Protein 7XGV (pdb70)

Secondary structure (DSSP, 8-state):
-HHHHHHHHHHTS---HHHHHHHHHH--GGGGGTTSSSHHHHHHHHHHTT-HHHHHHHHHHSSSTT--------HHHHHHH-TT-HHHHHHHHHHHHHHHHHBSSSPPHHHHHHHHHHHHHHHHHH--THHHHHHHHHHHTTPPPPTTHHHHHHHHHHHHHHTTTSPPPGGGSEETTEE--TT--EEEESS-EEEE---S-TT-SS-HHHHHHHHHHHHHTTTS-EEEEE-GGGS-HHHHHHHHHHHHHTT-EEEEGGG----THHHHHHHHHHHHHHHHHTTSS--HHHHHHHHTT-HHHH-SS-EEEE-TT--B--STTS---SEEEESSSEEEEEEEEEE--TTSPPEEEEEEEEEEEEE-SS-HHHHHHHHHHHHHHHHHHHTHHHHHHH---HHHHHHTT-HHHHHHHHHHHHTT-PPPHHHHHHHHHHHTTSHHHHHHHH-HHHHHHHTT-GGGHHHHHHHHHHT-HHHHHHHHHHHHTTSHHHHTT--HHHHHHHHHHHHHHHHHHHHTHHHHTTTSHHHHHHHHGGGS--SS--B--S-BSSGGGSHHHHHHHHSBSTTS-SB---SSPPTTEETTGGGGGG---TTSHHHHTTS--/-HHHHHHHHHHTS---HHHHHHHHHHHH----HHHHTTSSHHHHHHHHHHTT-HHHHHHHHHH-S-GGG-------HHHHHHS-TTSHHHHHHHHHHHHHHHHHBSSSPPHHHHHHHHHHHHHHHHHH--SHHHHHHHHHHHTTPPPPTT-TTTHHHHHHHHHHTTTSPP-STT-EETTEE--TT--EEEESS-EEEE---S-TT-SS-HHHHHHHHHHHHHTTTS-EEEEE-GGGS-HHHHHHHHHHHHHTT-EEEEGGG----HHHHHHHHHHHHHHHHHHTTSS--HHHHHHHHTT-HHHH-SS-EEEE-TT--B--SSSS---SEEEESSSEEEEEEEEEE--TTSPPEEEEEEEEEEEEE-SS-HHHHHHHHHHHHHHHHHHHTHHHHHHT---HHHHHHHT-HHHHHHHHHHHHHT----HHHHHHHHHHHTTSHHHHHHHH-HHHHHHHHT-GGGHHHHHHHHHHT-HHHHHHHHHHHHSS-HHHHTT--HHHHHHHHHHHHHHHHHHHHTHHHHTTTSHHHHHHHHGGGS-SSS--B--S-BS-GGGSHHHHHHHHSB-TTT-SB---SSPPTTEETTGGGG---TTSHHHHHH--

InterPro domains:
  IPR031757 Lgt1, glycosyltransferase domain [PF16849] (201-629)

Organism: Legionella pneumophila subsp. pneumophila (strain Philadelphia 1 / ATCC 33152 / DSM 7513) (NCBI:txid272624)

Foldseek 3Di:
DVVVQLVCCVQQQLDDNVLSVVVVVLPVVVCQLLFLACQVSNVNNVQPVVPSVSSSVCCVPPPHPVPGDDPCCRQLSLLVPQCQQQVNVVLLVLLQVLDVQFFDDRDDLQSSVASSSQLRVVLCVLDDDVRSNVVSVSSVVSPHDDPCVVVVSPVVSVVSSCLRHDFDDQVLQQFLNRGQDPVQPFKAFQQAAEEEFEFLAQQARDDPVLLVQLLVSQVQSPPYAYEYEYANVNHDPVNVVVVVVSCVVRRHHYDHCVPDDDDDLLVLLSVVLVVLSVCSNVVLQRFNVLSRLSNVLRDVSCDFAKYKYAYSNFHFLDDPPFDPDGMDGFRAQKAWAKAWEWRNRHSHFTFIGMDTFRNIIIGGGDDDRSVSSSVSLSVLLSVCQVPVVVCLCVDPQPLSVLLVQWVLSVVVCCVCVVVVHDDGLSNVLNSLVVQLPDLLSVCNGNALCVLCVVLVHNVCSVVVVVCSVVVVCVCSLQSNVCSVVVHSVVVVVDDPPVSVVVSSVVSLVSSQSNSVCSRCCNSGGVSVVVSGVVSADPPDTHGDDPGGPCLSSHNVSSSLGGRHCVPPYRTDDPPDDHYHHYPVVVVVVVPADCTTVPNSVPSHD/DLVVLLVCCCQQQLDDSVLSVVVVVLVVVLVCSLLLQLASQLSNVNNVLPVVPSVSSSVVSVPDHDSNPRGDPCLRQLSLLVPQCQQQVNVVLLVLLLVLCVVFFDDHDDLQSSVASSSQLRVVVCVVDDDVVSVVVSVSSVVSPHDDVVPVVVSPCSSVVSSCLRHPFDDQVLQQFLNFGQAPVQPFKAFQQAAEAEFEFLAQQARDDPLLLVQLLVSQVQSPPYAYEYEYAPVNHDPVNVVVVVVSCVVRRHHYDHCVPDDDDDLLVLLVVVLVVLSVCSNVVQQHFNVLSRLRNLLRDVRCDFAKYKYAYSNFHFQDDPVFDDDGMDGFRAQKAWAKAWEWRRRHSHFTFTGMDTFRNMITGGGDDDRSVSSSVSLSVLLSVCQVPVPVCLVPPPPVLSVLLVPWVLNVVVVVVCVVVVHDCGLSNVLSSLVVQLPDLLSVCNGRALCVLCVVLVHNVCSVVVVVCSVVVVCVVSLLSNVCSVQVHSVVVVPDDPPPSVVVSNVVSLVSSQSNSVCSRCCNSGDVSVVVSGCVSPDPPDGHGDDPGGVDLSSGNVSSSLGGRHCVVPYRTDDPPDDHYHHYPVVVVPDDDCRRPVNSVPSD

B-factor: mean 62.07, std 17.72, range [28.55, 117.73]

Sequence (1209 aa):
SEQYWRFKLMTEGGCNQNEATRLITVLEESINKLFENDNFCNRLSSYMAYGFGAAEEWIKKQQILSNIQPLTPNIFGAAITFGKSPVVKLLKQNAREICESILMDEPNLKQVEYIFRLLALQVQETYSGEQAEKLYECIRDKKPIPSKFEEILLPIVNRIKENHTEILNESKRNHLGVTIQLNDPYSFSTKNSFCIWFSNNPNSAMPKKIKDILEERAKQNAPGVTKLVYSRACLTKKENTNFVQWAKENGITLLDFDELKCQGEDLELWNLAQAELKAMREGKGGNPAAASDLVRWISGVIGDVPIAYVDADMPMLTGNKSIKSEEVYAGHPVLLNMGSALVKDGVNLPMENVAFNTDIINFTGECKDRSIAIKRIAQSLIGNYLHVTERISKSGNPELKRLGLMPGYHQLLKDCEENNNKLSLPMLRKALTQAHSNLSSYVRFIGVQRFAEMVGAPEDAPLFQEALQQGNTIVLTNALVAYLVHGMDNVSRLNSSEKENLIKKYLGTQLSLLYKPLVMEFSGPCAVTREILPLLPTGEPTRYIENLKQPDAQILRVLQTHACVAGKTNFTSDNIPNWITSSEEVERTQSGLSWMPSEQARLSKSEQYWRFKLMTEGGCNQNEATRLITVLKRKESINKLFENDNFCNRLSSYMAYGFGAAEEWIKKQQILSNIQPLTPNIFGAAITFGKSPVVKLLKQNAREICESILMDEPNLKQVEYIFRLLALQVQETYSGEQAEKLYECIRDKKPIPSKFEEILLPIVNRIKENHTEILNESKRNHLGVTIQLNDPYSFSTKNSFCIWFSNNPNSAMPKKIKDILEERAKQNAPGVTKLVYSRACLTKKENTNFVQWAKENGITLLDFDELKCQGEDLELWNLAQAELKAMREGKGGNPAAASDLVRWISGVIGDVPIAYVDADMPMLTGNKSIKSEEVYAGHPVLLNMGSALVKDGVNLPMENVAFNTDIINFTGECKDRSIAIKRIAQSLIGNYLHVTERISKSGNPELKRLGLMPGYHQLLKDCEENNNKLSLPMLRKALTQAHSNLSSYVRFIGVQRFAEMVGAPEDAPLFQEALQQGNTIVLTNALVAYLVHGMDNVSRLNSSEKENLIKKYLGTQLSLLYKPLVMEFSGPCAVTREILPLLPTGEPTRYIENLKQPDAQILRVLQTHACVAGKTNFTSDNIPNWITSSEEVERTGLSWMPSEQARLS

Radius of gyration: 45.16 Å; Cα contacts (8 Å, |Δi|>4): 1882; chains: 2; bounding box: 124×76×120 Å

Nearest PDB structures (foldseek):
  7xgv-assembly1_A  TM=9.949E-01  e=7.918E-95  Legionella pneumophila subsp. pneumophila str. Philadelphia 1
  7xgx-assembly1_A  TM=9.983E-01  e=3.355E-92  unclassified
  7xgx-assembly2_B  TM=9.958E-01  e=2.904E-89  unclassified
  2wzf-assembly1_A  TM=7.151E-01  e=1.123E-25  Legionella pneumophila
  3jsz-assembly1_A  TM=7.034E-01  e=3.523E-25  Legionella pneumophila str. Lens

Structure (mmCIF, N/CA/C/O backbone):
data_7XGV
#
_entry.id   7XGV
#
_cell.length_a   75.181
_cell.length_b   76.014
_cell.length_c   126.579
_cell.angle_alpha   90.000
_cell.angle_beta   90.300
_cell.angle_gamma   90.000
#
_symmetry.space_group_name_H-M   'P 1 21 1'
#
loop_
_entity.id
_entity.type
_entity.pdbx_description
1 polymer Lgt2
2 water water
#
loop_
_atom_site.group_PDB
_atom_site.id
_atom_site.type_symbol
_atom_site.label_atom_id
_atom_site.label_alt_id
_atom_site.label_comp_id
_atom_site.label_asym_id
_atom_site.label_entity_id
_atom_site.label_seq_id
_atom_site.pdbx_PDB_ins_code
_atom_site.Cartn_x
_atom_site.Cartn_y
_atom_site.Cartn_z
_atom_site.occupancy
_atom_site.B_iso_or_equiv
_atom_site.auth_seq_id
_atom_site.auth_comp_id
_atom_site.auth_asym_id
_atom_site.auth_atom_id
_atom_site.pdbx_PDB_model_num
ATOM 1 N N . SER A 1 21 ? -43.626 -12.123 -52.710 1.00 104.98 2 SER A N 1
ATOM 2 C CA . SER A 1 21 ? -43.700 -13.185 -51.731 1.00 106.36 2 SER A CA 1
ATOM 3 C C . SER A 1 21 ? -44.229 -12.636 -50.430 1.00 103.69 2 SER A C 1
ATOM 4 O O . SER A 1 21 ? -45.350 -12.911 -50.015 1.00 100.70 2 SER A O 1
ATOM 7 N N . GLU A 1 22 ? -43.417 -11.798 -49.813 1.00 100.19 3 GLU A N 1
ATOM 8 C CA . GLU A 1 22 ? -43.737 -11.192 -48.541 1.00 98.92 3 GLU A CA 1
ATOM 9 C C . GLU A 1 22 ? -45.044 -10.421 -48.473 1.00 96.74 3 GLU A C 1
ATOM 10 O O . GLU A 1 22 ? -45.672 -10.396 -47.453 1.00 94.55 3 GLU A O 1
ATOM 16 N N . GLN A 1 23 ? -45.470 -9.793 -49.549 1.00 101.22 4 GLN A N 1
ATOM 17 C CA . GLN A 1 23 ? -46.695 -9.009 -49.514 1.00 99.41 4 GLN A CA 1
ATOM 18 C C . GLN A 1 23 ? -47.894 -9.815 -49.121 1.00 95.02 4 GLN A C 1
ATOM 19 O O . GLN A 1 23 ? -48.708 -9.367 -48.355 1.00 89.78 4 GLN A O 1
ATOM 25 N N . TYR A 1 24 ? -47.997 -11.004 -49.666 1.00 91.96 5 TYR A N 1
ATOM 26 C CA . TYR A 1 24 ? -49.133 -11.821 -49.392 1.00 85.96 5 TYR A CA 1
ATOM 27 C C . TYR A 1 24 ? -49.135 -12.334 -47.978 1.00 87.04 5 TYR A C 1
ATOM 28 O O . TYR A 1 24 ? -50.152 -12.331 -47.340 1.00 88.36 5 TYR A O 1
ATOM 37 N N . TRP A 1 25 ? -47.989 -12.774 -47.499 1.00 83.85 6 TRP A N 1
ATOM 38 C CA . TRP A 1 25 ? -47.840 -13.307 -46.164 1.00 85.62 6 TRP A CA 1
ATOM 39 C C . TRP A 1 25 ? -48.371 -12.334 -45.165 1.00 82.85 6 TRP A C 1
ATOM 40 O O . TRP A 1 25 ? -49.263 -12.632 -44.422 1.00 80.92 6 TRP A O 1
ATOM 51 N N . ARG A 1 26 ? -47.918 -11.102 -45.247 1.00 80.52 7 ARG A N 1
ATOM 52 C CA . ARG A 1 26 ? -48.389 -10.082 -44.378 1.00 79.14 7 ARG A CA 1
ATOM 53 C C . ARG A 1 26 ? -49.900 -9.856 -44.490 1.00 78.38 7 ARG A C 1
ATOM 54 O O . ARG A 1 26 ? -50.520 -9.563 -43.510 1.00 77.52 7 ARG A O 1
ATOM 62 N N . PHE A 1 27 ? -50.495 -9.987 -45.669 1.00 76.94 8 PHE A N 1
ATOM 63 C CA . PHE A 1 27 ? -51.917 -9.840 -45.845 1.00 74.41 8 PHE A CA 1
ATOM 64 C C . PHE A 1 27 ? -52.651 -10.916 -45.096 1.00 71.81 8 PHE A C 1
ATOM 65 O O . PHE A 1 27 ? -53.666 -10.675 -44.514 1.00 69.71 8 PHE A O 1
ATOM 73 N N . LYS A 1 28 ? -52.120 -12.109 -45.112 1.00 71.34 9 LYS A N 1
ATOM 74 C CA . LYS A 1 28 ? -52.744 -13.203 -44.440 1.00 72.79 9 LYS A CA 1
ATOM 75 C C . LYS A 1 28 ? -52.697 -12.996 -42.937 1.00 69.13 9 LYS A C 1
ATOM 76 O O . LYS A 1 28 ? -53.665 -13.166 -42.240 1.00 61.56 9 LYS A O 1
ATOM 82 N N . LEU A 1 29 ? -51.554 -12.584 -42.455 1.00 68.69 10 LEU A N 1
ATOM 83 C CA . LEU A 1 29 ? -51.394 -12.377 -41.050 1.00 70.79 10 LEU A CA 1
ATOM 84 C C . LEU A 1 29 ? -52.289 -11.262 -40.535 1.00 74.20 10 LEU A C 1
ATOM 85 O O . LEU A 1 29 ? -52.699 -11.293 -39.408 1.00 69.82 10 LEU A O 1
ATOM 90 N N . MET A 1 30 ? -52.585 -10.266 -41.351 1.00 71.96 11 MET A N 1
ATOM 91 C CA . MET A 1 30 ? -53.433 -9.194 -40.936 1.00 68.78 11 MET A CA 1
ATOM 92 C C . MET A 1 30 ? -54.885 -9.509 -41.134 1.00 69.60 11 MET A C 1
ATOM 93 O O . MET A 1 30 ? -55.716 -8.939 -40.473 1.00 74.90 11 MET A O 1
ATOM 98 N N . THR A 1 31 ? -55.202 -10.411 -42.038 1.00 63.66 12 THR A N 1
ATOM 99 C CA . THR A 1 31 ? -56.589 -10.749 -42.263 1.00 67.93 12 THR A CA 1
ATOM 100 C C . THR A 1 31 ? -56.973 -11.955 -41.478 1.00 64.65 12 THR A C 1
ATOM 101 O O . THR A 1 31 ? -58.058 -12.023 -40.989 1.00 67.66 12 THR A O 1
ATOM 105 N N . GLU A 1 32 ? -56.071 -12.907 -41.345 1.00 61.97 13 GLU A N 1
ATOM 106 C CA . GLU A 1 32 ? -56.404 -14.124 -40.644 1.00 63.82 13 GLU A CA 1
ATOM 107 C C . GLU A 1 32 ? -55.533 -14.501 -39.477 1.00 67.97 13 GLU A C 1
ATOM 108 O O . GLU A 1 32 ? -55.817 -15.451 -38.807 1.00 67.38 13 GLU A O 1
ATOM 114 N N . GLY A 1 33 ? -54.476 -13.765 -39.237 1.00 63.31 14 GLY A N 1
ATOM 115 C CA . GLY A 1 33 ? -53.581 -14.112 -38.165 1.00 70.99 14 GLY A CA 1
ATOM 116 C C . GLY A 1 33 ? -53.694 -13.211 -36.982 1.00 69.99 14 GLY A C 1
ATOM 117 O O . GLY A 1 33 ? -52.920 -13.257 -36.097 1.00 68.17 14 GLY A O 1
ATOM 118 N N . GLY A 1 34 ? -54.672 -12.359 -36.982 1.00 73.93 15 GLY A N 1
ATOM 119 C CA . GLY A 1 34 ? -54.840 -11.507 -35.822 1.00 72.41 15 GLY A CA 1
ATOM 120 C C . GLY A 1 34 ? -53.742 -10.492 -35.607 1.00 79.84 15 GLY A C 1
ATOM 121 O O . GLY A 1 34 ? -53.683 -9.884 -34.531 1.00 78.91 15 GLY A O 1
ATOM 122 N N . CYS A 1 35 ? -52.837 -10.324 -36.568 1.00 75.91 16 CYS A N 1
ATOM 123 C CA . CYS A 1 35 ? -51.750 -9.363 -36.445 1.00 78.52 16 CYS A CA 1
ATOM 124 C C . CYS A 1 35 ? -52.161 -7.999 -36.991 1.00 80.05 16 CYS A C 1
ATOM 125 O O . CYS A 1 35 ? -53.022 -7.897 -37.868 1.00 75.60 16 CYS A O 1
ATOM 128 N N . ASN A 1 36 ? -51.534 -6.944 -36.460 1.00 79.83 17 ASN A N 1
ATOM 129 C CA . ASN A 1 36 ? -51.570 -5.619 -37.077 1.00 85.27 17 ASN A CA 1
ATOM 130 C C . ASN A 1 36 ? -50.407 -5.493 -38.062 1.00 83.77 17 ASN A C 1
ATOM 131 O O . ASN A 1 36 ? -49.595 -6.411 -38.183 1.00 83.67 17 ASN A O 1
ATOM 136 N N . GLN A 1 37 ? -50.334 -4.383 -38.814 1.00 82.81 18 GLN A N 1
ATOM 137 C CA . GLN A 1 37 ? -49.137 -4.144 -39.626 1.00 86.75 18 GLN A CA 1
ATOM 138 C C . GLN A 1 37 ? -47.853 -4.385 -38.866 1.00 86.43 18 GLN A C 1
ATOM 139 O O . GLN A 1 37 ? -47.016 -5.199 -39.272 1.00 86.02 18 GLN A O 1
ATOM 145 N N . ASN A 1 38 ? -47.679 -3.667 -37.769 1.00 88.57 19 ASN A N 1
ATOM 146 C CA . ASN A 1 38 ? -46.383 -3.677 -37.118 1.00 90.54 19 ASN A CA 1
ATOM 147 C C . ASN A 1 38 ? -46.032 -5.079 -36.654 1.00 90.48 19 ASN A C 1
ATOM 148 O O . ASN A 1 38 ? -44.984 -5.621 -37.034 1.00 87.69 19 ASN A O 1
ATOM 153 N N . GLU A 1 39 ? -46.928 -5.719 -35.908 1.00 88.26 20 GLU A N 1
ATOM 154 C CA . GLU A 1 39 ? -46.583 -7.023 -35.370 1.00 87.80 20 GLU A CA 1
ATOM 155 C C . GLU A 1 39 ? -46.604 -8.125 -36.432 1.00 83.54 20 GLU A C 1
ATOM 156 O O . GLU A 1 39 ? -45.937 -9.150 -36.249 1.00 82.98 20 GLU A O 1
ATOM 162 N N . ALA A 1 40 ? -47.312 -7.943 -37.551 1.00 85.31 21 ALA A N 1
ATOM 163 C CA . ALA A 1 40 ? -47.168 -8.894 -38.654 1.00 86.45 21 ALA A CA 1
ATOM 164 C C . ALA A 1 40 ? -45.761 -8.837 -39.236 1.00 89.69 21 ALA A C 1
ATOM 165 O O . ALA A 1 40 ? -45.192 -9.867 -39.618 1.00 84.60 21 ALA A O 1
ATOM 167 N N . THR A 1 41 ? -45.204 -7.628 -39.346 1.00 91.07 22 THR A N 1
ATOM 168 C CA . THR A 1 41 ? -43.833 -7.469 -39.818 1.00 89.75 22 THR A CA 1
ATOM 169 C C . THR A 1 41 ? -42.845 -8.057 -38.817 1.00 91.65 22 THR A C 1
ATOM 170 O O . THR A 1 41 ? -41.908 -8.767 -39.202 1.00 93.00 22 THR A O 1
ATOM 174 N N . ARG A 1 42 ? -43.029 -7.760 -37.522 1.00 91.29 23 ARG A N 1
ATOM 175 C CA . ARG A 1 42 ? -42.179 -8.377 -36.509 1.00 92.00 23 ARG A CA 1
ATOM 176 C C . ARG A 1 42 ? -42.268 -9.892 -36.567 1.00 90.50 23 ARG A C 1
ATOM 177 O O . ARG A 1 42 ? -41.299 -10.584 -36.244 1.00 93.73 23 ARG A O 1
ATOM 185 N N . LEU A 1 43 ? -43.417 -10.423 -36.976 1.00 87.75 24 LEU A N 1
ATOM 186 C CA . LEU A 1 43 ? -43.567 -11.868 -37.040 1.00 88.95 24 LEU A CA 1
ATOM 187 C C . LEU A 1 43 ? -42.717 -12.486 -38.146 1.00 92.42 24 LEU A C 1
ATOM 188 O O . LEU A 1 43 ? -42.215 -13.605 -37.987 1.00 91.01 24 LEU A O 1
ATOM 193 N N . ILE A 1 44 ? -42.528 -11.784 -39.264 1.00 94.05 25 ILE A N 1
ATOM 194 C CA . ILE A 1 44 ? -41.777 -12.402 -40.351 1.00 93.25 25 ILE A CA 1
ATOM 195 C C . ILE A 1 44 ? -40.280 -12.359 -40.072 1.00 93.16 25 ILE A C 1
ATOM 196 O O . ILE A 1 44 ? -39.549 -13.271 -40.472 1.00 94.31 25 ILE A O 1
ATOM 201 N N . THR A 1 45 ? -39.797 -11.360 -39.332 1.00 93.49 26 THR A N 1
ATOM 202 C CA . THR A 1 45 ? -38.390 -11.405 -38.950 1.00 96.82 26 THR A CA 1
ATOM 203 C C . THR A 1 45 ? -38.131 -12.513 -37.931 1.00 96.20 26 THR A C 1
ATOM 204 O O . THR A 1 45 ? -37.037 -13.089 -37.921 1.00 96.48 26 THR A O 1
ATOM 208 N N . VAL A 1 46 ? -39.109 -12.832 -37.068 1.00 95.85 27 VAL A N 1
ATOM 209 C CA . VAL A 1 46 ? -38.938 -13.951 -36.134 1.00 96.51 27 VAL A CA 1
ATOM 210 C C . VAL A 1 46 ? -39.335 -15.280 -36.771 1.00 96.15 27 VAL A C 1
ATOM 211 O O . VAL A 1 46 ? -38.910 -16.341 -36.287 1.00 97.12 27 VAL A O 1
ATOM 215 N N . LEU A 1 47 ? -40.045 -15.261 -37.897 1.00 94.25 28 LEU A N 1
ATOM 216 C CA . LEU A 1 47 ? -40.362 -16.503 -38.605 1.00 92.18 28 LEU A CA 1
ATOM 217 C C . LEU A 1 47 ? -39.172 -16.997 -39.422 1.00 94.62 28 LEU A C 1
ATOM 218 O O . LEU A 1 47 ? -38.030 -16.609 -39.175 1.00 93.15 28 LEU A O 1
ATOM 223 N N . GLU A 1 56 ? -35.035 -19.161 -44.451 1.00 110.40 37 GLU A N 1
ATOM 224 C CA . GLU A 1 56 ? -35.510 -19.451 -45.798 1.00 111.90 37 GLU A CA 1
ATOM 225 C C . GLU A 1 56 ? -36.968 -19.017 -45.927 1.00 109.87 37 GLU A C 1
ATOM 226 O O . GLU A 1 56 ? -37.735 -19.113 -44.968 1.00 106.65 37 GLU A O 1
ATOM 232 N N . GLU A 1 57 ? -37.376 -18.591 -47.127 1.00 112.49 38 GLU A N 1
ATOM 233 C CA . GLU A 1 57 ? -38.769 -18.228 -47.367 1.00 109.81 38 GLU A CA 1
ATOM 234 C C . GLU A 1 57 ? -39.619 -19.487 -47.480 1.00 107.18 38 GLU A C 1
ATOM 235 O O . GLU A 1 57 ? -40.637 -19.509 -48.179 1.00 105.82 38 GLU A O 1
ATOM 241 N N . SER A 1 58 ? -39.203 -20.526 -46.759 1.00 106.81 39 SER A N 1
ATOM 242 C CA . SER A 1 58 ? -39.918 -21.777 -46.579 1.00 106.72 39 SER A CA 1
ATOM 243 C C . SER A 1 58 ? -41.091 -21.650 -45.619 1.00 105.75 39 SER A C 1
ATOM 244 O O . SER A 1 58 ? -41.844 -22.615 -45.449 1.00 103.89 39 SER A O 1
ATOM 247 N N . ILE A 1 59 ? -41.253 -20.489 -44.983 1.00 101.47 40 ILE A N 1
ATOM 248 C CA . ILE A 1 59 ? -42.470 -20.162 -44.249 1.00 96.25 40 ILE A CA 1
ATOM 249 C C . ILE A 1 59 ? -43.729 -20.497 -45.049 1.00 94.85 40 ILE A C 1
ATOM 250 O O . ILE A 1 59 ? -44.781 -20.777 -44.470 1.00 94.56 40 ILE A O 1
ATOM 255 N N . ASN A 1 60 ? -43.655 -20.461 -46.379 1.00 95.35 41 ASN A N 1
ATOM 256 C CA . ASN A 1 60 ? -44.847 -20.376 -47.214 1.00 93.55 41 ASN A CA 1
ATOM 257 C C . ASN A 1 60 ? -45.661 -21.672 -47.268 1.00 90.81 41 ASN A C 1
ATOM 258 O O . ASN A 1 60 ? -46.782 -21.657 -47.794 1.00 87.86 41 ASN A O 1
ATOM 263 N N . LYS A 1 61 ? -45.184 -22.686 -46.589 1.00 92.07 42 LYS A N 1
ATOM 264 C CA . LYS A 1 61 ? -45.929 -23.906 -46.527 1.00 93.52 42 LYS A CA 1
ATOM 265 C C . LYS A 1 61 ? -46.972 -23.744 -45.429 1.00 88.88 42 LYS A C 1
ATOM 266 O O . LYS A 1 61 ? -48.021 -24.337 -45.459 1.00 86.27 42 LYS A O 1
ATOM 272 N N . LEU A 1 62 ? -46.681 -22.904 -44.463 1.00 86.27 43 LEU A N 1
ATOM 273 C CA . LEU A 1 62 ? -47.618 -22.694 -43.371 1.00 85.56 43 LEU A CA 1
ATOM 274 C C . LEU A 1 62 ? -48.912 -22.044 -43.847 1.00 87.17 43 LEU A C 1
ATOM 275 O O . LEU A 1 62 ? -49.926 -22.133 -43.144 1.00 82.79 43 LEU A O 1
ATOM 280 N N . PHE A 1 63 ? -48.906 -21.405 -45.023 1.00 87.29 44 PHE A N 1
ATOM 281 C CA . PHE A 1 63 ? -50.086 -20.702 -45.508 1.00 82.51 44 PHE A CA 1
ATOM 282 C C . PHE A 1 63 ? -50.908 -21.453 -46.550 1.00 79.58 44 PHE A C 1
ATOM 283 O O . PHE A 1 63 ? -51.979 -20.959 -46.929 1.00 76.13 44 PHE A O 1
ATOM 291 N N . GLU A 1 64 ? -50.463 -22.613 -47.033 1.00 78.75 45 GLU A N 1
ATOM 292 C CA . GLU A 1 64 ? -51.403 -23.341 -47.874 1.00 80.02 45 GLU A CA 1
ATOM 293 C C . GLU A 1 64 ? -52.565 -23.905 -47.068 1.00 80.09 45 GLU A C 1
ATOM 294 O O . GLU A 1 64 ? -53.529 -24.390 -47.665 1.00 77.82 45 GLU A O 1
ATOM 300 N N . ASN A 1 65 ? -52.469 -23.913 -45.740 1.00 81.12 46 ASN A N 1
ATOM 301 C CA . ASN A 1 65 ? -53.613 -24.224 -44.895 1.00 82.35 46 ASN A CA 1
ATOM 302 C C . ASN A 1 65 ? -53.789 -23.121 -43.852 1.00 83.13 46 ASN A C 1
ATOM 303 O O . ASN A 1 65 ? -52.899 -22.293 -43.622 1.00 80.65 46 ASN A O 1
ATOM 308 N N . ASP A 1 66 ? -54.954 -23.132 -43.203 1.00 83.54 47 ASP A N 1
ATOM 309 C CA . ASP A 1 66 ? -55.267 -22.166 -42.158 1.00 80.75 47 ASP A CA 1
ATOM 310 C C . ASP A 1 66 ? -54.597 -22.487 -40.834 1.00 77.14 47 ASP A C 1
ATOM 311 O O . ASP A 1 66 ? -54.547 -21.612 -39.963 1.00 77.46 47 ASP A O 1
ATOM 316 N N . ASN A 1 67 ? -54.066 -23.704 -40.681 1.00 79.38 48 ASN A N 1
ATOM 317 C CA . ASN A 1 67 ? -53.715 -24.221 -39.361 1.00 76.78 48 ASN A CA 1
ATOM 318 C C . ASN A 1 67 ? -52.767 -23.285 -38.623 1.00 75.00 48 ASN A C 1
ATOM 319 O O . ASN A 1 67 ? -52.988 -22.966 -37.448 1.00 73.94 48 ASN A O 1
ATOM 324 N N . PHE A 1 68 ? -51.699 -22.837 -39.286 1.00 73.67 49 PHE A N 1
ATOM 325 C CA . PHE A 1 68 ? -50.770 -21.941 -38.606 1.00 73.22 49 PHE A CA 1
ATOM 326 C C . PHE A 1 68 ? -51.460 -20.635 -38.251 1.00 72.62 49 PHE A C 1
ATOM 327 O O . PHE A 1 68 ? -51.328 -20.132 -37.130 1.00 68.56 49 PHE A O 1
ATOM 335 N N . CYS A 1 69 ? -52.195 -20.061 -39.202 1.00 70.67 50 CYS A N 1
ATOM 336 C CA . CYS A 1 69 ? -52.821 -18.771 -38.950 1.00 71.88 50 CYS A CA 1
ATOM 337 C C . CYS A 1 69 ? -53.939 -18.868 -37.921 1.00 69.17 50 CYS A C 1
ATOM 338 O O . CYS A 1 69 ? -54.140 -17.928 -37.144 1.00 69.13 50 CYS A O 1
ATOM 341 N N . ASN A 1 70 ? -54.674 -19.981 -37.894 1.00 66.15 51 ASN A N 1
ATOM 342 C CA . ASN A 1 70 ? -55.714 -20.143 -36.885 1.00 67.00 51 ASN A CA 1
ATOM 343 C C . ASN A 1 70 ? -55.114 -20.151 -35.482 1.00 67.70 51 ASN A C 1
ATOM 344 O O . ASN A 1 70 ? -55.515 -19.361 -34.620 1.00 64.97 51 ASN A O 1
ATOM 349 N N . ARG A 1 71 ? -54.122 -21.017 -35.249 1.00 68.67 52 ARG A N 1
ATOM 350 C CA . ARG A 1 71 ? -53.493 -21.108 -33.936 1.00 63.75 52 ARG A CA 1
ATOM 351 C C . ARG A 1 71 ? -52.776 -19.815 -33.567 1.00 66.96 52 ARG A C 1
ATOM 352 O O . ARG A 1 71 ? -52.881 -19.344 -32.428 1.00 66.09 52 ARG A O 1
ATOM 360 N N . LEU A 1 72 ? -52.055 -19.216 -34.518 1.00 66.75 53 LEU A N 1
ATOM 361 C CA . LEU A 1 72 ? -51.381 -17.951 -34.241 1.00 67.90 53 LEU A CA 1
ATOM 362 C C . LEU A 1 72 ? -52.376 -16.858 -33.884 1.00 65.16 53 LEU A C 1
ATOM 363 O O . LEU A 1 72 ? -52.059 -15.965 -33.090 1.00 68.77 53 LEU A O 1
ATOM 368 N N . SER A 1 73 ? -53.571 -16.897 -34.474 1.00 63.54 54 SER A N 1
ATOM 369 C CA . SER A 1 73 ? -54.602 -15.933 -34.108 1.00 68.62 54 SER A CA 1
ATOM 370 C C . SER A 1 73 ? -55.074 -16.159 -32.671 1.00 67.70 54 SER A C 1
ATOM 371 O O . SER A 1 73 ? -55.329 -15.196 -31.933 1.00 64.36 54 SER A O 1
ATOM 374 N N . SER A 1 74 ? -55.163 -17.425 -32.246 1.00 65.52 55 SER A N 1
ATOM 375 C CA . SER A 1 74 ? -55.538 -17.716 -30.866 1.00 64.22 55 SER A CA 1
ATOM 376 C C . SER A 1 74 ? -54.501 -17.167 -29.893 1.00 62.49 55 SER A C 1
ATOM 377 O O . SER A 1 74 ? -54.857 -16.554 -28.881 1.00 70.36 55 SER A O 1
ATOM 380 N N . TYR A 1 75 ? -53.208 -17.351 -30.197 1.00 61.78 56 TYR A N 1
ATOM 381 C CA . TYR A 1 75 ? -52.158 -16.823 -29.326 1.00 67.92 56 TYR A CA 1
ATOM 382 C C . TYR A 1 75 ? -52.068 -15.305 -29.412 1.00 68.92 56 TYR A C 1
ATOM 383 O O . TYR A 1 75 ? -51.648 -14.652 -28.447 1.00 63.18 56 TYR A O 1
ATOM 392 N N . MET A 1 76 ? -52.454 -14.734 -30.557 1.00 64.97 57 MET A N 1
ATOM 393 C CA . MET A 1 76 ? -52.380 -13.291 -30.754 1.00 66.17 57 MET A CA 1
ATOM 394 C C . MET A 1 76 ? -53.315 -12.548 -29.815 1.00 64.63 57 MET A C 1
ATOM 395 O O . MET A 1 76 ? -52.999 -11.436 -29.375 1.00 59.31 57 MET A O 1
ATOM 400 N N . ALA A 1 77 ? -54.470 -13.145 -29.511 1.00 64.56 58 ALA A N 1
ATOM 401 C CA . ALA A 1 77 ? -55.429 -12.541 -28.594 1.00 70.28 58 ALA A CA 1
ATOM 402 C C . ALA A 1 77 ? -54.827 -12.222 -27.231 1.00 67.08 58 ALA A C 1
ATOM 403 O O . ALA A 1 77 ? -55.367 -11.371 -26.518 1.00 69.01 58 ALA A O 1
ATOM 405 N N . TYR A 1 78 ? -53.734 -12.886 -26.849 1.00 65.10 59 TYR A N 1
ATOM 406 C CA . TYR A 1 78 ? -53.085 -12.668 -25.562 1.00 68.16 59 TYR A CA 1
ATOM 407 C C . TYR A 1 78 ? -51.732 -11.965 -25.690 1.00 69.59 59 TYR A C 1
ATOM 408 O O . TYR A 1 78 ? -50.830 -12.185 -24.875 1.00 65.78 59 TYR A O 1
ATOM 417 N N . GLY A 1 79 ? -51.592 -11.088 -26.682 1.00 64.99 60 GLY A N 1
ATOM 418 C CA . GLY A 1 79 ? -50.390 -10.295 -26.845 1.00 69.36 60 GLY A CA 1
ATOM 419 C C . GLY A 1 79 ? -49.368 -10.929 -27.780 1.00 74.82 60 GLY A C 1
ATOM 420 O O . GLY A 1 79 ? -49.334 -12.142 -27.997 1.00 72.58 60 GLY A O 1
ATOM 421 N N . PHE A 1 80 ? -48.499 -10.070 -28.328 1.00 76.93 61 PHE A N 1
ATOM 422 C CA . PHE A 1 80 ? -47.501 -10.528 -29.291 1.00 74.22 61 PHE A CA 1
ATOM 423 C C . PHE A 1 80 ? -46.477 -11.451 -28.645 1.00 75.09 61 PHE A C 1
ATOM 424 O O . PHE A 1 80 ? -46.005 -12.400 -29.282 1.00 74.27 61 PHE A O 1
ATOM 432 N N . GLY A 1 81 ? -46.114 -11.185 -27.389 1.00 73.83 62 GLY A N 1
ATOM 433 C CA . GLY A 1 81 ? -45.198 -12.075 -26.695 1.00 74.72 62 GLY A CA 1
ATOM 434 C C . GLY A 1 81 ? -45.728 -13.494 -26.607 1.00 72.11 62 GLY A C 1
ATOM 435 O O . GLY A 1 81 ? -44.967 -14.460 -26.712 1.00 72.29 62 GLY A O 1
ATOM 436 N N . ALA A 1 82 ? -47.044 -13.635 -26.424 1.00 65.06 63 ALA A N 1
ATOM 437 C CA . ALA A 1 82 ? -47.652 -14.959 -26.369 1.00 63.41 63 ALA A CA 1
ATOM 438 C C . ALA A 1 82 ? -47.422 -15.724 -27.663 1.00 72.37 63 ALA A C 1
ATOM 439 O O . ALA A 1 82 ? -47.078 -16.912 -27.638 1.00 72.56 63 ALA A O 1
ATOM 441 N N . ALA A 1 83 ? -47.608 -15.058 -28.805 1.00 72.15 64 ALA A N 1
ATOM 442 C CA . ALA A 1 83 ? -47.369 -15.707 -30.087 1.00 73.02 64 ALA A CA 1
ATOM 443 C C . ALA A 1 83 ? -45.882 -15.943 -30.309 1.00 71.61 64 ALA A C 1
ATOM 444 O O . ALA A 1 83 ? -45.482 -17.034 -30.733 1.00 68.43 64 ALA A O 1
ATOM 446 N N . GLU A 1 84 ? -45.050 -14.936 -30.023 1.00 68.69 65 GLU A N 1
ATOM 447 C CA . GLU A 1 84 ? -43.616 -15.071 -30.262 1.00 76.61 65 GLU A CA 1
ATOM 448 C C . GLU A 1 84 ? -43.073 -16.289 -29.559 1.00 78.39 65 GLU A C 1
ATOM 449 O O . GLU A 1 84 ? -42.341 -17.107 -30.145 1.00 79.95 65 GLU A O 1
ATOM 455 N N . GLU A 1 85 ? -43.443 -16.423 -28.306 1.00 80.14 66 GLU A N 1
ATOM 456 C CA . GLU A 1 85 ? -42.964 -17.477 -27.462 1.00 79.19 66 GLU A CA 1
ATOM 457 C C . GLU A 1 85 ? -43.425 -18.833 -27.896 1.00 77.18 66 GLU A C 1
ATOM 458 O O . GLU A 1 85 ? -42.687 -19.775 -27.826 1.00 78.99 66 GLU A O 1
ATOM 464 N N . TRP A 1 86 ? -44.663 -18.933 -28.305 1.00 73.35 67 TRP A N 1
ATOM 465 C CA . TRP A 1 86 ? -45.182 -20.188 -28.819 1.00 72.03 67 TRP A CA 1
ATOM 466 C C . TRP A 1 86 ? -44.357 -20.663 -30.010 1.00 77.80 67 TRP A C 1
ATOM 467 O O . TRP A 1 86 ? -44.121 -21.868 -30.176 1.00 80.78 67 TRP A O 1
ATOM 478 N N . ILE A 1 87 ? -43.840 -19.723 -30.808 1.00 76.15 68 ILE A N 1
ATOM 479 C CA . ILE A 1 87 ? -43.113 -20.107 -32.015 1.00 78.36 68 ILE A CA 1
ATOM 480 C C . ILE A 1 87 ? -41.729 -20.660 -31.681 1.00 83.05 68 ILE A C 1
ATOM 481 O O . ILE A 1 87 ? -41.259 -21.612 -32.321 1.00 87.04 68 ILE A O 1
ATOM 486 N N . LYS A 1 88 ? -41.057 -20.095 -30.674 1.00 81.36 69 LYS A N 1
ATOM 487 C CA . LYS A 1 88 ? -39.689 -20.525 -30.404 1.00 81.03 69 LYS A CA 1
ATOM 488 C C . LYS A 1 88 ? -39.633 -21.887 -29.717 1.00 83.86 69 LYS A C 1
ATOM 489 O O . LYS A 1 88 ? -38.674 -22.635 -29.937 1.00 86.42 69 LYS A O 1
ATOM 495 N N . LYS A 1 89 ? -40.668 -22.226 -28.980 1.00 83.38 70 LYS A N 1
ATOM 496 C CA . LYS A 1 89 ? -40.676 -23.493 -28.297 1.00 87.37 70 LYS A CA 1
ATOM 497 C C . LYS A 1 89 ? -41.361 -24.586 -29.082 1.00 86.77 70 LYS A C 1
ATOM 498 O O . LYS A 1 89 ? -41.260 -25.736 -28.760 1.00 91.02 70 LYS A O 1
ATOM 504 N N . GLN A 1 90 ? -42.049 -24.235 -30.138 1.00 90.51 71 GLN A N 1
ATOM 505 C CA . GLN A 1 90 ? -42.711 -25.248 -30.939 1.00 94.58 71 GLN A CA 1
ATOM 506 C C . GLN A 1 90 ? -41.632 -26.058 -31.640 1.00 99.43 71 GLN A C 1
ATOM 507 O O . GLN A 1 90 ? -40.812 -25.487 -32.367 1.00 97.22 71 GLN A O 1
ATOM 513 N N . GLN A 1 91 ? -41.661 -27.368 -31.451 1.00 104.43 72 GLN A N 1
ATOM 514 C CA . GLN A 1 91 ? -40.695 -28.239 -32.064 1.00 107.08 72 GLN A CA 1
ATOM 515 C C . GLN A 1 91 ? -40.370 -27.871 -33.487 1.00 106.87 72 GLN A C 1
ATOM 516 O O . GLN A 1 91 ? -39.288 -27.369 -33.748 1.00 103.16 72 GLN A O 1
ATOM 522 N N . ILE A 1 92 ? -41.299 -28.104 -34.408 1.00 106.77 73 ILE A N 1
ATOM 523 C CA . ILE A 1 92 ? -41.165 -27.503 -35.737 1.00 107.71 73 ILE A CA 1
ATOM 524 C C . ILE A 1 92 ? -42.589 -27.216 -36.233 1.00 106.45 73 ILE A C 1
ATOM 525 O O . ILE A 1 92 ? -43.515 -28.003 -35.997 1.00 107.16 73 ILE A O 1
ATOM 530 N N . LEU A 1 93 ? -42.782 -26.009 -36.780 1.00 101.21 74 LEU A N 1
ATOM 531 C CA . LEU A 1 93 ? -44.045 -25.558 -37.360 1.00 99.00 74 LEU A CA 1
ATOM 532 C C . LEU A 1 93 ? -44.347 -26.367 -38.616 1.00 102.39 74 LEU A C 1
ATOM 533 O O . LEU A 1 93 ? -43.554 -27.214 -39.050 1.00 105.74 74 LEU A O 1
ATOM 538 N N . SER A 1 94 ? -45.510 -26.096 -39.205 1.00 99.40 75 SER A N 1
ATOM 539 C CA . SER A 1 94 ? -46.146 -26.894 -40.249 1.00 101.77 75 SER A CA 1
ATOM 540 C C . SER A 1 94 ? -46.724 -28.162 -39.618 1.00 101.95 75 SER A C 1
ATOM 541 O O . SER A 1 94 ? -47.398 -28.926 -40.322 1.00 100.06 75 SER A O 1
ATOM 544 N N . ASN A 1 95 ? -46.402 -28.444 -38.329 1.00 105.00 76 ASN A N 1
ATOM 545 C CA . ASN A 1 95 ? -46.912 -29.557 -37.532 1.00 104.49 76 ASN A CA 1
ATOM 546 C C . ASN A 1 95 ? -48.138 -29.126 -36.780 1.00 104.12 76 ASN A C 1
ATOM 547 O O . ASN A 1 95 ? -48.428 -29.690 -35.718 1.00 105.55 76 ASN A O 1
ATOM 552 N N . ILE A 1 96 ? -48.814 -28.089 -37.234 1.00 102.03 77 ILE A N 1
ATOM 553 C CA . ILE A 1 96 ? -49.868 -27.516 -36.416 1.00 95.05 77 ILE A CA 1
ATOM 554 C C . ILE A 1 96 ? -51.193 -28.072 -36.892 1.00 93.79 77 ILE A C 1
ATOM 555 O O . ILE A 1 96 ? -51.478 -28.033 -38.092 1.00 96.85 77 ILE A O 1
ATOM 560 N N . GLN A 1 97 ? -51.948 -28.679 -35.988 1.00 92.81 78 GLN A N 1
ATOM 561 C CA . GLN A 1 97 ? -53.278 -29.185 -36.282 1.00 93.56 78 GLN A CA 1
ATOM 562 C C . GLN A 1 97 ? -54.173 -28.742 -35.136 1.00 95.46 78 GLN A C 1
ATOM 563 O O . GLN A 1 97 ? -53.681 -28.446 -34.041 1.00 88.85 78 GLN A O 1
ATOM 569 N N . PRO A 1 98 ? -55.505 -28.655 -35.363 1.00 94.69 79 PRO A N 1
ATOM 570 C CA . PRO A 1 98 ? -56.403 -28.081 -34.344 1.00 92.60 79 PRO A CA 1
ATOM 571 C C . PRO A 1 98 ? -56.300 -28.706 -32.958 1.00 91.47 79 PRO A C 1
ATOM 572 O O . PRO A 1 98 ? -55.793 -29.820 -32.787 1.00 89.96 79 PRO A O 1
ATOM 576 N N . LEU A 1 99 ? -56.788 -27.966 -31.961 1.00 90.72 80 LEU A N 1
ATOM 577 C CA . LEU A 1 99 ? -56.592 -28.266 -30.550 1.00 83.06 80 LEU A CA 1
ATOM 578 C C . LEU A 1 99 ? -57.705 -29.199 -30.060 1.00 88.17 80 LEU A C 1
ATOM 579 O O . LEU A 1 99 ? -58.429 -29.799 -30.860 1.00 83.76 80 LEU A O 1
ATOM 584 N N . THR A 1 100 ? -57.858 -29.315 -28.737 1.00 90.47 81 THR A N 1
ATOM 585 C CA . THR A 1 100 ? -58.703 -30.325 -28.088 1.00 88.58 81 THR A CA 1
ATOM 586 C C . THR A 1 100 ? -58.314 -31.727 -28.547 1.00 91.59 81 THR A C 1
ATOM 587 O O . THR A 1 100 ? -57.316 -32.284 -28.077 1.00 90.32 81 THR A O 1
ATOM 591 N N . PRO A 1 119 ? -60.606 -2.358 -38.394 1.00 64.72 100 PRO A N 1
ATOM 592 C CA . PRO A 1 119 ? -61.922 -3.006 -38.518 1.00 62.07 100 PRO A CA 1
ATOM 593 C C . PRO A 1 119 ? -61.921 -4.030 -39.662 1.00 69.35 100 PRO A C 1
ATOM 594 O O . PRO A 1 119 ? -61.971 -3.675 -40.846 1.00 65.46 100 PRO A O 1
ATOM 598 N N . ASN A 1 120 ? -61.880 -5.309 -39.283 1.00 68.51 101 ASN A N 1
ATOM 599 C CA . ASN A 1 120 ? -61.548 -6.405 -40.196 1.00 65.50 101 ASN A CA 1
ATOM 600 C C . ASN A 1 120 ? -62.819 -6.964 -40.836 1.00 67.25 101 ASN A C 1
ATOM 601 O O . ASN A 1 120 ? -63.301 -8.049 -40.498 1.00 64.47 101 ASN A O 1
ATOM 606 N N . ILE A 1 121 ? -63.347 -6.211 -41.810 1.00 68.88 102 ILE A N 1
ATOM 607 C CA . ILE A 1 121 ? -64.511 -6.668 -42.570 1.00 66.22 102 ILE A CA 1
ATOM 608 C C . ILE A 1 121 ? -64.193 -7.961 -43.314 1.00 66.15 102 ILE A C 1
ATOM 609 O O . ILE A 1 121 ? -65.018 -8.883 -43.367 1.00 64.15 102 ILE A O 1
ATOM 614 N N . PHE A 1 122 ? -63.004 -8.040 -43.918 1.00 64.49 103 PHE A N 1
ATOM 615 C CA . PHE A 1 122 ? -62.660 -9.202 -44.735 1.00 70.73 103 PHE A CA 1
ATOM 616 C C . PHE A 1 122 ? -62.610 -10.473 -43.893 1.00 68.74 103 PHE A C 1
ATOM 617 O O . PHE A 1 122 ? -63.203 -11.496 -44.254 1.00 68.66 103 PHE A O 1
ATOM 625 N N . GLY A 1 123 ? -61.896 -1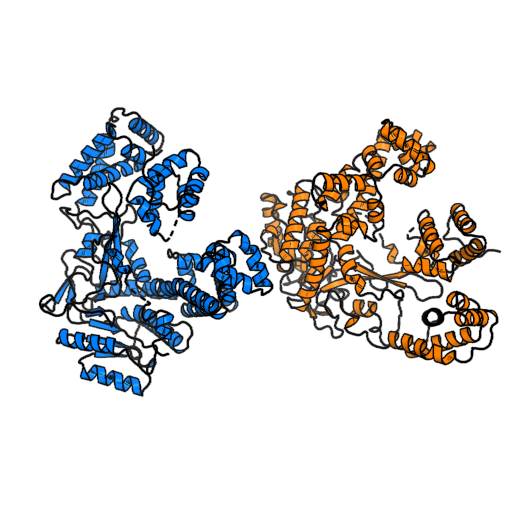0.431 -42.769 1.00 66.53 104 GLY A N 1
ATOM 626 C CA . GLY A 1 123 ? -61.857 -11.584 -41.888 1.00 68.28 104 GLY A CA 1
ATOM 627 C C . GLY A 1 123 ? -63.227 -11.966 -41.363 1.00 72.58 104 GLY A C 1
ATOM 628 O O . GLY A 1 123 ? -63.502 -13.147 -41.129 1.00 72.55 104 GLY A O 1
ATOM 629 N N . ALA A 1 124 ? -64.106 -10.980 -41.178 1.00 70.58 105 ALA A N 1
ATOM 630 C CA . ALA A 1 124 ? -65.464 -11.283 -40.745 1.00 72.71 105 ALA A CA 1
ATOM 631 C C . ALA A 1 124 ? -66.275 -11.922 -41.868 1.00 71.07 105 ALA A C 1
ATOM 632 O O . ALA A 1 124 ? -67.089 -12.817 -41.616 1.00 73.21 105 ALA A O 1
ATOM 634 N N . ALA A 1 125 ? -66.045 -11.501 -43.114 1.00 70.46 106 ALA A N 1
ATOM 635 C CA . ALA A 1 125 ? -66.781 -12.075 -44.238 1.00 68.81 106 ALA A CA 1
ATOM 636 C C . ALA A 1 125 ? -66.454 -13.553 -44.415 1.00 68.52 106 ALA A C 1
ATOM 637 O O . ALA A 1 125 ? -67.319 -14.350 -44.795 1.00 71.92 106 ALA A O 1
ATOM 639 N N . ILE A 1 126 ? -65.208 -13.934 -44.160 1.00 68.45 107 ILE A N 1
ATOM 640 C CA . ILE A 1 126 ? -64.786 -15.318 -44.334 1.00 71.56 107 ILE A CA 1
ATOM 641 C C . ILE A 1 126 ? -65.039 -16.170 -43.083 1.00 78.04 107 ILE A C 1
ATOM 642 O O . ILE A 1 126 ? -65.164 -17.396 -43.184 1.00 79.11 107 ILE A O 1
ATOM 647 N N . THR A 1 127 ? -65.091 -15.558 -41.897 1.00 72.28 108 THR A N 1
ATOM 648 C CA . THR A 1 127 ? -65.471 -16.300 -40.698 1.00 77.05 108 THR A CA 1
ATOM 649 C C . THR A 1 127 ? -66.976 -16.582 -40.633 1.00 78.59 108 THR A C 1
ATOM 650 O O . THR A 1 127 ? -67.391 -17.728 -40.427 1.00 76.91 108 THR A O 1
ATOM 654 N N . PHE A 1 128 ? -67.810 -15.559 -40.804 1.00 78.08 109 PHE A N 1
ATOM 655 C CA . PHE A 1 128 ? -69.252 -15.673 -40.545 1.00 78.02 109 PHE A CA 1
ATOM 656 C C . PHE A 1 128 ? -70.010 -16.112 -41.799 1.00 78.87 109 PHE A C 1
ATOM 657 O O . PHE A 1 128 ? -70.393 -15.293 -42.633 1.00 82.96 109 PHE A O 1
ATOM 665 N N . GLY A 1 129 ? -70.238 -17.432 -41.929 1.00 82.33 110 GLY A N 1
ATOM 666 C CA . GLY A 1 129 ? -70.775 -18.048 -43.145 1.00 80.13 110 GLY A CA 1
ATOM 667 C C . GLY A 1 129 ? -72.281 -17.981 -43.384 1.00 81.69 110 GLY A C 1
ATOM 668 O O . GLY A 1 129 ? -72.745 -18.398 -44.452 1.00 82.95 110 GLY A O 1
ATOM 669 N N . LYS A 1 130 ? -73.024 -17.441 -42.450 1.00 89.07 111 LYS A N 1
ATOM 670 C CA . LYS A 1 130 ? -74.466 -17.398 -42.567 1.00 89.69 111 LYS A CA 1
ATOM 671 C C . LYS A 1 130 ? -74.968 -15.986 -42.594 1.00 89.45 111 LYS A C 1
ATOM 672 O O . LYS A 1 130 ? -76.137 -15.740 -42.583 1.00 90.99 111 LYS A O 1
ATOM 678 N N . SER A 1 131 ? -74.068 -15.054 -42.709 1.00 89.44 112 SER A N 1
ATOM 679 C CA . SER A 1 131 ? -74.449 -13.671 -42.629 1.00 85.70 112 SER A CA 1
ATOM 680 C C . SER A 1 131 ? -75.181 -13.297 -43.905 1.00 83.45 112 SER A C 1
ATOM 681 O O . SER A 1 131 ? -74.715 -13.610 -45.007 1.00 85.49 112 SER A O 1
ATOM 684 N N . PRO A 1 132 ? -76.356 -12.691 -43.793 1.00 86.04 113 PRO A N 1
ATOM 685 C CA . PRO A 1 132 ? -77.135 -12.351 -44.991 1.00 81.66 113 PRO A CA 1
ATOM 686 C C . PRO A 1 132 ? -76.304 -11.604 -46.011 1.00 85.88 113 PRO A C 1
ATOM 687 O O . PRO A 1 132 ? -76.561 -11.712 -47.218 1.00 83.21 113 PRO A O 1
ATOM 691 N N . VAL A 1 133 ? -75.304 -10.844 -45.551 1.00 85.09 114 VAL A N 1
ATOM 692 C CA . VAL A 1 133 ? -74.410 -10.154 -46.473 1.00 86.76 114 VAL A CA 1
ATOM 693 C C . VAL A 1 133 ? -73.407 -11.122 -47.098 1.00 79.59 114 VAL A C 1
ATOM 694 O O . VAL A 1 133 ? -73.156 -11.067 -48.306 1.00 80.76 114 VAL A O 1
ATOM 698 N N . VAL A 1 134 ? -72.840 -12.034 -46.299 1.00 78.65 115 VAL A N 1
ATOM 699 C CA . VAL A 1 134 ? -71.811 -12.940 -46.807 1.00 78.02 115 VAL A CA 1
ATOM 700 C C . VAL A 1 134 ? -72.375 -13.858 -47.886 1.00 78.21 115 VAL A C 1
ATOM 701 O O . VAL A 1 134 ? -71.679 -14.201 -48.851 1.00 75.16 115 VAL A O 1
ATOM 705 N N . LYS A 1 135 ? -73.654 -14.214 -47.786 1.00 80.40 116 LYS A N 1
ATOM 706 C CA . LYS A 1 135 ? -74.279 -15.077 -48.777 1.00 76.42 116 LYS A CA 1
ATOM 707 C C . LYS A 1 135 ? -74.795 -14.309 -49.980 1.00 76.33 116 LYS A C 1
ATOM 708 O O . LYS A 1 135 ? -75.090 -14.927 -51.009 1.00 78.44 116 LYS A O 1
ATOM 714 N N . LEU A 1 136 ? -74.918 -12.984 -49.877 1.00 75.22 117 LEU A N 1
ATOM 715 C CA . LEU A 1 136 ? -75.131 -12.186 -51.079 1.00 77.73 117 LEU A CA 1
ATOM 716 C C . LEU A 1 136 ? -73.818 -11.988 -51.828 1.00 76.09 117 LEU A C 1
ATOM 717 O O . LEU A 1 136 ? -73.818 -11.812 -53.055 1.00 75.79 117 LEU A O 1
ATOM 722 N N . LEU A 1 137 ? -72.698 -12.012 -51.103 1.00 74.01 118 LEU A N 1
ATOM 723 C CA . LEU A 1 137 ? -71.392 -12.020 -51.747 1.00 73.85 118 LEU A CA 1
ATOM 724 C C . LEU A 1 137 ? -71.168 -13.322 -52.506 1.00 73.52 118 LEU A C 1
ATOM 725 O O . LEU A 1 137 ? -70.815 -13.306 -53.692 1.00 71.82 118 LEU A O 1
ATOM 730 N N . LYS A 1 138 ? -71.384 -14.464 -51.838 1.00 71.45 119 LYS A N 1
ATOM 731 C CA . LYS A 1 138 ? -71.264 -15.758 -52.506 1.00 70.68 119 LYS A CA 1
ATOM 732 C C . LYS A 1 138 ? -72.217 -15.865 -53.690 1.00 73.27 119 LYS A C 1
ATOM 733 O O . LYS A 1 138 ? -71.850 -16.400 -54.741 1.00 73.19 119 LYS A O 1
ATOM 739 N N . GLN A 1 139 ? -73.445 -15.366 -53.540 1.00 74.23 120 GLN A N 1
ATOM 740 C CA . GLN A 1 139 ? -74.363 -15.310 -54.670 1.00 73.07 120 GLN A CA 1
ATOM 741 C C . GLN A 1 139 ? -73.721 -14.574 -55.833 1.00 74.64 120 GLN A C 1
ATOM 742 O O . GLN A 1 139 ? -73.645 -15.091 -56.952 1.00 76.51 120 GLN A O 1
ATOM 748 N N . ASN A 1 140 ? -73.260 -13.349 -55.580 1.00 74.49 121 ASN A N 1
ATOM 749 C CA . ASN A 1 140 ? -72.656 -12.565 -56.649 1.00 75.71 121 ASN A CA 1
ATOM 750 C C . ASN A 1 140 ? -71.418 -13.258 -57.209 1.00 73.36 121 ASN A C 1
ATOM 751 O O . ASN A 1 140 ? -71.221 -13.294 -58.429 1.00 69.55 121 ASN A O 1
ATOM 756 N N . ALA A 1 141 ? -70.594 -13.842 -56.332 1.00 69.18 122 ALA A N 1
ATOM 757 C CA . ALA A 1 141 ? -69.396 -14.551 -56.772 1.00 68.65 122 ALA A CA 1
ATOM 758 C C . ALA A 1 141 ? -69.730 -15.637 -57.790 1.00 73.55 122 ALA A C 1
ATOM 759 O O . ALA A 1 141 ? -69.080 -15.743 -58.838 1.00 69.50 122 ALA A O 1
ATOM 761 N N . ARG A 1 142 ? -70.766 -16.434 -57.516 1.00 73.47 123 ARG A N 1
ATOM 762 C CA . ARG A 1 142 ? -71.128 -17.506 -58.437 1.00 74.23 123 ARG A CA 1
ATOM 763 C C . ARG A 1 142 ? -71.707 -16.965 -59.737 1.00 73.81 123 ARG A C 1
ATOM 764 O O . ARG A 1 142 ? -71.512 -17.571 -60.794 1.00 75.59 123 ARG A O 1
ATOM 772 N N . GLU A 1 143 ? -72.415 -15.835 -59.687 1.00 74.40 124 GLU A N 1
ATOM 773 C CA . GLU A 1 143 ? -72.959 -15.253 -60.910 1.00 76.52 124 GLU A CA 1
ATOM 774 C C . GLU A 1 143 ? -71.852 -14.703 -61.797 1.00 73.14 124 GLU A C 1
ATOM 775 O O . GLU A 1 143 ? -71.887 -14.870 -63.022 1.00 73.11 124 GLU A O 1
ATOM 781 N N . ILE A 1 144 ? -70.881 -14.009 -61.199 1.00 75.00 125 ILE A N 1
ATOM 782 C CA . ILE A 1 144 ? -69.754 -13.483 -61.967 1.00 75.05 125 ILE A CA 1
ATOM 783 C C . ILE A 1 144 ? -69.035 -14.605 -62.704 1.00 72.58 125 ILE A C 1
ATOM 784 O O . ILE A 1 144 ? -68.565 -14.428 -63.834 1.00 70.33 125 ILE A O 1
ATOM 789 N N . CYS A 1 145 ? -68.936 -15.774 -62.073 1.00 72.05 126 CYS A N 1
ATOM 790 C CA . CYS A 1 145 ? -68.167 -16.872 -62.642 1.00 70.82 126 CYS A CA 1
ATOM 791 C C . CYS A 1 145 ? -68.869 -17.490 -63.846 1.00 72.50 126 CYS A C 1
ATOM 792 O O . CYS A 1 145 ? -68.227 -17.764 -64.864 1.00 73.15 126 CYS A O 1
ATOM 795 N N . GLU A 1 146 ? -70.185 -17.711 -63.759 1.00 74.35 127 GLU A N 1
ATOM 796 C CA . GLU A 1 146 ? -70.918 -18.246 -64.904 1.00 77.07 127 GLU A CA 1
ATOM 797 C C . GLU A 1 146 ? -70.850 -17.322 -66.113 1.00 73.15 127 GLU A C 1
ATOM 798 O O . GLU A 1 146 ? -71.036 -17.783 -67.245 1.00 81.76 127 GLU A O 1
ATOM 804 N N . SER A 1 147 ? -70.578 -16.035 -65.901 1.00 71.32 128 SER A N 1
ATOM 805 C CA . SER A 1 147 ? -70.363 -15.116 -67.013 1.00 71.77 128 SER A CA 1
ATOM 806 C C . SER A 1 147 ? -68.947 -15.245 -67.573 1.00 72.09 128 SER A C 1
ATOM 807 O O . SER A 1 147 ? -68.765 -15.438 -68.778 1.00 78.65 128 SER A O 1
ATOM 810 N N . ILE A 1 148 ? -67.932 -15.130 -66.713 1.00 70.16 129 ILE A N 1
ATOM 811 C CA . ILE A 1 148 ? -66.542 -15.085 -67.168 1.00 71.09 129 ILE A CA 1
ATOM 812 C C . ILE A 1 148 ? -65.932 -16.462 -67.445 1.00 71.55 129 ILE A C 1
ATOM 813 O O . ILE A 1 148 ? -64.886 -16.539 -68.107 1.00 67.95 129 ILE A O 1
ATOM 818 N N . LEU A 1 149 ? -66.514 -17.545 -66.926 1.00 70.99 130 LEU A N 1
ATOM 819 C CA . LEU A 1 149 ? -65.931 -18.873 -67.050 1.00 71.01 130 LEU A CA 1
ATOM 820 C C . LEU A 1 149 ? -66.589 -19.683 -68.175 1.00 80.14 130 LEU A C 1
ATOM 821 O O . LEU A 1 149 ? -67.558 -19.260 -68.816 1.00 76.72 130 LEU A O 1
ATOM 826 N N . MET A 1 150 ? -66.021 -20.867 -68.421 1.00 81.84 131 MET A N 1
ATOM 827 C CA . MET A 1 150 ? -66.430 -21.805 -69.461 1.00 78.22 131 MET A CA 1
ATOM 828 C C . MET A 1 150 ? -67.270 -22.960 -68.933 1.00 80.08 131 MET A C 1
ATOM 829 O O . MET A 1 150 ? -68.192 -23.413 -69.616 1.00 84.65 131 MET A O 1
ATOM 834 N N . ASP A 1 151 ? -66.965 -23.457 -67.740 1.00 83.90 132 ASP A N 1
ATOM 835 C CA . ASP A 1 151 ? -67.651 -24.604 -67.160 1.00 87.01 132 ASP A CA 1
ATOM 836 C C . ASP A 1 151 ? -68.351 -24.193 -65.867 1.00 86.27 132 ASP A C 1
ATOM 837 O O . ASP A 1 151 ? -68.517 -23.005 -65.568 1.00 84.51 132 ASP A O 1
ATOM 842 N N . GLU A 1 152 ? -68.760 -25.200 -65.101 1.00 88.43 133 GLU A N 1
ATOM 843 C CA . GLU A 1 152 ? -69.440 -24.966 -63.837 1.00 86.43 133 GLU A CA 1
ATOM 844 C C . GLU A 1 152 ? -68.387 -24.644 -62.787 1.00 85.51 133 GLU A C 1
ATOM 845 O O . GLU A 1 152 ? -67.504 -25.472 -62.539 1.00 87.13 133 GLU A O 1
ATOM 851 N N . PRO A 1 153 ? -68.440 -23.471 -62.162 1.00 84.42 134 PRO A N 1
ATOM 852 C CA . PRO A 1 153 ? -67.354 -23.030 -61.277 1.00 82.00 134 PRO A CA 1
ATOM 853 C C . PRO A 1 153 ? -66.963 -24.046 -60.208 1.00 82.07 134 PRO A C 1
ATOM 854 O O . PRO A 1 153 ? -67.804 -24.759 -59.655 1.00 85.17 134 PRO A O 1
ATOM 858 N N . ASN A 1 154 ? -65.656 -24.129 -59.953 1.00 79.07 135 ASN A N 1
ATOM 859 C CA . ASN A 1 154 ? -65.105 -24.886 -58.839 1.00 82.63 135 ASN A CA 1
ATOM 860 C C . ASN A 1 154 ? -65.374 -24.151 -57.519 1.00 80.92 135 ASN A C 1
ATOM 861 O O . ASN A 1 154 ? -65.726 -22.968 -57.498 1.00 81.41 135 ASN A O 1
ATOM 866 N N . LEU A 1 155 ? -65.188 -24.858 -56.399 1.00 77.01 136 LEU A N 1
ATOM 867 C CA . LEU A 1 155 ? -65.340 -24.206 -55.099 1.00 82.01 136 LEU A CA 1
ATOM 868 C C . LEU A 1 155 ? -64.226 -23.195 -54.861 1.00 79.30 136 LEU A C 1
ATOM 869 O O . LEU A 1 155 ? -64.456 -22.138 -54.258 1.00 74.55 136 LEU A O 1
ATOM 874 N N . LYS A 1 156 ? -63.013 -23.509 -55.325 1.00 79.13 137 LYS A N 1
ATOM 875 C CA . LYS A 1 156 ? -61.912 -22.558 -55.243 1.00 72.98 137 LYS A CA 1
ATOM 876 C C . LYS A 1 156 ? -62.163 -21.340 -56.123 1.00 68.94 137 LYS A C 1
ATOM 877 O O . LYS A 1 156 ? -61.749 -20.228 -55.776 1.00 67.86 137 LYS A O 1
ATOM 883 N N . GLN A 1 157 ? -62.828 -21.532 -57.264 1.00 72.28 138 GLN A N 1
ATOM 884 C CA . GLN A 1 157 ? -63.061 -20.424 -58.183 1.00 71.92 138 GLN A CA 1
ATOM 885 C C . GLN A 1 157 ? -64.078 -19.424 -57.642 1.00 67.55 138 GLN A C 1
ATOM 886 O O . GLN A 1 157 ? -63.992 -18.232 -57.961 1.00 62.54 138 GLN A O 1
ATOM 892 N N . VAL A 1 158 ? -65.049 -19.876 -56.841 1.00 72.92 139 VAL A N 1
ATOM 893 C CA . VAL A 1 158 ? -65.970 -18.921 -56.230 1.00 73.11 139 VAL A CA 1
ATOM 894 C C . VAL A 1 158 ? -65.320 -18.257 -55.022 1.00 66.77 139 VAL A C 1
ATOM 895 O O . VAL A 1 158 ? -65.481 -17.052 -54.809 1.00 67.10 139 VAL A O 1
ATOM 899 N N . GLU A 1 159 ? -64.548 -19.016 -54.239 1.00 63.04 140 GLU A N 1
ATOM 900 C CA . GLU A 1 159 ? -63.818 -18.421 -53.127 1.00 66.77 140 GLU A CA 1
ATOM 901 C C . GLU A 1 159 ? -62.888 -17.321 -53.615 1.00 66.67 140 GLU A C 1
ATOM 902 O O . GLU A 1 159 ? -62.717 -16.296 -52.944 1.00 62.18 140 GLU A O 1
ATOM 908 N N . TYR A 1 160 ? -62.263 -17.533 -54.775 1.00 64.57 141 TYR A N 1
ATOM 909 C CA . TYR A 1 160 ? -61.386 -16.527 -55.360 1.00 61.57 141 TYR A CA 1
ATOM 910 C C . TYR A 1 160 ? -62.140 -15.234 -55.638 1.00 61.10 141 TYR A C 1
ATOM 911 O O . TYR A 1 160 ? -61.725 -14.151 -55.206 1.00 59.47 141 TYR A O 1
ATOM 920 N N . ILE A 1 161 ? -63.247 -15.328 -56.376 1.00 58.34 142 ILE A N 1
ATOM 921 C CA . ILE A 1 161 ? -64.038 -14.141 -56.671 1.00 62.21 142 ILE A CA 1
ATOM 922 C C . ILE A 1 161 ? -64.709 -13.614 -55.409 1.00 63.36 142 ILE A C 1
ATOM 923 O O . ILE A 1 161 ? -64.880 -12.397 -55.251 1.00 61.90 142 ILE A O 1
ATOM 928 N N . PHE A 1 162 ? -65.073 -14.505 -54.483 1.00 61.53 143 PHE A N 1
ATOM 929 C CA . PHE A 1 162 ? -65.746 -14.074 -53.263 1.00 63.13 143 PHE A CA 1
ATOM 930 C C . PHE A 1 162 ? -64.840 -13.184 -52.423 1.00 62.91 143 PHE A C 1
ATOM 931 O O . PHE A 1 162 ? -65.244 -12.095 -51.999 1.00 60.19 143 PHE A O 1
ATOM 939 N N . ARG A 1 163 ? -63.598 -13.623 -52.191 1.00 62.43 144 ARG A N 1
ATOM 940 C CA . ARG A 1 163 ? -62.668 -12.807 -51.418 1.00 59.56 144 ARG A CA 1
ATOM 941 C C . ARG A 1 163 ? -62.278 -11.535 -52.161 1.00 62.66 144 ARG A C 1
ATOM 942 O O . ARG A 1 163 ? -61.993 -10.514 -51.521 1.00 61.93 144 ARG A O 1
ATOM 950 N N . LEU A 1 164 ? -62.280 -11.566 -53.498 1.00 56.20 145 LEU A N 1
ATOM 951 C CA . LEU A 1 164 ? -62.094 -10.344 -54.274 1.00 56.68 145 LEU A CA 1
ATOM 952 C C . LEU A 1 164 ? -63.191 -9.330 -53.966 1.00 61.24 145 LEU A C 1
ATOM 953 O O . LEU A 1 164 ? -62.912 -8.148 -53.725 1.00 60.51 145 LEU A O 1
ATOM 958 N N . LEU A 1 165 ? -64.452 -9.774 -53.984 1.00 61.93 146 LEU A N 1
ATOM 959 C CA . LEU A 1 165 ? -65.566 -8.888 -53.656 1.00 60.68 146 LEU A CA 1
ATOM 960 C C . LEU A 1 165 ? -65.465 -8.391 -52.219 1.00 63.22 146 LEU A C 1
ATOM 961 O O . LEU A 1 165 ? -65.644 -7.197 -51.948 1.00 64.89 146 LEU A O 1
ATOM 966 N N . ALA A 1 166 ? -65.181 -9.300 -51.283 1.00 58.66 147 ALA A N 1
ATOM 967 C CA . ALA A 1 166 ? -65.150 -8.944 -49.868 1.00 64.05 147 ALA A CA 1
ATOM 968 C C . ALA A 1 166 ? -64.098 -7.875 -49.590 1.00 68.68 147 ALA A C 1
ATOM 969 O O . ALA A 1 166 ? -64.355 -6.913 -48.855 1.00 67.61 147 ALA A O 1
ATOM 971 N N . LEU A 1 167 ? -62.897 -8.031 -50.161 1.00 69.92 148 LEU A N 1
ATOM 972 C CA . LEU A 1 167 ? -61.837 -7.062 -49.892 1.00 69.41 148 LEU A CA 1
ATOM 973 C C . LEU A 1 167 ? -62.117 -5.734 -50.579 1.00 67.90 148 LEU A C 1
ATOM 974 O O . LEU A 1 167 ? -61.811 -4.674 -50.023 1.00 71.07 148 LEU A O 1
ATOM 979 N N . GLN A 1 168 ? -62.757 -5.761 -51.743 1.00 62.42 149 GLN A N 1
ATOM 980 C CA . GLN A 1 168 ? -63.117 -4.502 -52.375 1.00 68.77 149 GLN A CA 1
ATOM 981 C C . GLN A 1 168 ? -64.214 -3.794 -51.592 1.00 68.62 149 GLN A C 1
ATOM 982 O O . GLN A 1 168 ? -64.231 -2.560 -51.518 1.00 66.22 149 GLN A O 1
ATOM 988 N N . VAL A 1 169 ? -65.116 -4.558 -50.978 1.00 65.95 150 VAL A N 1
ATOM 989 C CA . VAL A 1 169 ? -66.123 -3.958 -50.114 1.00 68.86 150 VAL A CA 1
ATOM 990 C C . VAL A 1 169 ? -65.461 -3.361 -48.876 1.00 68.35 150 VAL A C 1
ATOM 991 O O . VAL A 1 169 ? -65.817 -2.264 -48.430 1.00 67.02 150 VAL A O 1
ATOM 995 N N . GLN A 1 170 ? -64.474 -4.066 -48.312 1.00 64.52 151 GLN A N 1
ATOM 996 C CA . GLN A 1 170 ? -63.703 -3.505 -47.209 1.00 69.61 151 GLN A CA 1
ATOM 997 C C . GLN A 1 170 ? -62.933 -2.258 -47.645 1.00 73.19 151 GLN A C 1
ATOM 998 O O . GLN A 1 170 ? -62.716 -1.347 -46.834 1.00 74.36 151 GLN A O 1
ATOM 1004 N N . GLU A 1 171 ? -62.546 -2.176 -48.921 1.00 70.23 152 GLU A N 1
ATOM 1005 C CA . GLU A 1 171 ? -61.805 -1.026 -49.429 1.00 72.63 152 GLU A CA 1
ATOM 1006 C C . GLU A 1 171 ? -62.716 0.092 -49.909 1.00 74.17 152 GLU A C 1
ATOM 1007 O O . GLU A 1 171 ? -62.235 1.206 -50.147 1.00 78.32 152 GLU A O 1
ATOM 1013 N N . THR A 1 172 ? -64.013 -0.172 -50.045 1.00 72.40 153 THR A N 1
ATOM 1014 C CA . THR A 1 172 ? -64.978 0.856 -50.404 1.00 71.51 153 THR A CA 1
ATOM 1015 C C . THR A 1 172 ? -65.649 1.484 -49.190 1.00 75.88 153 THR A C 1
ATOM 1016 O O . THR A 1 172 ? -65.999 2.667 -49.229 1.00 75.72 153 THR A O 1
ATOM 1020 N N . TYR A 1 173 ? -65.788 0.738 -48.098 1.00 76.84 154 TYR A N 1
ATOM 1021 C CA . TYR A 1 173 ? -66.338 1.273 -46.863 1.00 75.09 154 TYR A CA 1
ATOM 1022 C C . TYR A 1 173 ? -65.225 1.884 -46.022 1.00 77.80 154 TYR A C 1
ATOM 1023 O O . TYR A 1 173 ? -64.088 1.396 -46.013 1.00 79.29 154 TYR A O 1
ATOM 1032 N N . SER A 1 174 ? -65.559 2.952 -45.301 1.00 77.95 155 SER A N 1
ATOM 1033 C CA . SER A 1 174 ? -64.603 3.508 -44.352 1.00 81.18 155 SER A CA 1
ATOM 1034 C C . SER A 1 174 ? -65.334 4.272 -43.254 1.00 79.34 155 SER A C 1
ATOM 1035 O O . SER A 1 174 ? -66.465 4.733 -43.439 1.00 79.80 155 SER A O 1
ATOM 1038 N N . GLY A 1 175 ? -64.671 4.386 -42.103 1.00 78.40 156 GLY A N 1
ATOM 1039 C CA . GLY A 1 175 ? -65.188 5.166 -40.994 1.00 80.14 156 GLY A CA 1
ATOM 1040 C C . GLY A 1 175 ? -66.226 4.419 -40.178 1.00 81.74 156 GLY A C 1
ATOM 1041 O O . GLY A 1 175 ? -66.087 3.220 -39.917 1.00 78.56 156 GLY A O 1
ATOM 1042 N N . GLU A 1 176 ? -67.281 5.130 -39.770 1.00 84.21 157 GLU A N 1
ATOM 1043 C CA . GLU A 1 176 ? -68.360 4.500 -39.017 1.00 84.92 157 GLU A CA 1
ATOM 1044 C C . GLU A 1 176 ? -69.153 3.544 -39.905 1.00 81.40 157 GLU A C 1
ATOM 1045 O O . GLU A 1 176 ? -69.695 2.546 -39.413 1.00 77.99 157 GLU A O 1
ATOM 1051 N N . GLN A 1 177 ? -69.209 3.808 -41.214 1.00 80.05 158 GLN A N 1
ATOM 1052 C CA . GLN A 1 177 ? -69.949 2.913 -42.093 1.00 80.36 158 GLN A CA 1
ATOM 1053 C C . GLN A 1 177 ? -69.188 1.623 -42.363 1.00 79.37 158 GLN A C 1
ATOM 1054 O O . GLN A 1 177 ? -69.813 0.610 -42.692 1.00 83.32 158 GLN A O 1
ATOM 1060 N N . ALA A 1 178 ? -67.862 1.623 -42.178 1.00 79.61 159 ALA A N 1
ATOM 1061 C CA . ALA A 1 178 ? -67.101 0.377 -42.124 1.00 76.86 159 ALA A CA 1
ATOM 1062 C C . ALA A 1 178 ? -67.386 -0.405 -40.845 1.00 77.39 159 ALA A C 1
ATOM 1063 O O . ALA A 1 178 ? -67.626 -1.617 -40.887 1.00 73.71 159 ALA A O 1
ATOM 1065 N N . GLU A 1 179 ? -67.356 0.272 -39.695 1.00 75.80 160 GLU A N 1
ATOM 1066 C CA . GLU A 1 179 ? -67.571 -0.415 -38.426 1.00 75.37 160 GLU A CA 1
ATOM 1067 C C . GLU A 1 179 ? -68.994 -0.958 -38.328 1.00 72.97 160 GLU A C 1
ATOM 1068 O O . GLU A 1 179 ? -69.215 -2.056 -37.802 1.00 67.52 160 GLU A O 1
ATOM 1074 N N . LYS A 1 180 ? -69.971 -0.217 -38.861 1.00 72.84 161 LYS A N 1
ATOM 1075 C CA . LYS A 1 180 ? -71.359 -0.661 -38.797 1.00 69.78 161 LYS A CA 1
ATOM 1076 C C . LYS A 1 180 ? -71.551 -1.969 -39.555 1.00 72.36 161 LYS A C 1
ATOM 1077 O O . LYS A 1 180 ? -72.150 -2.917 -39.035 1.00 69.08 161 LYS A O 1
ATOM 1083 N N . LEU A 1 181 ? -71.028 -2.052 -40.781 1.00 77.80 162 LEU A N 1
ATOM 1084 C CA . LEU A 1 181 ? -71.215 -3.273 -41.549 1.00 74.89 162 LEU A CA 1
ATOM 1085 C C . LEU A 1 181 ? -70.335 -4.414 -41.052 1.00 70.69 162 LEU A C 1
ATOM 1086 O O . LEU A 1 181 ? -70.701 -5.577 -41.236 1.00 71.16 162 LEU A O 1
ATOM 1091 N N . TYR A 1 182 ? -69.242 -4.117 -40.344 1.00 72.60 163 TYR A N 1
ATOM 1092 C CA . TYR A 1 182 ? -68.489 -5.182 -39.684 1.00 72.59 163 TYR A CA 1
ATOM 1093 C C . TYR A 1 182 ? -69.290 -5.816 -38.556 1.00 75.40 163 TYR A C 1
ATOM 1094 O O . TYR A 1 182 ? -69.310 -7.045 -38.423 1.00 74.74 163 TYR A O 1
ATOM 1103 N N . GLU A 1 183 ? -69.962 -4.998 -37.738 1.00 78.54 164 GLU A N 1
ATOM 1104 C CA . GLU A 1 183 ? -70.848 -5.542 -36.713 1.00 77.91 164 GLU A CA 1
ATOM 1105 C C . GLU A 1 183 ? -72.052 -6.236 -37.335 1.00 79.44 164 GLU A C 1
ATOM 1106 O O . GLU A 1 183 ? -72.528 -7.248 -36.807 1.00 77.65 164 GLU A O 1
ATOM 1112 N N . CYS A 1 184 ? -72.539 -5.720 -38.466 1.00 73.26 165 CYS A N 1
ATOM 1113 C CA . CYS A 1 184 ? -73.622 -6.384 -39.183 1.00 81.08 165 CYS A CA 1
ATOM 1114 C C . CYS A 1 184 ? -73.200 -7.758 -39.701 1.00 81.72 165 CYS A C 1
ATOM 1115 O O . CYS A 1 184 ? -74.026 -8.676 -39.763 1.00 82.38 165 CYS A O 1
ATOM 1118 N N . ILE A 1 185 ? -71.929 -7.922 -40.078 1.00 78.84 166 ILE A N 1
ATOM 1119 C CA . ILE A 1 185 ? -71.459 -9.227 -40.537 1.00 79.45 166 ILE A CA 1
ATOM 1120 C C . ILE A 1 185 ? -71.435 -10.206 -39.378 1.00 80.37 166 ILE A C 1
ATOM 1121 O O . ILE A 1 185 ? -71.845 -11.367 -39.510 1.00 81.26 166 ILE A O 1
ATOM 1126 N N . ARG A 1 186 ? -70.954 -9.744 -38.224 1.00 83.43 167 ARG A N 1
ATOM 1127 C CA . ARG A 1 186 ? -70.814 -10.566 -37.032 1.00 80.14 167 ARG A CA 1
ATOM 1128 C C . ARG A 1 186 ? -72.154 -10.807 -36.338 1.00 81.29 167 ARG A C 1
ATOM 1129 O O . ARG A 1 186 ? -72.318 -11.836 -35.674 1.00 85.21 167 ARG A O 1
ATOM 1137 N N . ASP A 1 187 ? -73.120 -9.892 -36.481 1.00 81.69 168 ASP A N 1
ATOM 1138 C CA . ASP A 1 187 ? -74.428 -10.000 -35.832 1.00 85.56 168 ASP A CA 1
ATOM 1139 C C . ASP A 1 187 ? -75.538 -10.487 -36.768 1.00 85.08 168 ASP A C 1
ATOM 1140 O O . ASP A 1 187 ? -76.705 -10.503 -36.362 1.00 85.88 168 ASP A O 1
ATOM 1145 N N . LYS A 1 188 ? -75.194 -10.885 -38.001 1.00 82.92 169 LYS A N 1
ATOM 1146 C CA . LYS A 1 188 ? -76.121 -11.443 -39.004 1.00 83.01 169 LYS A CA 1
ATOM 1147 C C . LYS A 1 188 ? -77.392 -10.636 -39.175 1.00 80.72 169 LYS A C 1
ATOM 1148 O O . LYS A 1 188 ? -78.472 -11.184 -39.423 1.00 82.30 169 LYS A O 1
ATOM 1154 N N . LYS A 1 189 ? -77.263 -9.334 -39.019 1.00 80.16 170 LYS A N 1
ATOM 1155 C CA . LYS A 1 189 ? -78.330 -8.431 -39.356 1.00 82.29 170 LYS A CA 1
ATOM 1156 C C . LYS A 1 189 ? -78.540 -8.462 -40.869 1.00 81.04 170 LYS A C 1
ATOM 1157 O O . LYS A 1 189 ? -77.613 -8.759 -41.628 1.00 82.89 170 LYS A O 1
ATOM 1163 N N . PRO A 1 190 ? -79.759 -8.217 -41.325 1.00 82.46 171 PRO A N 1
ATOM 1164 C CA . PRO A 1 190 ? -80.019 -8.202 -42.767 1.00 84.02 171 PRO A CA 1
ATOM 1165 C C . PRO A 1 190 ? -79.161 -7.169 -43.488 1.00 86.80 171 PRO A C 1
ATOM 1166 O O . PRO A 1 190 ? -78.599 -6.248 -42.886 1.00 84.31 171 PRO A O 1
ATOM 1170 N N . ILE A 1 191 ? -79.048 -7.351 -44.799 1.00 87.41 172 ILE A N 1
ATOM 1171 C CA . ILE A 1 191 ? -78.166 -6.489 -45.596 1.00 88.35 172 ILE A CA 1
ATOM 1172 C C . ILE A 1 191 ? -78.760 -5.086 -45.651 1.00 90.08 172 ILE A C 1
ATOM 1173 O O . ILE A 1 191 ? -79.991 -4.941 -45.789 1.00 90.07 172 ILE A O 1
ATOM 1178 N N . PRO A 1 192 ? -77.956 -4.034 -45.501 1.00 88.99 173 PRO A N 1
ATOM 1179 C CA . PRO A 1 192 ? -78.526 -2.685 -45.452 1.00 88.52 173 PRO A CA 1
ATOM 1180 C C . PRO A 1 192 ? -79.166 -2.321 -46.781 1.00 92.50 173 PRO A C 1
ATOM 1181 O O . PRO A 1 192 ? -78.798 -2.837 -47.840 1.00 88.76 173 PRO A O 1
ATOM 1185 N N . SER A 1 193 ? -80.142 -1.418 -46.717 1.00 94.59 174 SER A N 1
ATOM 1186 C CA . SER A 1 193 ? -80.683 -0.839 -47.937 1.00 92.81 174 SER A CA 1
ATOM 1187 C C . SER A 1 193 ? -79.581 -0.150 -48.724 1.00 91.32 174 SER A C 1
ATOM 1188 O O . SER A 1 193 ? -78.663 0.447 -48.149 1.00 89.72 174 SER A O 1
ATOM 1191 N N . LYS A 1 194 ? -79.640 -0.286 -50.045 1.00 89.28 175 LYS A N 1
ATOM 1192 C CA . LYS A 1 194 ? -78.740 0.417 -50.948 1.00 93.09 175 LYS A CA 1
ATOM 1193 C C . LYS A 1 194 ? -77.301 -0.095 -50.814 1.00 91.06 175 LYS A C 1
ATOM 1194 O O . LYS A 1 194 ? -76.366 0.498 -51.367 1.00 89.44 175 LYS A O 1
ATOM 1200 N N . PHE A 1 195 ? -77.110 -1.237 -50.139 1.00 89.35 176 PHE A N 1
ATOM 1201 C CA . PHE A 1 195 ? -75.818 -1.918 -50.124 1.00 86.30 176 PHE A CA 1
ATOM 1202 C C . PHE A 1 195 ? -75.620 -2.673 -51.428 1.00 83.39 176 PHE A C 1
ATOM 1203 O O . PHE A 1 195 ? -74.485 -2.826 -51.891 1.00 83.92 176 PHE A O 1
ATOM 1211 N N . GLU A 1 196 ? -76.717 -3.161 -52.013 1.00 85.63 177 GLU A N 1
ATOM 1212 C CA . GLU A 1 196 ? -76.664 -3.824 -53.306 1.00 86.81 177 GLU A CA 1
ATOM 1213 C C . GLU A 1 196 ? -76.337 -2.842 -54.423 1.00 86.34 177 GLU A C 1
ATOM 1214 O O . GLU A 1 196 ? -75.988 -3.270 -55.530 1.00 84.23 177 GLU A O 1
ATOM 1220 N N . GLU A 1 197 ? -76.454 -1.537 -54.165 1.00 88.69 178 GLU A N 1
ATOM 1221 C CA . GLU A 1 197 ? -76.008 -0.545 -55.137 1.00 90.81 178 GLU A CA 1
ATOM 1222 C C . GLU A 1 197 ? -74.582 -0.077 -54.880 1.00 84.26 178 GLU A C 1
ATOM 1223 O O . GLU A 1 197 ? -73.888 0.326 -55.820 1.00 86.31 178 GLU A O 1
ATOM 1229 N N . ILE A 1 198 ? -74.102 -0.177 -53.641 1.00 84.14 179 ILE A N 1
ATOM 1230 C CA . ILE A 1 198 ? -72.673 -0.010 -53.395 1.00 84.54 179 ILE A CA 1
ATOM 1231 C C . ILE A 1 198 ? -71.895 -1.149 -54.041 1.00 84.54 179 ILE A C 1
ATOM 1232 O O . ILE A 1 198 ? -70.787 -0.949 -54.557 1.00 85.56 179 ILE A O 1
ATOM 1237 N N . LEU A 1 199 ? -72.485 -2.340 -54.076 1.00 83.17 180 LEU A N 1
ATOM 1238 C CA . LEU A 1 199 ? -71.817 -3.545 -54.536 1.00 80.47 180 LEU A CA 1
ATOM 1239 C C . LEU A 1 199 ? -71.929 -3.765 -56.041 1.00 77.78 180 LEU A C 1
ATOM 1240 O O . LEU A 1 199 ? -71.172 -4.573 -56.590 1.00 76.82 180 LEU A O 1
ATOM 1245 N N . LEU A 1 200 ? -72.827 -3.053 -56.730 1.00 77.28 181 LEU A N 1
ATOM 1246 C CA . LEU A 1 200 ? -72.984 -3.289 -58.165 1.00 75.25 181 LEU A CA 1
ATOM 1247 C C . LEU A 1 200 ? -71.795 -2.786 -58.977 1.00 74.31 181 LEU A C 1
ATOM 1248 O O . LEU A 1 200 ? -71.294 -3.543 -59.827 1.00 73.14 181 LEU A O 1
ATOM 1253 N N . PRO A 1 201 ? -71.293 -1.558 -58.790 1.00 77.64 182 PRO A N 1
ATOM 1254 C CA . PRO A 1 201 ? -70.076 -1.167 -59.521 1.00 75.75 182 PRO A CA 1
ATOM 1255 C C . PRO A 1 201 ? -68.877 -2.028 -59.173 1.00 73.84 182 PRO A C 1
ATOM 1256 O O . PRO A 1 201 ? -68.031 -2.269 -60.042 1.00 75.15 182 PRO A O 1
ATOM 1260 N N . ILE A 1 202 ? -68.770 -2.487 -57.924 1.00 70.61 183 ILE A N 1
ATOM 1261 C CA . ILE A 1 202 ? -67.706 -3.425 -57.574 1.00 68.62 183 ILE A CA 1
ATOM 1262 C C . ILE A 1 202 ? -67.832 -4.690 -58.415 1.00 71.29 183 ILE A C 1
ATOM 1263 O O . ILE A 1 202 ? -66.888 -5.094 -59.105 1.00 71.05 183 ILE A O 1
ATOM 1268 N N . VAL A 1 203 ? -69.039 -5.268 -58.456 1.00 70.29 184 VAL A N 1
ATOM 1269 C CA . VAL A 1 203 ? -69.247 -6.531 -59.163 1.00 67.50 184 VAL A CA 1
ATOM 1270 C C . VAL A 1 203 ? -68.883 -6.378 -60.631 1.00 68.41 184 VAL A C 1
ATOM 1271 O O . VAL A 1 203 ? -68.201 -7.230 -61.212 1.00 67.38 184 VAL A O 1
ATOM 1275 N N . ASN A 1 204 ? -69.306 -5.277 -61.245 1.00 67.65 185 ASN A N 1
ATOM 1276 C CA . ASN A 1 204 ? -69.071 -5.096 -62.668 1.00 66.40 185 ASN A CA 1
ATOM 1277 C C . ASN A 1 204 ? -67.597 -4.891 -62.997 1.00 68.69 185 ASN A C 1
ATOM 1278 O O . ASN A 1 204 ? -67.196 -5.129 -64.141 1.00 71.00 185 ASN A O 1
ATOM 1283 N N . ARG A 1 205 ? -66.782 -4.451 -62.036 1.00 71.72 186 ARG A N 1
ATOM 1284 C CA . ARG A 1 205 ? -65.358 -4.275 -62.311 1.00 71.65 186 ARG A CA 1
ATOM 1285 C C . ARG A 1 205 ? -64.582 -5.586 -62.195 1.00 69.66 186 ARG A C 1
ATOM 1286 O O . ARG A 1 205 ? -63.780 -5.905 -63.077 1.00 67.95 186 ARG A O 1
ATOM 1294 N N . ILE A 1 206 ? -64.791 -6.352 -61.114 1.00 59.30 187 ILE A N 1
ATOM 1295 C CA . ILE A 1 206 ? -64.156 -7.670 -61.008 1.00 60.04 187 ILE A CA 1
ATOM 1296 C C . ILE A 1 206 ? -64.508 -8.519 -62.227 1.00 66.45 187 ILE A C 1
ATOM 1297 O O . ILE A 1 206 ? -63.676 -9.280 -62.743 1.00 63.22 187 ILE A O 1
ATOM 1302 N N . LYS A 1 207 ? -65.734 -8.369 -62.732 1.00 65.34 188 LYS A N 1
ATOM 1303 C CA . LYS A 1 207 ? -66.191 -9.180 -63.851 1.00 66.77 188 LYS A CA 1
ATOM 1304 C C . LYS A 1 207 ? -65.611 -8.672 -65.164 1.00 64.89 188 LYS A C 1
ATOM 1305 O O . LYS A 1 207 ? -65.192 -9.465 -66.013 1.00 61.33 188 LYS A O 1
ATOM 1311 N N . GLU A 1 208 ? -65.537 -7.354 -65.330 1.00 66.58 189 GLU A N 1
ATOM 1312 C CA . GLU A 1 208 ? -64.962 -6.801 -66.548 1.00 68.42 189 GLU A CA 1
ATOM 1313 C C . GLU A 1 208 ? -63.441 -6.921 -66.560 1.00 69.07 189 GLU A C 1
ATOM 1314 O O . GLU A 1 208 ? -62.840 -7.019 -67.641 1.00 68.89 189 GLU A O 1
ATOM 1320 N N . ASN A 1 209 ? -62.814 -6.948 -65.376 1.00 66.38 190 ASN A N 1
ATOM 1321 C CA . ASN A 1 209 ? -61.397 -7.284 -65.251 1.00 64.20 190 ASN A CA 1
ATOM 1322 C C . ASN A 1 209 ? -61.109 -8.714 -65.677 1.00 59.11 190 ASN A C 1
ATOM 1323 O O . ASN A 1 209 ? -59.950 -9.051 -65.946 1.00 59.01 190 ASN A O 1
ATOM 1328 N N . HIS A 1 210 ? -62.123 -9.573 -65.710 1.00 52.78 191 HIS A N 1
ATOM 1329 C CA . HIS A 1 210 ? -61.938 -10.961 -66.103 1.00 59.82 191 HIS A CA 1
ATOM 1330 C C . HIS A 1 210 ? -62.619 -11.285 -67.433 1.00 63.98 191 HIS A C 1
ATOM 1331 O O . HIS A 1 210 ? -62.727 -12.463 -67.794 1.00 60.36 191 HIS A O 1
ATOM 1338 N N . THR A 1 211 ? -63.067 -10.264 -68.184 1.00 60.15 192 THR A N 1
ATOM 1339 C CA . THR A 1 211 ? -63.792 -10.499 -69.432 1.00 63.61 192 THR A CA 1
ATOM 1340 C C . THR A 1 211 ? -63.185 -9.779 -70.624 1.00 59.87 192 THR A C 1
ATOM 1341 O O . THR A 1 211 ? -63.128 -10.348 -71.716 1.00 70.16 192 THR A O 1
ATOM 1345 N N . GLU A 1 212 ? -62.710 -8.553 -70.443 1.00 59.44 193 GLU A N 1
ATOM 1346 C CA . GLU A 1 212 ? -62.181 -7.789 -71.557 1.00 61.59 193 GLU A CA 1
ATOM 1347 C C . GLU A 1 212 ? -60.739 -8.176 -71.839 1.00 62.73 193 GLU A C 1
ATOM 1348 O O . GLU A 1 212 ? -59.983 -8.548 -70.941 1.00 60.95 193 GLU A O 1
ATOM 1354 N N . ILE A 1 213 ? -60.377 -8.117 -73.119 1.00 63.23 194 ILE A N 1
ATOM 1355 C CA . ILE A 1 213 ? -58.978 -8.218 -73.495 1.00 62.13 194 ILE A CA 1
ATOM 1356 C C . ILE A 1 213 ? -58.222 -7.092 -72.814 1.00 56.70 194 ILE A C 1
ATOM 1357 O O . ILE A 1 213 ? -58.698 -5.953 -72.757 1.00 58.86 194 ILE A O 1
ATOM 1362 N N . LEU A 1 214 ? -57.051 -7.403 -72.268 1.00 56.34 195 LEU A N 1
ATOM 1363 C CA . LEU A 1 214 ? -56.229 -6.338 -71.715 1.00 57.02 195 LEU A CA 1
ATOM 1364 C C . LEU A 1 214 ? -55.928 -5.316 -72.801 1.00 61.27 195 LEU A C 1
ATOM 1365 O O . LEU A 1 214 ? -55.616 -5.674 -73.943 1.00 60.82 195 LEU A O 1
ATOM 1370 N N . ASN A 1 215 ? -56.002 -4.036 -72.449 1.00 60.90 196 ASN A N 1
ATOM 1371 C CA . ASN A 1 215 ? -55.715 -3.058 -73.484 1.00 63.03 196 ASN A CA 1
ATOM 1372 C C . ASN A 1 215 ? -54.207 -2.967 -73.698 1.00 62.73 196 ASN A C 1
ATOM 1373 O O . ASN A 1 215 ? -53.409 -3.544 -72.955 1.00 63.58 196 ASN A O 1
ATOM 1378 N N . GLU A 1 216 ? -53.819 -2.210 -74.719 1.00 63.18 197 GLU A N 1
ATOM 1379 C CA . GLU A 1 216 ? -52.414 -2.148 -75.091 1.00 62.66 197 GLU A CA 1
ATOM 1380 C C . GLU A 1 216 ? -51.544 -1.511 -74.014 1.00 65.44 197 GLU A C 1
ATOM 1381 O O . GLU A 1 216 ? -50.334 -1.764 -73.992 1.00 64.41 197 GLU A O 1
ATOM 1387 N N . SER A 1 217 ? -52.117 -0.706 -73.116 1.00 60.86 198 SER A N 1
ATOM 1388 C CA . SER A 1 217 ? -51.303 -0.082 -72.081 1.00 63.51 198 SER A CA 1
ATOM 1389 C C . SER A 1 217 ? -50.919 -1.063 -70.984 1.00 64.93 198 SER A C 1
ATOM 1390 O O . SER A 1 217 ? -49.937 -0.823 -70.273 1.00 67.59 198 SER A O 1
ATOM 1393 N N . LYS A 1 218 ? -51.666 -2.156 -70.831 1.00 65.13 199 LYS A N 1
ATOM 1394 C CA . LYS A 1 218 ? -51.330 -3.212 -69.888 1.00 60.13 199 LYS A CA 1
ATOM 1395 C C . LYS A 1 218 ? -50.564 -4.349 -70.549 1.00 60.91 199 LYS A C 1
ATOM 1396 O O . LYS A 1 218 ? -50.272 -5.354 -69.893 1.00 56.78 199 LYS A O 1
ATOM 1402 N N . ARG A 1 219 ? -50.237 -4.215 -71.835 1.00 59.08 200 ARG A N 1
ATOM 1403 C CA . ARG A 1 219 ? -49.459 -5.211 -72.559 1.00 57.12 200 ARG A CA 1
ATOM 1404 C C . ARG A 1 219 ? -48.137 -4.642 -73.048 1.00 55.79 200 ARG A C 1
ATOM 1405 O O . ARG A 1 219 ? -47.545 -5.187 -73.985 1.00 57.10 200 ARG A O 1
ATOM 1413 N N . ASN A 1 220 ? -47.681 -3.535 -72.469 1.00 52.48 201 ASN A N 1
ATOM 1414 C CA . ASN A 1 220 ? -46.437 -2.912 -72.909 1.00 57.95 201 ASN A CA 1
ATOM 1415 C C . ASN A 1 220 ? -45.268 -3.625 -72.240 1.00 56.31 201 ASN A C 1
ATOM 1416 O O . ASN A 1 220 ? -45.049 -3.482 -71.036 1.00 51.90 201 ASN A O 1
ATOM 1421 N N . HIS A 1 221 ? -44.488 -4.352 -73.034 1.00 54.13 202 HIS A N 1
ATOM 1422 C CA . HIS A 1 221 ? -43.435 -5.236 -72.545 1.00 51.50 202 HIS A CA 1
ATOM 1423 C C . HIS A 1 221 ? -42.118 -4.791 -73.164 1.00 51.54 202 HIS A C 1
ATOM 1424 O O . HIS A 1 221 ? -41.903 -4.968 -74.368 1.00 51.89 202 HIS A O 1
ATOM 1431 N N . LEU A 1 222 ? -41.241 -4.222 -72.342 1.00 47.99 203 LEU A N 1
ATOM 1432 C CA . LEU A 1 222 ? -39.959 -3.690 -72.800 1.00 49.68 203 LEU A CA 1
ATOM 1433 C C . LEU A 1 222 ? -40.155 -2.633 -73.887 1.00 55.26 203 LEU A C 1
ATOM 1434 O O . LEU A 1 222 ? -39.388 -2.549 -74.851 1.00 51.40 203 LEU A O 1
ATOM 1439 N N . GLY A 1 223 ? -41.193 -1.812 -73.723 1.00 56.34 204 GLY A N 1
ATOM 1440 C CA . GLY A 1 223 ? -41.461 -0.723 -74.640 1.00 55.61 204 GLY A CA 1
ATOM 1441 C C . GLY A 1 223 ? -42.180 -1.108 -75.914 1.00 52.86 204 GLY A C 1
ATOM 1442 O O . GLY A 1 223 ? -42.374 -0.247 -76.778 1.00 52.11 204 GLY A O 1
ATOM 1443 N N . VAL A 1 224 ? -42.608 -2.359 -76.047 1.00 49.50 205 VAL A N 1
ATOM 1444 C CA . VAL A 1 224 ? -43.278 -2.846 -77.243 1.00 50.04 205 VAL A CA 1
ATOM 1445 C C . VAL A 1 224 ? -44.564 -3.541 -76.819 1.00 52.45 205 VAL A C 1
ATOM 1446 O O . VAL A 1 224 ? -44.569 -4.314 -75.854 1.00 48.19 205 VAL A O 1
ATOM 1450 N N . THR A 1 225 ? -45.660 -3.243 -77.518 1.00 53.02 206 THR A N 1
ATOM 1451 C CA . THR A 1 225 ? -46.945 -3.857 -77.200 1.00 53.69 206 THR A CA 1
ATOM 1452 C C . THR A 1 225 ? -46.923 -5.339 -77.564 1.00 52.51 206 THR A C 1
ATOM 1453 O O . THR A 1 225 ? -46.490 -5.715 -78.660 1.00 55.06 206 THR A O 1
ATOM 1457 N N . ILE A 1 226 ? -47.363 -6.183 -76.632 1.00 50.12 207 ILE A N 1
ATOM 1458 C CA . ILE A 1 226 ? -47.554 -7.602 -76.919 1.00 49.66 207 ILE A CA 1
ATOM 1459 C C . ILE A 1 226 ? -48.821 -7.727 -77.754 1.00 53.90 207 ILE A C 1
ATOM 1460 O O . ILE A 1 226 ? -49.922 -7.452 -77.265 1.00 50.89 207 ILE A O 1
ATOM 1465 N N . GLN A 1 227 ? -48.669 -8.145 -79.011 1.00 51.95 208 GLN A N 1
ATOM 1466 C CA . GLN A 1 227 ? -49.785 -8.245 -79.944 1.00 51.04 208 GLN A CA 1
ATOM 1467 C C . GLN A 1 227 ? -50.380 -9.647 -79.916 1.00 51.58 208 GLN A C 1
ATOM 1468 O O . GLN A 1 227 ? -49.658 -10.645 -79.820 1.00 51.02 208 GLN A O 1
ATOM 1474 N N . LEU A 1 228 ? -51.706 -9.720 -79.995 1.00 50.58 209 LEU A N 1
ATOM 1475 C CA . LEU A 1 228 ? -52.389 -10.999 -79.887 1.00 45.84 209 LEU A CA 1
ATOM 1476 C C . LEU A 1 228 ? -52.516 -11.728 -81.220 1.00 51.45 209 LEU A C 1
ATOM 1477 O O . LEU A 1 228 ? -52.898 -12.908 -81.221 1.00 50.84 209 LEU A O 1
ATOM 1482 N N . ASN A 1 229 ? -52.184 -11.074 -82.341 1.00 45.40 210 ASN A N 1
ATOM 1483 C CA . ASN A 1 229 ? -52.244 -11.685 -83.664 1.00 47.58 210 ASN A CA 1
ATOM 1484 C C . ASN A 1 229 ? -50.904 -12.259 -84.113 1.00 49.26 210 ASN A C 1
ATOM 1485 O O . ASN A 1 229 ? -50.790 -12.722 -85.253 1.00 46.61 210 ASN A O 1
ATOM 1490 N N . ASP A 1 230 ? -49.898 -12.268 -83.225 1.00 50.49 211 ASP A N 1
ATOM 1491 C CA . ASP A 1 230 ? -48.588 -12.877 -83.442 1.00 43.00 211 ASP A CA 1
ATOM 1492 C C . ASP A 1 230 ? -47.972 -12.491 -84.783 1.00 44.36 211 ASP A C 1
ATOM 1493 O O . ASP A 1 230 ? -47.763 -13.358 -85.642 1.00 42.08 211 ASP A O 1
ATOM 1498 N N . PRO A 1 231 ? -47.645 -11.211 -84.993 1.00 42.07 212 PRO A N 1
ATOM 1499 C CA . PRO A 1 231 ? -47.128 -10.786 -86.295 1.00 40.03 212 PRO A CA 1
ATOM 1500 C C . PRO A 1 231 ? -45.627 -10.982 -86.478 1.00 47.66 212 PRO A C 1
ATOM 1501 O O . PRO A 1 231 ? -45.145 -10.851 -87.615 1.00 44.28 212 PRO A O 1
ATOM 1505 N N . TYR A 1 232 ? -44.868 -11.289 -85.420 1.00 39.91 213 TYR A N 1
ATOM 1506 C CA . TYR A 1 232 ? -43.415 -11.390 -85.537 1.00 39.53 213 TYR A CA 1
ATOM 1507 C C . TYR A 1 232 ? -42.997 -12.813 -85.876 1.00 40.71 213 TYR A C 1
ATOM 1508 O O . TYR A 1 232 ? -43.501 -13.777 -85.293 1.00 40.23 213 TYR A O 1
ATOM 1517 N N . SER A 1 233 ? -42.064 -12.939 -86.817 1.00 39.42 214 SER A N 1
ATOM 1518 C CA . SER A 1 233 ? -41.613 -14.238 -87.288 1.00 43.26 214 SER A CA 1
ATOM 1519 C C . SER A 1 233 ? -40.272 -14.615 -86.664 1.00 43.38 214 SER A C 1
ATOM 1520 O O . SER A 1 233 ? -39.412 -13.762 -86.414 1.00 38.28 214 SER A O 1
ATOM 1523 N N . PHE A 1 234 ? -40.087 -15.917 -86.453 1.00 41.24 215 PHE A N 1
ATOM 1524 C CA . PHE A 1 234 ? -38.903 -16.429 -85.791 1.00 43.93 215 PHE A CA 1
ATOM 1525 C C . PHE A 1 234 ? -38.403 -17.662 -86.526 1.00 44.33 215 PHE A C 1
ATOM 1526 O O . PHE A 1 234 ? -39.149 -18.336 -87.245 1.00 40.39 215 PHE A O 1
ATOM 1534 N N . SER A 1 235 ? -37.123 -17.955 -86.314 1.00 38.93 216 SER A N 1
ATOM 1535 C CA . SER A 1 235 ? -36.488 -19.162 -86.811 1.00 38.82 216 SER A CA 1
ATOM 1536 C C . SER A 1 235 ? -36.416 -20.208 -85.714 1.00 46.95 216 SER A C 1
ATOM 1537 O O . SER A 1 235 ? -36.142 -19.889 -84.551 1.00 44.36 216 SER A O 1
ATOM 1540 N N . THR A 1 236 ? -36.683 -21.455 -86.082 1.00 45.76 217 THR A N 1
ATOM 1541 C CA . THR A 1 236 ? -36.418 -22.590 -85.211 1.00 43.85 217 THR A CA 1
ATOM 1542 C C . THR A 1 236 ? -35.071 -23.237 -85.506 1.00 43.23 217 THR A C 1
ATOM 1543 O O . THR A 1 236 ? -34.772 -24.304 -84.958 1.00 43.08 217 THR A O 1
ATOM 1547 N N . LYS A 1 237 ? -34.249 -22.617 -86.349 1.00 43.01 218 LYS A N 1
ATOM 1548 C CA . LYS A 1 237 ? -33.015 -23.258 -86.793 1.00 49.00 218 LYS A CA 1
ATOM 1549 C C . LYS A 1 237 ? -31.780 -22.396 -86.553 1.00 44.76 218 LYS A C 1
ATOM 1550 O O . LYS A 1 237 ? -30.685 -22.928 -86.344 1.00 46.69 218 LYS A O 1
ATOM 1556 N N . ASN A 1 238 ? -31.929 -21.075 -86.637 1.00 41.51 219 ASN A N 1
ATOM 1557 C CA . ASN A 1 238 ? -30.831 -20.167 -86.341 1.00 39.30 219 ASN A CA 1
ATOM 1558 C C . ASN A 1 238 ? -30.647 -20.062 -84.835 1.00 44.23 219 ASN A C 1
ATOM 1559 O O . ASN A 1 238 ? -31.619 -19.901 -84.089 1.00 43.61 219 ASN A O 1
ATOM 1564 N N . SER A 1 239 ? -29.399 -20.137 -84.387 1.00 40.55 220 SER A N 1
ATOM 1565 C CA . SER A 1 239 ? -29.115 -19.944 -82.980 1.00 41.62 220 SER A CA 1
ATOM 1566 C C . SER A 1 239 ? -27.701 -19.415 -82.827 1.00 42.83 220 SER A C 1
ATOM 1567 O O . SER A 1 239 ? -26.836 -19.644 -83.682 1.00 41.40 220 SER A O 1
ATOM 1570 N N . PHE A 1 240 ? -27.477 -18.689 -81.736 1.00 40.73 221 PHE A N 1
ATOM 1571 C CA . PHE A 1 240 ? -26.126 -18.351 -81.326 1.00 40.28 221 PHE A CA 1
ATOM 1572 C C . PHE A 1 240 ? -25.980 -18.609 -79.838 1.00 41.37 221 PHE A C 1
ATOM 1573 O O . PHE A 1 240 ? -26.964 -18.611 -79.094 1.00 39.09 221 PHE A O 1
ATOM 1581 N N . CYS A 1 241 ? -24.738 -18.876 -79.433 1.00 38.31 222 CYS A N 1
ATOM 1582 C CA . CYS A 1 241 ? -24.364 -19.038 -78.037 1.00 41.55 222 CYS A CA 1
ATOM 1583 C C . CYS A 1 241 ? -23.045 -18.309 -77.811 1.00 43.26 222 CYS A C 1
ATOM 1584 O O . CYS A 1 241 ? -22.411 -17.825 -78.754 1.00 41.48 222 CYS A O 1
ATOM 1587 N N . ILE A 1 242 ? -22.616 -18.257 -76.549 1.00 42.44 223 ILE A N 1
ATOM 1588 C CA . ILE A 1 242 ? -21.451 -17.475 -76.142 1.00 42.91 223 ILE A CA 1
ATOM 1589 C C . ILE A 1 242 ? -20.598 -18.324 -75.209 1.00 44.12 223 ILE A C 1
ATOM 1590 O O . ILE A 1 242 ? -21.121 -19.032 -74.344 1.00 42.91 223 ILE A O 1
ATOM 1595 N N . TRP A 1 243 ? -19.280 -18.267 -75.383 1.00 42.50 224 TRP A N 1
ATOM 1596 C CA . TRP A 1 243 ? -18.396 -18.956 -74.447 1.00 46.83 224 TRP A CA 1
ATOM 1597 C C . TRP A 1 243 ? -17.073 -18.212 -74.375 1.00 47.55 224 TRP A C 1
ATOM 1598 O O . TRP A 1 243 ? -16.285 -18.236 -75.327 1.00 42.71 224 TRP A O 1
ATOM 1609 N N . PHE A 1 244 ? -16.847 -17.549 -73.254 1.00 42.26 225 PHE A N 1
ATOM 1610 C CA . PHE A 1 244 ? -15.584 -16.888 -72.966 1.00 43.71 225 PHE A CA 1
ATOM 1611 C C . PHE A 1 244 ? -14.838 -17.796 -71.995 1.00 43.76 225 PHE A C 1
ATOM 1612 O O . PHE A 1 244 ? -15.171 -17.863 -70.810 1.00 45.52 225 PHE A O 1
ATOM 1620 N N . SER A 1 245 ? -13.849 -18.519 -72.509 1.00 43.39 226 SER A N 1
ATOM 1621 C CA . SER A 1 245 ? -13.094 -19.439 -71.675 1.00 47.70 226 SER A CA 1
ATOM 1622 C C . SER A 1 245 ? -12.192 -18.673 -70.718 1.00 49.84 226 SER A C 1
ATOM 1623 O O . SER A 1 245 ? -11.561 -17.684 -71.093 1.00 50.09 226 SER A O 1
ATOM 1626 N N . ASN A 1 246 ? -12.135 -19.137 -69.474 1.00 48.37 227 ASN A N 1
ATOM 1627 C CA . ASN A 1 246 ? -11.162 -18.645 -68.510 1.00 51.11 227 ASN A CA 1
ATOM 1628 C C . ASN A 1 246 ? -9.853 -19.426 -68.566 1.00 51.49 227 ASN A C 1
ATOM 1629 O O . ASN A 1 246 ? -8.995 -19.242 -67.698 1.00 50.15 227 ASN A O 1
ATOM 1634 N N . ASN A 1 247 ? -9.701 -20.304 -69.550 1.00 50.29 228 ASN A N 1
ATOM 1635 C CA . ASN A 1 247 ? -8.501 -21.118 -69.735 1.00 49.50 228 ASN A CA 1
ATOM 1636 C C . ASN A 1 247 ? -7.960 -20.828 -71.127 1.00 51.74 228 ASN A C 1
ATOM 1637 O O . ASN A 1 247 ? -8.558 -21.279 -72.124 1.00 45.58 228 ASN A O 1
ATOM 1642 N N . PRO A 1 248 ? -6.856 -20.081 -71.254 1.00 53.83 229 PRO A N 1
ATOM 1643 C CA . PRO A 1 248 ? -6.370 -19.706 -72.594 1.00 47.23 229 PRO A CA 1
ATOM 1644 C C . PRO A 1 248 ? -5.955 -20.886 -73.460 1.00 51.96 229 PRO A C 1
ATOM 1645 O O . PRO A 1 248 ? -5.812 -20.716 -74.680 1.00 50.29 229 PRO A O 1
ATOM 1649 N N . ASN A 1 249 ? -5.759 -22.071 -72.885 1.00 49.19 230 ASN A N 1
ATOM 1650 C CA . ASN A 1 249 ? -5.349 -23.236 -73.655 1.00 46.65 230 ASN A CA 1
ATOM 1651 C C . ASN A 1 249 ? -6.499 -24.186 -73.969 1.00 50.52 230 ASN A C 1
ATOM 1652 O O . ASN A 1 249 ? -6.285 -25.186 -74.661 1.00 52.83 230 ASN A O 1
ATOM 1657 N N . SER A 1 250 ? -7.714 -23.895 -73.506 1.00 51.77 231 SER A N 1
ATOM 1658 C CA . SER A 1 250 ? -8.882 -24.707 -73.860 1.00 52.40 231 SER A CA 1
ATOM 1659 C C . SER A 1 250 ? -10.040 -23.758 -74.155 1.00 50.99 231 SER A C 1
ATOM 1660 O O . SER A 1 250 ? -10.674 -23.248 -73.230 1.00 46.65 231 SER A O 1
ATOM 1663 N N . ALA A 1 251 ? -10.334 -23.558 -75.446 1.00 46.70 232 ALA A N 1
ATOM 1664 C CA . ALA A 1 251 ? -11.338 -22.570 -75.840 1.00 50.32 232 ALA A CA 1
ATOM 1665 C C . ALA A 1 251 ? -12.747 -22.897 -75.345 1.00 46.17 232 ALA A C 1
ATOM 1666 O O . ALA A 1 251 ? -13.542 -21.972 -75.147 1.00 47.81 232 ALA A O 1
ATOM 1668 N N . MET A 1 252 ? -13.057 -24.168 -75.082 1.00 45.79 233 MET A N 1
ATOM 1669 C CA . MET A 1 252 ? -14.410 -24.637 -74.793 1.00 48.94 233 MET A CA 1
ATOM 1670 C C . MET A 1 252 ? -14.324 -26.111 -74.413 1.00 49.46 233 MET A C 1
ATOM 1671 O O . MET A 1 252 ? -13.614 -26.879 -75.077 1.00 49.45 233 MET A O 1
ATOM 1676 N N . PRO A 1 253 ? -14.974 -26.532 -73.326 1.00 52.16 234 PRO A N 1
ATOM 1677 C CA . PRO A 1 253 ? -14.908 -27.943 -72.934 1.00 51.89 234 PRO A CA 1
ATOM 1678 C C . PRO A 1 253 ? -15.370 -28.843 -74.063 1.00 51.40 234 PRO A C 1
ATOM 1679 O O . PRO A 1 253 ? -16.184 -28.460 -74.908 1.00 51.26 234 PRO A O 1
ATOM 1683 N N . LYS A 1 254 ? -14.821 -30.056 -74.067 1.00 49.81 235 LYS A N 1
ATOM 1684 C CA . LYS A 1 254 ? -15.076 -30.979 -75.160 1.00 53.73 235 LYS A CA 1
ATOM 1685 C C . LYS A 1 254 ? -16.541 -31.401 -75.217 1.00 53.49 235 LYS A C 1
ATOM 1686 O O . LYS A 1 254 ? -17.101 -31.561 -76.308 1.00 57.38 235 LYS A O 1
ATOM 1692 N N . LYS A 1 255 ? -17.189 -31.584 -74.068 1.00 54.46 236 LYS A N 1
ATOM 1693 C CA . LYS A 1 255 ? -18.572 -32.046 -74.123 1.00 56.88 236 LYS A CA 1
ATOM 1694 C C . LYS A 1 255 ? -19.531 -30.925 -74.505 1.00 50.37 236 LYS A C 1
ATOM 1695 O O . LYS A 1 255 ? -20.650 -31.203 -74.939 1.00 47.51 236 LYS A O 1
ATOM 1701 N N . ILE A 1 256 ? -19.127 -29.668 -74.337 1.00 50.57 237 ILE A N 1
ATOM 1702 C CA . ILE A 1 256 ? -19.907 -28.572 -74.898 1.00 48.39 237 ILE A CA 1
ATOM 1703 C C . ILE A 1 256 ? -19.653 -28.446 -76.400 1.00 47.36 237 ILE A C 1
ATOM 1704 O O . ILE A 1 256 ? -20.573 -28.162 -77.173 1.00 48.13 237 ILE A O 1
ATOM 1709 N N . LYS A 1 257 ? -18.408 -28.671 -76.836 1.00 44.97 238 LYS A N 1
ATOM 1710 C CA . LYS A 1 257 ? -18.114 -28.753 -78.267 1.00 52.25 238 LYS A CA 1
ATOM 1711 C C . LYS A 1 257 ? -18.957 -29.821 -78.949 1.00 50.09 238 LYS A C 1
ATOM 1712 O O . LYS A 1 257 ? -19.416 -29.627 -80.079 1.00 51.44 238 LYS A O 1
ATOM 1718 N N . ASP A 1 258 ? -19.117 -30.979 -78.304 1.00 47.06 239 ASP A N 1
ATOM 1719 C CA . ASP A 1 258 ? -19.936 -32.041 -78.876 1.00 49.33 239 ASP A CA 1
ATOM 1720 C C . ASP A 1 258 ? -21.382 -31.592 -79.018 1.00 50.73 239 ASP A C 1
ATOM 1721 O O . ASP A 1 258 ? -22.030 -31.879 -80.029 1.00 46.57 239 ASP A O 1
ATOM 1726 N N . ILE A 1 259 ? -21.896 -30.863 -78.023 1.00 46.43 240 ILE A N 1
ATOM 1727 C CA . ILE A 1 259 ? -23.268 -30.368 -78.089 1.00 46.04 240 ILE A CA 1
ATOM 1728 C C . ILE A 1 259 ? -23.439 -29.420 -79.275 1.00 47.80 240 ILE A C 1
ATOM 1729 O O . ILE A 1 259 ? -24.481 -29.415 -79.941 1.00 42.32 240 ILE A O 1
ATOM 1734 N N . LEU A 1 260 ? -22.425 -28.597 -79.549 1.00 39.26 241 LEU A N 1
ATOM 1735 C CA . LEU A 1 260 ? -22.531 -27.650 -80.652 1.00 48.43 241 LEU A CA 1
ATOM 1736 C C . LEU A 1 260 ? -22.404 -28.354 -82.000 1.00 50.43 241 LEU A C 1
ATOM 1737 O O . LEU A 1 260 ? -23.083 -27.981 -82.968 1.00 43.90 241 LEU A O 1
ATOM 1742 N N . GLU A 1 261 ? -21.553 -29.380 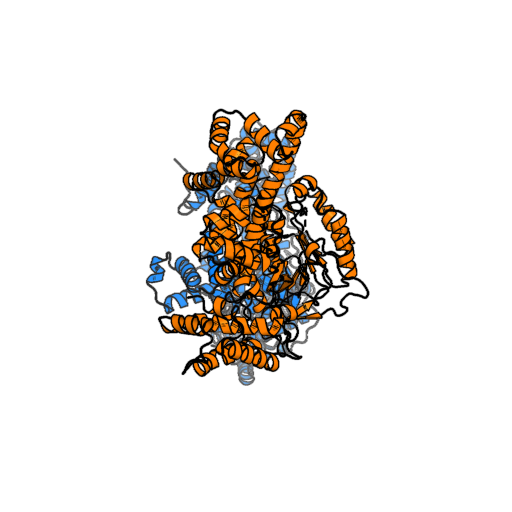-82.079 1.00 49.05 242 GLU A N 1
ATOM 1743 C CA . GLU A 1 261 ? -21.498 -30.198 -83.286 1.00 51.30 242 GLU A CA 1
ATOM 1744 C C . GLU A 1 261 ? -22.861 -30.813 -83.582 1.00 49.73 242 GLU A C 1
ATOM 1745 O O . GLU A 1 261 ? -23.273 -30.897 -84.742 1.00 53.06 242 GLU A O 1
ATOM 1751 N N . GLU A 1 262 ? -23.588 -31.224 -82.539 1.00 50.10 243 GLU A N 1
ATOM 1752 C CA . GLU A 1 262 ? -24.927 -31.766 -82.741 1.00 54.55 243 GLU A CA 1
ATOM 1753 C C . GLU A 1 262 ? -25.891 -30.683 -83.203 1.00 53.78 243 GLU A C 1
ATOM 1754 O O . GLU A 1 262 ? -26.674 -30.898 -84.139 1.00 50.74 243 GLU A O 1
ATOM 1760 N N . ARG A 1 263 ? -25.827 -29.504 -82.569 1.00 46.22 244 ARG A N 1
ATOM 1761 C CA . ARG A 1 263 ? -26.736 -28.416 -82.909 1.00 48.85 244 ARG A CA 1
ATOM 1762 C C . ARG A 1 263 ? -26.534 -27.986 -84.351 1.00 46.96 244 ARG A C 1
ATOM 1763 O O . ARG A 1 263 ? -27.502 -27.795 -85.101 1.00 45.66 244 ARG A O 1
ATOM 1771 N N . ALA A 1 264 ? -25.273 -27.838 -84.758 1.00 44.80 245 ALA A N 1
ATOM 1772 C CA . ALA A 1 264 ? -25.007 -27.503 -86.142 1.00 47.33 245 ALA A CA 1
ATOM 1773 C C . ALA A 1 264 ? -25.546 -28.591 -87.071 1.00 47.42 245 ALA A C 1
ATOM 1774 O O . ALA A 1 264 ? -26.069 -28.276 -88.140 1.00 47.16 245 ALA A O 1
ATOM 1776 N N . LYS A 1 265 ? -25.481 -29.829 -86.708 1.00 51.39 246 LYS A N 1
ATOM 1777 C CA . LYS A 1 265 ? -25.979 -30.773 -87.629 1.00 54.60 246 LYS A CA 1
ATOM 1778 C C . LYS A 1 265 ? -27.462 -30.856 -87.629 1.00 56.98 246 LYS A C 1
ATOM 1779 O O . LYS A 1 265 ? -28.016 -31.102 -88.642 1.00 58.21 246 LYS A O 1
ATOM 1785 N N . GLN A 1 266 ? -28.117 -30.690 -86.515 1.00 49.73 247 GLN A N 1
ATOM 1786 C CA . GLN A 1 266 ? -29.536 -30.781 -86.555 1.00 53.82 247 GLN A CA 1
ATOM 1787 C C . GLN A 1 266 ? -30.172 -29.582 -87.177 1.00 47.53 247 GLN A C 1
ATOM 1788 O O . GLN A 1 266 ? -31.177 -29.693 -87.782 1.00 52.67 247 GLN A O 1
ATOM 1794 N N . ASN A 1 267 ? -29.568 -28.448 -86.977 1.00 46.46 248 ASN A N 1
ATOM 1795 C CA . ASN A 1 267 ? -30.155 -27.239 -87.451 1.00 50.32 248 ASN A CA 1
ATOM 1796 C C . ASN A 1 267 ? -30.133 -26.941 -88.902 1.00 46.75 248 ASN A C 1
ATOM 1797 O O . ASN A 1 267 ? -30.582 -25.936 -89.332 1.00 46.96 248 ASN A O 1
ATOM 1802 N N . ALA A 1 268 ? -29.620 -27.920 -89.616 1.00 46.97 249 ALA A N 1
ATOM 1803 C CA . ALA A 1 268 ? -29.528 -27.944 -91.050 1.00 48.09 249 ALA A CA 1
ATOM 1804 C C . ALA A 1 268 ? -28.768 -26.810 -91.541 1.00 45.29 249 ALA A C 1
ATOM 1805 O O . ALA A 1 268 ? -27.637 -26.689 -91.152 1.00 47.01 249 ALA A O 1
ATOM 1807 N N . PRO A 1 269 ? -29.394 -25.968 -92.344 1.00 30.00 250 PRO A N 1
ATOM 1808 C CA . PRO A 1 269 ? -28.755 -24.985 -93.161 1.00 30.00 250 PRO A CA 1
ATOM 1809 C C . PRO A 1 269 ? -28.868 -23.769 -92.328 1.00 30.00 250 PRO A C 1
ATOM 1810 O O . PRO A 1 269 ? -28.396 -22.736 -92.697 1.00 30.00 250 PRO A O 1
ATOM 1814 N N . GLY A 1 270 ? -29.489 -23.896 -91.175 1.00 47.79 251 GLY A N 1
ATOM 1815 C CA . GLY A 1 270 ? -29.542 -22.735 -90.346 1.00 47.07 251 GLY A CA 1
ATOM 1816 C C . GLY A 1 270 ? -28.211 -22.442 -89.721 1.00 41.52 251 GLY A C 1
ATOM 1817 O O . GLY A 1 270 ? -27.340 -23.251 -89.620 1.00 44.49 251 GLY A O 1
ATOM 1818 N N . VAL A 1 271 ? -28.079 -21.230 -89.279 1.00 42.08 252 VAL A N 1
ATOM 1819 C CA . VAL A 1 271 ? -26.883 -20.794 -88.643 1.00 45.24 252 VAL A CA 1
ATOM 1820 C C . VAL A 1 271 ? -26.732 -21.295 -87.228 1.00 40.72 252 VAL A C 1
ATOM 1821 O O . VAL A 1 271 ? -27.645 -21.281 -86.485 1.00 41.57 252 VAL A O 1
ATOM 1825 N N . THR A 1 272 ? -25.564 -21.773 -86.901 1.00 37.40 253 THR A N 1
ATOM 1826 C CA . THR A 1 272 ? -25.212 -22.153 -85.532 1.00 39.37 253 THR A CA 1
ATOM 1827 C C . THR A 1 272 ? -24.004 -21.291 -85.178 1.00 41.85 253 THR A C 1
ATOM 1828 O O . THR A 1 272 ? -22.866 -21.591 -85.554 1.00 41.52 253 THR A O 1
ATOM 1832 N N . LYS A 1 273 ? -24.262 -20.168 -84.518 1.00 36.72 254 LYS A N 1
ATOM 1833 C CA . LYS A 1 273 ? -23.226 -19.175 -84.305 1.00 36.06 254 LYS A CA 1
ATOM 1834 C C . LYS A 1 273 ? -22.650 -19.335 -82.908 1.00 44.15 254 LYS A C 1
ATOM 1835 O O . LYS A 1 273 ? -23.361 -19.703 -81.966 1.00 40.09 254 LYS A O 1
ATOM 1841 N N . LEU A 1 274 ? -21.347 -19.103 -82.785 1.00 43.87 255 LEU A N 1
ATOM 1842 C CA . LEU A 1 274 ? -20.665 -19.224 -81.507 1.00 43.62 255 LEU A CA 1
ATOM 1843 C C . LEU A 1 274 ? -19.815 -17.978 -81.322 1.00 46.64 255 LEU A C 1
ATOM 1844 O O . LEU A 1 274 ? -18.939 -17.693 -82.144 1.00 50.01 255 LEU A O 1
ATOM 1849 N N . VAL A 1 275 ? -20.102 -17.221 -80.263 1.00 44.83 256 VAL A N 1
ATOM 1850 C CA . VAL A 1 275 ? -19.403 -15.982 -79.954 1.00 41.39 256 VAL A CA 1
ATOM 1851 C C . VAL A 1 275 ? -18.339 -16.285 -78.916 1.00 43.91 256 VAL A C 1
ATOM 1852 O O . VAL A 1 275 ? -18.586 -17.026 -77.960 1.00 43.29 256 VAL A O 1
ATOM 1856 N N . TYR A 1 276 ? -17.147 -15.738 -79.118 1.00 41.00 257 TYR A N 1
ATOM 1857 C CA . TYR A 1 276 ? -16.053 -15.947 -78.194 1.00 43.54 257 TYR A CA 1
ATOM 1858 C C . TYR A 1 276 ? -15.177 -14.704 -78.205 1.00 47.96 257 TYR A C 1
ATOM 1859 O O . TYR A 1 276 ? -15.474 -13.711 -78.880 1.00 45.27 257 TYR A O 1
ATOM 1868 N N . SER A 1 277 ? -14.098 -14.761 -77.431 1.00 45.01 258 SER A N 1
ATOM 1869 C CA . SER A 1 277 ? -13.142 -13.670 -77.333 1.00 47.99 258 SER A CA 1
ATOM 1870 C C . SER A 1 277 ? -11.753 -14.189 -77.669 1.00 50.71 258 SER A C 1
ATOM 1871 O O . SER A 1 277 ? -11.193 -15.011 -76.928 1.00 47.93 258 SER A O 1
ATOM 1874 N N . ARG A 1 278 ? -11.177 -13.659 -78.749 1.00 45.14 259 ARG A N 1
ATOM 1875 C CA . ARG A 1 278 ? -9.825 -14.043 -79.129 1.00 47.17 259 ARG A CA 1
ATOM 1876 C C . ARG A 1 278 ? -8.800 -13.672 -78.058 1.00 50.34 259 ARG A C 1
ATOM 1877 O O . ARG A 1 278 ? -7.848 -14.428 -77.830 1.00 46.34 259 ARG A O 1
ATOM 1885 N N . ALA A 1 279 ? -8.994 -12.545 -77.364 1.00 46.39 260 ALA A N 1
ATOM 1886 C CA . ALA A 1 279 ? -8.052 -12.122 -76.332 1.00 49.99 260 ALA A CA 1
ATOM 1887 C C . ALA A 1 279 ? -7.973 -13.091 -75.164 1.00 49.98 260 ALA A C 1
ATOM 1888 O O . ALA A 1 279 ? -7.058 -12.967 -74.342 1.00 56.25 260 ALA A O 1
ATOM 1890 N N . CYS A 1 280 ? -8.914 -14.021 -75.045 1.00 46.76 261 CYS A N 1
ATOM 1891 C CA . CYS A 1 280 ? -8.923 -14.974 -73.946 1.00 47.99 261 CYS A CA 1
ATOM 1892 C C . CYS A 1 280 ? -8.208 -16.279 -74.283 1.00 49.90 261 CYS A C 1
ATOM 1893 O O . CYS A 1 280 ? -8.055 -17.129 -73.400 1.00 46.52 261 CYS A O 1
ATOM 1896 N N . LEU A 1 281 ? -7.748 -16.455 -75.522 1.00 44.37 262 LEU A N 1
ATOM 1897 C CA . LEU A 1 281 ? -7.083 -17.681 -75.936 1.00 47.66 262 LEU A CA 1
ATOM 1898 C C . LEU A 1 281 ? -5.628 -17.401 -76.292 1.00 46.35 262 LEU A C 1
ATOM 1899 O O . LEU A 1 281 ? -5.242 -16.262 -76.560 1.00 48.66 262 LEU A O 1
ATOM 1904 N N . THR A 1 282 ? -4.811 -18.451 -76.252 1.00 44.55 263 THR A N 1
ATOM 1905 C CA . THR A 1 282 ? -3.491 -18.381 -76.861 1.00 49.00 263 THR A CA 1
ATOM 1906 C C . THR A 1 282 ? -3.619 -18.422 -78.383 1.00 55.18 263 THR A C 1
ATOM 1907 O O . THR A 1 282 ? -4.641 -18.835 -78.940 1.00 51.92 263 THR A O 1
ATOM 1911 N N . LYS A 1 283 ? -2.557 -17.980 -79.060 1.00 53.19 264 LYS A N 1
ATOM 1912 C CA . LYS A 1 283 ? -2.549 -18.023 -80.516 1.00 57.57 264 LYS A CA 1
ATOM 1913 C C . LYS A 1 283 ? -2.751 -19.444 -81.022 1.00 55.50 264 LYS A C 1
ATOM 1914 O O . LYS A 1 283 ? -3.554 -19.684 -81.938 1.00 51.84 264 LYS A O 1
ATOM 1920 N N . LYS A 1 284 ? -2.045 -20.402 -80.421 1.00 53.75 265 LYS A N 1
ATOM 1921 C CA . LYS A 1 284 ? -2.154 -21.788 -80.857 1.00 55.03 265 LYS A CA 1
ATOM 1922 C C . LYS A 1 284 ? -3.562 -22.321 -80.627 1.00 49.92 265 LYS A C 1
ATOM 1923 O O . LYS A 1 284 ? -4.118 -23.015 -81.482 1.00 48.92 265 LYS A O 1
ATOM 1929 N N . GLU A 1 285 ? -4.156 -22.011 -79.472 1.00 55.81 266 GLU A N 1
ATOM 1930 C CA . GLU A 1 285 ? -5.492 -22.524 -79.181 1.00 53.96 266 GLU A CA 1
ATOM 1931 C C . GLU A 1 285 ? -6.550 -21.863 -80.062 1.00 47.72 266 GLU A C 1
ATOM 1932 O O . GLU A 1 285 ? -7.515 -22.515 -80.474 1.00 49.99 266 GLU A O 1
ATOM 1938 N N . ASN A 1 286 ? -6.402 -20.567 -80.344 1.00 43.44 267 ASN A N 1
ATOM 1939 C CA . ASN A 1 286 ? -7.352 -19.893 -81.223 1.00 48.08 267 ASN A CA 1
ATOM 1940 C C . ASN A 1 286 ? -7.382 -20.536 -82.609 1.00 49.36 267 ASN A C 1
ATOM 1941 O O . ASN A 1 286 ? -8.455 -20.797 -83.162 1.00 48.59 267 ASN A O 1
ATOM 1946 N N . THR A 1 287 ? -6.208 -20.819 -83.180 1.00 51.43 268 THR A N 1
ATOM 1947 C CA . THR A 1 287 ? -6.159 -21.482 -84.484 1.00 49.07 268 THR A CA 1
ATOM 1948 C C . THR A 1 287 ? -6.866 -22.830 -84.434 1.00 48.47 268 THR A C 1
ATOM 1949 O O . THR A 1 287 ? -7.665 -23.155 -85.319 1.00 48.28 268 THR A O 1
ATOM 1953 N N . ASN A 1 288 ? -6.597 -23.621 -83.389 1.00 49.38 269 ASN A N 1
ATOM 1954 C CA . ASN A 1 288 ? -7.288 -24.898 -83.233 1.00 47.55 269 ASN A CA 1
ATOM 1955 C C . ASN A 1 288 ? -8.799 -24.701 -83.155 1.00 48.51 269 ASN A C 1
ATOM 1956 O O . ASN A 1 288 ? -9.566 -25.442 -83.782 1.00 49.14 269 ASN A O 1
ATOM 1961 N N . PHE A 1 289 ? -9.236 -23.688 -82.401 1.00 47.74 270 PHE A N 1
ATOM 1962 C CA . PHE A 1 289 ? -10.661 -23.413 -82.240 1.00 48.15 270 PHE A CA 1
ATOM 1963 C C . PHE A 1 289 ? -11.298 -23.036 -83.573 1.00 45.21 270 PHE A C 1
ATOM 1964 O O . PHE A 1 289 ? -12.362 -23.554 -83.936 1.00 43.13 270 PHE A O 1
ATOM 1972 N N . VAL A 1 290 ? -10.650 -22.131 -84.313 1.00 45.43 271 VAL A N 1
ATOM 1973 C CA . VAL A 1 290 ? -11.178 -21.659 -85.592 1.00 47.23 271 VAL A CA 1
ATOM 1974 C C . VAL A 1 290 ? -11.360 -22.818 -86.563 1.00 47.93 271 VAL A C 1
ATOM 1975 O O . VAL A 1 290 ? -12.370 -22.906 -87.274 1.00 49.27 271 VAL A O 1
ATOM 1979 N N . GLN A 1 291 ? -10.406 -23.746 -86.584 1.00 48.59 272 GLN A N 1
ATOM 1980 C CA . GLN A 1 291 ? -10.517 -24.873 -87.504 1.00 46.92 272 GLN A CA 1
ATOM 1981 C C . GLN A 1 291 ? -11.600 -25.841 -87.052 1.00 47.78 272 GLN A C 1
ATOM 1982 O O . GLN A 1 291 ? -12.320 -26.401 -87.886 1.00 45.90 272 GLN A O 1
ATOM 1988 N N . TRP A 1 292 ? -11.709 -26.069 -85.735 1.00 46.80 273 TRP A N 1
ATOM 1989 C CA . TRP A 1 292 ? -12.773 -26.922 -85.221 1.00 43.44 273 TRP A CA 1
ATOM 1990 C C . TRP A 1 292 ? -14.144 -26.404 -85.642 1.00 40.22 273 TRP A C 1
ATOM 1991 O O . TRP A 1 292 ? -14.993 -27.177 -86.099 1.00 46.99 273 TRP A O 1
ATOM 2002 N N . ALA A 1 293 ? -14.374 -25.093 -85.522 1.00 39.84 274 ALA A N 1
ATOM 2003 C CA . ALA A 1 293 ? -15.658 -24.536 -85.946 1.00 47.74 274 ALA A CA 1
ATOM 2004 C C . ALA A 1 293 ? -15.849 -24.673 -87.454 1.00 43.97 274 ALA A C 1
ATOM 2005 O O . ALA A 1 293 ? -16.958 -24.947 -87.925 1.00 45.72 274 ALA A O 1
ATOM 2007 N N . LYS A 1 294 ? -14.778 -24.501 -88.228 1.00 46.01 275 LYS A N 1
ATOM 2008 C CA . LYS A 1 294 ? -14.911 -24.603 -89.679 1.00 45.74 275 LYS A CA 1
ATOM 2009 C C . LYS A 1 294 ? -15.280 -26.021 -90.094 1.00 45.07 275 LYS A C 1
ATOM 2010 O O . LYS A 1 294 ? -16.136 -26.222 -90.961 1.00 47.86 275 LYS A O 1
ATOM 2016 N N . GLU A 1 295 ? -14.661 -27.019 -89.475 1.00 48.52 276 GLU A N 1
ATOM 2017 C CA . GLU A 1 295 ? -14.935 -28.401 -89.836 1.00 48.07 276 GLU A CA 1
ATOM 2018 C C . GLU A 1 295 ? -16.283 -28.910 -89.344 1.00 46.34 276 GLU A C 1
ATOM 2019 O O . GLU A 1 295 ? -16.685 -30.003 -89.743 1.00 50.26 276 GLU A O 1
ATOM 2025 N N . ASN A 1 296 ? -16.994 -28.170 -88.493 1.00 49.91 277 ASN A N 1
ATOM 2026 C CA . ASN A 1 296 ? -18.234 -28.679 -87.926 1.00 45.06 277 ASN A CA 1
ATOM 2027 C C . ASN A 1 296 ? -19.427 -27.792 -88.255 1.00 47.76 277 ASN A C 1
ATOM 2028 O O . ASN A 1 296 ? -20.505 -27.987 -87.691 1.00 47.32 277 ASN A O 1
ATOM 2033 N N . GLY A 1 297 ? -19.279 -26.863 -89.196 1.00 51.06 278 GLY A N 1
ATOM 2034 C CA . GLY A 1 297 ? -20.402 -26.069 -89.662 1.00 50.46 278 GLY A CA 1
ATOM 2035 C C . GLY A 1 297 ? -20.851 -25.010 -88.686 1.00 47.97 278 GLY A C 1
ATOM 2036 O O . GLY A 1 297 ? -22.019 -24.596 -88.719 1.00 43.78 278 GLY A O 1
ATOM 2037 N N . ILE A 1 298 ? -19.942 -24.537 -87.838 1.00 39.11 279 ILE A N 1
ATOM 2038 C CA . ILE A 1 298 ? -20.244 -23.582 -86.777 1.00 41.14 279 ILE A CA 1
ATOM 2039 C C . ILE A 1 298 ? -19.700 -22.220 -87.175 1.00 42.31 279 ILE A C 1
ATOM 2040 O O . ILE A 1 298 ? -18.556 -22.112 -87.637 1.00 40.50 279 ILE A O 1
ATOM 2045 N N . THR A 1 299 ? -20.534 -21.190 -87.044 1.00 39.60 280 THR A N 1
ATOM 2046 C CA . THR A 1 299 ? -20.157 -19.825 -87.394 1.00 42.21 280 THR A CA 1
ATOM 2047 C C . THR A 1 299 ? -19.551 -19.142 -86.169 1.00 45.64 280 THR A C 1
ATOM 2048 O O . THR A 1 299 ? -20.265 -18.749 -85.242 1.00 44.95 280 THR A O 1
ATOM 2052 N N . LEU A 1 300 ? -18.238 -18.970 -86.190 1.00 43.86 281 LEU A N 1
ATOM 2053 C CA . LEU A 1 300 ? -17.520 -18.301 -85.121 1.00 46.73 281 LEU A CA 1
ATOM 2054 C C . LEU A 1 300 ? -17.619 -16.794 -85.277 1.00 45.51 281 LEU A C 1
ATOM 2055 O O . LEU A 1 300 ? -17.507 -16.267 -86.384 1.00 51.46 281 LEU A O 1
ATOM 2060 N N . LEU A 1 301 ? -17.786 -16.091 -84.165 1.00 46.74 282 LEU A N 1
ATOM 2061 C CA . LEU A 1 301 ? -17.718 -14.633 -84.178 1.00 48.17 282 LEU A CA 1
ATOM 2062 C C . LEU A 1 301 ? -16.790 -14.191 -83.059 1.00 47.25 282 LEU A C 1
ATOM 2063 O O . LEU A 1 301 ? -17.098 -14.386 -81.880 1.00 44.33 282 LEU A O 1
ATOM 2068 N N . ASP A 1 302 ? -15.659 -13.591 -83.426 1.00 48.83 283 ASP A N 1
ATOM 2069 C CA . ASP A 1 302 ? -14.729 -13.042 -82.443 1.00 47.42 283 ASP A CA 1
ATOM 2070 C C . ASP A 1 302 ? -15.227 -11.64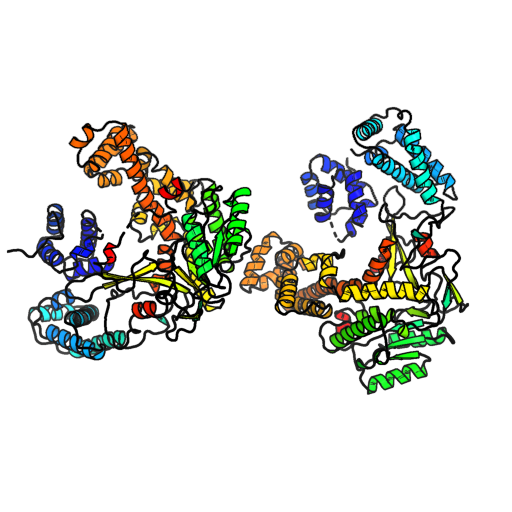5 -82.096 1.00 48.55 283 ASP A C 1
ATOM 2071 O O . ASP A 1 302 ? -15.008 -10.689 -82.844 1.00 46.53 283 ASP A O 1
ATOM 2076 N N . PHE A 1 303 ? -15.886 -11.516 -80.941 1.00 46.51 284 PHE A N 1
ATOM 2077 C CA . PHE A 1 303 ? -16.506 -10.237 -80.605 1.00 48.38 284 PHE A CA 1
ATOM 2078 C C . PHE A 1 303 ? -15.481 -9.160 -80.270 1.00 44.36 284 PHE A C 1
ATOM 2079 O O . PHE A 1 303 ? -15.858 -7.986 -80.166 1.00 43.13 284 PHE A O 1
ATOM 2087 N N . ASP A 1 304 ? -14.202 -9.524 -80.132 1.00 43.01 285 ASP A N 1
ATOM 2088 C CA . ASP A 1 304 ? -13.159 -8.513 -79.980 1.00 48.65 285 ASP A CA 1
ATOM 2089 C C . ASP A 1 304 ? -13.047 -7.633 -81.222 1.00 51.26 285 ASP A C 1
ATOM 2090 O O . ASP A 1 304 ? -12.635 -6.471 -81.125 1.00 49.72 285 ASP A O 1
ATOM 2095 N N . GLU A 1 305 ? -13.396 -8.164 -82.396 1.00 52.40 286 GLU A N 1
ATOM 2096 C CA . GLU A 1 305 ? -13.249 -7.418 -83.638 1.00 50.83 286 GLU A CA 1
ATOM 2097 C C . GLU A 1 305 ? -14.457 -6.547 -83.960 1.00 52.73 286 GLU A C 1
ATOM 2098 O O . GLU A 1 305 ? -14.389 -5.749 -84.898 1.00 58.67 286 GLU A O 1
ATOM 2104 N N . LEU A 1 306 ? -15.530 -6.632 -83.180 1.00 53.08 287 LEU A N 1
ATOM 2105 C CA . LEU A 1 306 ? -16.732 -5.865 -83.475 1.00 53.39 287 LEU A CA 1
ATOM 2106 C C . LEU A 1 306 ? -16.505 -4.374 -83.256 1.00 58.03 287 LEU A C 1
ATOM 2107 O O . LEU A 1 306 ? -15.868 -3.956 -82.282 1.00 53.83 287 LEU A O 1
ATOM 2112 N N . LYS A 1 307 ? -17.047 -3.571 -84.166 1.00 57.65 288 LYS A N 1
ATOM 2113 C CA . LYS A 1 307 ? -17.065 -2.121 -84.021 1.00 60.73 288 LYS A CA 1
ATOM 2114 C C . LYS A 1 307 ? -18.487 -1.705 -83.670 1.00 60.48 288 LYS A C 1
ATOM 2115 O O . LYS A 1 307 ? -19.413 -1.923 -84.462 1.00 57.78 288 LYS A O 1
ATOM 2121 N N . CYS A 1 308 ? -18.657 -1.104 -82.491 1.00 55.99 289 CYS A N 1
ATOM 2122 C CA . CYS A 1 308 ? -19.971 -0.803 -81.942 1.00 53.02 289 CYS A CA 1
ATOM 2123 C C . CYS A 1 308 ? -20.117 0.689 -81.676 1.00 54.34 289 CYS A C 1
ATOM 2124 O O . CYS A 1 308 ? -19.132 1.417 -81.539 1.00 57.05 289 CYS A O 1
ATOM 2127 N N . GLN A 1 309 ? -21.374 1.122 -81.567 1.00 54.01 290 GLN A N 1
ATOM 2128 C CA . GLN A 1 309 ? -21.722 2.488 -81.200 1.00 55.39 290 GLN A CA 1
ATOM 2129 C C . GLN A 1 309 ? -22.926 2.469 -80.266 1.00 55.39 290 GLN A C 1
ATOM 2130 O O . GLN A 1 309 ? -23.683 1.494 -80.214 1.00 54.12 290 GLN A O 1
ATOM 2136 N N . GLY A 1 310 ? -23.109 3.575 -79.545 1.00 54.34 291 GLY A N 1
ATOM 2137 C CA . GLY A 1 310 ? -24.274 3.717 -78.692 1.00 51.06 291 GLY A CA 1
ATOM 2138 C C . GLY A 1 310 ? -24.285 2.674 -77.594 1.00 54.01 291 GLY A C 1
ATOM 2139 O O . GLY A 1 310 ? -23.240 2.294 -77.061 1.00 53.60 291 GLY A O 1
ATOM 2140 N N . GLU A 1 311 ? -25.485 2.183 -77.267 1.00 54.80 292 GLU A N 1
ATOM 2141 C CA . GLU A 1 311 ? -25.631 1.163 -76.230 1.00 53.02 292 GLU A CA 1
ATOM 2142 C C . GLU A 1 311 ? -24.738 -0.045 -76.508 1.00 54.34 292 GLU A C 1
ATOM 2143 O O . GLU A 1 311 ? -24.064 -0.550 -75.603 1.00 52.65 292 GLU A O 1
ATOM 2149 N N . ASP A 1 312 ? -24.734 -0.526 -77.761 1.00 53.71 293 ASP A N 1
ATOM 2150 C CA . ASP A 1 312 ? -23.834 -1.604 -78.172 1.00 51.46 293 ASP A CA 1
ATOM 2151 C C . ASP A 1 312 ? -22.419 -1.372 -77.670 1.00 49.82 293 ASP A C 1
ATOM 2152 O O . ASP A 1 312 ? -21.766 -2.292 -77.166 1.00 46.20 293 ASP A O 1
ATOM 2157 N N . LEU A 1 313 ? -21.908 -0.150 -77.835 1.00 53.32 294 LEU A N 1
ATOM 2158 C CA . LEU A 1 313 ? -20.537 0.109 -77.404 1.00 55.54 294 LEU A CA 1
ATOM 2159 C C . LEU A 1 313 ? -20.426 0.134 -75.881 1.00 51.25 294 LEU A C 1
ATOM 2160 O O . LEU A 1 313 ? -19.385 -0.251 -75.333 1.00 48.45 294 LEU A O 1
ATOM 2165 N N . GLU A 1 314 ? -21.480 0.566 -75.180 1.00 51.68 295 GLU A N 1
ATOM 2166 C CA . GLU A 1 314 ? -21.447 0.539 -73.717 1.00 54.36 295 GLU A CA 1
ATOM 2167 C C . GLU A 1 314 ? -21.401 -0.892 -73.201 1.00 52.91 295 GLU A C 1
ATOM 2168 O O . GLU A 1 314 ? -20.643 -1.202 -72.274 1.00 50.95 295 GLU A O 1
ATOM 2174 N N . LEU A 1 315 ? -22.201 -1.780 -73.796 1.00 53.46 296 LEU A N 1
ATOM 2175 C CA . LEU A 1 315 ? -22.148 -3.189 -73.426 1.00 51.10 296 LEU A CA 1
ATOM 2176 C C . LEU A 1 315 ? -20.805 -3.806 -73.801 1.00 49.28 296 LEU A C 1
ATOM 2177 O O . LEU A 1 315 ? -20.245 -4.598 -73.033 1.00 46.98 296 LEU A O 1
ATOM 2182 N N . TRP A 1 316 ? -20.280 -3.464 -74.981 1.00 43.24 297 TRP A N 1
ATOM 2183 C CA . TRP A 1 316 ? -19.005 -4.024 -75.428 1.00 48.23 297 TRP A CA 1
ATOM 2184 C C . TRP A 1 316 ? -17.882 -3.657 -74.473 1.00 48.02 297 TRP A C 1
ATOM 2185 O O . TRP A 1 316 ? -17.042 -4.501 -74.136 1.00 46.49 297 TRP A O 1
ATOM 2196 N N . ASN A 1 317 ? -17.852 -2.397 -74.031 1.00 49.89 298 ASN A N 1
ATOM 2197 C CA . ASN A 1 317 ? -16.815 -1.949 -73.108 1.00 50.59 298 ASN A CA 1
ATOM 2198 C C . ASN A 1 317 ? -16.930 -2.655 -71.763 1.00 48.79 298 ASN A C 1
ATOM 2199 O O . ASN A 1 317 ? -15.919 -3.073 -71.189 1.00 47.60 298 ASN A O 1
ATOM 2204 N N . LEU A 1 318 ? -18.152 -2.813 -71.253 1.00 48.38 299 LEU A N 1
ATOM 2205 C CA . LEU A 1 318 ? -18.321 -3.467 -69.959 1.00 48.53 299 LEU A CA 1
ATOM 2206 C C . LEU A 1 318 ? -17.952 -4.944 -70.035 1.00 47.39 299 LEU A C 1
ATOM 2207 O O . LEU A 1 318 ? -17.310 -5.479 -69.124 1.00 46.31 299 LEU A O 1
ATOM 2212 N N . ALA A 1 319 ? -18.322 -5.610 -71.128 1.00 46.73 300 ALA A N 1
ATOM 2213 C CA . ALA A 1 319 ? -17.979 -7.019 -71.288 1.00 48.87 300 ALA A CA 1
ATOM 2214 C C . ALA A 1 319 ? -16.470 -7.211 -71.411 1.00 47.58 300 ALA A C 1
ATOM 2215 O O . ALA A 1 319 ? -15.913 -8.165 -70.852 1.00 45.53 300 ALA A O 1
ATOM 2217 N N . GLN A 1 320 ? -15.795 -6.329 -72.155 1.00 42.94 301 GLN A N 1
ATOM 2218 C CA . GLN A 1 320 ? -14.340 -6.394 -72.228 1.00 47.94 301 GLN A CA 1
ATOM 2219 C C . GLN A 1 320 ? -13.707 -6.161 -70.854 1.00 46.32 301 GLN A C 1
ATOM 2220 O O . GLN A 1 320 ? -12.698 -6.788 -70.524 1.00 43.31 301 GLN A O 1
ATOM 2226 N N . ALA A 1 321 ? -14.279 -5.254 -70.048 1.00 43.46 302 ALA A N 1
ATOM 2227 C CA . ALA A 1 321 ? -13.773 -5.016 -68.693 1.00 49.51 302 ALA A CA 1
ATOM 2228 C C . ALA A 1 321 ? -13.895 -6.268 -67.829 1.00 48.20 302 ALA A C 1
ATOM 2229 O O . ALA A 1 321 ? -12.949 -6.649 -67.131 1.00 47.58 302 ALA A O 1
ATOM 2231 N N . GLU A 1 322 ? -15.056 -6.930 -67.875 1.00 46.43 303 GLU A N 1
ATOM 2232 C CA . GLU A 1 322 ? -15.230 -8.177 -67.137 1.00 42.99 303 GLU A CA 1
ATOM 2233 C C . GLU A 1 322 ? -14.195 -9.205 -67.566 1.00 47.54 303 GLU A C 1
ATOM 2234 O O . GLU A 1 322 ? -13.530 -9.823 -66.725 1.00 50.40 303 GLU A O 1
ATOM 2240 N N . LEU A 1 323 ? -14.025 -9.386 -68.879 1.00 42.74 304 LEU A N 1
ATOM 2241 C CA . LEU A 1 323 ? -13.110 -10.415 -69.360 1.00 47.75 304 LEU A CA 1
ATOM 2242 C C . LEU A 1 323 ? -11.664 -10.068 -69.029 1.00 48.58 304 LEU A C 1
ATOM 2243 O O . LEU A 1 323 ? -10.862 -10.960 -68.727 1.00 46.29 304 LEU A O 1
ATOM 2248 N N . LYS A 1 324 ? -11.309 -8.781 -69.085 1.00 43.97 305 LYS A N 1
ATOM 2249 C CA . LYS A 1 324 ? -9.969 -8.373 -68.690 1.00 49.19 305 LYS A CA 1
ATOM 2250 C C . LYS A 1 324 ? -9.751 -8.600 -67.195 1.00 51.99 305 LYS A C 1
ATOM 2251 O O . LYS A 1 324 ? -8.697 -9.098 -66.786 1.00 50.28 305 LYS A O 1
ATOM 2257 N N . ALA A 1 325 ? -10.748 -8.270 -66.370 1.00 45.50 306 ALA A N 1
ATOM 2258 C CA . ALA A 1 325 ? -10.619 -8.514 -64.936 1.00 53.08 306 ALA A CA 1
ATOM 2259 C C . ALA A 1 325 ? -10.636 -10.003 -64.616 1.00 54.57 306 ALA A C 1
ATOM 2260 O O . ALA A 1 325 ? -10.078 -10.416 -63.593 1.00 52.62 306 ALA A O 1
ATOM 2262 N N . MET A 1 326 ? -11.278 -10.822 -65.458 1.00 47.20 307 MET A N 1
ATOM 2263 C CA . MET A 1 326 ? -11.175 -12.267 -65.272 1.00 50.09 307 MET A CA 1
ATOM 2264 C C . MET A 1 326 ? -9.755 -12.753 -65.539 1.00 50.06 307 MET A C 1
ATOM 2265 O O . MET A 1 326 ? -9.186 -13.504 -64.740 1.00 51.51 307 MET A O 1
ATOM 2270 N N . ARG A 1 327 ? -9.171 -12.332 -66.661 1.00 47.03 308 ARG A N 1
ATOM 2271 C CA . ARG A 1 327 ? -7.836 -12.790 -67.029 1.00 51.59 308 ARG A CA 1
ATOM 2272 C C . ARG A 1 327 ? -6.796 -12.363 -66.006 1.00 51.46 308 ARG A C 1
ATOM 2273 O O . ARG A 1 327 ? -5.821 -13.085 -65.773 1.00 44.37 308 ARG A O 1
ATOM 2281 N N . GLU A 1 328 ? -6.989 -11.201 -65.392 1.00 50.91 309 GLU A N 1
ATOM 2282 C CA . GLU A 1 328 ? -6.057 -10.664 -64.418 1.00 51.41 309 GLU A CA 1
ATOM 2283 C C . GLU A 1 328 ? -6.361 -11.122 -63.002 1.00 52.69 309 GLU A C 1
ATOM 2284 O O . GLU A 1 328 ? -5.686 -10.680 -62.072 1.00 63.47 309 GLU A O 1
ATOM 2290 N N . GLY A 1 329 ? -7.346 -11.994 -62.813 1.00 53.19 310 GLY A N 1
ATOM 2291 C CA . GLY A 1 329 ? -7.687 -12.441 -61.472 1.00 50.76 310 GLY A CA 1
ATOM 2292 C C . GLY A 1 329 ? -8.140 -11.312 -60.574 1.00 54.64 310 GLY A C 1
ATOM 2293 O O . GLY A 1 329 ? -7.781 -11.276 -59.389 1.00 58.47 310 GLY A O 1
ATOM 2294 N N . LYS A 1 330 ? -8.925 -10.384 -61.114 1.00 51.65 311 LYS A N 1
ATOM 2295 C CA . LYS A 1 330 ? -9.376 -9.205 -60.393 1.00 47.32 311 LYS A CA 1
ATOM 2296 C C . LYS A 1 330 ? -10.895 -9.143 -60.326 1.00 47.53 311 LYS A C 1
ATOM 2297 O O . LYS A 1 330 ? -11.495 -8.067 -60.398 1.00 51.09 311 LYS A O 1
ATOM 2303 N N . GLY A 1 331 ? -11.542 -10.302 -60.206 1.00 45.96 312 GLY A N 1
ATOM 2304 C CA . GLY A 1 331 ? -12.966 -10.339 -59.933 1.00 45.38 312 GLY A CA 1
ATOM 2305 C C . GLY A 1 331 ? -13.878 -10.337 -61.141 1.00 46.88 312 GLY A C 1
ATOM 2306 O O . GLY A 1 331 ? -15.095 -10.199 -60.970 1.00 46.41 312 GLY A O 1
ATOM 2307 N N . GLY A 1 332 ? -13.335 -10.435 -62.354 1.00 47.92 313 GLY A N 1
ATOM 2308 C CA . GLY A 1 332 ? -14.177 -10.474 -63.536 1.00 46.36 313 GLY A CA 1
ATOM 2309 C C . GLY A 1 332 ? -14.744 -11.859 -63.791 1.00 47.94 313 GLY A C 1
ATOM 2310 O O . GLY A 1 332 ? -14.140 -12.878 -63.461 1.00 47.04 313 GLY A O 1
ATOM 2311 N N . ASN A 1 333 ? -15.922 -11.896 -64.415 1.00 41.59 314 ASN A N 1
ATOM 2312 C CA . ASN A 1 333 ? -16.635 -13.153 -64.587 1.00 41.03 314 ASN A CA 1
ATOM 2313 C C . ASN A 1 333 ? -17.072 -13.335 -66.038 1.00 44.95 314 ASN A C 1
ATOM 2314 O O . ASN A 1 333 ? -17.676 -12.420 -66.631 1.00 38.86 314 ASN A O 1
ATOM 2319 N N . PRO A 1 334 ? -16.813 -14.498 -66.642 1.00 45.02 315 PRO A N 1
ATOM 2320 C CA . PRO A 1 334 ? -17.157 -14.672 -68.061 1.00 42.75 315 PRO A CA 1
ATOM 2321 C C . PRO A 1 334 ? -18.648 -14.821 -68.311 1.00 43.89 315 PRO A C 1
ATOM 2322 O O . PRO A 1 334 ? -19.096 -14.493 -69.419 1.00 42.66 315 PRO A O 1
ATOM 2326 N N . ALA A 1 335 ? -19.440 -15.270 -67.329 1.00 41.65 316 ALA A N 1
ATOM 2327 C CA . ALA A 1 335 ? -20.888 -15.289 -67.536 1.00 44.09 316 ALA A CA 1
ATOM 2328 C C . ALA A 1 335 ? -21.474 -13.885 -67.490 1.00 42.47 316 ALA A C 1
ATOM 2329 O O . ALA A 1 335 ? -22.450 -13.596 -68.191 1.00 45.00 316 ALA A O 1
ATOM 2331 N N . ALA A 1 336 ? -20.928 -13.010 -66.642 1.00 40.99 317 ALA A N 1
ATOM 2332 C CA . ALA A 1 336 ? -21.359 -11.616 -66.674 1.00 41.54 317 ALA A CA 1
ATOM 2333 C C . ALA A 1 336 ? -21.100 -11.010 -68.044 1.00 42.38 317 ALA A C 1
ATOM 2334 O O . ALA A 1 336 ? -21.933 -10.272 -68.577 1.00 41.87 317 ALA A O 1
ATOM 2336 N N . ALA A 1 337 ? -19.939 -11.308 -68.626 1.00 41.07 318 ALA A N 1
ATOM 2337 C CA . ALA A 1 337 ? -19.645 -10.837 -69.973 1.00 43.20 318 ALA A CA 1
ATOM 2338 C C . ALA A 1 337 ? -20.635 -11.407 -70.987 1.00 40.43 318 ALA A C 1
ATOM 2339 O O . ALA A 1 337 ? -21.132 -10.677 -71.853 1.00 34.94 318 ALA A O 1
ATOM 2341 N N . SER A 1 338 ? -20.945 -12.703 -70.880 1.00 37.48 319 SER A N 1
ATOM 2342 C CA . SER A 1 338 ? -21.926 -13.328 -71.767 1.00 42.96 319 SER A CA 1
ATOM 2343 C C . SER A 1 338 ? -23.312 -12.717 -71.597 1.00 43.00 319 SER A C 1
ATOM 2344 O O . SER A 1 338 ? -24.060 -12.567 -72.580 1.00 40.24 319 SER A O 1
ATOM 2347 N N . ASP A 1 339 ? -23.672 -12.373 -70.353 1.00 35.10 320 ASP A N 1
ATOM 2348 C CA . ASP A 1 339 ? -24.974 -11.774 -70.049 1.00 39.92 320 ASP A CA 1
ATOM 2349 C C . ASP A 1 339 ? -25.175 -10.457 -70.782 1.00 40.57 320 ASP A C 1
ATOM 2350 O O . ASP A 1 339 ? -26.315 -10.085 -71.095 1.00 34.21 320 ASP A O 1
ATOM 2355 N N . LEU A 1 340 ? -24.086 -9.723 -71.013 1.00 36.34 321 LEU A N 1
ATOM 2356 C CA . LEU A 1 340 ? -24.103 -8.419 -71.657 1.00 41.23 321 LEU A CA 1
ATOM 2357 C C . LEU A 1 340 ? -23.997 -8.531 -73.171 1.00 41.47 321 LEU A C 1
ATOM 2358 O O . LEU A 1 340 ? -24.720 -7.837 -73.891 1.00 39.11 321 LEU A O 1
ATOM 2363 N N . VAL A 1 341 ? -23.116 -9.409 -73.658 1.00 38.58 322 VAL A N 1
ATOM 2364 C CA . VAL A 1 341 ? -22.857 -9.527 -75.085 1.00 42.56 322 VAL A CA 1
ATOM 2365 C C . VAL A 1 341 ? -24.075 -10.083 -75.822 1.00 42.04 322 VAL A C 1
ATOM 2366 O O . VAL A 1 341 ? -24.339 -9.709 -76.966 1.00 42.03 322 VAL A O 1
ATOM 2370 N N . ARG A 1 342 ? -24.855 -10.928 -75.155 1.00 43.95 323 ARG A N 1
ATOM 2371 C CA . ARG A 1 342 ? -26.192 -11.379 -75.534 1.00 38.42 323 ARG A CA 1
ATOM 2372 C C . ARG A 1 342 ? -27.038 -10.326 -76.243 1.00 44.50 323 ARG A C 1
ATOM 2373 O O . ARG A 1 342 ? -27.787 -10.650 -77.171 1.00 42.57 323 ARG A O 1
ATOM 2381 N N . TRP A 1 343 ? -26.947 -9.071 -75.792 1.00 41.49 324 TRP A N 1
ATOM 2382 C CA . TRP A 1 343 ? -27.866 -8.004 -76.181 1.00 44.14 324 TRP A CA 1
ATOM 2383 C C . TRP A 1 343 ? -27.248 -7.002 -77.144 1.00 43.18 324 TRP A C 1
ATOM 2384 O O . TRP A 1 343 ? -27.862 -5.960 -77.418 1.00 38.75 324 TRP A O 1
ATOM 2395 N N . ILE A 1 344 ? -26.060 -7.291 -77.669 1.00 40.40 325 ILE A N 1
ATOM 2396 C CA . ILE A 1 344 ? -25.413 -6.421 -78.642 1.00 44.45 325 ILE A CA 1
ATOM 2397 C C . ILE A 1 344 ? -25.972 -6.726 -80.033 1.00 44.87 325 ILE A C 1
ATOM 2398 O O . ILE A 1 344 ? -26.089 -7.893 -80.430 1.00 44.33 325 ILE A O 1
ATOM 2403 N N . SER A 1 345 ? -26.353 -5.676 -80.769 1.00 41.67 326 SER A N 1
ATOM 2404 C CA . SER A 1 345 ? -27.038 -5.889 -82.043 1.00 48.99 326 SER A CA 1
ATOM 2405 C C . SER A 1 345 ? -26.139 -6.578 -83.064 1.00 43.77 326 SER A C 1
ATOM 2406 O O . SER A 1 345 ? -26.591 -7.472 -83.791 1.00 41.12 326 SER A O 1
ATOM 2409 N N . GLY A 1 346 ? -24.857 -6.205 -83.110 1.00 44.49 327 GLY A N 1
ATOM 2410 C CA . GLY A 1 346 ? -23.932 -6.870 -84.008 1.00 40.73 327 GLY A CA 1
ATOM 2411 C C . GLY A 1 346 ? -23.616 -8.294 -83.609 1.00 44.03 327 GLY A C 1
ATOM 2412 O O . GLY A 1 346 ? -23.156 -9.075 -84.446 1.00 44.25 327 GLY A O 1
ATOM 2413 N N . VAL A 1 347 ? -23.835 -8.646 -82.344 1.00 42.85 328 VAL A N 1
ATOM 2414 C CA . VAL A 1 347 ? -23.708 -10.037 -81.928 1.00 39.89 328 VAL A CA 1
ATOM 2415 C C . VAL A 1 347 ? -24.929 -10.838 -82.366 1.00 40.47 328 VAL A C 1
ATOM 2416 O O . VAL A 1 347 ? -24.804 -11.897 -82.998 1.00 38.76 328 VAL A O 1
ATOM 2420 N N . ILE A 1 348 ? -26.126 -10.315 -82.074 1.00 37.88 329 ILE A N 1
ATOM 2421 C CA . ILE A 1 348 ? -27.370 -10.996 -82.439 1.00 41.31 329 ILE A CA 1
ATOM 2422 C C . ILE A 1 348 ? -27.465 -11.168 -83.956 1.00 41.60 329 ILE A C 1
ATOM 2423 O O . ILE A 1 348 ? -27.733 -12.265 -84.460 1.00 37.80 329 ILE A O 1
ATOM 2428 N N . GLY A 1 349 ? -27.252 -10.089 -84.705 1.00 42.17 330 GLY A N 1
ATOM 2429 C CA . GLY A 1 349 ? -27.372 -10.151 -86.151 1.00 46.05 330 GLY A CA 1
ATOM 2430 C C . GLY A 1 349 ? -28.758 -9.755 -86.618 1.00 46.57 330 GLY A C 1
ATOM 2431 O O . GLY A 1 349 ? -29.671 -9.495 -85.826 1.00 42.68 330 GLY A O 1
ATOM 2432 N N . ASP A 1 350 ? -28.931 -9.746 -87.945 1.00 44.58 331 ASP A N 1
ATOM 2433 C CA . ASP A 1 350 ? -30.114 -9.148 -88.556 1.00 41.03 331 ASP A CA 1
ATOM 2434 C C . ASP A 1 350 ? -31.239 -10.134 -88.834 1.00 40.44 331 ASP A C 1
ATOM 2435 O O . ASP A 1 350 ? -32.388 -9.700 -88.961 1.00 46.91 331 ASP A O 1
ATOM 2440 N N . VAL A 1 351 ? -30.965 -11.433 -88.906 1.00 38.47 332 VAL A N 1
ATOM 2441 C CA . VAL A 1 351 ? -32.021 -12.401 -89.204 1.00 40.93 332 VAL A CA 1
ATOM 2442 C C . VAL A 1 351 ? -32.561 -12.980 -87.902 1.00 44.56 332 VAL A C 1
ATOM 2443 O O . VAL A 1 351 ? -31.861 -12.957 -86.877 1.00 39.86 332 VAL A O 1
ATOM 2447 N N . PRO A 1 352 ? -33.789 -13.505 -87.890 1.00 46.34 333 PRO A N 1
ATOM 2448 C CA . PRO A 1 352 ? -34.304 -14.133 -86.669 1.00 37.15 333 PRO A CA 1
ATOM 2449 C C . PRO A 1 352 ? -33.349 -15.209 -86.174 1.00 42.37 333 PRO A C 1
ATOM 2450 O O . PRO A 1 352 ? -32.839 -16.014 -86.954 1.00 41.46 333 PRO A O 1
ATOM 2454 N N . ILE A 1 353 ? -33.114 -15.218 -84.861 1.00 37.90 334 ILE A N 1
ATOM 2455 C CA . ILE A 1 353 ? -32.125 -16.094 -84.251 1.00 41.84 334 ILE A CA 1
ATOM 2456 C C . ILE A 1 353 ? -32.446 -16.204 -82.766 1.00 42.84 334 ILE A C 1
ATOM 2457 O O . ILE A 1 353 ? -32.950 -15.261 -82.151 1.00 38.24 334 ILE A O 1
ATOM 2462 N N . ALA A 1 354 ? -32.158 -17.367 -82.192 1.00 41.12 335 ALA A N 1
ATOM 2463 C CA . ALA A 1 354 ? -32.331 -17.611 -80.766 1.00 43.64 335 ALA A CA 1
ATOM 2464 C C . ALA A 1 354 ? -30.974 -17.565 -80.087 1.00 40.61 335 ALA A C 1
ATOM 2465 O O . ALA A 1 354 ? -30.019 -18.191 -80.561 1.00 35.91 335 ALA A O 1
ATOM 2467 N N . TYR A 1 355 ? -30.871 -16.793 -79.009 1.00 40.56 336 TYR A N 1
ATOM 2468 C CA . TYR A 1 355 ? -29.774 -17.032 -78.084 1.00 39.92 336 TYR A CA 1
ATOM 2469 C C . TYR A 1 355 ? -30.073 -18.292 -77.284 1.00 39.17 336 TYR A C 1
ATOM 2470 O O . TYR A 1 355 ? -31.198 -18.500 -76.828 1.00 39.40 336 TYR A O 1
ATOM 2479 N N . VAL A 1 356 ? -29.053 -19.122 -77.076 1.00 39.34 337 VAL A N 1
ATOM 2480 C CA . VAL A 1 356 ? -29.168 -20.274 -76.191 1.00 39.14 337 VAL A CA 1
ATOM 2481 C C . VAL A 1 356 ? -27.882 -20.378 -75.386 1.00 42.47 337 VAL A C 1
ATOM 2482 O O . VAL A 1 356 ? -26.818 -19.932 -75.825 1.00 41.41 337 VAL A O 1
ATOM 2486 N N . ASP A 1 357 ? -27.993 -20.936 -74.181 1.00 42.38 338 ASP A N 1
ATOM 2487 C CA . ASP A 1 357 ? -26.798 -21.277 -73.424 1.00 41.88 338 ASP A CA 1
ATOM 2488 C C . ASP A 1 357 ? -26.048 -22.356 -74.199 1.00 45.34 338 ASP A C 1
ATOM 2489 O O . ASP A 1 357 ? -26.665 -23.236 -74.811 1.00 40.80 338 ASP A O 1
ATOM 2494 N N . ALA A 1 358 ? -24.712 -22.287 -74.173 1.00 43.35 339 ALA A N 1
ATOM 2495 C CA . ALA A 1 358 ? -23.899 -23.144 -75.034 1.00 45.45 339 ALA A CA 1
ATOM 2496 C C . ALA A 1 358 ? -24.202 -24.628 -74.837 1.00 46.65 339 ALA A C 1
ATOM 2497 O O . ALA A 1 358 ? -24.143 -25.401 -75.801 1.00 43.44 339 ALA A O 1
ATOM 2499 N N . ASP A 1 359 ? -24.540 -25.049 -73.617 1.00 40.89 340 ASP A N 1
ATOM 2500 C CA . ASP A 1 359 ? -24.820 -26.456 -73.354 1.00 47.60 340 ASP A CA 1
ATOM 2501 C C . ASP A 1 359 ? -26.301 -26.803 -73.483 1.00 50.31 340 ASP A C 1
ATOM 2502 O O . ASP A 1 359 ? -26.693 -27.918 -73.123 1.00 51.94 340 ASP A O 1
ATOM 2507 N N . MET A 1 360 ? -27.123 -25.889 -73.998 1.00 47.54 341 MET A N 1
ATOM 2508 C CA . MET A 1 360 ? -28.563 -26.114 -74.072 1.00 46.74 341 MET A CA 1
ATOM 2509 C C . MET A 1 360 ? -28.887 -27.289 -74.994 1.00 50.04 341 MET A C 1
ATOM 2510 O O . MET A 1 360 ? -28.504 -27.273 -76.173 1.00 44.55 341 MET A O 1
ATOM 2515 N N . PRO A 1 361 ? -29.567 -28.316 -74.507 1.00 54.00 342 PRO A N 1
ATOM 2516 C CA . PRO A 1 361 ? -29.938 -29.457 -75.351 1.00 50.17 342 PRO A CA 1
ATOM 2517 C C . PRO A 1 361 ? -31.129 -29.111 -76.237 1.00 50.68 342 PRO A C 1
ATOM 2518 O O . PRO A 1 361 ? -31.754 -28.055 -76.104 1.00 47.14 342 PRO A O 1
ATOM 2522 N N . MET A 1 362 ? -31.469 -30.055 -77.114 1.00 50.12 343 MET A N 1
ATOM 2523 C CA . MET A 1 362 ? -32.464 -29.839 -78.153 1.00 57.85 343 MET A CA 1
ATOM 2524 C C . MET A 1 362 ? -33.428 -31.015 -78.243 1.00 60.51 343 MET A C 1
ATOM 2525 O O . MET A 1 362 ? -33.060 -32.157 -77.959 1.00 64.99 343 MET A O 1
ATOM 2530 N N . LEU A 1 363 ? -34.646 -30.737 -78.715 1.00 61.92 344 LEU A N 1
ATOM 2531 C CA . LEU A 1 363 ? -35.691 -31.754 -78.838 1.00 64.53 344 LEU A CA 1
ATOM 2532 C C . LEU A 1 363 ? -35.577 -32.558 -80.131 1.00 71.60 344 LEU A C 1
ATOM 2533 O O . LEU A 1 363 ? -36.598 -32.968 -80.694 1.00 79.91 344 LEU A O 1
ATOM 2538 N N . THR A 1 364 ? -34.351 -32.779 -80.609 1.00 74.72 345 THR A N 1
ATOM 2539 C CA . THR A 1 364 ? -34.088 -33.476 -81.869 1.00 77.79 345 THR A CA 1
ATOM 2540 C C . THR A 1 364 ? -34.932 -34.739 -82.033 1.00 82.78 345 THR A C 1
ATOM 2541 O O . THR A 1 364 ? -35.132 -35.501 -81.081 1.00 83.11 345 THR A O 1
ATOM 2545 N N . GLY A 1 365 ? -35.440 -34.936 -83.255 1.00 81.97 346 GLY A N 1
ATOM 2546 C CA . GLY A 1 365 ? -36.108 -36.166 -83.638 1.00 86.24 346 GLY A CA 1
ATOM 2547 C C . GLY A 1 365 ? -37.499 -36.017 -84.225 1.00 88.02 346 GLY A C 1
ATOM 2548 O O . GLY A 1 365 ? -37.786 -35.046 -84.933 1.00 87.06 346 GLY A O 1
ATOM 2549 N N . ASN A 1 366 ? -38.373 -36.985 -83.933 1.00 89.73 347 ASN A N 1
ATOM 2550 C CA . ASN A 1 366 ? -39.734 -36.994 -84.458 1.00 90.25 347 ASN A CA 1
ATOM 2551 C C . ASN A 1 366 ? -40.676 -36.100 -83.660 1.00 85.50 347 ASN A C 1
ATOM 2552 O O . ASN A 1 366 ? -41.817 -35.883 -84.079 1.00 87.36 347 ASN A O 1
ATOM 2557 N N . LYS A 1 367 ? -40.227 -35.553 -82.537 1.00 85.27 348 LYS A N 1
ATOM 2558 C CA . LYS A 1 367 ? -41.056 -34.684 -81.715 1.00 86.64 348 LYS A CA 1
ATOM 2559 C C . LYS A 1 367 ? -40.673 -33.211 -81.819 1.00 86.01 348 LYS A C 1
ATOM 2560 O O . LYS A 1 367 ? -41.264 -32.376 -81.120 1.00 81.89 348 LYS A O 1
ATOM 2566 N N . SER A 1 368 ? -39.688 -32.876 -82.653 1.00 81.20 349 SER A N 1
ATOM 2567 C CA . SER A 1 368 ? -39.237 -31.506 -82.846 1.00 74.90 349 SER A CA 1
ATOM 2568 C C . SER A 1 368 ? -40.163 -30.752 -83.806 1.00 72.26 349 SER A C 1
ATOM 2569 O O . SER A 1 368 ? -41.132 -31.296 -84.348 1.00 68.62 349 SER A O 1
ATOM 2572 N N . ILE A 1 369 ? -39.842 -29.477 -84.026 1.00 68.66 350 ILE A N 1
ATOM 2573 C CA . ILE A 1 369 ? -40.601 -28.609 -84.920 1.00 64.14 350 ILE A CA 1
ATOM 2574 C C . ILE A 1 369 ? -39.963 -28.670 -86.299 1.00 64.15 350 ILE A C 1
ATOM 2575 O O . ILE A 1 369 ? -38.780 -28.347 -86.463 1.00 65.85 350 ILE A O 1
ATOM 2580 N N . LYS A 1 370 ? -40.750 -29.083 -87.294 1.00 61.41 351 LYS A N 1
ATOM 2581 C CA . LYS A 1 370 ? -40.215 -29.283 -88.632 1.00 58.86 351 LYS A CA 1
ATOM 2582 C C . LYS A 1 370 ? -40.137 -27.981 -89.422 1.00 58.17 351 LYS A C 1
ATOM 2583 O O . LYS A 1 370 ? -39.214 -27.799 -90.226 1.00 56.68 351 LYS A O 1
ATOM 2589 N N . SER A 1 371 ? -41.064 -27.061 -89.194 1.00 58.37 352 SER A N 1
ATOM 2590 C CA . SER A 1 371 ? -41.051 -25.813 -89.938 1.00 50.34 352 SER A CA 1
ATOM 2591 C C . SER A 1 371 ? -39.923 -24.913 -89.458 1.00 51.48 352 SER A C 1
ATOM 2592 O O . SER A 1 371 ? -39.644 -24.818 -88.258 1.00 55.31 352 SER A O 1
ATOM 2595 N N . GLU A 1 372 ? -39.293 -24.225 -90.400 1.00 48.32 353 GLU A N 1
ATOM 2596 C CA . GLU A 1 372 ? -38.224 -23.300 -90.063 1.00 50.76 353 GLU A CA 1
ATOM 2597 C C . GLU A 1 372 ? -38.743 -22.012 -89.439 1.00 53.81 353 GLU A C 1
ATOM 2598 O O . GLU A 1 372 ? -37.988 -21.339 -88.731 1.00 53.77 353 GLU A O 1
ATOM 2604 N N . GLU A 1 373 ? -40.013 -21.669 -89.653 1.00 53.37 354 GLU A N 1
ATOM 2605 C CA . GLU A 1 373 ? -40.560 -20.374 -89.262 1.00 50.80 354 GLU A CA 1
ATOM 2606 C C . GLU A 1 373 ? -41.727 -20.557 -88.295 1.00 52.20 354 GLU A C 1
ATOM 2607 O O . GLU A 1 373 ? -42.593 -21.411 -88.512 1.00 48.19 354 GLU A O 1
ATOM 2613 N N . VAL A 1 374 ? -41.727 -19.774 -87.210 1.00 44.06 355 VAL A N 1
ATOM 2614 C CA . VAL A 1 374 ? -42.843 -19.704 -86.277 1.00 42.60 355 VAL A CA 1
ATOM 2615 C C . VAL A 1 374 ? -43.141 -18.235 -85.995 1.00 44.43 355 VAL A C 1
ATOM 2616 O O . VAL A 1 374 ? -42.388 -17.337 -86.374 1.00 43.50 355 VAL A O 1
ATOM 2620 N N . TYR A 1 375 ? -44.261 -17.996 -85.317 1.00 47.68 356 TYR A N 1
ATOM 2621 C CA . TYR A 1 375 ? -44.700 -16.639 -85.035 1.00 46.90 356 TYR A CA 1
ATOM 2622 C C . TYR A 1 375 ? -44.991 -16.462 -83.551 1.00 44.35 356 TYR A C 1
ATOM 2623 O O . TYR A 1 375 ? -45.224 -17.428 -82.820 1.00 46.66 356 TYR A O 1
ATOM 2632 N N . ALA A 1 376 ? -44.967 -15.204 -83.117 1.00 39.36 357 ALA A N 1
ATOM 2633 C CA . ALA A 1 376 ? -45.264 -14.850 -81.734 1.00 47.51 357 ALA A CA 1
ATOM 2634 C C . ALA A 1 376 ? -45.627 -13.371 -81.693 1.00 47.96 357 ALA A C 1
ATOM 2635 O O . ALA A 1 376 ? -45.491 -12.650 -82.688 1.00 40.47 357 ALA A O 1
ATOM 2637 N N . GLY A 1 377 ? -46.068 -12.921 -80.521 1.00 41.88 358 GLY A N 1
ATOM 2638 C CA . GLY A 1 377 ? -46.635 -11.596 -80.392 1.00 42.59 358 GLY A CA 1
ATOM 2639 C C . GLY A 1 377 ? -45.695 -10.494 -79.952 1.00 45.41 358 GLY A C 1
ATOM 2640 O O . GLY A 1 377 ? -46.154 -9.358 -79.777 1.00 40.28 358 GLY A O 1
ATOM 2641 N N . HIS A 1 378 ? -44.394 -10.773 -79.817 1.00 39.93 359 HIS A N 1
ATOM 2642 C CA . HIS A 1 378 ? -43.410 -9.820 -79.322 1.00 40.11 359 HIS A CA 1
ATOM 2643 C C . HIS A 1 378 ? -42.093 -10.068 -80.040 1.00 39.43 359 HIS A C 1
ATOM 2644 O O . HIS A 1 378 ? -41.820 -11.200 -80.449 1.00 40.18 359 HIS A O 1
ATOM 2651 N N . PRO A 1 379 ? -41.276 -9.029 -80.249 1.00 41.79 360 PRO A N 1
ATOM 2652 C CA . PRO A 1 379 ? -40.010 -9.227 -80.968 1.00 39.57 360 PRO A CA 1
ATOM 2653 C C . PRO A 1 379 ? -38.905 -9.901 -80.168 1.00 40.92 360 PRO A C 1
ATOM 2654 O O . PRO A 1 379 ? -37.961 -10.413 -80.783 1.00 38.49 360 PRO A O 1
ATOM 2658 N N . VAL A 1 380 ? -38.969 -9.915 -78.840 1.00 42.07 361 VAL A N 1
ATOM 2659 C CA . VAL A 1 380 ? -37.936 -10.530 -78.003 1.00 41.88 361 VAL A CA 1
ATOM 2660 C C . VAL A 1 380 ? -38.635 -11.476 -77.041 1.00 38.38 361 VAL A C 1
ATOM 2661 O O . VAL A 1 380 ? -39.311 -11.028 -76.106 1.00 40.32 361 VAL A O 1
ATOM 2665 N N . LEU A 1 381 ? -38.485 -12.776 -77.263 1.00 38.90 362 LEU A N 1
ATOM 2666 C CA . LEU A 1 381 ? -39.153 -13.781 -76.441 1.00 41.43 362 LEU A CA 1
ATOM 2667 C C . LEU A 1 381 ? -38.159 -14.347 -75.438 1.00 40.51 362 LEU A C 1
ATOM 2668 O O . LEU A 1 381 ? -37.227 -15.063 -75.816 1.00 41.74 362 LEU A O 1
ATOM 2673 N N . LEU A 1 382 ? -38.373 -14.057 -74.165 1.00 39.81 363 LEU A N 1
ATOM 2674 C CA . LEU A 1 382 ? -37.573 -14.637 -73.103 1.00 34.97 363 LEU A CA 1
ATOM 2675 C C . LEU A 1 382 ? -38.149 -15.984 -72.693 1.00 39.85 363 LEU A C 1
ATOM 2676 O O . LEU A 1 382 ? -39.308 -16.305 -72.976 1.00 38.82 363 LEU A O 1
ATOM 2681 N N . ASN A 1 383 ? -37.328 -16.772 -72.001 1.00 44.67 364 ASN A N 1
ATOM 2682 C CA . ASN A 1 383 ? -37.810 -18.027 -71.443 1.00 41.56 364 ASN A CA 1
ATOM 2683 C C . ASN A 1 383 ? -38.696 -17.730 -70.243 1.00 44.72 364 ASN A C 1
ATOM 2684 O O . ASN A 1 383 ? -38.320 -16.955 -69.357 1.00 47.33 364 ASN A O 1
ATOM 2689 N N . MET A 1 384 ? -39.892 -18.319 -70.230 1.00 45.99 365 MET A N 1
ATOM 2690 C CA . MET A 1 384 ? -40.846 -18.066 -69.162 1.00 43.56 365 MET A CA 1
ATOM 2691 C C . MET A 1 384 ? -41.487 -19.368 -68.721 1.00 44.57 365 MET A C 1
ATOM 2692 O O . MET A 1 384 ? -41.627 -20.312 -69.504 1.00 41.87 365 MET A O 1
ATOM 2697 N N . GLY A 1 385 ? -41.889 -19.382 -67.456 1.00 46.59 366 GLY A N 1
ATOM 2698 C CA . GLY A 1 385 ? -42.667 -20.437 -66.853 1.00 49.89 366 GLY A CA 1
ATOM 2699 C C . GLY A 1 385 ? -43.387 -19.861 -65.651 1.00 48.79 366 GLY A C 1
ATOM 2700 O O . GLY A 1 385 ? -43.397 -18.645 -65.436 1.00 48.59 366 GLY A O 1
ATOM 2701 N N . SER A 1 386 ? -44.010 -20.740 -64.871 1.00 43.69 367 SER A N 1
ATOM 2702 C CA . SER A 1 386 ? -44.724 -20.262 -63.696 1.00 50.80 367 SER A CA 1
ATOM 2703 C C . SER A 1 386 ? -44.889 -21.403 -62.698 1.00 49.18 367 SER A C 1
ATOM 2704 O O . SER A 1 386 ? -44.971 -22.573 -63.081 1.00 51.49 367 SER A O 1
ATOM 2707 N N . ALA A 1 387 ? -44.916 -21.047 -61.415 1.00 51.11 368 ALA A N 1
ATOM 2708 C CA . ALA A 1 387 ? -45.074 -22.001 -60.322 1.00 52.89 368 ALA A CA 1
ATOM 2709 C C . ALA A 1 387 ? -46.349 -21.697 -59.545 1.00 55.57 368 ALA A C 1
ATOM 2710 O O . ALA A 1 387 ? -46.643 -20.533 -59.248 1.00 53.09 368 ALA A O 1
ATOM 2712 N N . LEU A 1 388 ? -47.111 -22.747 -59.232 1.00 57.93 369 LEU A N 1
ATOM 2713 C CA . LEU A 1 388 ? -48.373 -22.605 -58.513 1.00 60.28 369 LEU A CA 1
ATOM 2714 C C . LEU A 1 388 ? -48.149 -22.774 -57.014 1.00 62.09 369 LEU A C 1
ATOM 2715 O O . LEU A 1 388 ? -47.597 -23.787 -56.570 1.00 66.12 369 LEU A O 1
ATOM 2720 N N . VAL A 1 389 ? -48.592 -21.791 -56.237 1.00 62.01 370 VAL A N 1
ATOM 2721 C CA . VAL A 1 389 ? -48.443 -21.794 -54.783 1.00 65.08 370 VAL A CA 1
ATOM 2722 C C . VAL A 1 389 ? -49.811 -22.062 -54.178 1.00 65.06 370 VAL A C 1
ATOM 2723 O O . VAL A 1 389 ? -50.746 -21.275 -54.377 1.00 64.63 370 VAL A O 1
ATOM 2727 N N . LYS A 1 390 ? -49.939 -23.183 -53.467 1.00 67.04 371 LYS A N 1
ATOM 2728 C CA . LYS A 1 390 ? -51.219 -23.515 -52.852 1.00 71.54 371 LYS A CA 1
ATOM 2729 C C . LYS A 1 390 ? -51.574 -22.505 -51.764 1.00 67.93 371 LYS A C 1
ATOM 2730 O O . LYS A 1 390 ? -50.715 -22.046 -51.009 1.00 69.98 371 LYS A O 1
ATOM 2736 N N . ASP A 1 391 ? -52.855 -22.137 -51.712 1.00 70.72 372 ASP A N 1
ATOM 2737 C CA . ASP A 1 391 ? -53.350 -21.086 -50.825 1.00 71.03 372 ASP A CA 1
ATOM 2738 C C . ASP A 1 391 ? -54.716 -21.481 -50.250 1.00 70.46 372 ASP A C 1
ATOM 2739 O O . ASP A 1 391 ? -55.737 -20.836 -50.470 1.00 70.30 372 ASP A O 1
ATOM 2744 N N . GLY A 1 392 ? -54.728 -22.563 -49.479 1.00 72.93 373 GLY A N 1
ATOM 2745 C CA . GLY A 1 392 ? -55.918 -23.024 -48.789 1.00 70.18 373 GLY A CA 1
ATOM 2746 C C . GLY A 1 392 ? -57.130 -23.243 -49.661 1.00 70.22 373 GLY A C 1
ATOM 2747 O O . GLY A 1 392 ? -57.079 -23.992 -50.642 1.00 75.45 373 GLY A O 1
ATOM 2748 N N . VAL A 1 393 ? -58.233 -22.574 -49.310 1.00 69.00 374 VAL A N 1
ATOM 2749 C CA . VAL A 1 393 ? -59.493 -22.749 -50.022 1.00 69.10 374 VAL A CA 1
ATOM 2750 C C . VAL A 1 393 ? -59.624 -21.809 -51.216 1.00 67.58 374 VAL A C 1
ATOM 2751 O O . VAL A 1 393 ? -60.658 -21.827 -51.900 1.00 68.11 374 VAL A O 1
ATOM 2755 N N . ASN A 1 394 ? -58.611 -20.993 -51.488 1.00 62.95 375 ASN A N 1
ATOM 2756 C CA . ASN A 1 394 ? -58.616 -20.085 -52.620 1.00 65.73 375 ASN A CA 1
ATOM 2757 C C . ASN A 1 394 ? -57.908 -20.735 -53.808 1.00 65.32 375 ASN A C 1
ATOM 2758 O O . ASN A 1 394 ? -57.309 -21.806 -53.696 1.00 66.89 375 ASN A O 1
ATOM 2763 N N . LEU A 1 395 ? -57.959 -20.063 -54.952 1.00 60.75 376 LEU A N 1
ATOM 2764 C CA . LEU A 1 395 ? -57.216 -20.540 -56.104 1.00 61.68 376 LEU A CA 1
ATOM 2765 C C . LEU A 1 395 ? -55.718 -20.413 -55.841 1.00 62.67 376 LEU A C 1
ATOM 2766 O O . LEU A 1 395 ? -55.280 -19.509 -55.122 1.00 59.80 376 LEU A O 1
ATOM 2771 N N . PRO A 1 396 ? -54.911 -21.318 -56.391 1.00 63.83 377 PRO A N 1
ATOM 2772 C CA . PRO A 1 396 ? -53.466 -21.229 -56.171 1.00 62.69 377 PRO A CA 1
ATOM 2773 C C . PRO A 1 396 ? -52.898 -19.978 -56.819 1.00 57.76 377 PRO A C 1
ATOM 2774 O O . PRO A 1 396 ? -53.391 -19.500 -57.841 1.00 55.50 377 PRO A O 1
ATOM 2778 N N . MET A 1 397 ? -51.886 -19.412 -56.173 1.00 59.77 378 MET A N 1
ATOM 2779 C CA . MET A 1 397 ? -51.202 -18.256 -56.726 1.00 58.64 378 MET A CA 1
ATOM 2780 C C . MET A 1 397 ? -50.259 -18.700 -57.836 1.00 54.02 378 MET A C 1
ATOM 2781 O O . MET A 1 397 ? -49.701 -19.801 -57.798 1.00 54.31 378 MET A O 1
ATOM 2786 N N . GLU A 1 398 ? -50.105 -17.850 -58.846 1.00 49.14 379 GLU A N 1
ATOM 2787 C CA . GLU A 1 398 ? -49.224 -18.139 -59.977 1.00 54.68 379 GLU A CA 1
ATOM 2788 C C . GLU A 1 398 ? -48.034 -17.184 -59.959 1.00 47.77 379 GLU A C 1
ATOM 2789 O O . GLU A 1 398 ? -48.193 -15.972 -60.172 1.00 42.98 379 GLU A O 1
ATOM 2795 N N . ASN A 1 399 ? -46.845 -17.736 -59.725 1.00 42.10 380 ASN A N 1
ATOM 2796 C CA . ASN A 1 399 ? -45.602 -16.969 -59.678 1.00 48.08 380 ASN A CA 1
ATOM 2797 C C . ASN A 1 399 ? -44.819 -17.187 -60.974 1.00 48.46 380 ASN A C 1
ATOM 2798 O O . ASN A 1 399 ? -44.217 -18.246 -61.174 1.00 46.17 380 ASN A O 1
ATOM 2803 N N . VAL A 1 400 ? -44.805 -16.170 -61.835 1.00 46.48 381 VAL A N 1
ATOM 2804 C CA . VAL A 1 400 ? -44.133 -16.280 -63.123 1.00 46.16 381 VAL A CA 1
ATOM 2805 C C . VAL A 1 400 ? -42.615 -16.235 -62.945 1.00 47.61 381 VAL A C 1
ATOM 2806 O O . VAL A 1 400 ? -42.083 -15.553 -62.056 1.00 46.06 381 VAL A O 1
ATOM 2810 N N . ALA A 1 401 ? -41.904 -16.969 -63.803 1.00 48.47 382 ALA A N 1
ATOM 2811 C CA . ALA A 1 401 ? -40.447 -17.003 -63.798 1.00 46.11 382 ALA A CA 1
ATOM 2812 C C . ALA A 1 401 ? -39.928 -16.591 -65.170 1.00 47.19 382 ALA A C 1
ATOM 2813 O O . ALA A 1 401 ? -40.495 -16.973 -66.202 1.00 47.98 382 ALA A O 1
ATOM 2815 N N . PHE A 1 402 ? -38.855 -15.807 -65.169 1.00 43.15 383 PHE A N 1
ATOM 2816 C CA . PHE A 1 402 ? -38.197 -15.334 -66.377 1.00 43.58 383 PHE A CA 1
ATOM 2817 C C . PHE A 1 402 ? -36.749 -15.804 -66.400 1.00 48.26 383 PHE A C 1
ATOM 2818 O O . PHE A 1 402 ? -36.069 -15.784 -65.367 1.00 41.12 383 PHE A O 1
ATOM 2826 N N . ASN A 1 403 ? -36.264 -16.188 -67.583 1.00 38.16 384 ASN A N 1
ATOM 2827 C CA . ASN A 1 403 ? -34.862 -16.560 -67.728 1.00 38.27 384 ASN A CA 1
ATOM 2828 C C . ASN A 1 403 ? -34.347 -16.128 -69.095 1.00 43.65 384 ASN A C 1
ATOM 2829 O O . ASN A 1 403 ? -35.101 -15.998 -70.068 1.00 38.06 384 ASN A O 1
ATOM 2834 N N . THR A 1 404 ? -33.033 -15.933 -69.152 1.00 37.61 385 THR A N 1
ATOM 2835 C CA . THR A 1 404 ? -32.340 -15.535 -70.366 1.00 40.11 385 THR A CA 1
ATOM 2836 C C . THR A 1 404 ? -31.549 -16.686 -70.974 1.00 41.20 385 THR A C 1
ATOM 2837 O O . THR A 1 404 ? -30.691 -16.449 -71.826 1.00 38.54 385 THR A O 1
ATOM 2841 N N . ASP A 1 405 ? -31.805 -17.925 -70.539 1.00 43.85 386 ASP A N 1
ATOM 2842 C CA . ASP A 1 405 ? -31.050 -19.062 -71.050 1.00 43.78 386 ASP A CA 1
ATOM 2843 C C . ASP A 1 405 ? -31.465 -19.428 -72.464 1.00 42.80 386 ASP A C 1
ATOM 2844 O O . ASP A 1 405 ? -30.683 -20.063 -73.183 1.00 39.67 386 ASP A O 1
ATOM 2849 N N . ILE A 1 406 ? -32.682 -19.053 -72.861 1.00 43.54 387 ILE A N 1
ATOM 2850 C CA . ILE A 1 406 ? -33.132 -19.052 -74.250 1.00 42.15 387 ILE A CA 1
ATOM 2851 C C . ILE A 1 406 ? -33.818 -17.719 -74.501 1.00 40.07 387 ILE A C 1
ATOM 2852 O O . ILE A 1 406 ? -34.682 -17.316 -73.717 1.00 41.26 387 ILE A O 1
ATOM 2857 N N . ILE A 1 407 ? -33.407 -17.016 -75.559 1.00 39.63 388 ILE A N 1
ATOM 2858 C CA . ILE A 1 407 ? -34.037 -15.762 -75.981 1.00 38.27 388 ILE A CA 1
ATOM 2859 C C . ILE A 1 407 ? -34.235 -15.814 -77.496 1.00 39.62 388 ILE A C 1
ATOM 2860 O O . ILE A 1 407 ? -33.255 -15.859 -78.253 1.00 37.10 388 ILE A O 1
ATOM 2865 N N . ASN A 1 408 ? -35.488 -15.767 -77.941 1.00 36.34 389 ASN A N 1
ATOM 2866 C CA . ASN A 1 408 ? -35.808 -15.824 -79.363 1.00 41.36 389 ASN A CA 1
ATOM 2867 C C . ASN A 1 408 ? -35.953 -14.395 -79.881 1.00 39.18 389 ASN A C 1
ATOM 2868 O O . ASN A 1 408 ? -36.764 -13.619 -79.361 1.00 42.17 389 ASN A O 1
ATOM 2873 N N . PHE A 1 409 ? -35.150 -14.041 -80.876 1.00 34.93 390 PHE A N 1
ATOM 2874 C CA . PHE A 1 409 ? -35.189 -12.720 -81.491 1.00 39.20 390 PHE A CA 1
ATOM 2875 C C . PHE A 1 409 ? -35.817 -12.825 -82.871 1.00 41.18 390 PHE A C 1
ATOM 2876 O O . PHE A 1 409 ? -35.529 -13.761 -83.624 1.00 39.97 390 PHE A O 1
ATOM 2884 N N . THR A 1 410 ? -36.666 -11.857 -83.201 1.00 42.39 391 THR A N 1
ATOM 2885 C CA . THR A 1 410 ? -37.150 -11.711 -84.564 1.00 43.95 391 THR A CA 1
ATOM 2886 C C . THR A 1 410 ? -36.075 -11.026 -85.412 1.00 44.91 391 THR A C 1
ATOM 2887 O O . THR A 1 410 ? -34.997 -10.676 -84.925 1.00 41.32 391 THR A O 1
ATOM 2891 N N . GLY A 1 411 ? -36.364 -10.819 -86.697 1.00 40.62 392 GLY A N 1
ATOM 2892 C CA . GLY A 1 411 ? -35.424 -10.137 -87.560 1.00 35.88 392 GLY A CA 1
ATOM 2893 C C . GLY A 1 411 ? -35.294 -8.674 -87.195 1.00 38.38 392 GLY A C 1
ATOM 2894 O O . GLY A 1 411 ? -36.116 -8.108 -86.481 1.00 44.14 392 GLY A O 1
ATOM 2895 N N . GLU A 1 412 ? -34.252 -8.038 -87.728 1.00 43.93 393 GLU A N 1
ATOM 2896 C CA . GLU A 1 412 ? -34.033 -6.620 -87.458 1.00 47.57 393 GLU A CA 1
ATOM 2897 C C . GLU A 1 412 ? -35.267 -5.799 -87.810 1.00 50.63 393 GLU A C 1
ATOM 2898 O O . GLU A 1 412 ? -35.831 -5.933 -88.903 1.00 55.31 393 GLU A O 1
ATOM 2904 N N . CYS A 1 413 ? -35.696 -4.961 -86.867 1.00 49.58 394 CYS A N 1
ATOM 2905 C CA . CYS A 1 413 ? -36.832 -4.066 -87.068 1.00 50.10 394 CYS A CA 1
ATOM 2906 C C . CYS A 1 413 ? -36.869 -3.061 -85.922 1.00 55.31 394 CYS A C 1
ATOM 2907 O O . CYS A 1 413 ? -36.086 -3.146 -84.966 1.00 52.88 394 CYS A O 1
ATOM 2910 N N . LYS A 1 414 ? -37.779 -2.081 -86.047 1.00 52.83 395 LYS A N 1
ATOM 2911 C CA . LYS A 1 414 ? -37.812 -0.993 -85.068 1.00 57.83 395 LYS A CA 1
ATOM 2912 C C . LYS A 1 414 ? -38.185 -1.500 -83.678 1.00 53.13 395 LYS A C 1
ATOM 2913 O O . LYS A 1 414 ? -37.561 -1.112 -82.685 1.00 54.88 395 LYS A O 1
ATOM 2919 N N . ASP A 1 415 ? -39.157 -2.410 -83.603 1.00 52.61 396 ASP A N 1
ATOM 2920 C CA . ASP A 1 415 ? -39.650 -2.900 -82.323 1.00 48.28 396 ASP A CA 1
ATOM 2921 C C . ASP A 1 415 ? -38.613 -3.762 -81.616 1.00 52.37 396 ASP A C 1
ATOM 2922 O O . ASP A 1 415 ? -38.449 -3.670 -80.390 1.00 53.89 396 ASP A O 1
ATOM 2927 N N . ARG A 1 416 ? -37.927 -4.629 -82.363 1.00 46.35 397 ARG A N 1
ATOM 2928 C CA . ARG A 1 416 ? -36.843 -5.394 -81.762 1.00 47.67 397 ARG A CA 1
ATOM 2929 C C . ARG A 1 416 ? -35.759 -4.463 -81.239 1.00 51.70 397 ARG A C 1
ATOM 2930 O O . ARG A 1 416 ? -35.190 -4.703 -80.166 1.00 44.84 397 ARG A O 1
ATOM 2938 N N . SER A 1 417 ? -35.490 -3.372 -81.965 1.00 48.31 398 SER A N 1
ATOM 2939 C CA . SER A 1 417 ? -34.489 -2.416 -81.507 1.00 49.12 398 SER A CA 1
ATOM 2940 C C . SER A 1 417 ? -34.943 -1.679 -80.256 1.00 51.49 398 SER A C 1
ATOM 2941 O O . SER A 1 417 ? -34.114 -1.360 -79.394 1.00 46.78 398 SER A O 1
ATOM 2944 N N . ILE A 1 418 ? -36.244 -1.401 -80.144 1.00 50.69 399 ILE A N 1
ATOM 2945 C CA . ILE A 1 418 ? -36.775 -0.754 -78.947 1.00 49.08 399 ILE A CA 1
ATOM 2946 C C . ILE A 1 418 ? -36.565 -1.648 -77.735 1.00 49.86 399 ILE A C 1
ATOM 2947 O O . ILE A 1 418 ? -36.011 -1.222 -76.715 1.00 50.70 399 ILE A O 1
ATOM 2952 N N . ALA A 1 419 ? -37.008 -2.907 -77.831 1.00 48.33 400 ALA A N 1
ATOM 2953 C CA . ALA A 1 419 ? -36.936 -3.819 -76.692 1.00 46.64 400 ALA A CA 1
ATOM 2954 C C . ALA A 1 419 ? -35.489 -4.106 -76.299 1.00 49.91 400 ALA A C 1
ATOM 2955 O O . ALA A 1 419 ? -35.163 -4.169 -75.107 1.00 49.66 400 ALA A O 1
ATOM 2957 N N . ILE A 1 420 ? -34.602 -4.268 -77.283 1.00 45.90 401 ILE A N 1
ATOM 2958 C CA . ILE A 1 420 ? -33.204 -4.552 -76.966 1.00 49.34 401 ILE A CA 1
ATOM 2959 C C . ILE A 1 420 ? -32.585 -3.384 -76.214 1.00 51.11 401 ILE A C 1
ATOM 2960 O O . ILE A 1 420 ? -31.922 -3.564 -75.183 1.00 49.20 401 ILE A O 1
ATOM 2965 N N . LYS A 1 421 ? -32.799 -2.166 -76.714 1.00 49.25 402 LYS A N 1
ATOM 2966 C CA . LYS A 1 421 ? -32.237 -0.994 -76.055 1.00 51.77 402 LYS A CA 1
ATOM 2967 C C . LYS A 1 421 ? -32.769 -0.860 -74.632 1.00 51.19 402 LYS A C 1
ATOM 2968 O O . LYS A 1 421 ? -32.032 -0.475 -73.715 1.00 51.28 402 LYS A O 1
ATOM 2974 N N . ARG A 1 422 ? -34.049 -1.176 -74.428 1.00 48.86 403 ARG A N 1
ATOM 2975 C CA . ARG A 1 422 ? -34.616 -1.126 -73.087 1.00 51.97 403 ARG A CA 1
ATOM 2976 C C . ARG A 1 422 ? -33.861 -2.050 -72.136 1.00 53.53 403 ARG A C 1
ATOM 2977 O O . ARG A 1 422 ? -33.585 -1.681 -70.987 1.00 53.51 403 ARG A O 1
ATOM 2985 N N . ILE A 1 423 ? -33.522 -3.256 -72.597 1.00 50.29 404 ILE A N 1
ATOM 2986 C CA . ILE A 1 423 ? -32.726 -4.170 -71.783 1.00 52.19 404 ILE A CA 1
ATOM 2987 C C . ILE A 1 423 ? -31.309 -3.639 -71.619 1.00 50.36 404 ILE A C 1
ATOM 2988 O O . ILE A 1 423 ? -30.760 -3.619 -70.510 1.00 49.71 404 ILE A O 1
ATOM 2993 N N . ALA A 1 424 ? -30.680 -3.242 -72.730 1.00 46.27 405 ALA A N 1
ATOM 2994 C CA . ALA A 1 424 ? -29.291 -2.798 -72.680 1.00 46.57 405 ALA A CA 1
ATOM 2995 C C . ALA A 1 424 ? -29.111 -1.618 -71.727 1.00 55.31 405 ALA A C 1
ATOM 2996 O O . ALA A 1 424 ? -28.158 -1.589 -70.937 1.00 50.15 405 ALA A O 1
ATOM 2998 N N . GLN A 1 425 ? -30.022 -0.640 -71.784 1.00 54.41 406 GLN A N 1
ATOM 2999 C CA . GLN A 1 425 ? -29.929 0.516 -70.898 1.00 53.26 406 GLN A CA 1
ATOM 3000 C C . GLN A 1 425 ? -30.025 0.097 -69.442 1.00 54.03 406 GLN A C 1
ATOM 3001 O O . GLN A 1 425 ? -29.363 0.674 -68.575 1.00 54.01 406 GLN A O 1
ATOM 3007 N N . SER A 1 426 ? -30.805 -0.913 -69.174 1.00 55.39 407 SER A N 1
ATOM 3008 C CA . SER A 1 426 ? -30.950 -1.386 -67.846 1.00 50.17 407 SER A CA 1
ATOM 3009 C C . SER A 1 426 ? -29.658 -1.945 -67.335 1.00 52.31 407 SER A C 1
ATOM 3010 O O . SER A 1 426 ? -29.187 -1.536 -66.332 1.00 50.22 407 SER A O 1
ATOM 3013 N N . LEU A 1 427 ? -29.069 -2.866 -68.062 1.00 50.59 408 LEU A N 1
ATOM 3014 C CA . LEU A 1 427 ? -27.836 -3.527 -67.640 1.00 50.11 408 LEU A CA 1
ATOM 3015 C C . LEU A 1 427 ? -26.686 -2.535 -67.524 1.00 51.32 408 LEU A C 1
ATOM 3016 O O . LEU A 1 427 ? -25.889 -2.610 -66.582 1.00 53.77 408 LEU A O 1
ATOM 3021 N N . ILE A 1 428 ? -26.563 -1.620 -68.491 1.00 52.53 409 ILE A N 1
ATOM 3022 C CA . ILE A 1 428 ? -25.556 -0.565 -68.412 1.00 49.84 409 ILE A CA 1
ATOM 3023 C C . ILE A 1 428 ? -25.795 0.305 -67.183 1.00 56.43 409 ILE A C 1
ATOM 3024 O O . ILE A 1 428 ? -24.847 0.757 -66.524 1.00 52.41 409 ILE A O 1
ATOM 3029 N N . GLY A 1 429 ? -27.067 0.566 -66.865 1.00 51.56 410 GLY A N 1
ATOM 3030 C CA . GLY A 1 429 ? -27.384 1.379 -65.708 1.00 50.92 410 GLY A CA 1
ATOM 3031 C C . GLY A 1 429 ? -27.024 0.705 -64.402 1.00 59.21 410 GLY A C 1
ATOM 3032 O O . GLY A 1 429 ? -26.695 1.379 -63.423 1.00 54.85 410 GLY A O 1
ATOM 3033 N N . ASN A 1 430 ? -27.111 -0.624 -64.361 1.00 56.96 411 ASN A N 1
ATOM 3034 C CA . ASN A 1 430 ? -26.715 -1.365 -63.172 1.00 50.07 411 ASN A CA 1
ATOM 3035 C C . ASN A 1 430 ? -25.215 -1.279 -62.933 1.00 54.20 411 ASN A C 1
ATOM 3036 O O . ASN A 1 430 ? -24.768 -1.233 -61.780 1.00 51.05 411 ASN A O 1
ATOM 3041 N N . TYR A 1 431 ? -24.424 -1.270 -64.009 1.00 50.06 412 TYR A N 1
ATOM 3042 C CA . TYR A 1 431 ? -22.974 -1.242 -63.878 1.00 49.04 412 TYR A CA 1
ATOM 3043 C C . TYR A 1 431 ? -22.443 0.140 -63.523 1.00 56.17 412 TYR A C 1
ATOM 3044 O O . TYR A 1 431 ? -21.387 0.243 -62.887 1.00 58.86 412 TYR A O 1
ATOM 3053 N N . LEU A 1 432 ? -23.145 1.203 -63.915 1.00 54.59 413 LEU A N 1
ATOM 3054 C CA . LEU A 1 432 ? -22.713 2.553 -63.575 1.00 58.80 413 LEU A CA 1
ATOM 3055 C C . LEU A 1 432 ? -23.157 2.983 -62.181 1.00 62.75 413 LEU A C 1
ATOM 3056 O O . LEU A 1 432 ? -22.702 4.028 -61.701 1.00 68.06 413 LEU A O 1
ATOM 3061 N N . HIS A 1 433 ? -24.024 2.210 -61.521 1.00 62.92 414 HIS A N 1
ATOM 3062 C CA . HIS A 1 433 ? -24.577 2.569 -60.219 1.00 58.28 414 HIS A CA 1
ATOM 3063 C C . HIS A 1 433 ? -24.580 1.347 -59.295 1.00 53.59 414 HIS A C 1
ATOM 3064 O O . HIS A 1 433 ? -25.599 0.967 -58.721 1.00 52.36 414 HIS A O 1
ATOM 3071 N N . VAL A 1 434 ? -23.408 0.733 -59.125 1.00 52.00 415 VAL A N 1
ATOM 3072 C CA . VAL A 1 434 ? -23.326 -0.518 -58.370 1.00 53.81 415 VAL A CA 1
ATOM 3073 C C . VAL A 1 434 ? -23.842 -0.330 -56.948 1.00 49.36 415 VAL A C 1
ATOM 3074 O O . VAL A 1 434 ? -24.753 -1.042 -56.504 1.00 50.73 415 VAL A O 1
ATOM 3078 N N . THR A 1 435 ? -23.288 0.644 -56.215 1.00 50.44 416 THR A N 1
ATOM 3079 C CA . THR A 1 435 ? -23.678 0.775 -54.808 1.00 53.48 416 THR A CA 1
ATOM 3080 C C . THR A 1 435 ? -25.117 1.243 -54.674 1.00 55.14 416 THR A C 1
ATOM 3081 O O . THR A 1 435 ? -25.787 0.909 -53.690 1.00 53.18 416 THR A O 1
ATOM 3085 N N . GLU A 1 436 ? -25.621 1.978 -55.667 1.00 54.30 417 GLU A N 1
ATOM 3086 C CA . GLU A 1 436 ? -27.000 2.434 -55.592 1.00 57.18 417 GLU A CA 1
ATOM 3087 C C . GLU A 1 436 ? -27.963 1.275 -55.812 1.00 57.15 417 GLU A C 1
ATOM 3088 O O . GLU A 1 436 ? -29.035 1.238 -55.197 1.00 56.74 417 GLU A O 1
ATOM 3094 N N . ARG A 1 437 ? -27.568 0.286 -56.623 1.00 57.14 418 ARG A N 1
ATOM 3095 C CA . ARG A 1 437 ? -28.420 -0.877 -56.862 1.00 56.20 418 ARG A CA 1
ATOM 3096 C C . ARG A 1 437 ? -28.410 -1.841 -55.687 1.00 49.20 418 ARG A C 1
ATOM 3097 O O . ARG A 1 437 ? -29.453 -2.406 -55.342 1.00 52.76 418 ARG A O 1
ATOM 3105 N N . ILE A 1 438 ? -27.241 -2.056 -55.078 1.00 52.43 419 ILE A N 1
ATOM 3106 C CA . ILE A 1 438 ? -27.160 -2.875 -53.869 1.00 53.33 419 ILE A CA 1
ATOM 3107 C C . ILE A 1 438 ? -28.030 -2.278 -52.775 1.00 50.75 419 ILE A C 1
ATOM 3108 O O . ILE A 1 438 ? -28.723 -2.996 -52.046 1.00 49.59 419 ILE A O 1
ATOM 3113 N N . SER A 1 439 ? -28.014 -0.950 -52.652 1.00 51.95 420 SER A N 1
ATOM 3114 C CA . SER A 1 439 ? -28.796 -0.288 -51.613 1.00 58.68 420 SER A CA 1
ATOM 3115 C C . SER A 1 439 ? -30.292 -0.505 -51.814 1.00 55.05 420 SER A C 1
ATOM 3116 O O . SER A 1 439 ? -31.023 -0.765 -50.853 1.00 51.27 420 SER A O 1
ATOM 3119 N N . LYS A 1 440 ? -30.768 -0.409 -53.051 1.00 58.23 421 LYS A N 1
ATOM 3120 C CA . LYS A 1 440 ? -32.194 -0.567 -53.314 1.00 57.56 421 LYS A CA 1
ATOM 3121 C C . LYS A 1 440 ? -32.599 -2.017 -53.539 1.00 52.21 421 LYS A C 1
ATOM 3122 O O . LYS A 1 440 ? -33.793 -2.295 -53.678 1.00 54.13 421 LYS A O 1
ATOM 3128 N N . SER A 1 441 ? -31.657 -2.951 -53.499 1.00 53.26 422 SER A N 1
ATOM 3129 C CA . SER A 1 441 ? -31.945 -4.309 -53.938 1.00 54.18 422 SER A CA 1
ATOM 3130 C C . SER A 1 441 ? -32.964 -4.999 -53.042 1.00 53.75 422 SER A C 1
ATOM 3131 O O . SER A 1 441 ? -32.935 -4.869 -51.816 1.00 55.33 422 SER A O 1
ATOM 3134 N N . GLY A 1 442 ? -33.889 -5.723 -53.668 1.00 56.59 423 GLY A N 1
ATOM 3135 C CA . GLY A 1 442 ? -34.762 -6.614 -52.927 1.00 55.24 423 GLY A CA 1
ATOM 3136 C C . GLY A 1 442 ? -34.174 -7.974 -52.635 1.00 55.17 423 GLY A C 1
ATOM 3137 O O . GLY A 1 442 ? -34.827 -8.818 -52.017 1.00 54.49 423 GLY A O 1
ATOM 3138 N N . ASN A 1 443 ? -32.947 -8.212 -53.064 1.00 53.50 424 ASN A N 1
ATOM 3139 C CA . ASN A 1 443 ? -32.309 -9.499 -52.833 1.00 53.89 424 ASN A CA 1
ATOM 3140 C C . ASN A 1 443 ? -31.868 -9.608 -51.374 1.00 59.91 424 ASN A C 1
ATOM 3141 O O . ASN A 1 443 ? -31.229 -8.683 -50.853 1.00 55.88 424 ASN A O 1
ATOM 3146 N N . PRO A 1 444 ? -32.199 -10.704 -50.682 1.00 57.53 425 PRO A N 1
ATOM 3147 C CA . PRO A 1 444 ? -31.811 -10.819 -49.270 1.00 58.83 425 PRO A CA 1
ATOM 3148 C C . PRO A 1 444 ? -30.311 -10.798 -49.066 1.00 57.86 425 PRO A C 1
ATOM 3149 O O . PRO A 1 444 ? -29.829 -10.160 -48.122 1.00 57.07 425 PRO A O 1
ATOM 3153 N N . GLU A 1 445 ? -29.547 -11.475 -49.924 1.00 56.88 426 GLU A N 1
ATOM 3154 C CA . GLU A 1 445 ? -28.105 -11.495 -49.705 1.00 58.80 426 GLU A CA 1
ATOM 3155 C C . GLU A 1 445 ? -27.487 -10.120 -49.927 1.00 56.25 426 GLU A C 1
ATOM 3156 O O . GLU A 1 445 ? -26.533 -9.753 -49.231 1.00 55.77 426 GLU A O 1
ATOM 3162 N N . LEU A 1 446 ? -28.034 -9.333 -50.851 1.00 50.13 427 LEU A N 1
ATOM 3163 C CA . LEU A 1 446 ? -27.500 -7.995 -51.074 1.00 53.52 427 LEU A CA 1
ATOM 3164 C C . LEU A 1 446 ? -27.924 -7.023 -49.983 1.00 54.37 427 LEU A C 1
ATOM 3165 O O . LEU A 1 446 ? -27.176 -6.087 -49.671 1.00 53.47 427 LEU A O 1
ATOM 3170 N N . LYS A 1 447 ? -29.103 -7.229 -49.387 1.00 47.61 428 LYS A N 1
ATOM 3171 C CA . LYS A 1 447 ? -29.507 -6.386 -48.270 1.00 55.48 428 LYS A CA 1
ATOM 3172 C C . LYS A 1 447 ? -28.605 -6.623 -47.064 1.00 54.87 428 LYS A C 1
ATOM 3173 O O . LYS A 1 447 ? -28.199 -5.671 -46.388 1.00 52.92 428 LYS A O 1
ATOM 3179 N N . ARG A 1 448 ? -28.245 -7.884 -46.813 1.00 51.18 429 ARG A N 1
ATOM 3180 C CA . ARG A 1 448 ? -27.285 -8.191 -45.759 1.00 54.28 429 ARG A CA 1
ATOM 3181 C C . ARG A 1 448 ? -25.921 -7.589 -46.066 1.00 53.82 429 ARG A C 1
ATOM 3182 O O . ARG A 1 448 ? -25.211 -7.152 -45.152 1.00 57.45 429 ARG A O 1
ATOM 3190 N N . LEU A 1 449 ? -25.534 -7.560 -47.345 1.00 51.88 430 LEU A N 1
ATOM 3191 C CA . LEU A 1 449 ? -24.232 -7.004 -47.708 1.00 52.78 430 LEU A CA 1
ATOM 3192 C C . LEU A 1 449 ? -24.140 -5.535 -47.338 1.00 55.02 430 LEU A C 1
ATOM 3193 O O . LEU A 1 449 ? -23.072 -5.058 -46.934 1.00 54.15 430 LEU A O 1
ATOM 3198 N N . GLY A 1 450 ? -25.251 -4.809 -47.450 1.00 54.24 431 GLY A N 1
ATOM 3199 C CA . GLY A 1 450 ? -25.268 -3.405 -47.105 1.00 56.16 431 GLY A CA 1
ATOM 3200 C C . GLY A 1 450 ? -25.084 -3.121 -45.627 1.00 57.20 431 GLY A C 1
ATOM 3201 O O . GLY A 1 450 ? -24.825 -1.967 -45.272 1.00 62.07 431 GLY A O 1
ATOM 3202 N N . LEU A 1 451 ? -25.223 -4.129 -44.764 1.00 50.44 432 LEU A N 1
ATOM 3203 C CA . LEU A 1 451 ? -25.058 -3.960 -43.325 1.00 55.30 432 LEU A CA 1
ATOM 3204 C C . LEU A 1 451 ? -23.713 -4.458 -42.817 1.00 54.94 432 LEU A C 1
ATOM 3205 O O . LEU A 1 451 ? -23.455 -4.382 -41.612 1.00 60.01 432 LEU A O 1
ATOM 3210 N N . MET A 1 452 ? -22.867 -4.959 -43.680 1.00 50.39 433 MET A N 1
ATOM 3211 C CA . MET A 1 452 ? -21.602 -5.491 -43.206 1.00 51.69 433 MET A CA 1
ATOM 3212 C C . MET A 1 452 ? -20.573 -4.373 -43.060 1.00 54.10 433 MET A C 1
ATOM 3213 O O . MET A 1 452 ? -20.453 -3.523 -43.949 1.00 53.60 433 MET A O 1
ATOM 3218 N N . PRO A 1 453 ? -19.817 -4.355 -41.952 1.00 50.98 434 PRO A N 1
ATOM 3219 C CA . PRO A 1 453 ? -18.795 -3.303 -41.783 1.00 52.49 434 PRO A CA 1
ATOM 3220 C C . PRO A 1 453 ? -17.715 -3.358 -42.835 1.00 48.92 434 PRO A C 1
ATOM 3221 O O . PRO A 1 453 ? -17.232 -2.308 -43.285 1.00 48.68 434 PRO A O 1
ATOM 3225 N N . GLY A 1 454 ? -17.302 -4.564 -43.228 1.00 52.03 435 GLY A N 1
ATOM 3226 C CA . GLY A 1 454 ? -16.329 -4.680 -44.300 1.00 55.72 435 GLY A CA 1
ATOM 3227 C C . GLY A 1 454 ? -16.809 -4.027 -45.580 1.00 50.48 435 GLY A C 1
ATOM 3228 O O . GLY A 1 454 ? -16.008 -3.479 -46.343 1.00 50.08 435 GLY A O 1
ATOM 3229 N N . TYR A 1 455 ? -18.120 -4.057 -45.822 1.00 47.13 436 TYR A N 1
ATOM 3230 C CA . TYR A 1 455 ? -18.669 -3.375 -46.991 1.00 56.01 436 TYR A CA 1
ATOM 3231 C C . TYR A 1 455 ? -18.603 -1.863 -46.825 1.00 58.67 436 TYR A C 1
ATOM 3232 O O . TYR A 1 455 ? -18.263 -1.138 -47.773 1.00 51.80 436 TYR A O 1
ATOM 3241 N N . HIS A 1 456 ? -18.950 -1.371 -45.628 1.00 53.93 437 HIS A N 1
ATOM 3242 C CA . HIS A 1 456 ? -18.832 0.054 -45.345 1.00 51.07 437 HIS A CA 1
ATOM 3243 C C . HIS A 1 456 ? -17.387 0.509 -45.473 1.00 52.92 437 HIS A C 1
ATOM 3244 O O . HIS A 1 456 ? -17.102 1.556 -46.066 1.00 56.29 437 HIS A O 1
ATOM 3251 N N . GLN A 1 457 ? -16.457 -0.276 -44.934 1.00 54.93 438 GLN A N 1
ATOM 3252 C CA . GLN A 1 457 ? -15.050 0.076 -45.062 1.00 60.76 438 GLN A CA 1
ATOM 3253 C C . GLN A 1 457 ? -14.640 0.145 -46.523 1.00 63.34 438 GLN A C 1
ATOM 3254 O O . GLN A 1 457 ? -13.906 1.055 -46.929 1.00 65.69 438 GLN A O 1
ATOM 3260 N N . LEU A 1 458 ? -15.100 -0.817 -47.328 1.00 62.85 439 LEU A N 1
ATOM 3261 C CA . LEU A 1 458 ? -14.768 -0.814 -48.747 1.00 61.09 439 LEU A CA 1
ATOM 3262 C C . LEU A 1 458 ? -15.247 0.461 -49.432 1.00 59.47 439 LEU A C 1
ATOM 3263 O O . LEU A 1 458 ? -14.492 1.090 -50.184 1.00 57.48 439 LEU A O 1
ATOM 3268 N N . LEU A 1 459 ? -16.485 0.879 -49.155 1.00 59.41 440 LEU A N 1
ATOM 3269 C CA . LEU A 1 459 ? -17.003 2.109 -49.749 1.00 60.71 440 LEU A CA 1
ATOM 3270 C C . LEU A 1 459 ? -16.152 3.313 -49.357 1.00 67.38 440 LEU A C 1
ATOM 3271 O O . LEU A 1 459 ? -15.851 4.171 -50.196 1.00 65.39 440 LEU A O 1
ATOM 3276 N N . LYS A 1 460 ? -15.738 3.379 -48.086 1.00 68.43 441 LYS A N 1
ATOM 3277 C CA . LYS A 1 460 ? -14.938 4.507 -47.619 1.00 68.39 441 LYS A CA 1
ATOM 3278 C C . LYS A 1 460 ? -13.597 4.559 -48.342 1.00 74.14 441 LYS A C 1
ATOM 3279 O O . LYS A 1 460 ? -13.171 5.624 -48.803 1.00 78.32 441 LYS A O 1
ATOM 3285 N N . ASP A 1 461 ? -12.922 3.412 -48.461 1.00 70.15 442 ASP A N 1
ATOM 3286 C CA . ASP A 1 461 ? -11.692 3.352 -49.248 1.00 73.58 442 ASP A CA 1
ATOM 3287 C C . ASP A 1 461 ? -11.908 3.881 -50.659 1.00 76.05 442 ASP A C 1
ATOM 3288 O O . ASP A 1 461 ? -11.079 4.633 -51.182 1.00 79.94 442 ASP A O 1
ATOM 3293 N N . CYS A 1 462 ? -13.013 3.488 -51.295 1.00 71.58 443 CYS A N 1
ATOM 3294 C CA . CYS A 1 462 ? -13.249 3.902 -52.674 1.00 78.74 443 CYS A CA 1
ATOM 3295 C C . CYS A 1 462 ? -13.448 5.408 -52.779 1.00 82.71 443 CYS A C 1
ATOM 3296 O O . CYS A 1 462 ? -12.935 6.040 -53.709 1.00 84.20 443 CYS A O 1
ATOM 3299 N N . GLU A 1 463 ? -14.188 6.000 -51.839 1.00 82.32 444 GLU A N 1
ATOM 3300 C CA . GLU A 1 463 ? -14.403 7.442 -51.869 1.00 85.24 444 GLU A CA 1
ATOM 3301 C C . GLU A 1 463 ? -13.186 8.214 -51.365 1.00 85.40 444 GLU A C 1
ATOM 3302 O O . GLU A 1 463 ? -12.948 9.338 -51.820 1.00 88.32 444 GLU A O 1
ATOM 3308 N N . GLU A 1 464 ? -12.488 7.672 -50.392 1.00 83.02 445 GLU A N 1
ATOM 3309 C CA . GLU A 1 464 ? -11.288 8.331 -49.924 1.00 87.09 445 GLU A CA 1
ATOM 3310 C C . GLU A 1 464 ? -10.293 8.357 -51.038 1.00 85.17 445 GLU A C 1
ATOM 3311 O O . GLU A 1 464 ? -9.518 9.260 -51.135 1.00 85.90 445 GLU A O 1
ATOM 3317 N N . ASN A 1 465 ? -10.269 7.318 -51.839 1.00 85.78 446 ASN A N 1
ATOM 3318 C CA . ASN A 1 465 ? -9.382 7.269 -52.947 1.00 84.08 446 ASN A CA 1
ATOM 3319 C C . ASN A 1 465 ? -10.063 7.601 -54.241 1.00 88.95 446 ASN A C 1
ATOM 3320 O O . ASN A 1 465 ? -9.560 7.255 -55.281 1.00 87.59 446 ASN A O 1
ATOM 3325 N N . ASN A 1 466 ? -11.191 8.290 -54.159 1.00 88.50 447 ASN A N 1
ATOM 3326 C CA . ASN A 1 466 ? -12.020 8.679 -55.292 1.00 90.27 447 ASN A CA 1
ATOM 3327 C C . ASN A 1 466 ? -12.078 7.697 -56.475 1.00 90.67 447 ASN A C 1
ATOM 3328 O O . ASN A 1 466 ? -11.781 8.037 -57.599 1.00 87.67 447 ASN A O 1
ATOM 3333 N N . ASN A 1 467 ? -12.428 6.460 -56.148 1.00 88.33 448 ASN A N 1
ATOM 3334 C CA . ASN A 1 467 ? -12.608 5.369 -57.086 1.00 84.71 448 ASN A CA 1
ATOM 3335 C C . ASN A 1 467 ? -14.019 4.916 -56.906 1.00 83.41 448 ASN A C 1
ATOM 3336 O O . ASN A 1 467 ? -14.467 4.741 -55.797 1.00 86.28 448 ASN A O 1
ATOM 3341 N N . LYS A 1 468 ? -14.736 4.739 -57.985 1.00 81.32 449 LYS A N 1
ATOM 3342 C CA . LYS A 1 468 ? -16.096 4.255 -57.881 1.00 77.28 449 LYS A CA 1
ATOM 3343 C C . LYS A 1 468 ? -15.996 2.756 -57.726 1.00 73.94 449 LYS A C 1
ATOM 3344 O O . LYS A 1 468 ? -15.169 2.116 -58.339 1.00 67.98 449 LYS A O 1
ATOM 3350 N N . LEU A 1 469 ? -16.829 2.188 -56.883 1.00 30.00 450 LEU A N 1
ATOM 3351 C CA . LEU A 1 469 ? -16.811 0.756 -56.693 1.00 30.00 450 LEU A CA 1
ATOM 3352 C C . LEU A 1 469 ? -17.279 0.015 -57.922 1.00 30.00 450 LEU A C 1
ATOM 3353 O O . LEU A 1 469 ? -18.379 0.179 -58.327 1.00 30.00 450 LEU A O 1
ATOM 3358 N N . SER A 1 470 ? -16.412 -0.784 -58.512 1.00 60.81 451 SER A N 1
ATOM 3359 C CA . SER A 1 470 ? -16.771 -1.604 -59.650 1.00 56.89 451 SER A CA 1
ATOM 3360 C C . SER A 1 470 ? -17.243 -2.969 -59.182 1.00 56.77 451 SER A C 1
ATOM 3361 O O . SER A 1 470 ? -16.939 -3.403 -58.104 1.00 56.60 451 SER A O 1
ATOM 3364 N N . LEU A 1 471 ? -17.964 -3.651 -60.031 1.00 48.23 452 LEU A N 1
ATOM 3365 C CA . LEU A 1 471 ? -18.488 -4.926 -59.695 1.00 46.80 452 LEU A CA 1
ATOM 3366 C C . LEU A 1 471 ? -17.398 -5.937 -59.504 1.00 48.85 452 LEU A C 1
ATOM 3367 O O . LEU A 1 471 ? -17.476 -6.759 -58.664 1.00 51.02 452 LEU A O 1
ATOM 3372 N N . PRO A 1 472 ? -16.366 -5.875 -60.282 1.00 49.17 453 PRO A N 1
ATOM 3373 C CA . PRO A 1 472 ? -15.280 -6.811 -60.121 1.00 47.85 453 PRO A CA 1
ATOM 3374 C C . PRO A 1 472 ? -14.544 -6.526 -58.845 1.00 53.28 453 PRO A C 1
ATOM 3375 O O . PRO A 1 472 ? -14.085 -7.426 -58.230 1.00 47.78 453 PRO A O 1
ATOM 3379 N N . MET A 1 473 ? -14.450 -5.269 -58.461 1.00 53.64 454 MET A N 1
ATOM 3380 C CA . MET A 1 473 ? -13.798 -4.871 -57.254 1.00 51.50 454 MET A CA 1
ATOM 3381 C C . MET A 1 473 ? -14.486 -5.458 -56.052 1.00 53.37 454 MET A C 1
ATOM 3382 O O . MET A 1 473 ? -13.856 -5.909 -55.155 1.00 50.86 454 MET A O 1
ATOM 3387 N N . LEU A 1 474 ? -15.794 -5.447 -56.061 1.00 50.52 455 LEU A N 1
ATOM 3388 C CA . LEU A 1 474 ? -16.572 -5.994 -55.016 1.00 47.05 455 LEU A CA 1
ATOM 3389 C C . LEU A 1 474 ? -16.448 -7.484 -54.980 1.00 49.43 455 LEU A C 1
ATOM 3390 O O . LEU A 1 474 ? -16.252 -8.038 -53.958 1.00 51.90 455 LEU A O 1
ATOM 3395 N N . ARG A 1 475 ? -16.512 -8.135 -56.121 1.00 50.61 456 ARG A N 1
ATOM 3396 C CA . ARG A 1 475 ? -16.393 -9.561 -56.172 1.00 48.03 456 ARG A CA 1
ATOM 3397 C C . ARG A 1 475 ? -15.021 -9.953 -55.691 1.00 47.20 456 ARG A C 1
ATOM 3398 O O . ARG A 1 475 ? -14.880 -10.875 -54.978 1.00 41.11 456 ARG A O 1
ATOM 3406 N N . LYS A 1 476 ? -13.999 -9.250 -56.111 1.00 47.29 457 LYS A N 1
ATOM 3407 C CA . LYS A 1 476 ? -12.661 -9.516 -55.663 1.00 49.69 457 LYS A CA 1
ATOM 3408 C C . LYS A 1 476 ? -12.539 -9.359 -54.150 1.00 50.90 457 LYS A C 1
ATOM 3409 O O . LYS A 1 476 ? -12.000 -10.193 -53.494 1.00 51.84 457 LYS A O 1
ATOM 3415 N N . ALA A 1 477 ? -13.078 -8.291 -53.617 1.00 45.88 458 ALA A N 1
ATOM 3416 C CA . ALA A 1 477 ? -13.034 -8.049 -52.214 1.00 47.23 458 ALA A CA 1
ATOM 3417 C C . ALA A 1 477 ? -13.737 -9.127 -51.402 1.00 49.60 458 ALA A C 1
ATOM 3418 O O . ALA A 1 477 ? -13.230 -9.555 -50.408 1.00 54.10 458 ALA A O 1
ATOM 3420 N N . LEU A 1 478 ? -14.898 -9.573 -51.827 1.00 46.60 459 LEU A N 1
ATOM 3421 C CA . LEU A 1 478 ? -15.596 -10.602 -51.115 1.00 45.66 459 LEU A CA 1
ATOM 3422 C C . LEU A 1 478 ? -14.813 -11.888 -51.130 1.00 48.58 459 LEU A C 1
ATOM 3423 O O . LEU A 1 478 ? -14.748 -12.549 -50.160 1.00 50.46 459 LEU A O 1
ATOM 3428 N N . THR A 1 479 ? -14.205 -12.228 -52.236 1.00 44.77 460 THR A N 1
ATOM 3429 C CA . THR A 1 479 ? -13.464 -13.445 -52.356 1.00 47.57 460 THR A CA 1
ATOM 3430 C C . THR A 1 479 ? -12.314 -13.464 -51.382 1.00 47.78 460 THR A C 1
ATOM 3431 O O . THR A 1 479 ? -12.101 -14.418 -50.723 1.00 47.95 460 THR A O 1
ATOM 3435 N N . GLN A 1 480 ? -11.596 -12.372 -51.270 1.00 47.03 461 GLN A N 1
ATOM 3436 C CA . GLN A 1 480 ? -10.476 -12.300 -50.362 1.00 54.90 461 GLN A CA 1
ATOM 3437 C C . GLN A 1 480 ? -10.928 -12.375 -48.933 1.00 55.77 461 GLN A C 1
ATOM 3438 O O . GLN A 1 480 ? -10.329 -13.028 -48.124 1.00 51.72 461 GLN A O 1
ATOM 3444 N N . ALA A 1 481 ? -12.042 -11.738 -48.659 1.00 51.16 462 ALA A N 1
ATOM 3445 C CA . ALA A 1 481 ? -12.591 -11.732 -47.364 1.00 45.99 462 ALA A CA 1
ATOM 3446 C C . ALA A 1 481 ? -13.031 -13.089 -46.899 1.00 52.07 462 ALA A C 1
ATOM 3447 O O . ALA A 1 481 ? -12.945 -13.361 -45.749 1.00 46.18 462 ALA A O 1
ATOM 3449 N N . HIS A 1 482 ? -13.515 -13.932 -47.784 1.00 43.84 463 HIS A N 1
ATOM 3450 C CA . HIS A 1 482 ? -13.941 -15.238 -47.400 1.00 43.40 463 HIS A CA 1
ATOM 3451 C C . HIS A 1 482 ? -12.809 -16.239 -47.463 1.00 48.50 463 HIS A C 1
ATOM 3452 O O . HIS A 1 482 ? -13.050 -17.377 -47.328 1.00 49.71 463 HIS A O 1
ATOM 3459 N N . SER A 1 483 ? -11.574 -15.813 -47.654 1.00 47.15 464 SER A N 1
ATOM 3460 C CA . SER A 1 483 ? -10.446 -16.732 -47.748 1.00 52.29 464 SER A CA 1
ATOM 3461 C C . SER A 1 483 ? -9.896 -17.153 -46.384 1.00 54.19 464 SER A C 1
ATOM 3462 O O . SER A 1 483 ? -9.051 -18.055 -46.335 1.00 57.12 464 SER A O 1
ATOM 3465 N N . ASN A 1 484 ? -10.339 -16.527 -45.287 1.00 58.57 465 ASN A N 1
ATOM 3466 C CA . ASN A 1 484 ? -9.969 -16.955 -43.937 1.00 57.18 465 ASN A CA 1
ATOM 3467 C C . ASN A 1 484 ? -11.086 -16.572 -42.964 1.00 55.27 465 ASN A C 1
ATOM 3468 O O . ASN A 1 484 ? -11.903 -15.686 -43.239 1.00 49.85 465 ASN A O 1
ATOM 3473 N N . LEU A 1 485 ? -11.151 -17.284 -41.833 1.00 60.62 466 LEU A N 1
ATOM 3474 C CA . LEU A 1 485 ? -12.251 -17.029 -40.908 1.00 50.40 466 LEU A CA 1
ATOM 3475 C C . LEU A 1 485 ? -12.174 -15.630 -40.316 1.00 48.18 466 LEU A C 1
ATOM 3476 O O . LEU A 1 485 ? -13.212 -15.007 -40.076 1.00 47.15 466 LEU A O 1
ATOM 3481 N N . SER A 1 486 ? -10.966 -15.098 -40.123 1.00 47.15 467 SER A N 1
ATOM 3482 C CA . SER A 1 486 ? -10.827 -13.821 -39.424 1.00 56.76 467 SER A CA 1
ATOM 3483 C C . SER A 1 486 ? -11.277 -12.645 -40.285 1.00 55.66 467 SER A C 1
ATOM 3484 O O . SER A 1 486 ? -12.107 -11.833 -39.856 1.00 56.49 467 SER A O 1
ATOM 3487 N N . SER A 1 487 ? -10.724 -12.519 -41.493 1.00 55.69 468 SER A N 1
ATOM 3488 C CA . SER A 1 487 ? -11.209 -11.492 -42.413 1.00 55.02 468 SER A CA 1
ATOM 3489 C C . SER A 1 487 ? -12.705 -11.638 -42.641 1.00 48.90 468 SER A C 1
ATOM 3490 O O . SER A 1 487 ? -13.427 -10.639 -42.712 1.00 51.45 468 SER A O 1
ATOM 3493 N N . TYR A 1 488 ? -13.191 -12.880 -42.720 1.00 48.39 469 TYR A N 1
ATOM 3494 C CA . TYR A 1 488 ? -14.622 -13.118 -42.891 1.00 49.19 469 TYR A CA 1
ATOM 3495 C C . TYR A 1 488 ? -15.431 -12.503 -41.758 1.00 51.09 469 TYR A C 1
ATOM 3496 O O . TYR A 1 488 ? -16.384 -11.750 -41.998 1.00 47.93 469 TYR A O 1
ATOM 3505 N N . VAL A 1 489 ? -15.070 -12.826 -40.509 1.00 55.46 470 VAL A N 1
ATOM 3506 C CA . VAL A 1 489 ? -15.793 -12.292 -39.357 1.00 47.64 470 VAL A CA 1
ATOM 3507 C C . VAL A 1 489 ? -15.650 -10.776 -39.308 1.00 46.11 470 VAL A C 1
ATOM 3508 O O . VAL A 1 489 ? -16.629 -10.050 -39.102 1.00 44.99 470 VAL A O 1
ATOM 3512 N N . ARG A 1 490 ? -14.441 -10.272 -39.557 1.00 49.62 471 ARG A N 1
ATOM 3513 C CA . ARG A 1 490 ? -14.241 -8.828 -39.608 1.00 54.51 471 ARG A CA 1
ATOM 3514 C C . ARG A 1 490 ? -15.100 -8.186 -40.695 1.00 51.05 471 ARG A C 1
ATOM 3515 O O . ARG A 1 490 ? -15.677 -7.112 -40.483 1.00 46.02 471 ARG A O 1
ATOM 3523 N N . PHE A 1 491 ? -15.220 -8.833 -41.860 1.00 47.72 472 PHE A N 1
ATOM 3524 C CA . PHE A 1 491 ? -15.995 -8.223 -42.944 1.00 46.93 472 PHE A CA 1
ATOM 3525 C C . PHE A 1 491 ? -17.479 -8.153 -42.591 1.00 48.60 472 PHE A C 1
ATOM 3526 O O . PHE A 1 491 ? -18.105 -7.089 -42.698 1.00 47.27 472 PHE A O 1
ATOM 3534 N N . ILE A 1 492 ? -18.045 -9.259 -42.161 1.00 45.59 473 ILE A N 1
ATOM 3535 C CA . ILE A 1 492 ? -19.452 -9.285 -41.869 1.00 49.57 473 ILE A CA 1
ATOM 3536 C C . ILE A 1 492 ? -19.893 -8.713 -40.555 1.00 49.17 473 ILE A C 1
ATOM 3537 O O . ILE A 1 492 ? -21.030 -8.469 -40.378 1.00 49.13 473 ILE A O 1
ATOM 3542 N N . GLY A 1 493 ? -18.987 -8.532 -39.622 1.00 53.65 474 GLY A N 1
ATOM 3543 C CA . GLY A 1 493 ? -19.311 -8.000 -38.323 1.00 48.79 474 GLY A CA 1
ATOM 3544 C C . GLY A 1 493 ? -19.563 -9.095 -37.328 1.00 56.41 474 GLY A C 1
ATOM 3545 O O . GLY A 1 493 ? -20.038 -10.129 -37.687 1.00 54.53 474 GLY A O 1
ATOM 3546 N N . VAL A 1 494 ? -19.266 -8.861 -36.061 1.00 54.40 475 VAL A N 1
ATOM 3547 C CA . VAL A 1 494 ? -19.467 -9.898 -35.074 1.00 55.25 475 VAL A CA 1
ATOM 3548 C C . VAL A 1 494 ? -20.916 -10.123 -34.798 1.00 56.28 475 VAL A C 1
ATOM 3549 O O . VAL A 1 494 ? -21.296 -11.201 -34.512 1.00 50.11 475 VAL A O 1
ATOM 3553 N N . GLN A 1 495 ? -21.712 -9.104 -34.953 1.00 57.99 476 GLN A N 1
ATOM 3554 C CA . GLN A 1 495 ? -23.106 -9.256 -34.713 1.00 62.00 476 GLN A CA 1
ATOM 3555 C C . GLN A 1 495 ? -23.675 -10.233 -35.640 1.00 60.06 476 GLN A C 1
ATOM 3556 O O . GLN A 1 495 ? -24.390 -11.109 -35.239 1.00 57.67 476 GLN A O 1
ATOM 3562 N N . ARG A 1 496 ? -23.397 -10.030 -36.908 1.00 56.56 477 ARG A N 1
ATOM 3563 C CA . ARG A 1 496 ? -23.901 -10.936 -37.909 1.00 57.93 477 ARG A CA 1
ATOM 3564 C C . ARG A 1 496 ? -23.332 -12.320 -37.735 1.00 56.78 477 ARG A C 1
ATOM 3565 O O . ARG A 1 496 ? -24.009 -13.287 -37.906 1.00 52.85 477 ARG A O 1
ATOM 3573 N N . PHE A 1 497 ? -22.071 -12.395 -37.390 1.00 53.84 478 PHE A N 1
ATOM 3574 C CA . PHE A 1 497 ? -21.446 -13.663 -37.151 1.00 57.20 478 PHE A CA 1
ATOM 3575 C C . PHE A 1 497 ? -22.074 -14.372 -35.988 1.00 56.55 478 PHE A C 1
ATOM 3576 O O . PHE A 1 497 ? -22.375 -15.522 -36.078 1.00 56.75 478 PHE A O 1
ATOM 3584 N N . ALA A 1 498 ? -22.292 -13.662 -34.904 1.00 55.45 479 ALA A N 1
ATOM 3585 C CA . ALA A 1 498 ? -22.864 -14.250 -33.716 1.00 57.09 479 ALA A CA 1
ATOM 3586 C C . ALA A 1 498 ? -24.241 -14.798 -33.900 1.00 58.05 479 ALA A C 1
ATOM 3587 O O . ALA A 1 498 ? -24.561 -15.824 -33.392 1.00 57.75 479 ALA A O 1
ATOM 3589 N N . GLU A 1 499 ? -25.060 -14.121 -34.666 1.00 59.50 480 GLU A N 1
ATOM 3590 C CA . GLU A 1 499 ? -26.406 -14.576 -34.900 1.00 61.67 480 GLU A CA 1
ATOM 3591 C C . GLU A 1 499 ? -26.432 -15.767 -35.813 1.00 59.84 480 GLU A C 1
ATOM 3592 O O . GLU A 1 499 ? -27.303 -16.562 -35.733 1.00 60.37 480 GLU A O 1
ATOM 3598 N N . MET A 1 500 ? -25.458 -15.882 -36.684 1.00 60.61 481 MET A N 1
ATOM 3599 C CA . MET A 1 500 ? -25.400 -16.974 -37.596 1.00 60.04 481 MET A CA 1
ATOM 3600 C C . MET A 1 500 ? -25.017 -18.250 -36.910 1.00 59.26 481 MET A C 1
ATOM 3601 O O . MET A 1 500 ? -25.577 -19.252 -37.166 1.00 60.61 481 MET A O 1
ATOM 3606 N N . VAL A 1 501 ? -24.091 -18.190 -35.990 1.00 61.77 482 VAL A N 1
ATOM 3607 C CA . VAL A 1 501 ? -23.653 -19.363 -35.288 1.00 62.10 482 VAL A CA 1
ATOM 3608 C C . VAL A 1 501 ? -24.387 -19.608 -33.978 1.00 63.79 482 VAL A C 1
ATOM 3609 O O . VAL A 1 501 ? -23.914 -20.296 -33.139 1.00 65.93 482 VAL A O 1
ATOM 3613 N N . GLY A 1 502 ? -25.546 -19.020 -33.809 1.00 61.56 483 GLY A N 1
ATOM 3614 C CA . GLY A 1 502 ? -26.346 -19.246 -32.636 1.00 61.16 483 GLY A CA 1
ATOM 3615 C C . GLY A 1 502 ? -25.889 -18.660 -31.340 1.00 65.17 483 GLY A C 1
ATOM 3616 O O . GLY A 1 502 ? -26.300 -19.042 -30.290 1.00 63.75 483 GLY A O 1
ATOM 3617 N N . ALA A 1 503 ? -25.040 -17.690 -31.410 1.00 62.33 484 ALA A N 1
ATOM 3618 C CA . ALA A 1 503 ? -24.585 -17.114 -30.147 1.00 61.51 484 ALA A CA 1
ATOM 3619 C C . ALA A 1 503 ? -24.638 -15.592 -30.218 1.00 61.31 484 ALA A C 1
ATOM 3620 O O . ALA A 1 503 ? -23.606 -14.916 -30.132 1.00 57.00 484 ALA A O 1
ATOM 3622 N N . PRO A 1 504 ? -25.834 -15.018 -30.388 1.00 58.81 485 PRO A N 1
ATOM 3623 C CA . PRO A 1 504 ? -25.936 -13.549 -30.451 1.00 60.10 485 PRO A CA 1
ATOM 3624 C C . PRO A 1 504 ? -25.387 -12.864 -29.213 1.00 63.11 485 PRO A C 1
ATOM 3625 O O . PRO A 1 504 ? -24.845 -11.753 -29.309 1.00 59.80 485 PRO A O 1
ATOM 3629 N N . GLU A 1 505 ? -25.497 -13.505 -28.048 1.00 61.11 486 GLU A N 1
ATOM 3630 C CA . GLU A 1 505 ? -25.007 -12.896 -26.819 1.00 65.85 486 GLU A CA 1
ATOM 3631 C C . GLU A 1 505 ? -23.488 -12.801 -26.788 1.00 64.29 486 GLU A C 1
ATOM 3632 O O . GLU A 1 505 ? -22.945 -12.009 -26.011 1.00 61.81 486 GLU A O 1
ATOM 3638 N N . ASP A 1 506 ? -22.790 -13.548 -27.638 1.00 61.12 487 ASP A N 1
ATOM 3639 C CA . ASP A 1 506 ? -21.336 -13.564 -27.606 1.00 59.64 487 ASP A CA 1
ATOM 3640 C C . ASP A 1 506 ? -20.705 -12.612 -28.612 1.00 60.32 487 ASP A C 1
ATOM 3641 O O . ASP A 1 506 ? -19.475 -12.601 -28.742 1.00 60.56 487 ASP A O 1
ATOM 3646 N N . ALA A 1 507 ? -21.502 -11.794 -29.304 1.00 54.26 488 ALA A N 1
ATOM 3647 C CA . ALA A 1 507 ? -20.930 -10.783 -30.196 1.00 58.46 488 ALA A CA 1
ATOM 3648 C C . ALA A 1 507 ? -19.888 -9.905 -29.511 1.00 58.79 488 ALA A C 1
ATOM 3649 O O . ALA A 1 507 ? -18.810 -9.705 -30.094 1.00 54.08 488 ALA A O 1
ATOM 3651 N N . PRO A 1 508 ? -20.105 -9.390 -28.289 1.00 58.27 489 PRO A N 1
ATOM 3652 C CA . PRO A 1 508 ? -19.005 -8.663 -27.632 1.00 61.68 489 PRO A CA 1
ATOM 3653 C C . PRO A 1 508 ? -17.782 -9.538 -27.408 1.00 57.76 489 PRO A C 1
ATOM 3654 O O . PRO A 1 508 ? -16.646 -9.076 -27.588 1.00 46.21 489 PRO A O 1
ATOM 3658 N N . LEU A 1 509 ? -17.993 -10.818 -27.083 1.00 52.21 490 LEU A N 1
ATOM 3659 C CA . LEU A 1 509 ? -16.867 -11.719 -26.867 1.00 52.95 490 LEU A CA 1
ATOM 3660 C C . LEU A 1 509 ? -16.064 -11.904 -28.144 1.00 58.56 490 LEU A C 1
ATOM 3661 O O . LEU A 1 509 ? -14.834 -11.760 -28.139 1.00 52.85 490 LEU A O 1
ATOM 3666 N N . PHE A 1 510 ? -16.750 -12.137 -29.267 1.00 56.57 491 PHE A N 1
ATOM 3667 C CA . PHE A 1 510 ? -16.032 -12.316 -30.520 1.00 56.04 491 PHE A CA 1
ATOM 3668 C C . PHE A 1 510 ? -15.253 -11.055 -30.866 1.00 54.91 491 PHE A C 1
ATOM 3669 O O . PHE A 1 510 ? -14.107 -11.134 -31.332 1.00 50.85 491 PHE A O 1
ATOM 3677 N N . GLN A 1 511 ? -15.821 -9.881 -30.564 1.00 50.13 492 GLN A N 1
ATOM 3678 C CA . GLN A 1 511 ? -15.114 -8.638 -30.857 1.00 54.51 492 GLN A CA 1
ATOM 3679 C C . GLN A 1 511 ? -13.771 -8.591 -30.141 1.00 60.78 492 GLN A C 1
ATOM 3680 O O . GLN A 1 511 ? -12.747 -8.250 -30.747 1.00 58.53 492 GLN A O 1
ATOM 3686 N N . GLU A 1 512 ? -13.753 -8.946 -28.847 1.00 60.85 493 GLU A N 1
ATOM 3687 C CA . GLU A 1 512 ? -12.501 -8.925 -28.091 1.00 57.11 493 GLU A CA 1
ATOM 3688 C C . GLU A 1 512 ? -11.506 -9.943 -28.636 1.00 57.71 493 GLU A C 1
ATOM 3689 O O . GLU A 1 512 ? -10.338 -9.618 -28.881 1.00 61.49 493 GLU A O 1
ATOM 3695 N N . ALA A 1 513 ? -11.950 -11.187 -28.823 1.00 52.13 494 ALA A N 1
ATOM 3696 C CA . ALA A 1 513 ? -11.086 -12.192 -29.435 1.00 62.69 494 ALA A CA 1
ATOM 3697 C C . ALA A 1 513 ? -10.569 -11.732 -30.792 1.00 65.75 494 ALA A C 1
ATOM 3698 O O . ALA A 1 513 ? -9.388 -11.917 -31.113 1.00 64.80 494 ALA A O 1
ATOM 3700 N N . LEU A 1 514 ? -11.449 -11.148 -31.609 1.00 61.99 495 LEU A N 1
ATOM 3701 C CA . LEU A 1 514 ? -11.013 -10.520 -32.850 1.00 64.77 495 LEU A CA 1
ATOM 3702 C C . LEU A 1 514 ? -9.957 -9.459 -32.563 1.00 67.34 495 LEU A C 1
ATOM 3703 O O . LEU A 1 514 ? -8.876 -9.458 -33.163 1.00 68.29 495 LEU A O 1
ATOM 3708 N N . GLN A 1 515 ? -10.240 -8.595 -31.614 1.00 68.93 496 GLN A N 1
ATOM 3709 C CA . GLN A 1 515 ? -9.349 -7.532 -31.259 1.00 68.97 496 GLN A CA 1
ATOM 3710 C C . GLN A 1 515 ? -7.989 -8.020 -30.873 1.00 72.01 496 GLN A C 1
ATOM 3711 O O . GLN A 1 515 ? -6.988 -7.518 -31.359 1.00 74.49 496 GLN A O 1
ATOM 3717 N N . GLN A 1 516 ? -7.946 -8.978 -29.963 1.00 71.74 497 GLN A N 1
ATOM 3718 C CA . GLN A 1 516 ? -6.677 -9.507 -29.471 1.00 71.74 497 GLN A CA 1
ATOM 3719 C C . GLN A 1 516 ? -6.168 -10.726 -30.242 1.00 73.14 497 GLN A C 1
ATOM 3720 O O . GLN A 1 516 ? -5.159 -11.313 -29.835 1.00 73.25 497 GLN A O 1
ATOM 3726 N N . GLY A 1 517 ? -6.835 -11.134 -31.321 1.00 66.77 498 GLY A N 1
ATOM 3727 C CA . GLY A 1 517 ? -6.297 -12.180 -32.173 1.00 62.63 498 GLY A CA 1
ATOM 3728 C C . GLY A 1 517 ? -6.409 -13.603 -31.664 1.00 66.72 498 GLY A C 1
ATOM 3729 O O . GLY A 1 517 ? -5.542 -14.428 -31.970 1.00 68.69 498 GLY A O 1
ATOM 3730 N N . ASN A 1 518 ? -7.468 -13.930 -30.927 1.00 64.02 499 ASN A N 1
ATOM 3731 C CA . ASN A 1 518 ? -7.649 -15.261 -30.340 1.00 67.14 499 ASN A CA 1
ATOM 3732 C C . ASN A 1 518 ? -8.572 -16.048 -31.265 1.00 64.40 499 ASN A C 1
ATOM 3733 O O . ASN A 1 518 ? -9.787 -16.093 -31.074 1.00 66.46 499 ASN A O 1
ATOM 3738 N N . THR A 1 519 ? -7.978 -16.663 -32.290 1.00 65.42 500 THR A N 1
ATOM 3739 C CA . THR A 1 519 ? -8.745 -17.206 -33.409 1.00 63.98 500 THR A CA 1
ATOM 3740 C C . THR A 1 519 ? -9.488 -18.494 -33.063 1.00 61.18 500 THR A C 1
ATOM 3741 O O . THR A 1 519 ? -10.517 -18.784 -33.685 1.00 63.19 500 THR A O 1
ATOM 3745 N N . ILE A 1 520 ? -9.032 -19.245 -32.059 1.00 55.81 501 ILE A N 1
ATOM 3746 C CA . ILE A 1 520 ? -9.628 -20.551 -31.790 1.00 58.87 501 ILE A CA 1
ATOM 3747 C C . ILE A 1 520 ? -11.095 -20.425 -31.382 1.00 56.98 501 ILE A C 1
ATOM 3748 O O . ILE A 1 520 ? -11.906 -21.310 -31.682 1.00 55.41 501 ILE A O 1
ATOM 3753 N N . VAL A 1 521 ? -11.477 -19.312 -30.750 1.00 57.45 502 VAL A N 1
ATOM 3754 C CA . VAL A 1 521 ? -12.870 -19.146 -30.339 1.00 59.85 502 VAL A CA 1
ATOM 3755 C C . VAL A 1 521 ? -13.778 -18.938 -31.552 1.00 57.94 502 VAL A C 1
ATOM 3756 O O . VAL A 1 521 ? -14.895 -19.468 -31.600 1.00 56.74 502 VAL A O 1
ATOM 3760 N N . LEU A 1 522 ? -13.321 -18.170 -32.550 1.00 58.55 503 LEU A N 1
ATOM 3761 C CA . LEU A 1 522 ? -14.085 -18.035 -33.794 1.00 55.62 503 LEU A CA 1
ATOM 3762 C C . LEU A 1 522 ? -14.220 -19.382 -34.493 1.00 52.14 503 LEU A C 1
ATOM 3763 O O . LEU A 1 522 ? -15.322 -19.789 -34.885 1.00 53.16 503 LEU A O 1
ATOM 3768 N N . THR A 1 523 ? -13.094 -20.086 -34.660 1.00 55.83 504 THR A N 1
ATOM 3769 C CA . THR A 1 523 ? -13.094 -21.450 -35.181 1.00 55.46 504 THR A CA 1
ATOM 3770 C C . THR A 1 523 ? -14.118 -22.306 -34.451 1.00 57.89 504 THR A C 1
ATOM 3771 O O . THR A 1 523 ? -15.068 -22.825 -35.051 1.00 52.76 504 THR A O 1
ATOM 3775 N N . ASN A 1 524 ? -13.949 -22.429 -33.126 1.00 56.33 505 ASN A N 1
ATOM 3776 C CA . ASN A 1 524 ? -14.777 -23.348 -32.356 1.00 53.04 505 ASN A CA 1
ATOM 3777 C C . ASN A 1 524 ? -16.231 -22.902 -32.347 1.00 50.35 505 ASN A C 1
ATOM 3778 O O . ASN A 1 524 ? -17.138 -23.739 -32.406 1.00 53.37 505 ASN A O 1
ATOM 3783 N N . ALA A 1 525 ? -16.478 -21.590 -32.268 1.00 46.53 506 ALA A N 1
ATOM 3784 C CA . ALA A 1 525 ? -17.858 -21.114 -32.307 1.00 53.73 506 ALA A CA 1
ATOM 3785 C C . ALA A 1 525 ? -18.526 -21.487 -33.625 1.00 56.92 506 ALA A C 1
ATOM 3786 O O . ALA A 1 525 ? -19.692 -21.898 -33.639 1.00 59.37 506 ALA A O 1
ATOM 3788 N N . LEU A 1 526 ? -17.794 -21.381 -34.745 1.00 55.86 507 LEU A N 1
ATOM 3789 C CA . LEU A 1 526 ? -18.381 -21.730 -36.041 1.00 56.13 507 LEU A CA 1
ATOM 3790 C C . LEU A 1 526 ? -18.538 -23.238 -36.185 1.00 57.73 507 LEU A C 1
ATOM 3791 O O . LEU A 1 526 ? -19.588 -23.724 -36.627 1.00 57.15 507 LEU A O 1
ATOM 3796 N N . VAL A 1 527 ? -17.493 -23.999 -35.842 1.00 61.05 508 VAL A N 1
ATOM 3797 C CA . VAL A 1 527 ? -17.578 -25.454 -35.961 1.00 66.61 508 VAL A CA 1
ATOM 3798 C C . VAL A 1 527 ? -18.672 -26.003 -35.052 1.00 65.19 508 VAL A C 1
ATOM 3799 O O . VAL A 1 527 ? -19.382 -26.949 -35.419 1.00 64.73 508 VAL A O 1
ATOM 3803 N N . ALA A 1 528 ? -18.834 -25.417 -33.860 1.00 62.05 509 ALA A N 1
ATOM 3804 C CA . ALA A 1 528 ? -19.857 -25.903 -32.936 1.00 66.59 509 ALA A CA 1
ATOM 3805 C C . ALA A 1 528 ? -21.251 -25.758 -33.524 1.00 68.56 509 ALA A C 1
ATOM 3806 O O . ALA A 1 528 ? -22.110 -26.625 -33.321 1.00 71.99 509 ALA A O 1
ATOM 3808 N N . TYR A 1 529 ? -21.495 -24.676 -34.266 1.00 63.76 510 TYR A N 1
ATOM 3809 C CA . TYR A 1 529 ? -22.790 -24.539 -34.923 1.00 64.72 510 TYR A CA 1
ATOM 3810 C C . TYR A 1 529 ? -22.935 -25.535 -36.063 1.00 66.99 510 TYR A C 1
ATOM 3811 O O . TYR A 1 529 ? -24.050 -25.981 -36.358 1.00 69.90 510 TYR A O 1
ATOM 3820 N N . LEU A 1 530 ? -21.825 -25.912 -36.700 1.00 65.87 511 LEU A N 1
ATOM 3821 C CA . LEU A 1 530 ? -21.893 -26.850 -37.814 1.00 69.50 511 LEU A CA 1
ATOM 3822 C C . LEU A 1 530 ? -22.146 -28.274 -37.331 1.00 71.63 511 LEU A C 1
ATOM 3823 O O . LEU A 1 530 ? -23.077 -28.937 -37.802 1.00 74.37 511 LEU A O 1
ATOM 3828 N N . VAL A 1 531 ? -21.333 -28.758 -36.391 1.00 70.33 512 VAL A N 1
ATOM 3829 C CA . VAL A 1 531 ? -21.418 -30.145 -35.941 1.00 77.07 512 VAL A CA 1
ATOM 3830 C C . VAL A 1 531 ? -22.262 -30.293 -34.674 1.00 77.57 512 VAL A C 1
ATOM 3831 O O . VAL A 1 531 ? -22.082 -31.247 -33.906 1.00 74.84 512 VAL A O 1
ATOM 3835 N N . HIS A 1 532 ? -23.208 -29.375 -34.470 1.00 77.43 513 HIS A N 1
ATOM 3836 C CA . HIS A 1 532 ? -24.222 -29.469 -33.416 1.00 77.45 513 HIS A CA 1
ATOM 3837 C C . HIS A 1 532 ? -23.612 -29.755 -32.038 1.00 79.77 513 HIS A C 1
ATOM 3838 O O . HIS A 1 532 ? -23.770 -30.839 -31.476 1.00 84.24 513 HIS A O 1
ATOM 3845 N N . GLY A 1 533 ? -22.902 -28.765 -31.502 1.00 79.26 514 GLY A N 1
ATOM 3846 C CA . GLY A 1 533 ? -22.394 -28.894 -30.143 1.00 76.27 514 GLY A CA 1
ATOM 3847 C C . GLY A 1 533 ? -20.889 -28.810 -29.976 1.00 78.82 514 GLY A C 1
ATOM 3848 O O . GLY A 1 533 ? -20.132 -29.283 -30.829 1.00 81.07 514 GLY A O 1
ATOM 3849 N N . MET A 1 534 ? -20.448 -28.205 -28.869 1.00 73.50 515 MET A N 1
ATOM 3850 C CA . MET A 1 534 ? -19.021 -28.098 -28.567 1.00 78.60 515 MET A CA 1
ATOM 3851 C C . MET A 1 534 ? -18.367 -29.451 -28.283 1.00 83.56 515 MET A C 1
ATOM 3852 O O . MET A 1 534 ? -17.164 -29.616 -28.527 1.00 81.21 515 MET A O 1
ATOM 3857 N N . ASP A 1 535 ? -19.114 -30.401 -27.714 1.00 84.68 516 ASP A N 1
ATOM 3858 C CA . ASP A 1 535 ? -18.596 -31.756 -27.516 1.00 82.33 516 ASP A CA 1
ATOM 3859 C C . ASP A 1 535 ? -18.110 -32.380 -28.824 1.00 83.17 516 ASP A C 1
ATOM 3860 O O . ASP A 1 535 ? -17.042 -33.003 -28.865 1.00 83.45 516 ASP A O 1
ATOM 3865 N N . ASN A 1 536 ? -18.889 -32.239 -29.903 1.00 82.64 517 ASN A N 1
ATOM 3866 C CA . ASN A 1 536 ? -18.520 -32.872 -31.168 1.00 83.30 517 ASN A CA 1
ATOM 3867 C C . ASN A 1 536 ? -17.278 -32.246 -31.790 1.00 80.99 517 ASN A C 1
ATOM 3868 O O . ASN A 1 536 ? -16.513 -32.949 -32.462 1.00 80.94 517 ASN A O 1
ATOM 3873 N N . VAL A 1 537 ? -17.050 -30.944 -31.583 1.00 79.72 518 VAL A N 1
ATOM 3874 C CA . VAL A 1 537 ? -15.888 -30.310 -32.202 1.00 78.64 518 VAL A CA 1
ATOM 3875 C C . VAL A 1 537 ? -14.599 -30.871 -31.610 1.00 80.70 518 VAL A C 1
ATOM 3876 O O . VAL A 1 537 ? -13.559 -30.894 -32.279 1.00 80.40 518 VAL A O 1
ATOM 3880 N N . SER A 1 538 ? -14.638 -31.326 -30.351 1.00 86.70 519 SER A N 1
ATOM 3881 C CA . SER A 1 538 ? -13.426 -31.806 -29.698 1.00 84.02 519 SER A CA 1
ATOM 3882 C C . SER A 1 538 ? -12.975 -33.151 -30.256 1.00 84.35 519 SER A C 1
ATOM 3883 O O . SER A 1 538 ? -11.811 -33.524 -30.073 1.00 87.59 519 SER A O 1
ATOM 3886 N N . ARG A 1 539 ? -13.862 -33.881 -30.940 1.00 82.49 520 ARG A N 1
ATOM 3887 C CA . ARG A 1 539 ? -13.523 -35.167 -31.536 1.00 81.46 520 ARG A CA 1
ATOM 3888 C C . ARG A 1 539 ? -12.800 -35.022 -32.862 1.00 85.49 520 ARG A C 1
ATOM 3889 O O . ARG A 1 539 ? -12.581 -36.029 -33.546 1.00 85.27 520 ARG A O 1
ATOM 3897 N N . LEU A 1 540 ? -12.404 -33.805 -33.223 1.00 87.66 521 LEU A N 1
ATOM 3898 C CA . LEU A 1 540 ? -11.857 -33.511 -34.536 1.00 84.95 521 LEU A CA 1
ATOM 3899 C C . LEU A 1 540 ? -10.465 -32.913 -34.414 1.00 85.11 521 LEU A C 1
ATOM 3900 O O . LEU A 1 540 ? -10.151 -32.203 -33.452 1.00 84.44 521 LEU A O 1
ATOM 3905 N N . ASN A 1 541 ? -9.645 -33.193 -35.422 1.00 84.22 522 ASN A N 1
ATOM 3906 C CA . ASN A 1 541 ? -8.274 -32.723 -35.482 1.00 86.18 522 ASN A CA 1
ATOM 3907 C C . ASN A 1 541 ? -8.252 -31.355 -36.160 1.00 88.86 522 ASN A C 1
ATOM 3908 O O . ASN A 1 541 ? -9.294 -30.784 -36.493 1.00 88.07 522 ASN A O 1
ATOM 3913 N N . SER A 1 542 ? -7.048 -30.813 -36.358 1.00 89.43 523 SER A N 1
ATOM 3914 C CA . SER A 1 542 ? -6.917 -29.543 -37.064 1.00 87.07 523 SER A CA 1
ATOM 3915 C C . SER A 1 542 ? -7.565 -29.605 -38.446 1.00 87.17 523 SER A C 1
ATOM 3916 O O . SER A 1 542 ? -8.369 -28.737 -38.805 1.00 81.99 523 SER A O 1
ATOM 3919 N N . SER A 1 543 ? -7.258 -30.654 -39.220 1.00 86.59 524 SER A N 1
ATOM 3920 C CA . SER A 1 543 ? -7.545 -30.631 -40.654 1.00 86.82 524 SER A CA 1
ATOM 3921 C C . SER A 1 543 ? -9.035 -30.766 -40.959 1.00 85.56 524 SER A C 1
ATOM 3922 O O . SER A 1 543 ? -9.552 -30.066 -41.840 1.00 84.39 524 SER A O 1
ATOM 3925 N N . GLU A 1 544 ? -9.748 -31.659 -40.265 1.00 81.00 525 GLU A N 1
ATOM 3926 C CA . GLU A 1 544 ? -11.154 -31.842 -40.619 1.00 81.56 525 GLU A CA 1
ATOM 3927 C C . GLU A 1 544 ? -11.979 -30.644 -40.166 1.00 78.77 525 GLU A C 1
ATOM 3928 O O . GLU A 1 544 ? -13.030 -30.357 -40.752 1.00 73.76 525 GLU A O 1
ATOM 3934 N N . LYS A 1 545 ? -11.529 -29.948 -39.119 1.00 83.03 526 LYS A N 1
ATOM 3935 C CA . LYS A 1 545 ? -12.170 -28.702 -38.721 1.00 79.07 526 LYS A CA 1
ATOM 3936 C C . LYS A 1 545 ? -11.786 -27.560 -39.651 1.00 77.75 526 LYS A C 1
ATOM 3937 O O . LYS A 1 545 ? -12.588 -26.648 -39.885 1.00 72.67 526 LYS A O 1
ATOM 3943 N N . GLU A 1 546 ? -10.599 -27.640 -40.248 1.00 76.76 527 GLU A N 1
ATOM 3944 C CA . GLU A 1 546 ? -10.124 -26.623 -41.175 1.00 74.07 527 GLU A CA 1
ATOM 3945 C C . GLU A 1 546 ? -10.811 -26.734 -42.527 1.00 76.73 527 GLU A C 1
ATOM 3946 O O . GLU A 1 546 ? -11.047 -25.719 -43.191 1.00 72.16 527 GLU A O 1
ATOM 3952 N N . ASN A 1 547 ? -11.212 -27.937 -42.911 1.00 72.64 528 ASN A N 1
ATOM 3953 C CA . ASN A 1 547 ? -11.912 -28.113 -44.166 1.00 73.26 528 ASN A CA 1
ATOM 3954 C C . ASN A 1 547 ? -13.416 -27.943 -44.027 1.00 69.98 528 ASN A C 1
ATOM 3955 O O . ASN A 1 547 ? -14.088 -27.666 -45.027 1.00 67.22 528 ASN A O 1
ATOM 3960 N N . LEU A 1 548 ? -13.957 -28.063 -42.814 1.00 67.55 529 LEU A N 1
ATOM 3961 C CA . LEU A 1 548 ? -15.358 -27.709 -42.626 1.00 66.73 529 LEU A CA 1
ATOM 3962 C C . LEU A 1 548 ? -15.559 -26.200 -42.671 1.00 66.40 529 LEU A C 1
ATOM 3963 O O . LEU A 1 548 ? -16.615 -25.728 -43.114 1.00 61.26 529 LEU A O 1
ATOM 3968 N N . ILE A 1 549 ? -14.547 -25.434 -42.259 1.00 65.38 530 ILE A N 1
ATOM 3969 C CA . ILE A 1 549 ? -14.633 -23.979 -42.296 1.00 61.57 530 ILE A CA 1
ATOM 3970 C C . ILE A 1 549 ? -14.446 -23.457 -43.721 1.00 59.56 530 ILE A C 1
ATOM 3971 O O . ILE A 1 549 ? -15.106 -22.492 -44.123 1.00 57.87 530 ILE A O 1
ATOM 3976 N N . LYS A 1 550 ? -13.568 -24.089 -44.513 1.00 58.60 531 LYS A N 1
ATOM 3977 C CA . LYS A 1 550 ? -13.394 -23.672 -45.908 1.00 64.09 531 LYS A CA 1
ATOM 3978 C C . LYS A 1 550 ? -14.655 -23.923 -46.719 1.00 58.16 531 LYS A C 1
ATOM 3979 O O . LYS A 1 550 ? -15.091 -23.064 -47.495 1.00 58.69 531 LYS A O 1
ATOM 3985 N N . LYS A 1 551 ? -15.251 -25.102 -46.562 1.00 53.84 532 LYS A N 1
ATOM 3986 C CA . LYS A 1 551 ? -16.500 -25.375 -47.253 1.00 53.79 532 LYS A CA 1
ATOM 3987 C C . LYS A 1 551 ? -17.576 -24.381 -46.837 1.00 57.16 532 LYS A C 1
ATOM 3988 O O . LYS A 1 551 ? -18.319 -23.867 -47.681 1.00 58.26 532 LYS A O 1
ATOM 3994 N N . TYR A 1 552 ? -17.670 -24.085 -45.539 1.00 59.19 533 TYR A N 1
ATOM 3995 C CA . TYR A 1 552 ? -18.687 -23.144 -45.080 1.00 55.20 533 TYR A CA 1
ATOM 3996 C C . TYR A 1 552 ? -18.432 -21.747 -45.629 1.00 52.50 533 TYR A C 1
ATOM 3997 O O . TYR A 1 552 ? -19.361 -21.080 -46.098 1.00 53.73 533 TYR A O 1
ATOM 4006 N N . LEU A 1 553 ? -17.176 -21.296 -45.598 1.00 50.59 534 LEU A N 1
ATOM 4007 C CA . LEU A 1 553 ? -16.863 -19.977 -46.131 1.00 53.40 534 LEU A CA 1
ATOM 4008 C C . LEU A 1 553 ? -17.166 -19.915 -47.619 1.00 52.25 534 LEU A C 1
ATOM 4009 O O . LEU A 1 553 ? -17.763 -18.940 -48.093 1.00 51.35 534 LEU A O 1
ATOM 4014 N N . GLY A 1 554 ? -16.817 -20.974 -48.360 1.00 51.71 535 GLY A N 1
ATOM 4015 C CA . GLY A 1 554 ? -17.135 -21.011 -49.782 1.00 48.94 535 GLY A CA 1
ATOM 4016 C C . GLY A 1 554 ? -18.623 -20.906 -50.044 1.00 53.82 535 GLY A C 1
ATOM 4017 O O . GLY A 1 554 ? -19.056 -20.178 -50.940 1.00 52.97 535 GLY A O 1
ATOM 4018 N N . THR A 1 555 ? -19.431 -21.592 -49.234 1.00 53.66 536 THR A N 1
ATOM 4019 C CA . THR A 1 555 ? -20.878 -21.496 -49.388 1.00 52.06 536 THR A CA 1
ATOM 4020 C C . THR A 1 555 ? -21.361 -20.068 -49.165 1.00 55.18 536 THR A C 1
ATOM 4021 O O . THR A 1 555 ? -22.212 -19.572 -49.915 1.00 56.67 536 THR A O 1
ATOM 4025 N N . GLN A 1 556 ? -20.825 -19.384 -48.146 1.00 47.71 537 GLN A N 1
ATOM 4026 C CA . GLN A 1 556 ? -21.250 -18.012 -47.884 1.00 49.22 537 GLN A CA 1
ATOM 4027 C C . GLN A 1 556 ? -20.821 -17.077 -49.006 1.00 47.57 537 GLN A C 1
ATOM 4028 O O . GLN A 1 556 ? -21.546 -16.135 -49.346 1.00 42.76 537 GLN A O 1
ATOM 4034 N N . LEU A 1 557 ? -19.637 -17.309 -49.575 1.00 44.29 538 LEU A N 1
ATOM 4035 C CA . LEU A 1 557 ? -19.182 -16.486 -50.688 1.00 53.16 538 LEU A CA 1
ATOM 4036 C C . LEU A 1 557 ? -20.086 -16.656 -51.908 1.00 49.82 538 LEU A C 1
ATOM 4037 O O . LEU A 1 557 ? -20.455 -15.671 -52.560 1.00 46.08 538 LEU A O 1
ATOM 4042 N N . SER A 1 558 ? -20.468 -17.898 -52.214 1.00 48.52 539 SER A N 1
ATOM 4043 C CA . SER A 1 558 ? -21.342 -18.157 -53.354 1.00 50.07 539 SER A CA 1
ATOM 4044 C C . SER A 1 558 ? -22.686 -17.464 -53.186 1.00 51.98 539 SER A C 1
ATOM 4045 O O . SER A 1 558 ? -23.288 -17.008 -54.167 1.00 52.53 539 SER A O 1
ATOM 4048 N N . LEU A 1 559 ? -23.182 -17.397 -51.949 1.00 48.42 540 LEU A N 1
ATOM 4049 C CA . LEU A 1 559 ? -24.461 -16.747 -51.699 1.00 50.21 540 LEU A CA 1
ATOM 4050 C C . LEU A 1 559 ? -24.428 -15.280 -52.098 1.00 48.20 540 LEU A C 1
ATOM 4051 O O . LEU A 1 559 ? -25.454 -14.731 -52.509 1.00 48.20 540 LEU A O 1
ATOM 4056 N N . LEU A 1 560 ? -23.271 -14.627 -51.979 1.00 44.63 541 LEU A N 1
ATOM 4057 C CA . LEU A 1 560 ? -23.154 -13.244 -52.428 1.00 47.20 541 LEU A CA 1
ATOM 4058 C C . LEU A 1 560 ? -22.664 -13.143 -53.868 1.00 49.21 541 LEU A C 1
ATOM 4059 O O . LEU A 1 560 ? -23.055 -12.217 -54.591 1.00 46.46 541 LEU A O 1
ATOM 4064 N N . TYR A 1 561 ? -21.815 -14.075 -54.298 1.00 44.87 542 TYR A N 1
ATOM 4065 C CA . TYR A 1 561 ? -21.265 -14.008 -55.642 1.00 49.59 542 TYR A CA 1
ATOM 4066 C C . TYR A 1 561 ? -22.368 -14.145 -56.682 1.00 45.86 542 TYR A C 1
ATOM 4067 O O . TYR A 1 561 ? -22.448 -13.350 -57.626 1.00 46.49 542 TYR A O 1
ATOM 4076 N N . LYS A 1 562 ? -23.262 -15.115 -56.488 1.00 46.62 543 LYS A N 1
ATOM 4077 C CA . LYS A 1 562 ? -24.328 -15.365 -57.456 1.00 47.28 543 LYS A CA 1
ATOM 4078 C C . LYS A 1 562 ? -25.175 -14.132 -57.752 1.00 49.89 543 LYS A C 1
ATOM 4079 O O . LYS A 1 562 ? -25.335 -13.792 -58.941 1.00 41.56 543 LYS A O 1
ATOM 4085 N N . PRO A 1 563 ? -25.696 -13.396 -56.764 1.00 45.74 544 PRO A N 1
ATOM 4086 C CA . PRO A 1 563 ? -26.425 -12.167 -57.108 1.00 44.40 544 PRO A CA 1
ATOM 4087 C C . PRO A 1 563 ? -25.535 -11.091 -57.697 1.00 44.86 544 PRO A C 1
ATOM 4088 O O . PRO A 1 563 ? -26.042 -10.240 -58.436 1.00 44.18 544 PRO A O 1
ATOM 4092 N N . LEU A 1 564 ? -24.233 -11.089 -57.388 1.00 40.58 545 LEU A N 1
ATOM 4093 C CA . LEU A 1 564 ? -23.332 -10.079 -57.935 1.00 42.19 545 LEU A CA 1
ATOM 4094 C C . LEU A 1 564 ? -23.050 -10.284 -59.421 1.00 46.46 545 LEU A C 1
ATOM 4095 O O . LEU A 1 564 ? -22.230 -9.556 -59.997 1.00 42.95 545 LEU A O 1
ATOM 4100 N N . VAL A 1 565 ? -23.699 -11.269 -60.037 1.00 42.81 546 VAL A N 1
ATOM 4101 C CA . VAL A 1 565 ? -23.748 -11.422 -61.483 1.00 47.90 546 VAL A CA 1
ATOM 4102 C C . VAL A 1 565 ? -25.182 -11.330 -61.989 1.00 47.32 546 VAL A C 1
ATOM 4103 O O . VAL A 1 565 ? -25.485 -10.554 -62.901 1.00 50.16 546 VAL A O 1
ATOM 4107 N N . MET A 1 566 ? -26.086 -12.107 -61.389 1.00 40.20 547 MET A N 1
ATOM 4108 C CA . MET A 1 566 ? -27.449 -12.232 -61.895 1.00 44.77 547 MET A CA 1
ATOM 4109 C C . MET A 1 566 ? -28.268 -10.957 -61.719 1.00 47.95 547 MET A C 1
ATOM 4110 O O . MET A 1 566 ? -29.151 -10.678 -62.538 1.00 47.09 547 MET A O 1
ATOM 4115 N N . GLU A 1 567 ? -28.021 -10.190 -60.656 1.00 44.95 548 GLU A N 1
ATOM 4116 C CA . GLU A 1 567 ? -28.799 -8.986 -60.386 1.00 43.98 548 GLU A CA 1
ATOM 4117 C C . GLU A 1 567 ? -28.340 -7.781 -61.190 1.00 39.88 548 GLU A C 1
ATOM 4118 O O . GLU A 1 567 ? -29.048 -6.771 -61.221 1.00 42.56 548 GLU A O 1
ATOM 4124 N N . PHE A 1 568 ? -27.184 -7.843 -61.833 1.00 44.53 549 PHE A N 1
ATOM 4125 C CA . PHE A 1 568 ? -26.675 -6.692 -62.567 1.00 46.42 549 PHE A CA 1
ATOM 4126 C C . PHE A 1 568 ? -26.670 -6.901 -64.071 1.00 49.07 549 PHE A C 1
ATOM 4127 O O . PHE A 1 568 ? -27.120 -6.025 -64.818 1.00 45.48 549 PHE A O 1
ATOM 4135 N N . SER A 1 569 ? -26.220 -8.067 -64.527 1.00 47.07 550 SER A N 1
ATOM 4136 C CA . SER A 1 569 ? -26.222 -8.401 -65.935 1.00 42.02 550 SER A CA 1
ATOM 4137 C C . SER A 1 569 ? -27.142 -9.564 -66.267 1.00 43.87 550 SER A C 1
ATOM 4138 O O . SER A 1 569 ? -27.582 -9.672 -67.421 1.00 42.28 550 SER A O 1
ATOM 4141 N N . GLY A 1 570 ? -27.470 -10.412 -65.295 1.00 41.28 551 GLY A N 1
ATOM 4142 C CA . GLY A 1 570 ? -28.161 -11.654 -65.558 1.00 40.30 551 GLY A CA 1
ATOM 4143 C C . GLY A 1 570 ? -29.674 -11.568 -65.552 1.00 43.13 551 GLY A C 1
ATOM 4144 O O . GLY A 1 570 ? -30.273 -10.484 -65.624 1.00 45.17 551 GLY A O 1
ATOM 4145 N N . PRO A 1 571 ? -30.326 -12.733 -65.460 1.00 40.58 552 PRO A N 1
ATOM 4146 C CA . PRO A 1 571 ? -31.793 -12.755 -65.576 1.00 42.01 552 PRO A CA 1
ATOM 4147 C C . PRO A 1 571 ? -32.508 -11.982 -64.480 1.00 47.08 552 PRO A C 1
ATOM 4148 O O . PRO A 1 571 ? -33.573 -11.408 -64.747 1.00 45.65 552 PRO A O 1
ATOM 4152 N N . CYS A 1 572 ? -31.958 -11.929 -63.261 1.00 44.42 553 CYS A N 1
ATOM 4153 C CA . CYS A 1 572 ? -32.622 -11.169 -62.206 1.00 44.40 553 CYS A CA 1
ATOM 4154 C C . CYS A 1 572 ? -32.652 -9.686 -62.539 1.00 42.32 553 CYS A C 1
ATOM 4155 O O . CYS A 1 572 ? -33.654 -9.006 -62.291 1.00 46.06 553 CYS A O 1
ATOM 4158 N N . ALA A 1 573 ? -31.579 -9.179 -63.140 1.00 43.00 554 ALA A N 1
ATOM 4159 C CA . ALA A 1 573 ? -31.586 -7.813 -63.645 1.00 48.47 554 ALA A CA 1
ATOM 4160 C C . ALA A 1 573 ? -32.612 -7.650 -64.766 1.00 48.87 554 ALA A C 1
ATOM 4161 O O . ALA A 1 573 ? -33.291 -6.617 -64.848 1.00 48.18 554 ALA A O 1
ATOM 4163 N N . VAL A 1 574 ? -32.744 -8.660 -65.635 1.00 45.28 555 VAL A N 1
ATOM 4164 C CA . VAL A 1 574 ? -33.723 -8.589 -66.720 1.00 45.64 555 VAL A CA 1
ATOM 4165 C C . VAL A 1 574 ? -35.139 -8.668 -66.161 1.00 46.71 555 VAL A C 1
ATOM 4166 O O . VAL A 1 574 ? -36.034 -7.936 -66.599 1.00 48.60 555 VAL A O 1
ATOM 4170 N N . THR A 1 575 ? -35.360 -9.539 -65.171 1.00 47.03 556 THR A N 1
ATOM 4171 C CA . THR A 1 575 ? -36.667 -9.634 -64.524 1.00 49.76 556 THR A CA 1
ATOM 4172 C C . THR A 1 575 ? -37.076 -8.311 -63.888 1.00 51.23 556 THR A C 1
ATOM 4173 O O . THR A 1 575 ? -38.254 -7.930 -63.919 1.00 50.19 556 THR A O 1
ATOM 4177 N N . ARG A 1 576 ? -36.120 -7.611 -63.280 1.00 49.60 557 ARG A N 1
ATOM 4178 C CA . ARG A 1 576 ? -36.430 -6.325 -62.667 1.00 55.91 557 ARG A CA 1
ATOM 4179 C C . ARG A 1 576 ? -36.945 -5.335 -63.697 1.00 55.11 557 ARG A C 1
ATOM 4180 O O . ARG A 1 576 ? -37.783 -4.484 -63.377 1.00 57.83 557 ARG A O 1
ATOM 4188 N N . GLU A 1 577 ? -36.480 -5.441 -64.941 1.00 57.47 558 GLU A N 1
ATOM 4189 C CA . GLU A 1 577 ? -36.967 -4.560 -65.994 1.00 54.43 558 GLU A CA 1
ATOM 4190 C C . GLU A 1 577 ? -38.359 -4.931 -66.476 1.00 56.91 558 GLU A C 1
ATOM 4191 O O . GLU A 1 577 ? -38.993 -4.124 -67.158 1.00 63.85 558 GLU A O 1
ATOM 4197 N N . ILE A 1 578 ? -38.860 -6.110 -66.124 1.00 55.77 559 ILE A N 1
ATOM 4198 C CA . ILE A 1 578 ? -40.107 -6.617 -66.683 1.00 55.34 559 ILE A CA 1
ATOM 4199 C C . ILE A 1 578 ? -41.287 -6.464 -65.722 1.00 57.80 559 ILE A C 1
ATOM 4200 O O . ILE A 1 578 ? -42.386 -6.136 -66.174 1.00 53.48 559 ILE A O 1
ATOM 4205 N N . LEU A 1 579 ? -41.013 -6.547 -64.443 1.00 60.90 560 LEU A N 1
ATOM 4206 C CA . LEU A 1 579 ? -41.993 -6.442 -63.395 1.00 59.24 560 LEU A CA 1
ATOM 4207 C C . LEU A 1 579 ? -43.030 -5.380 -63.534 1.00 56.11 560 LEU A C 1
ATOM 4208 O O . LEU A 1 579 ? -44.149 -5.585 -63.229 1.00 61.47 560 LEU A O 1
ATOM 4213 N N . PRO A 1 580 ? -42.641 -4.220 -63.957 1.00 59.10 561 PRO A N 1
ATOM 4214 C CA . PRO A 1 580 ? -43.604 -3.106 -64.100 1.00 61.69 561 PRO A CA 1
ATOM 4215 C C . PRO A 1 580 ? -44.850 -3.524 -64.862 1.00 65.71 561 PRO A C 1
ATOM 4216 O O . PRO A 1 580 ? -45.937 -3.005 -64.606 1.00 66.60 561 PRO A O 1
ATOM 4220 N N . LEU A 1 581 ? -44.716 -4.496 -65.775 1.00 61.45 562 LEU A N 1
ATOM 4221 C CA . LEU A 1 581 ? -45.849 -5.035 -66.529 1.00 64.55 562 LEU A CA 1
ATOM 4222 C C . LEU A 1 581 ? -46.847 -5.799 -65.660 1.00 61.66 562 LEU A C 1
ATOM 4223 O O . LEU A 1 581 ? -47.998 -5.970 -66.070 1.00 62.63 562 LEU A O 1
ATOM 4228 N N . LEU A 1 582 ? -46.436 -6.281 -64.500 1.00 61.62 563 LEU A N 1
ATOM 4229 C CA . LEU A 1 582 ? -47.371 -7.118 -63.753 1.00 68.88 563 LEU A CA 1
ATOM 4230 C C . LEU A 1 582 ? -48.154 -6.306 -62.712 1.00 69.99 563 LEU A C 1
ATOM 4231 O O . LEU A 1 582 ? -47.648 -5.312 -62.175 1.00 67.83 563 LEU A O 1
ATOM 4236 N N . PRO A 1 583 ? -49.429 -6.575 -62.599 1.00 72.22 564 PRO A N 1
ATOM 4237 C CA . PRO A 1 583 ? -50.337 -5.819 -61.760 1.00 75.53 564 PRO A CA 1
ATOM 4238 C C . PRO A 1 583 ? -49.984 -5.401 -60.350 1.00 75.93 564 PRO A C 1
ATOM 4239 O O . PRO A 1 583 ? -50.704 -4.584 -59.876 1.00 84.20 564 PRO A O 1
ATOM 4243 N N . THR A 1 584 ? -48.992 -5.927 -59.677 1.00 74.50 565 THR A N 1
ATOM 4244 C CA . THR A 1 584 ? -48.679 -5.430 -58.326 1.00 78.50 565 THR A CA 1
ATOM 4245 C C . THR A 1 584 ? -49.793 -4.963 -57.372 1.00 79.91 565 THR A C 1
ATOM 4246 O O . THR A 1 584 ? -49.536 -4.190 -56.485 1.00 83.98 565 THR A O 1
ATOM 4250 N N . GLY A 1 585 ? -51.021 -5.389 -57.528 1.00 76.84 566 GLY A N 1
ATOM 4251 C CA . GLY A 1 585 ? -52.007 -4.886 -56.592 1.00 74.21 566 GLY A CA 1
ATOM 4252 C C . GLY A 1 585 ? -52.860 -5.809 -55.746 1.00 78.48 566 GLY A C 1
ATOM 4253 O O . GLY A 1 585 ? -53.172 -5.496 -54.595 1.00 69.82 566 GLY A O 1
ATOM 4254 N N . GLU A 1 586 ? -53.279 -6.995 -56.347 1.00 79.82 567 GLU A N 1
ATOM 4255 C CA . GLU A 1 586 ? -53.669 -8.337 -55.933 1.00 73.21 567 GLU A CA 1
ATOM 4256 C C . GLU A 1 586 ? -52.722 -9.367 -56.546 1.00 70.21 567 GLU A C 1
ATOM 4257 O O . GLU A 1 586 ? -52.233 -9.175 -57.664 1.00 71.53 567 GLU A O 1
ATOM 4263 N N . PRO A 1 587 ? -52.448 -10.469 -55.841 1.00 68.17 568 PRO A N 1
ATOM 4264 C CA . PRO A 1 587 ? -51.699 -11.578 -56.456 1.00 63.33 568 PRO A CA 1
ATOM 4265 C C . PRO A 1 587 ? -52.362 -12.138 -57.707 1.00 61.19 568 PRO A C 1
ATOM 4266 O O . PRO A 1 587 ? -53.588 -12.145 -57.832 1.00 61.61 568 PRO A O 1
ATOM 4270 N N . THR A 1 588 ? -51.527 -12.665 -58.616 1.00 59.05 569 THR A N 1
ATOM 4271 C CA . THR A 1 588 ? -52.008 -13.361 -59.811 1.00 57.41 569 THR A CA 1
ATOM 4272 C C . THR A 1 588 ? -52.325 -14.814 -59.464 1.00 54.14 569 THR A C 1
ATOM 4273 O O . THR A 1 588 ? -51.461 -15.545 -58.962 1.00 55.74 569 THR A O 1
ATOM 4277 N N . ARG A 1 589 ? -53.559 -15.229 -59.726 1.00 52.29 570 ARG A N 1
ATOM 4278 C CA . ARG A 1 589 ? -54.009 -16.595 -59.504 1.00 56.86 570 ARG A CA 1
ATOM 4279 C C . ARG A 1 589 ? -54.235 -17.307 -60.832 1.00 58.07 570 ARG A C 1
ATOM 4280 O O . ARG A 1 589 ? -54.593 -16.682 -61.836 1.00 57.16 570 ARG A O 1
ATOM 4288 N N . TYR A 1 590 ? -54.052 -18.624 -60.832 1.00 54.76 571 TYR A N 1
ATOM 4289 C CA . TYR A 1 590 ? -54.294 -19.398 -62.042 1.00 60.87 571 TYR A CA 1
ATOM 4290 C C . TYR A 1 590 ? -55.786 -19.682 -62.179 1.00 62.19 571 TYR A C 1
ATOM 4291 O O . TYR A 1 590 ? -56.376 -20.366 -61.332 1.00 62.35 571 TYR A O 1
ATOM 4300 N N . ILE A 1 591 ? -56.395 -19.138 -63.230 1.00 60.00 572 ILE A N 1
ATOM 4301 C CA . ILE A 1 591 ? -57.778 -19.427 -63.602 1.00 64.00 572 ILE A CA 1
ATOM 4302 C C . ILE A 1 591 ? -57.748 -20.283 -64.861 1.00 66.92 572 ILE A C 1
ATOM 4303 O O . ILE A 1 591 ? -57.226 -19.859 -65.902 1.00 62.43 572 ILE A O 1
ATOM 4308 N N . GLU A 1 592 ? -58.332 -21.477 -64.775 1.00 68.50 573 GLU A N 1
ATOM 4309 C CA . GLU A 1 592 ? -58.076 -22.494 -65.786 1.00 71.44 573 GLU A CA 1
ATOM 4310 C C . GLU A 1 592 ? -58.921 -22.324 -67.047 1.00 75.73 573 GLU A C 1
ATOM 4311 O O . GLU A 1 592 ? -58.448 -22.654 -68.140 1.00 77.95 573 GLU A O 1
ATOM 4317 N N . ASN A 1 593 ? -60.139 -21.795 -66.952 1.00 73.80 574 ASN A N 1
ATOM 4318 C CA . ASN A 1 593 ? -61.033 -21.818 -68.111 1.00 75.74 574 ASN A CA 1
ATOM 4319 C C . ASN A 1 593 ? -61.770 -20.492 -68.275 1.00 73.73 574 ASN A C 1
ATOM 4320 O O . ASN A 1 593 ? -62.994 -20.442 -68.406 1.00 72.76 574 ASN A O 1
ATOM 4325 N N . LEU A 1 594 ? -61.021 -19.394 -68.289 1.00 71.32 575 LEU A N 1
ATOM 4326 C CA . LEU A 1 594 ? -61.614 -18.124 -68.679 1.00 69.32 575 LEU A CA 1
ATOM 4327 C C . LEU A 1 594 ? -62.062 -18.181 -70.132 1.00 69.31 575 LEU A C 1
ATOM 4328 O O . LEU A 1 594 ? -61.321 -18.634 -71.009 1.00 71.06 575 LEU A O 1
ATOM 4333 N N . LYS A 1 595 ? -63.277 -17.689 -70.386 1.00 72.09 576 LYS A N 1
ATOM 4334 C CA . LYS A 1 595 ? -63.738 -17.566 -71.765 1.00 69.43 576 LYS A CA 1
ATOM 4335 C C . LYS A 1 595 ? -62.775 -16.712 -72.563 1.00 70.11 576 LYS A C 1
ATOM 4336 O O . LYS A 1 595 ? -62.494 -16.994 -73.735 1.00 74.51 576 LYS A O 1
ATOM 4342 N N . GLN A 1 596 ? -62.275 -15.646 -71.943 1.00 64.49 577 GLN A N 1
ATOM 4343 C CA . GLN A 1 596 ? -61.278 -14.769 -72.541 1.00 64.46 577 GLN A CA 1
ATOM 4344 C C . GLN A 1 596 ? -60.003 -14.884 -71.716 1.00 65.41 577 GLN A C 1
ATOM 4345 O O . GLN A 1 596 ? -59.786 -14.096 -70.784 1.00 62.19 577 GLN A O 1
ATOM 4351 N N . PRO A 1 597 ? -59.132 -15.855 -72.005 1.00 65.61 578 PRO A N 1
ATOM 4352 C CA . PRO A 1 597 ? -57.884 -15.965 -71.231 1.00 59.91 578 PRO A CA 1
ATOM 4353 C C . PRO A 1 597 ? -56.981 -14.754 -71.370 1.00 57.24 578 PRO A C 1
ATOM 4354 O O . PRO A 1 597 ? -56.174 -14.503 -70.470 1.00 60.13 578 PRO A O 1
ATOM 4358 N N . ASP A 1 598 ? -57.102 -13.984 -72.453 1.00 58.53 579 ASP A N 1
ATOM 4359 C CA . ASP A 1 598 ? -56.324 -12.766 -72.682 1.00 55.89 579 ASP A CA 1
ATOM 4360 C C . ASP A 1 598 ? -56.731 -11.602 -71.783 1.00 55.06 579 ASP A C 1
ATOM 4361 O O . ASP A 1 598 ? -56.317 -10.456 -72.001 1.00 54.96 579 ASP A O 1
ATOM 4366 N N . ALA A 1 599 ? -57.555 -11.836 -70.768 1.00 61.97 580 ALA A N 1
ATOM 4367 C CA . ALA A 1 599 ? -57.791 -10.830 -69.743 1.00 59.95 580 ALA A CA 1
ATOM 4368 C C . ALA A 1 599 ? -56.721 -10.838 -68.660 1.00 60.15 580 ALA A C 1
ATOM 4369 O O . ALA A 1 599 ? -56.602 -9.850 -67.926 1.00 61.40 580 ALA A O 1
ATOM 4371 N N . GLN A 1 600 ? -55.919 -11.901 -68.580 1.00 57.12 581 GLN A N 1
ATOM 4372 C CA . GLN A 1 600 ? -54.884 -12.071 -67.570 1.00 54.81 581 GLN A CA 1
ATOM 4373 C C . GLN A 1 600 ? -53.507 -11.970 -68.215 1.00 54.90 581 GLN A C 1
ATOM 4374 O O . GLN A 1 600 ? -53.225 -12.673 -69.189 1.00 48.41 581 GLN A O 1
ATOM 4380 N N . ILE A 1 601 ? -52.629 -11.154 -67.620 1.00 53.64 582 ILE A N 1
ATOM 4381 C CA . ILE A 1 601 ? -51.343 -10.840 -68.245 1.00 54.63 582 ILE A CA 1
ATOM 4382 C C . ILE A 1 601 ? -50.470 -12.087 -68.382 1.00 50.93 582 ILE A C 1
ATOM 4383 O O . ILE A 1 601 ? -49.711 -12.223 -69.351 1.00 45.41 582 ILE A O 1
ATOM 4388 N N . LEU A 1 602 ? -50.547 -13.010 -67.418 1.00 47.03 583 LEU A N 1
ATOM 4389 C CA . LEU A 1 602 ? -49.694 -14.193 -67.491 1.00 46.68 583 LEU A CA 1
ATOM 4390 C C . LEU A 1 602 ? -50.090 -15.091 -68.655 1.00 51.03 583 LEU A C 1
ATOM 4391 O O . LEU A 1 602 ? -49.225 -15.723 -69.278 1.00 47.71 583 LEU A O 1
ATOM 4396 N N . ARG A 1 603 ? -51.389 -15.170 -68.965 1.00 47.40 584 ARG A N 1
ATOM 4397 C CA . ARG A 1 603 ? -51.807 -15.939 -70.134 1.00 49.94 584 ARG A CA 1
ATOM 4398 C C . ARG A 1 603 ? -51.400 -15.256 -71.437 1.00 46.16 584 ARG A C 1
ATOM 4399 O O . ARG A 1 603 ? -51.060 -15.939 -72.410 1.00 47.35 584 ARG A O 1
ATOM 4407 N N . VAL A 1 604 ? -51.386 -13.919 -71.462 1.00 44.02 585 VAL A N 1
ATOM 4408 C CA . VAL A 1 604 ? -50.888 -13.190 -72.625 1.00 45.84 585 VAL A CA 1
ATOM 4409 C C . VAL A 1 604 ? -49.392 -13.440 -72.808 1.00 51.90 585 VAL A C 1
ATOM 4410 O O . VAL A 1 604 ? -48.915 -13.656 -73.931 1.00 44.12 585 VAL A O 1
ATOM 4414 N N . LEU A 1 605 ? -48.624 -13.388 -71.711 1.00 45.94 586 LEU A N 1
ATOM 4415 C CA . LEU A 1 605 ? -47.204 -13.717 -71.779 1.00 45.17 586 LEU A CA 1
ATOM 4416 C C . LEU A 1 605 ? -47.007 -15.157 -72.234 1.00 44.30 586 LEU A C 1
ATOM 4417 O O . LEU A 1 605 ? -46.171 -15.438 -73.097 1.00 42.42 586 LEU A O 1
ATOM 4422 N N . GLN A 1 606 ? -47.767 -16.090 -71.651 1.00 42.91 587 GLN A N 1
ATOM 4423 C CA . GLN A 1 606 ? -47.553 -17.504 -71.949 1.00 46.36 587 GLN A CA 1
ATOM 4424 C C . GLN A 1 606 ? -47.802 -17.816 -73.421 1.00 46.88 587 GLN A C 1
ATOM 4425 O O . GLN A 1 606 ? -47.067 -18.603 -74.032 1.00 42.08 587 GLN A O 1
ATOM 4431 N N . THR A 1 607 ? -48.840 -17.222 -74.004 1.00 47.19 588 THR A N 1
ATOM 4432 C CA . THR A 1 607 ? -49.223 -17.533 -75.372 1.00 46.08 588 THR A CA 1
ATOM 4433 C C . THR A 1 607 ? -48.455 -16.707 -76.398 1.00 47.91 588 THR A C 1
ATOM 4434 O O . THR A 1 607 ? -48.146 -17.214 -77.480 1.00 48.99 588 THR A O 1
ATOM 4438 N N . HIS A 1 608 ? -48.077 -15.472 -76.066 1.00 48.03 589 HIS A N 1
ATOM 4439 C CA . HIS A 1 608 ? -47.645 -14.528 -77.085 1.00 45.20 589 HIS A CA 1
ATOM 4440 C C . HIS A 1 608 ? -46.243 -13.958 -76.908 1.00 47.02 589 HIS A C 1
ATOM 4441 O O . HIS A 1 608 ? -45.712 -13.389 -77.870 1.00 44.36 589 HIS A O 1
ATOM 4448 N N . ALA A 1 609 ? -45.613 -14.086 -75.737 1.00 41.16 590 ALA A N 1
ATOM 4449 C CA . ALA A 1 609 ? -44.371 -13.346 -75.535 1.00 44.60 590 ALA A CA 1
ATOM 4450 C C . ALA A 1 609 ? -43.241 -14.183 -74.938 1.00 42.89 590 ALA A C 1
ATOM 4451 O O . ALA A 1 609 ? -42.288 -13.614 -74.389 1.00 42.74 590 ALA A O 1
ATOM 4453 N N . CYS A 1 610 ? -43.294 -15.509 -75.059 1.00 41.87 591 CYS A N 1
ATOM 4454 C CA . CYS A 1 610 ? -42.254 -16.366 -74.501 1.00 42.07 591 CYS A CA 1
ATOM 4455 C C . CYS A 1 610 ? -41.874 -17.436 -75.522 1.00 43.79 591 CYS A C 1
ATOM 4456 O O . CYS A 1 610 ? -42.534 -17.608 -76.553 1.00 45.88 591 CYS A O 1
ATOM 4459 N N . VAL A 1 611 ? -40.788 -18.162 -75.228 1.00 38.21 592 VAL A N 1
ATOM 4460 C CA . VAL A 1 611 ? -40.244 -19.111 -76.198 1.00 44.99 592 VAL A CA 1
ATOM 4461 C C . VAL A 1 611 ? -40.962 -20.449 -76.192 1.00 50.77 592 VAL A C 1
ATOM 4462 O O . VAL A 1 611 ? -40.704 -21.278 -77.078 1.00 45.43 592 VAL A O 1
ATOM 4466 N N . ALA A 1 612 ? -41.880 -20.668 -75.250 1.00 43.51 593 ALA A N 1
ATOM 4467 C CA . ALA A 1 612 ? -42.543 -21.962 -75.133 1.00 47.72 593 ALA A CA 1
ATOM 4468 C C . ALA A 1 612 ? -43.291 -22.305 -76.414 1.00 47.97 593 ALA A C 1
ATOM 4469 O O . ALA A 1 612 ? -44.108 -21.519 -76.903 1.00 50.52 593 ALA A O 1
ATOM 4471 N N . GLY A 1 613 ? -42.995 -23.477 -76.968 1.00 50.14 594 GLY A N 1
ATOM 4472 C CA . GLY A 1 613 ? -43.601 -23.881 -78.223 1.00 51.13 594 GLY A CA 1
ATOM 4473 C C . GLY A 1 613 ? -43.027 -23.223 -79.457 1.00 51.41 594 GLY A C 1
ATOM 4474 O O . GLY A 1 613 ? -43.561 -23.428 -80.553 1.00 62.51 594 GLY A O 1
ATOM 4475 N N . LYS A 1 614 ? -41.956 -22.440 -79.324 1.00 48.42 595 LYS A N 1
ATOM 4476 C CA . LYS A 1 614 ? -41.371 -21.740 -80.456 1.00 46.27 595 LYS A CA 1
ATOM 4477 C C . LYS A 1 614 ? -39.952 -22.178 -80.790 1.00 51.80 595 LYS A C 1
ATOM 4478 O O . LYS A 1 614 ? -39.364 -21.636 -81.735 1.00 53.75 595 LYS A O 1
ATOM 4484 N N . THR A 1 615 ? -39.370 -23.115 -80.044 1.00 47.27 596 THR A N 1
ATOM 4485 C CA . THR A 1 615 ? -38.017 -23.571 -80.328 1.00 52.62 596 THR A CA 1
ATOM 4486 C C . THR A 1 615 ? -37.915 -25.064 -80.073 1.00 50.73 596 THR A C 1
ATOM 4487 O O . THR A 1 615 ? -38.766 -25.667 -79.415 1.00 51.06 596 THR A O 1
ATOM 4491 N N . ASN A 1 616 ? -36.840 -25.646 -80.586 1.00 47.85 597 ASN A N 1
ATOM 4492 C CA . ASN A 1 616 ? -36.503 -27.027 -80.287 1.00 52.48 597 ASN A CA 1
ATOM 4493 C C . ASN A 1 616 ? -35.623 -27.165 -79.048 1.00 52.30 597 ASN A C 1
ATOM 4494 O O . ASN A 1 616 ? -35.398 -28.291 -78.588 1.00 53.96 597 ASN A O 1
ATOM 4499 N N . PHE A 1 617 ? -35.144 -26.056 -78.489 1.00 48.69 598 PHE A N 1
ATOM 4500 C CA . PHE A 1 617 ? -34.247 -26.104 -77.339 1.00 53.71 598 PHE A CA 1
ATOM 4501 C C . PHE A 1 617 ? -35.019 -26.368 -76.047 1.00 52.19 598 PHE A C 1
ATOM 4502 O O . PHE A 1 617 ? -36.102 -25.814 -75.829 1.00 52.08 598 PHE A O 1
ATOM 4510 N N . THR A 1 618 ? -34.459 -27.225 -75.190 1.00 51.67 599 THR A N 1
ATOM 4511 C CA . THR A 1 618 ? -35.137 -27.678 -73.973 1.00 56.58 599 THR A CA 1
ATOM 4512 C C . THR A 1 618 ? -34.337 -27.2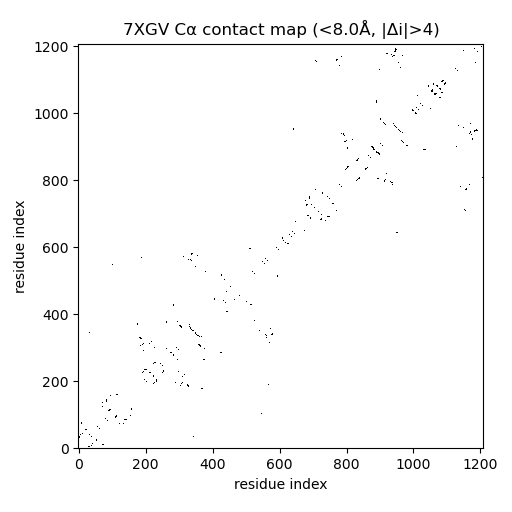79 -72.745 1.00 48.76 599 THR A C 1
ATOM 4513 O O . THR A 1 618 ? -33.218 -27.766 -72.541 1.00 47.82 599 THR A O 1
ATOM 4517 N N . SER A 1 619 ? -34.945 -26.473 -71.889 1.00 49.76 600 SER A N 1
ATOM 4518 C CA . SER A 1 619 ? -34.289 -25.961 -70.700 1.00 52.89 600 SER A CA 1
ATOM 4519 C C . SER A 1 619 ? -35.004 -26.472 -69.461 1.00 55.57 600 SER A C 1
ATOM 4520 O O . SER A 1 619 ? -36.236 -26.550 -69.430 1.00 63.08 600 SER A O 1
ATOM 4523 N N . ASP A 1 620 ? -34.221 -26.828 -68.446 1.00 55.61 601 ASP A N 1
ATOM 4524 C CA . ASP A 1 620 ? -34.748 -27.177 -67.133 1.00 55.79 601 ASP A CA 1
ATOM 4525 C C . ASP A 1 620 ? -34.359 -26.150 -66.077 1.00 58.67 601 ASP A C 1
ATOM 4526 O O . ASP A 1 620 ? -34.463 -26.429 -64.877 1.00 63.42 601 ASP A O 1
ATOM 4531 N N . ASN A 1 621 ? -33.904 -24.967 -66.497 1.00 53.83 602 ASN A N 1
ATOM 4532 C CA . ASN A 1 621 ? -33.411 -23.988 -65.534 1.00 53.01 602 ASN A CA 1
ATOM 4533 C C . ASN A 1 621 ? -34.545 -23.280 -64.814 1.00 54.66 602 ASN A C 1
ATOM 4534 O O . ASN A 1 621 ? -34.369 -22.846 -63.668 1.00 51.66 602 ASN A O 1
ATOM 4539 N N . ILE A 1 622 ? -35.704 -23.172 -65.456 1.00 48.66 603 ILE A N 1
ATOM 4540 C CA . ILE A 1 622 ? -36.916 -22.657 -64.819 1.00 52.47 603 ILE A CA 1
ATOM 4541 C C . ILE A 1 622 ? -38.044 -23.639 -65.099 1.00 50.96 603 ILE A C 1
ATOM 4542 O O . ILE A 1 622 ? -37.963 -24.450 -66.034 1.00 51.67 603 ILE A O 1
ATOM 4547 N N . PRO A 1 623 ? -39.102 -23.609 -64.295 1.00 48.06 604 PRO A N 1
ATOM 4548 C CA . PRO A 1 623 ? -40.228 -24.509 -64.546 1.00 48.91 604 PRO A CA 1
ATOM 4549 C C . PRO A 1 623 ? -40.940 -24.160 -65.841 1.00 50.62 604 PRO A C 1
ATOM 4550 O O . PRO A 1 623 ? -40.904 -23.031 -66.332 1.00 45.84 604 PRO A O 1
ATOM 4554 N N . ASN A 1 624 ? -41.611 -25.164 -66.386 1.00 48.74 605 ASN A N 1
ATOM 4555 C CA . ASN A 1 624 ? -42.564 -24.893 -67.436 1.00 54.58 605 ASN A CA 1
ATOM 4556 C C . ASN A 1 624 ? -43.730 -24.092 -66.860 1.00 55.38 605 ASN A C 1
ATOM 4557 O O . ASN A 1 624 ? -43.855 -23.906 -65.639 1.00 54.99 605 ASN A O 1
ATOM 4562 N N . TRP A 1 625 ? -44.582 -23.602 -67.757 1.00 49.76 606 TRP A N 1
ATOM 4563 C CA . TRP A 1 625 ? -45.751 -22.846 -67.332 1.00 52.51 606 TRP A CA 1
ATOM 4564 C C . TRP A 1 625 ? -46.636 -23.702 -66.436 1.00 52.13 606 TRP A C 1
ATOM 4565 O O . TRP A 1 625 ? -46.763 -24.912 -66.642 1.00 52.48 606 TRP A O 1
ATOM 4576 N N . ILE A 1 626 ? -47.237 -23.045 -65.434 1.00 54.51 607 ILE A N 1
ATOM 4577 C CA . ILE A 1 626 ? -48.170 -23.570 -64.427 1.00 56.42 607 ILE A CA 1
ATOM 4578 C C . ILE A 1 626 ? -47.730 -24.901 -63.825 1.00 56.57 607 ILE A C 1
ATOM 4579 O O . ILE A 1 626 ? -48.526 -25.836 -63.683 1.00 57.96 607 ILE A O 1
ATOM 4584 N N . THR A 1 627 ? -46.485 -24.952 -63.374 1.00 54.95 608 THR A N 1
ATOM 4585 C CA . THR A 1 627 ? -45.927 -26.122 -62.713 1.00 59.46 608 THR A CA 1
ATOM 4586 C C . THR A 1 627 ? -46.255 -26.101 -61.225 1.00 60.25 608 THR A C 1
ATOM 4587 O O . THR A 1 627 ? -46.109 -25.066 -60.569 1.00 58.90 608 THR A O 1
ATOM 4591 N N . SER A 1 628 ? -46.718 -27.234 -60.699 1.00 62.30 609 SER A N 1
ATOM 4592 C CA . SER A 1 628 ? -47.033 -27.320 -59.279 1.00 68.24 609 SER A CA 1
ATOM 4593 C C . SER A 1 628 ? -45.774 -27.131 -58.440 1.00 72.54 609 SER A C 1
ATOM 4594 O O . SER A 1 628 ? -44.682 -27.560 -58.821 1.00 74.04 609 SER A O 1
ATOM 4597 N N . SER A 1 629 ? -45.932 -26.483 -57.281 1.00 76.96 610 SER A N 1
ATOM 4598 C CA . SER A 1 629 ? -44.787 -26.219 -56.409 1.00 79.90 610 SER A CA 1
ATOM 4599 C C . SER A 1 629 ? -44.051 -27.497 -56.031 1.00 77.69 610 SER A C 1
ATOM 4600 O O . SER A 1 629 ? -42.842 -27.464 -55.773 1.00 77.13 610 SER A O 1
ATOM 4603 N N . GLU A 1 630 ? -44.762 -28.625 -55.978 1.00 77.91 611 GLU A N 1
ATOM 4604 C CA . GLU A 1 630 ? -44.118 -29.899 -55.679 1.00 78.67 611 GLU A CA 1
ATOM 4605 C C . GLU A 1 630 ? -43.248 -30.357 -56.838 1.00 82.54 611 GLU A C 1
ATOM 4606 O O . GLU A 1 630 ? -42.126 -30.822 -56.624 1.00 85.86 611 GLU A O 1
ATOM 4612 N N . GLU A 1 631 ? -43.731 -30.208 -58.076 1.00 80.21 612 GLU A N 1
ATOM 4613 C CA . GLU A 1 631 ? -42.922 -30.622 -59.214 1.00 83.04 612 GLU A CA 1
ATOM 4614 C C . GLU A 1 631 ? -41.679 -29.755 -59.347 1.00 86.41 612 GLU A C 1
ATOM 4615 O O . GLU A 1 631 ? -40.719 -30.164 -60.007 1.00 88.81 612 GLU A O 1
ATOM 4621 N N . VAL A 1 632 ? -41.658 -28.593 -58.692 1.00 81.81 613 VAL A N 1
ATOM 4622 C CA . VAL A 1 632 ? -40.452 -27.782 -58.591 1.00 84.70 613 VAL A CA 1
ATOM 4623 C C . VAL A 1 632 ? -39.582 -28.335 -57.464 1.00 90.94 613 VAL A C 1
ATOM 4624 O O . VAL A 1 632 ? -38.707 -27.633 -56.944 1.00 88.90 613 VAL A O 1
ATOM 4628 N N . GLU A 1 633 ? -39.798 -29.608 -57.083 1.00 94.56 614 GLU A N 1
ATOM 4629 C CA . GLU A 1 633 ? -38.769 -30.304 -56.314 1.00 91.45 614 GLU A CA 1
ATOM 4630 C C . GLU A 1 633 ? -37.555 -30.597 -57.159 1.00 97.97 614 GLU A C 1
ATOM 4631 O O . GLU A 1 633 ? -36.521 -30.990 -56.623 1.00 101.07 614 GLU A O 1
ATOM 4637 N N . ARG A 1 634 ? -37.656 -30.465 -58.476 1.00 97.41 615 ARG A N 1
ATOM 4638 C CA . ARG A 1 634 ? -36.550 -30.743 -59.386 1.00 97.55 615 ARG A CA 1
ATOM 4639 C C . ARG A 1 634 ? -35.241 -30.132 -58.963 1.00 100.47 615 ARG A C 1
ATOM 4640 O O . ARG A 1 634 ? -34.178 -30.524 -59.387 1.00 101.90 615 ARG A O 1
ATOM 4648 N N . THR A 1 635 ? -35.355 -29.117 -58.131 1.00 99.30 616 THR A N 1
ATOM 4649 C CA . THR A 1 635 ? -34.147 -28.485 -57.688 1.00 103.65 616 THR A CA 1
ATOM 4650 C C . THR A 1 635 ? -33.309 -29.374 -56.821 1.00 107.77 616 THR A C 1
ATOM 4651 O O . THR A 1 635 ? -32.193 -29.020 -56.514 1.00 109.80 616 THR A O 1
ATOM 4655 N N . GLN A 1 636 ? -33.821 -30.536 -56.443 1.00 108.22 617 GLN A N 1
ATOM 4656 C CA . GLN A 1 636 ? -33.078 -31.370 -55.545 1.00 108.27 617 GLN A CA 1
ATOM 4657 C C . GLN A 1 636 ? -31.903 -32.050 -56.135 1.00 110.14 617 GLN A C 1
ATOM 4658 O O . GLN A 1 636 ? -30.888 -32.113 -55.485 1.00 111.25 617 GLN A O 1
ATOM 4664 N N . SER A 1 637 ? -32.005 -32.546 -57.355 1.00 108.30 618 SER A N 1
ATOM 4665 C CA . SER A 1 637 ? -30.850 -33.207 -57.945 1.00 110.83 618 SER A CA 1
ATOM 4666 C C . SER A 1 637 ? -30.481 -32.595 -59.276 1.00 111.99 618 SER A C 1
ATOM 4667 O O . SER A 1 637 ? -31.005 -32.991 -60.311 1.00 113.00 618 SER A O 1
ATOM 4670 N N . GLY A 1 642 ? -23.297 -26.235 -59.273 1.00 111.90 623 GLY A N 1
ATOM 4671 C CA . GLY A 1 642 ? -22.442 -25.075 -59.159 1.00 101.61 623 GLY A CA 1
ATOM 4672 C C . GLY A 1 642 ? -22.439 -24.604 -60.599 1.00 97.28 623 GLY A C 1
ATOM 4673 O O . GLY A 1 642 ? -22.104 -25.350 -61.512 1.00 98.84 623 GLY A O 1
ATOM 4674 N N . LEU A 1 643 ? -22.801 -23.375 -60.880 1.00 90.42 624 LEU A N 1
ATOM 4675 C CA . LEU A 1 643 ? -22.793 -23.177 -62.319 1.00 81.67 624 LEU A CA 1
ATOM 4676 C C . LEU A 1 643 ? -21.377 -22.945 -62.845 1.00 78.78 624 LEU A C 1
ATOM 4677 O O . LEU A 1 643 ? -20.491 -22.468 -62.130 1.00 78.10 624 LEU A O 1
ATOM 4682 N N . SER A 1 644 ? -21.196 -23.227 -64.144 1.00 76.92 625 SER A N 1
ATOM 4683 C CA . SER A 1 644 ? -19.875 -23.186 -64.775 1.00 74.56 625 SER A CA 1
ATOM 4684 C C . SER A 1 644 ? -19.094 -21.915 -64.451 1.00 73.95 625 SER A C 1
ATOM 4685 O O . SER A 1 644 ? -17.860 -21.916 -64.545 1.00 72.84 625 SER A O 1
ATOM 4688 N N . TRP A 1 645 ? -19.781 -20.821 -64.111 1.00 65.78 626 TRP A N 1
ATOM 4689 C CA . TRP A 1 645 ? -19.167 -19.514 -63.915 1.00 64.81 626 TRP A CA 1
ATOM 4690 C C . TRP A 1 645 ? -19.035 -19.086 -62.461 1.00 66.34 626 TRP A C 1
ATOM 4691 O O . TRP A 1 645 ? -18.612 -17.960 -62.203 1.00 62.42 626 TRP A O 1
ATOM 4702 N N . MET A 1 646 ? -19.387 -19.911 -61.519 1.00 68.30 627 MET A N 1
ATOM 4703 C CA . MET A 1 646 ? -19.273 -19.470 -60.146 1.00 72.29 627 MET A CA 1
ATOM 4704 C C . MET A 1 646 ? -17.819 -19.639 -59.695 1.00 74.40 627 MET A C 1
ATOM 4705 O O . MET A 1 646 ? -16.966 -19.982 -60.505 1.00 78.98 627 MET A O 1
ATOM 4710 N N . PRO A 1 647 ? -17.477 -19.315 -58.442 1.00 73.87 628 PRO A N 1
ATOM 4711 C CA . PRO A 1 647 ? -16.072 -19.493 -58.019 1.00 72.48 628 PRO A CA 1
ATOM 4712 C C . PRO A 1 647 ? -15.473 -20.903 -58.113 1.00 78.53 628 PRO A C 1
ATOM 4713 O O . PRO A 1 647 ? -14.351 -21.051 -58.608 1.00 79.80 628 PRO A O 1
ATOM 4717 N N . SER A 1 648 ? -16.179 -21.898 -57.651 1.00 81.61 629 SER A N 1
ATOM 4718 C CA . SER A 1 648 ? -15.660 -23.246 -57.630 1.00 85.96 629 SER A CA 1
ATOM 4719 C C . SER A 1 648 ? -15.270 -23.797 -58.951 1.00 89.00 629 SER A C 1
ATOM 4720 O O . SER A 1 648 ? -14.187 -24.311 -59.156 1.00 90.32 629 SER A O 1
ATOM 4723 N N . GLU A 1 649 ? -16.222 -23.731 -59.839 1.00 85.98 630 GLU A N 1
ATOM 4724 C CA . GLU A 1 649 ? -16.091 -24.275 -61.184 1.00 88.49 630 GLU A CA 1
ATOM 4725 C C . GLU A 1 649 ? -15.102 -23.468 -62.000 1.00 87.15 630 GLU A C 1
ATOM 4726 O O . GLU A 1 649 ? -14.383 -24.001 -62.826 1.00 87.07 630 GLU A O 1
ATOM 4732 N N . GLN A 1 650 ? -15.106 -22.166 -61.823 1.00 83.54 631 GLN A N 1
ATOM 4733 C CA . GLN A 1 650 ? -14.057 -21.391 -62.480 1.00 79.65 631 GLN A CA 1
ATOM 4734 C C . GLN A 1 650 ? -12.688 -21.693 -61.883 1.00 86.84 631 GLN A C 1
ATOM 4735 O O . GLN A 1 650 ? -11.666 -21.580 -62.576 1.00 87.23 631 GLN A O 1
ATOM 4741 N N . ALA A 1 651 ? -12.614 -22.246 -60.684 1.00 88.51 632 ALA A N 1
ATOM 4742 C CA . ALA A 1 651 ? -11.307 -22.577 -60.126 1.00 91.62 632 ALA A CA 1
ATOM 4743 C C . ALA A 1 651 ? -10.935 -23.984 -60.538 1.00 96.16 632 ALA A C 1
ATOM 4744 O O . ALA A 1 651 ? -9.999 -24.585 -60.038 1.00 103.03 632 ALA A O 1
ATOM 4746 N N . ARG A 1 652 ? -11.647 -24.479 -61.515 1.00 92.64 633 ARG A N 1
ATOM 4747 C CA . ARG A 1 652 ? -11.548 -25.859 -61.916 1.00 95.04 633 ARG A CA 1
ATOM 4748 C C . ARG A 1 652 ? -11.155 -25.790 -63.435 1.00 94.02 633 ARG A C 1
ATOM 4749 O O . ARG A 1 652 ? -10.193 -26.425 -63.881 1.00 91.56 633 ARG A O 1
ATOM 4757 N N . LEU A 1 653 ? -11.941 -25.003 -64.171 1.00 89.00 634 LEU A N 1
ATOM 4758 C CA . LEU A 1 653 ? -11.914 -25.058 -65.628 1.00 88.17 634 LEU A CA 1
ATOM 4759 C C . LEU A 1 653 ? -10.510 -24.735 -66.250 1.00 89.89 634 LEU A C 1
ATOM 4760 O O . LEU A 1 653 ? -10.358 -24.746 -67.479 1.00 82.39 634 LEU A O 1
ATOM 4765 N N . SER A 1 654 ? -9.522 -24.439 -65.400 1.00 91.10 635 SER A N 1
ATOM 4766 C CA . SER A 1 654 ? -8.124 -24.335 -65.806 1.00 90.17 635 SER A CA 1
ATOM 4767 C C . SER A 1 654 ? -7.263 -25.227 -64.916 1.00 93.60 635 SER A C 1
ATOM 4768 O O . SER A 1 654 ? -6.542 -26.103 -65.410 1.00 96.55 635 SER A O 1
ATOM 4771 N N . LYS A 1 655 ? -7.335 -25.008 -63.605 1.00 94.53 636 LYS A N 1
ATOM 4772 C CA . LYS A 1 655 ? -6.634 -25.839 -62.629 1.00 100.13 636 LYS A CA 1
ATOM 4773 C C . LYS A 1 655 ? -7.474 -27.058 -62.249 1.00 99.94 636 LYS A C 1
ATOM 4774 O O . LYS A 1 655 ? -7.453 -28.081 -62.935 1.00 97.71 636 LYS A O 1
ATOM 4780 N N . SER B 1 21 ? 8.772 15.570 -0.399 1.00 99.95 2 SER B N 1
ATOM 4781 C CA . SER B 1 21 ? 8.670 16.418 0.781 1.00 96.03 2 SER B CA 1
ATOM 4782 C C . SER B 1 21 ? 8.318 15.614 2.016 1.00 93.39 2 SER B C 1
ATOM 4783 O O . SER B 1 21 ? 8.986 15.727 3.006 1.00 91.39 2 SER B O 1
ATOM 4786 N N . GLU B 1 22 ? 7.268 14.817 1.919 1.00 97.98 3 GLU B N 1
ATOM 4787 C CA . GLU B 1 22 ? 6.792 13.935 2.963 1.00 94.60 3 GLU B CA 1
ATOM 4788 C C . GLU B 1 22 ? 7.936 13.164 3.541 1.00 91.45 3 GLU B C 1
ATOM 4789 O O . GLU B 1 22 ? 8.289 13.300 4.682 1.00 90.01 3 GLU B O 1
ATOM 4795 N N . GLN B 1 23 ? 8.614 12.443 2.674 1.00 93.39 4 GLN B N 1
ATOM 4796 C CA . GLN B 1 23 ? 9.736 11.600 3.021 1.00 90.73 4 GLN B CA 1
ATOM 4797 C C . GLN B 1 23 ? 10.957 12.378 3.394 1.00 87.63 4 GLN B C 1
ATOM 4798 O O . GLN B 1 23 ? 11.810 11.885 4.073 1.00 80.98 4 GLN B O 1
ATOM 4804 N N . TYR B 1 24 ? 11.047 13.587 2.894 1.00 84.74 5 TYR B N 1
ATOM 4805 C CA . TYR B 1 24 ? 12.148 14.419 3.145 1.00 79.54 5 TYR B CA 1
ATOM 4806 C C . TYR B 1 24 ? 12.055 15.107 4.491 1.00 82.41 5 TYR B C 1
ATOM 4807 O O . TYR B 1 24 ? 13.054 15.392 5.143 1.00 84.78 5 TYR B O 1
ATOM 4816 N N . TRP B 1 25 ? 10.838 15.365 4.911 1.00 79.13 6 TRP B N 1
ATOM 4817 C CA . TRP B 1 25 ? 10.603 16.010 6.173 1.00 83.05 6 TRP B CA 1
ATOM 4818 C C . TRP B 1 25 ? 11.204 15.193 7.275 1.00 75.72 6 TRP B C 1
ATOM 4819 O O . TRP B 1 25 ? 11.971 15.690 8.063 1.00 73.32 6 TRP B O 1
ATOM 4830 N N . ARG B 1 26 ? 10.938 13.897 7.237 1.00 74.01 7 ARG B N 1
ATOM 4831 C CA . ARG B 1 26 ? 11.409 13.004 8.249 1.00 79.79 7 ARG B CA 1
ATOM 4832 C C . ARG B 1 26 ? 12.877 12.750 8.141 1.00 76.07 7 ARG B C 1
ATOM 4833 O O . ARG B 1 26 ? 13.545 12.478 9.107 1.00 72.26 7 ARG B O 1
ATOM 4841 N N . PHE B 1 27 ? 13.382 12.838 6.941 1.00 75.52 8 PHE B N 1
ATOM 4842 C CA . PHE B 1 27 ? 14.772 12.618 6.720 1.00 71.14 8 PHE B CA 1
ATOM 4843 C C . PHE B 1 27 ? 15.481 13.749 7.425 1.00 68.76 8 PHE B C 1
ATOM 4844 O O . PHE B 1 27 ? 16.409 13.533 8.126 1.00 67.95 8 PHE B O 1
ATOM 4852 N N . LYS B 1 28 ? 15.019 14.963 7.232 1.00 68.41 9 LYS B N 1
ATOM 4853 C CA . LYS B 1 28 ? 15.626 16.098 7.866 1.00 71.94 9 LYS B CA 1
ATOM 4854 C C . LYS B 1 28 ? 15.564 15.920 9.365 1.00 72.11 9 LYS B C 1
ATOM 4855 O O . LYS B 1 28 ? 16.575 15.987 10.029 1.00 66.94 9 LYS B O 1
ATOM 4861 N N . LEU B 1 29 ? 14.389 15.571 9.879 1.00 70.15 10 LEU B N 1
ATOM 4862 C CA . LEU B 1 29 ? 14.197 15.329 11.296 1.00 69.25 10 LEU B CA 1
ATOM 4863 C C . LEU B 1 29 ? 15.034 14.183 11.832 1.00 71.92 10 LEU B C 1
ATOM 4864 O O . LEU B 1 29 ? 15.379 14.190 12.979 1.00 69.16 10 LEU B O 1
ATOM 4869 N N . MET B 1 30 ? 15.328 13.182 11.027 1.00 70.31 11 MET B N 1
ATOM 4870 C CA . MET B 1 30 ? 16.143 12.101 11.468 1.00 71.52 11 MET B CA 1
ATOM 4871 C C . MET B 1 30 ? 17.593 12.395 11.344 1.00 71.85 11 MET B C 1
ATOM 4872 O O . MET B 1 30 ? 18.375 11.761 11.996 1.00 74.45 11 MET B O 1
ATOM 4877 N N . THR B 1 31 ? 17.965 13.338 10.507 1.00 68.34 12 THR B N 1
ATOM 4878 C CA . THR B 1 31 ? 19.362 13.639 10.343 1.00 67.21 12 THR B CA 1
ATOM 4879 C C . THR B 1 31 ? 19.772 14.866 11.068 1.00 67.75 12 THR B C 1
ATOM 4880 O O . THR B 1 31 ? 20.836 14.935 11.597 1.00 65.96 12 THR B O 1
ATOM 4884 N N . GLU B 1 32 ? 18.901 15.840 11.102 1.00 69.12 13 GLU B N 1
ATOM 4885 C CA . GLU B 1 32 ? 19.232 17.097 11.736 1.00 69.47 13 GLU B CA 1
ATOM 4886 C C . GLU B 1 32 ? 18.353 17.432 12.896 1.00 65.06 13 GLU B C 1
ATOM 4887 O O . GLU B 1 32 ? 18.628 18.360 13.592 1.00 64.38 13 GLU B O 1
ATOM 4893 N N . GLY B 1 33 ? 17.310 16.663 13.117 1.00 61.68 14 GLY B N 1
ATOM 4894 C CA . GLY B 1 33 ? 16.402 16.968 14.187 1.00 68.12 14 GLY B CA 1
ATOM 4895 C C . GLY B 1 33 ? 16.440 16.059 15.374 1.00 63.76 14 GLY B C 1
ATOM 4896 O O . GLY B 1 33 ? 15.582 16.088 16.184 1.00 61.38 14 GLY B O 1
ATOM 4897 N N . GLY B 1 34 ? 17.414 15.198 15.440 1.00 63.94 15 GLY B N 1
ATOM 4898 C CA . GLY B 1 34 ? 17.554 14.373 16.620 1.00 68.06 15 GLY B CA 1
ATOM 4899 C C . GLY B 1 34 ? 16.456 13.358 16.826 1.00 72.35 15 GLY B C 1
ATOM 4900 O O . GLY B 1 34 ? 16.388 12.748 17.900 1.00 68.50 15 GLY B O 1
ATOM 4901 N N . CYS B 1 35 ? 15.579 13.175 15.846 1.00 68.30 16 CYS B N 1
ATOM 4902 C CA . CYS B 1 35 ? 14.500 12.210 15.956 1.00 71.88 16 CYS B CA 1
ATOM 4903 C C . CYS B 1 35 ? 14.961 10.842 15.475 1.00 74.36 16 CYS B C 1
ATOM 4904 O O . CYS B 1 35 ? 15.874 10.725 14.653 1.00 73.85 16 CYS B O 1
ATOM 4907 N N . ASN B 1 36 ? 14.321 9.803 15.996 1.00 78.51 17 ASN B N 1
ATOM 4908 C CA . ASN B 1 36 ? 14.426 8.503 15.359 1.00 81.62 17 ASN B CA 1
ATOM 4909 C C . ASN B 1 36 ? 13.349 8.413 14.278 1.00 80.97 17 ASN B C 1
ATOM 4910 O O . ASN B 1 36 ? 12.482 9.284 14.167 1.00 78.55 17 ASN B O 1
ATOM 4915 N N . GLN B 1 37 ? 13.411 7.347 13.478 1.00 83.59 18 GLN B N 1
ATOM 4916 C CA . GLN B 1 37 ? 12.375 7.089 12.480 1.00 86.39 18 GLN B CA 1
ATOM 4917 C C . GLN B 1 37 ? 10.985 7.257 13.081 1.00 86.27 18 GLN B C 1
ATOM 4918 O O . GLN B 1 37 ? 10.167 8.048 12.600 1.00 85.21 18 GLN B O 1
ATOM 4924 N N . ASN B 1 38 ? 10.725 6.528 14.165 1.00 86.72 19 ASN B N 1
ATOM 4925 C CA . ASN B 1 38 ? 9.392 6.468 14.752 1.00 87.30 19 ASN B CA 1
ATOM 4926 C C . ASN B 1 38 ? 8.936 7.837 15.252 1.00 87.99 19 ASN B C 1
ATOM 4927 O O . ASN B 1 38 ? 7.856 8.317 14.884 1.00 85.32 19 ASN B O 1
ATOM 4932 N N . GLU B 1 39 ? 9.764 8.487 16.058 1.00 86.43 20 GLU B N 1
ATOM 4933 C CA . GLU B 1 39 ? 9.384 9.777 16.626 1.00 87.44 20 GLU B CA 1
ATOM 4934 C C . GLU B 1 39 ? 9.323 10.917 15.652 1.00 82.02 20 GLU B C 1
ATOM 4935 O O . GLU B 1 39 ? 8.671 11.892 15.912 1.00 83.54 20 GLU B O 1
ATOM 4941 N N . ALA B 1 40 ? 9.981 10.794 14.518 1.00 81.47 21 ALA B N 1
ATOM 4942 C CA . ALA B 1 40 ? 9.907 11.850 13.530 1.00 82.80 21 ALA B CA 1
ATOM 4943 C C . ALA B 1 40 ? 8.524 11.858 12.952 1.00 84.09 21 ALA B C 1
ATOM 4944 O O . ALA B 1 40 ? 7.955 12.888 12.721 1.00 82.89 21 ALA B O 1
ATOM 4946 N N . THR B 1 41 ? 7.976 10.687 12.716 1.00 84.72 22 THR B N 1
ATOM 4947 C CA . THR B 1 41 ? 6.653 10.602 12.146 1.00 86.99 22 THR B CA 1
ATOM 4948 C C . THR B 1 41 ? 5.623 11.300 13.026 1.00 84.45 22 THR B C 1
ATOM 4949 O O . THR B 1 41 ? 4.821 12.051 12.537 1.00 82.50 22 THR B O 1
ATOM 4953 N N . ARG B 1 42 ? 5.685 11.106 14.336 1.00 87.74 23 ARG B N 1
ATOM 4954 C CA . ARG B 1 42 ? 4.719 11.746 15.217 1.00 84.65 23 ARG B CA 1
ATOM 4955 C C . ARG B 1 42 ? 4.932 13.217 15.271 1.00 82.44 23 ARG B C 1
ATOM 4956 O O . ARG B 1 42 ? 3.994 13.975 15.363 1.00 83.30 23 ARG B O 1
ATOM 4964 N N . LEU B 1 43 ? 6.177 13.641 15.180 1.00 80.22 24 LEU B N 1
ATOM 4965 C CA . LEU B 1 43 ? 6.503 15.047 15.153 1.00 81.72 24 LEU B CA 1
ATOM 4966 C C . LEU B 1 43 ? 5.791 15.692 13.992 1.00 85.86 24 LEU B C 1
ATOM 4967 O O . LEU B 1 43 ? 5.189 16.725 14.127 1.00 86.25 24 LEU B O 1
ATOM 4972 N N . ILE B 1 44 ? 5.871 15.076 12.825 1.00 84.44 25 ILE B N 1
ATOM 4973 C CA . ILE B 1 44 ? 5.173 15.574 11.689 1.00 84.59 25 ILE B CA 1
ATOM 4974 C C . ILE B 1 44 ? 3.689 15.682 11.961 1.00 89.10 25 ILE B C 1
ATOM 4975 O O . ILE B 1 44 ? 3.099 16.677 11.621 1.00 90.86 25 ILE B O 1
ATOM 4980 N N . THR B 1 45 ? 3.076 14.671 12.562 1.00 88.27 26 THR B N 1
ATOM 4981 C CA . THR B 1 45 ? 1.655 14.763 12.832 1.00 87.28 26 THR B CA 1
ATOM 4982 C C . THR B 1 45 ? 1.346 15.918 13.719 1.00 90.06 26 THR B C 1
ATOM 4983 O O . THR B 1 45 ? 0.464 16.660 13.416 1.00 90.57 26 THR B O 1
ATOM 4987 N N . VAL B 1 46 ? 2.117 16.134 14.776 1.00 88.88 27 VAL B N 1
ATOM 4988 C CA . VAL B 1 46 ? 1.817 17.259 15.662 1.00 90.73 27 VAL B CA 1
ATOM 4989 C C . VAL B 1 46 ? 2.118 18.601 15.038 1.00 92.55 27 VAL B C 1
ATOM 4990 O O . VAL B 1 46 ? 1.520 19.586 15.397 1.00 95.04 27 VAL B O 1
ATOM 4994 N N . LEU B 1 47 ? 3.024 18.645 14.078 1.00 89.41 28 LEU B N 1
ATOM 4995 C CA . LEU B 1 47 ? 3.296 19.876 13.390 1.00 91.51 28 LEU B CA 1
ATOM 4996 C C . LEU B 1 47 ? 2.076 20.302 12.577 1.00 95.18 28 LEU B C 1
ATOM 4997 O O . LEU B 1 47 ? 1.792 21.454 12.482 1.00 93.76 28 LEU B O 1
ATOM 5002 N N . LYS B 1 48 ? 1.341 19.366 11.999 1.00 98.37 29 LYS B N 1
ATOM 5003 C CA . LYS B 1 48 ? 0.160 19.690 11.206 1.00 100.69 29 LYS B CA 1
ATOM 5004 C C . LYS B 1 48 ? -0.841 20.531 11.962 1.00 102.81 29 LYS B C 1
ATOM 5005 O O . LYS B 1 48 ? -1.386 21.463 11.405 1.00 109.50 29 LYS B O 1
ATOM 5011 N N . ARG B 1 49 ? -1.100 20.201 13.217 1.00 98.77 30 ARG B N 1
ATOM 5012 C CA . ARG B 1 49 ? -1.967 20.996 14.036 1.00 100.78 30 ARG B CA 1
ATOM 5013 C C . ARG B 1 49 ? -1.140 22.206 14.491 1.00 105.81 30 ARG B C 1
ATOM 5014 O O . ARG B 1 49 ? -0.511 22.185 15.515 1.00 107.68 30 ARG B O 1
ATOM 5022 N N . LYS B 1 50 ? -1.159 23.210 13.649 1.00 105.72 31 LYS B N 1
ATOM 5023 C CA . LYS B 1 50 ? -0.403 24.400 13.845 1.00 107.41 31 LYS B CA 1
ATOM 5024 C C . LYS B 1 50 ? -1.344 25.568 13.862 1.00 113.77 31 LYS B C 1
ATOM 5025 O O . LYS B 1 50 ? -1.495 26.252 12.866 1.00 115.79 31 LYS B O 1
ATOM 5031 N N . GLU B 1 57 ? 0.647 22.734 5.059 1.00 114.15 38 GLU B N 1
ATOM 5032 C CA . GLU B 1 57 ? 2.009 22.440 4.701 1.00 110.50 38 GLU B CA 1
ATOM 5033 C C . GLU B 1 57 ? 2.926 23.616 4.980 1.00 107.18 38 GLU B C 1
ATOM 5034 O O . GLU B 1 57 ? 3.824 23.931 4.201 1.00 104.55 38 GLU B O 1
ATOM 5040 N N . SER B 1 58 ? 2.740 24.184 6.163 1.00 104.87 39 SER B N 1
ATOM 5041 C CA . SER B 1 58 ? 3.572 25.263 6.694 1.00 101.43 39 SER B CA 1
ATOM 5042 C C . SER B 1 58 ? 4.915 24.707 7.233 1.00 98.48 39 SER B C 1
ATOM 5043 O O . SER B 1 58 ? 5.891 25.424 7.375 1.00 94.34 39 SER B O 1
ATOM 5046 N N . ILE B 1 59 ? 4.938 23.390 7.452 1.00 97.24 40 ILE B N 1
ATOM 5047 C CA . ILE B 1 59 ? 6.017 22.528 7.816 1.00 91.54 40 ILE B CA 1
ATOM 5048 C C . ILE B 1 59 ? 7.173 22.933 6.940 1.00 89.22 40 ILE B C 1
ATOM 5049 O O . ILE B 1 59 ? 8.188 23.362 7.420 1.00 84.10 40 ILE B O 1
ATOM 5054 N N . ASN B 1 60 ? 6.989 22.865 5.631 1.00 88.48 41 ASN B N 1
ATOM 5055 C CA . ASN B 1 60 ? 7.934 23.295 4.634 1.00 85.78 41 ASN B CA 1
ATOM 5056 C C . ASN B 1 60 ? 8.650 24.605 4.912 1.00 84.79 41 ASN B C 1
ATOM 5057 O O . ASN B 1 60 ? 9.828 24.721 4.683 1.00 77.84 41 ASN B O 1
ATOM 5062 N N . LYS B 1 61 ? 7.940 25.623 5.377 1.00 87.44 42 LYS B N 1
ATOM 5063 C CA . LYS B 1 61 ? 8.569 26.865 5.732 1.00 84.96 42 LYS B CA 1
ATOM 5064 C C . LYS B 1 61 ? 9.497 26.718 6.926 1.00 83.27 42 LYS B C 1
ATOM 5065 O O . LYS B 1 61 ? 10.476 27.410 7.001 1.00 81.83 42 LYS B O 1
ATOM 5071 N N . LEU B 1 62 ? 9.245 25.783 7.840 1.00 79.75 43 LEU B N 1
ATOM 5072 C CA . LEU B 1 62 ? 10.148 25.585 8.952 1.00 77.77 43 LEU B CA 1
ATOM 5073 C C . LEU B 1 62 ? 11.463 25.006 8.502 1.00 74.91 43 LEU B C 1
ATOM 5074 O O . LEU B 1 62 ? 12.457 25.258 9.124 1.00 73.71 43 LEU B O 1
ATOM 5079 N N . PHE B 1 63 ? 11.463 24.223 7.431 1.00 71.63 44 PHE B N 1
ATOM 5080 C CA . PHE B 1 63 ? 12.655 23.587 6.885 1.00 71.37 44 PHE B CA 1
ATOM 5081 C C . PHE B 1 63 ? 13.371 24.379 5.850 1.00 68.70 44 PHE B C 1
ATOM 5082 O O . PHE B 1 63 ? 14.324 23.939 5.273 1.00 65.27 44 PHE B O 1
ATOM 5090 N N . GLU B 1 64 ? 12.986 25.626 5.708 1.00 70.21 45 GLU B N 1
ATOM 5091 C CA . GLU B 1 64 ? 13.617 26.511 4.786 1.00 67.13 45 GLU B CA 1
ATOM 5092 C C . GLU B 1 64 ? 14.976 26.925 5.303 1.00 71.21 45 GLU B C 1
ATOM 5093 O O . GLU B 1 64 ? 15.775 27.338 4.530 1.00 65.27 45 GLU B O 1
ATOM 5099 N N . ASN B 1 65 ? 15.192 26.884 6.620 1.00 68.09 46 ASN B N 1
ATOM 5100 C CA . ASN B 1 65 ? 16.461 27.106 7.269 1.00 67.26 46 ASN B CA 1
ATOM 5101 C C . ASN B 1 65 ? 16.675 26.108 8.410 1.00 69.04 46 ASN B C 1
ATOM 5102 O O . ASN B 1 65 ? 15.811 25.327 8.726 1.00 68.78 46 ASN B O 1
ATOM 5107 N N . ASP B 1 66 ? 17.844 26.155 9.021 1.00 65.04 47 ASP B N 1
ATOM 5108 C CA . ASP B 1 66 ? 18.217 25.252 10.110 1.00 66.12 47 ASP B CA 1
ATOM 5109 C C . ASP B 1 66 ? 17.508 25.556 11.426 1.00 65.39 47 ASP B C 1
ATOM 5110 O O . ASP B 1 66 ? 17.553 24.717 12.334 1.00 59.98 47 ASP B O 1
ATOM 5115 N N . ASN B 1 67 ? 16.873 26.727 11.551 1.00 63.82 48 ASN B N 1
ATOM 5116 C CA . ASN B 1 67 ? 16.484 27.252 12.860 1.00 61.13 48 ASN B CA 1
ATOM 5117 C C . ASN B 1 67 ? 15.594 26.283 13.631 1.00 61.82 48 ASN B C 1
ATOM 5118 O O . ASN B 1 67 ? 15.863 25.976 14.800 1.00 64.82 48 ASN B O 1
ATOM 5123 N N . PHE B 1 68 ? 14.528 25.787 12.999 1.00 59.25 49 PHE B N 1
ATOM 5124 C CA . PHE B 1 68 ? 13.613 24.907 13.718 1.00 57.88 49 PHE B CA 1
ATOM 5125 C C . PHE B 1 68 ? 14.291 23.604 14.115 1.00 61.73 49 PHE B C 1
ATOM 5126 O O . PHE B 1 68 ? 14.248 23.207 15.284 1.00 64.38 49 PHE B O 1
ATOM 5134 N N . CYS B 1 69 ? 14.954 22.938 13.168 1.00 59.34 50 CYS B N 1
ATOM 5135 C CA . CYS B 1 69 ? 15.503 21.622 13.477 1.00 60.76 50 CYS B CA 1
ATOM 5136 C C . CYS B 1 69 ? 16.627 21.702 14.501 1.00 61.05 50 CYS B C 1
ATOM 5137 O O . CYS B 1 69 ? 16.783 20.784 15.310 1.00 61.64 50 CYS B O 1
ATOM 5140 N N . ASN B 1 70 ? 17.425 22.769 14.467 1.00 57.64 51 ASN B N 1
ATOM 5141 C CA . ASN B 1 70 ? 18.474 22.940 15.464 1.00 63.27 51 ASN B CA 1
ATOM 5142 C C . ASN B 1 70 ? 17.873 23.086 16.854 1.00 60.86 51 ASN B C 1
ATOM 5143 O O . ASN B 1 70 ? 18.224 22.342 17.774 1.00 57.26 51 ASN B O 1
ATOM 5148 N N . ARG B 1 71 ? 16.929 24.017 17.009 1.00 60.90 52 ARG B N 1
ATOM 5149 C CA . ARG B 1 71 ? 16.278 24.205 18.299 1.00 64.97 52 ARG B CA 1
ATOM 5150 C C . ARG B 1 71 ? 15.508 22.954 18.709 1.00 63.71 52 ARG B C 1
ATOM 5151 O O . ARG B 1 71 ? 15.513 22.571 19.885 1.00 64.65 52 ARG B O 1
ATOM 5159 N N . LEU B 1 72 ? 14.836 22.311 17.753 1.00 60.07 53 LEU B N 1
ATOM 5160 C CA . LEU B 1 72 ? 14.127 21.068 18.045 1.00 62.66 53 LEU B CA 1
ATOM 5161 C C . LEU B 1 72 ? 15.081 19.965 18.484 1.00 62.18 53 LEU B C 1
ATOM 5162 O O . LEU B 1 72 ? 14.737 19.149 19.347 1.00 61.76 53 LEU B O 1
ATOM 5167 N N . SER B 1 73 ? 16.289 19.940 17.923 1.00 61.03 54 SER B N 1
ATOM 5168 C CA . SER B 1 73 ? 17.264 18.923 18.302 1.00 61.16 54 SER B CA 1
ATOM 5169 C C . SER B 1 73 ? 17.700 19.092 19.759 1.00 64.19 54 SER B C 1
ATOM 5170 O O . SER B 1 73 ? 17.925 18.100 20.468 1.00 58.42 54 SER B O 1
ATOM 5173 N N . SER B 1 74 ? 17.813 20.341 20.226 1.00 61.27 55 SER B N 1
ATOM 5174 C CA . SER B 1 74 ? 18.147 20.583 21.626 1.00 59.09 55 SER B CA 1
ATOM 5175 C C . SER B 1 74 ? 17.049 20.065 22.548 1.00 62.74 55 SER B C 1
ATOM 5176 O O . SER B 1 74 ? 17.337 19.429 23.568 1.00 63.57 55 SER B O 1
ATOM 5179 N N . TYR B 1 75 ? 15.779 20.306 22.192 1.00 61.90 56 TYR B N 1
ATOM 5180 C CA . TYR B 1 75 ? 14.676 19.796 23.003 1.00 63.93 56 TYR B CA 1
ATOM 5181 C C . TYR B 1 75 ? 14.564 18.283 22.886 1.00 63.87 56 TYR B C 1
ATOM 5182 O O . TYR B 1 75 ? 14.147 17.612 23.837 1.00 67.05 56 TYR B O 1
ATOM 5191 N N . MET B 1 76 ? 14.968 17.733 21.741 1.00 67.98 57 MET B N 1
ATOM 5192 C CA . MET B 1 76 ? 14.892 16.295 21.521 1.00 67.40 57 MET B CA 1
ATOM 5193 C C . MET B 1 76 ? 15.812 15.543 22.467 1.00 63.43 57 MET B C 1
ATOM 5194 O O . MET B 1 76 ? 15.463 14.451 22.936 1.00 59.41 57 MET B O 1
ATOM 5199 N N . ALA B 1 77 ? 16.970 16.137 22.776 1.00 65.40 58 ALA B N 1
ATOM 5200 C CA . ALA B 1 77 ? 17.953 15.540 23.673 1.00 67.79 58 ALA B CA 1
ATOM 5201 C C . ALA B 1 77 ? 17.375 15.179 25.030 1.00 64.63 58 ALA B C 1
ATOM 5202 O O . ALA B 1 77 ? 17.930 14.314 25.716 1.00 64.29 58 ALA B O 1
ATOM 5204 N N . TYR B 1 78 ? 16.276 15.817 25.431 1.00 65.77 59 TYR B N 1
ATOM 5205 C CA . TYR B 1 78 ? 15.621 15.548 26.704 1.00 67.82 59 TYR B CA 1
ATOM 5206 C C . TYR B 1 78 ? 14.301 14.805 26.509 1.00 71.84 59 TYR B C 1
ATOM 5207 O O . TYR B 1 78 ? 13.354 14.994 27.277 1.00 69.68 59 TYR B O 1
ATOM 5216 N N . GLY B 1 79 ? 14.229 13.958 25.482 1.00 70.93 60 GLY B N 1
ATOM 5217 C CA . GLY B 1 79 ? 13.072 13.119 25.255 1.00 62.89 60 GLY B CA 1
ATOM 5218 C C . GLY B 1 79 ? 12.046 13.753 24.331 1.00 70.61 60 GLY B C 1
ATOM 5219 O O . GLY B 1 79 ? 11.973 14.971 24.165 1.00 72.01 60 GLY B O 1
ATOM 5220 N N . PHE B 1 80 ? 11.221 12.888 23.733 1.00 74.63 61 PHE B N 1
ATOM 5221 C CA . PHE B 1 80 ? 10.213 13.363 22.792 1.00 71.10 61 PHE B CA 1
ATOM 5222 C C . PHE B 1 80 ? 9.154 14.222 23.474 1.00 68.30 61 PHE B C 1
ATOM 5223 O O . PHE B 1 80 ? 8.667 15.187 22.872 1.00 60.76 61 PHE B O 1
ATOM 5231 N N . GLY B 1 81 ? 8.792 13.902 24.721 1.00 66.36 62 GLY B N 1
ATOM 5232 C CA . GLY B 1 81 ? 7.824 14.729 25.425 1.00 63.33 62 GLY B CA 1
ATOM 5233 C C . GLY B 1 81 ? 8.277 16.172 25.548 1.00 67.17 62 GLY B C 1
ATOM 5234 O O . GLY B 1 81 ? 7.472 17.099 25.414 1.00 66.71 62 GLY B O 1
ATOM 5235 N N . ALA B 1 82 ? 9.577 16.380 25.785 1.00 60.85 63 ALA B N 1
ATOM 5236 C CA . ALA B 1 82 ? 10.118 17.733 25.855 1.00 64.72 63 ALA B CA 1
ATOM 5237 C C . ALA B 1 82 ? 9.943 18.466 24.531 1.00 67.73 63 ALA B C 1
ATOM 5238 O O . ALA B 1 82 ? 9.551 19.640 24.505 1.00 67.86 63 ALA B O 1
ATOM 5240 N N . ALA B 1 83 ? 10.213 17.782 23.419 1.00 70.96 64 ALA B N 1
ATOM 5241 C CA . ALA B 1 83 ? 10.030 18.400 22.110 1.00 70.91 64 ALA B CA 1
ATOM 5242 C C . ALA B 1 83 ? 8.556 18.639 21.818 1.00 68.68 64 ALA B C 1
ATOM 5243 O O . ALA B 1 83 ? 8.182 19.711 21.330 1.00 65.50 64 ALA B O 1
ATOM 5245 N N . GLU B 1 84 ? 7.708 17.649 22.107 1.00 67.05 65 GLU B N 1
ATOM 5246 C CA . GLU B 1 84 ? 6.286 17.782 21.818 1.00 71.69 65 GLU B CA 1
ATOM 5247 C C . GLU B 1 84 ? 5.718 19.026 22.487 1.00 74.28 65 GLU B C 1
ATOM 5248 O O . GLU B 1 84 ? 5.073 19.855 21.840 1.00 75.48 65 GLU B O 1
ATOM 5254 N N . GLU B 1 85 ? 6.004 19.204 23.778 1.00 78.85 66 GLU B N 1
ATOM 5255 C CA . GLU B 1 85 ? 5.330 20.247 24.534 1.00 78.43 66 GLU B CA 1
ATOM 5256 C C . GLU B 1 85 ? 5.946 21.621 24.318 1.00 78.39 66 GLU B C 1
ATOM 5257 O O . GLU B 1 85 ? 5.235 22.630 24.421 1.00 79.26 66 GLU B O 1
ATOM 5263 N N . TRP B 1 86 ? 7.227 21.676 23.945 1.00 72.41 67 TRP B N 1
ATOM 5264 C CA . TRP B 1 86 ? 7.806 22.937 23.504 1.00 70.28 67 TRP B CA 1
ATOM 5265 C C . TRP B 1 86 ? 7.046 23.489 22.302 1.00 74.39 67 TRP B C 1
ATOM 5266 O O . TRP B 1 86 ? 6.845 24.703 22.186 1.00 74.91 67 TRP B O 1
ATOM 5277 N N . ILE B 1 87 ? 6.579 22.606 21.415 1.00 71.40 68 ILE B N 1
ATOM 5278 C CA . ILE B 1 87 ? 5.866 23.063 20.225 1.00 76.23 68 ILE B CA 1
ATOM 5279 C C . ILE B 1 87 ? 4.464 23.546 20.580 1.00 78.28 68 ILE B C 1
ATOM 5280 O O . ILE B 1 87 ? 3.954 24.493 19.968 1.00 75.44 68 ILE B O 1
ATOM 5285 N N . LYS B 1 88 ? 3.831 22.936 21.589 1.00 81.04 69 LYS B N 1
ATOM 5286 C CA . LYS B 1 88 ? 2.431 23.242 21.869 1.00 79.07 69 LYS B CA 1
ATOM 5287 C C . LYS B 1 88 ? 2.262 24.623 22.486 1.00 81.32 69 LYS B C 1
ATOM 5288 O O . LYS B 1 88 ? 1.281 25.317 22.197 1.00 86.31 69 LYS B O 1
ATOM 5294 N N . LYS B 1 89 ? 3.204 25.053 23.317 1.00 79.12 70 LYS B N 1
ATOM 5295 C CA . LYS B 1 89 ? 3.076 26.376 23.907 1.00 80.69 70 LYS B CA 1
ATOM 5296 C C . LYS B 1 89 ? 3.729 27.469 23.078 1.00 82.11 70 LYS B C 1
ATOM 5297 O O . LYS B 1 89 ? 3.453 28.651 23.314 1.00 86.19 70 LYS B O 1
ATOM 5303 N N . GLN B 1 90 ? 4.574 27.115 22.117 1.00 84.66 71 GLN B N 1
ATOM 5304 C CA . GLN B 1 90 ? 5.213 28.119 21.274 1.00 84.00 71 GLN B CA 1
ATOM 5305 C C . GLN B 1 90 ? 4.207 28.693 20.284 1.00 83.65 71 GLN B C 1
ATOM 5306 O O . GLN B 1 90 ? 3.679 27.966 19.435 1.00 85.63 71 GLN B O 1
ATOM 5312 N N . GLN B 1 91 ? 3.920 29.985 20.402 1.00 84.35 72 GLN B N 1
ATOM 5313 C CA . GLN B 1 91 ? 3.237 30.668 19.319 1.00 83.63 72 GLN B CA 1
ATOM 5314 C C . GLN B 1 91 ? 4.250 30.952 18.207 1.00 84.76 72 GLN B C 1
ATOM 5315 O O . GLN B 1 91 ? 5.465 30.967 18.436 1.00 84.33 72 GLN B O 1
ATOM 5321 N N . ILE B 1 92 ? 3.735 31.177 16.993 1.00 81.06 73 ILE B N 1
ATOM 5322 C CA . ILE B 1 92 ? 4.505 31.565 15.807 1.00 82.37 73 ILE B CA 1
ATOM 5323 C C . ILE B 1 92 ? 5.823 30.873 15.455 1.00 76.51 73 ILE B C 1
ATOM 5324 O O . ILE B 1 92 ? 6.891 31.496 15.425 1.00 76.37 73 ILE B O 1
ATOM 5329 N N . LEU B 1 93 ? 5.750 29.574 15.150 1.00 73.29 74 LEU B N 1
ATOM 5330 C CA . LEU B 1 93 ? 6.966 28.789 14.973 1.00 71.52 74 LEU B CA 1
ATOM 5331 C C . LEU B 1 93 ? 7.898 29.405 13.937 1.00 72.86 74 LEU B C 1
ATOM 5332 O O . LEU B 1 93 ? 9.116 29.206 14.011 1.00 70.00 74 LEU B O 1
ATOM 5337 N N . SER B 1 94 ? 7.358 30.164 12.977 1.00 78.98 75 SER B N 1
ATOM 5338 C CA . SER B 1 94 ? 8.185 30.683 11.891 1.00 73.84 75 SER B CA 1
ATOM 5339 C C . SER B 1 94 ? 9.196 31.716 12.371 1.00 72.88 75 SER B C 1
ATOM 5340 O O . SER B 1 94 ? 10.152 32.011 11.643 1.00 71.23 75 SER B O 1
ATOM 5343 N N . ASN B 1 95 ? 9.015 32.259 13.579 1.00 73.79 76 ASN B N 1
ATOM 5344 C CA . ASN B 1 95 ? 9.950 33.202 14.183 1.00 70.05 76 ASN B CA 1
ATOM 5345 C C . ASN B 1 95 ? 10.899 32.540 15.177 1.00 63.63 76 ASN B C 1
ATOM 5346 O O . ASN B 1 95 ? 11.442 33.214 16.059 1.00 63.44 76 ASN B O 1
ATOM 5351 N N . ILE B 1 96 ? 11.175 31.253 15.010 1.00 62.34 77 ILE B N 1
ATOM 5352 C CA . ILE B 1 96 ? 12.062 30.542 15.922 1.00 59.37 77 ILE B CA 1
ATOM 5353 C C . ILE B 1 96 ? 13.486 30.788 15.446 1.00 62.05 77 ILE B C 1
ATOM 5354 O O . ILE B 1 96 ? 13.807 30.569 14.270 1.00 63.11 77 ILE B O 1
ATOM 5359 N N . GLN B 1 97 ? 14.318 31.298 16.342 1.00 55.65 78 GLN B N 1
ATOM 5360 C CA . GLN B 1 97 ? 15.704 31.636 16.070 1.00 56.73 78 GLN B CA 1
ATOM 5361 C C . GLN B 1 97 ? 16.586 31.119 17.194 1.00 59.00 78 GLN B C 1
ATOM 5362 O O . GLN B 1 97 ? 16.101 30.867 18.303 1.00 57.04 78 GLN B O 1
ATOM 5368 N N . PRO B 1 98 ? 17.884 30.921 16.936 1.00 56.80 79 PRO B N 1
ATOM 5369 C CA . PRO B 1 98 ? 18.762 30.394 17.989 1.00 52.55 79 PRO B CA 1
ATOM 5370 C C . PRO B 1 98 ? 18.731 31.291 19.221 1.00 59.10 79 PRO B C 1
ATOM 5371 O O . PRO B 1 98 ? 18.463 32.495 19.145 1.00 55.51 79 PRO B O 1
ATOM 5375 N N . LEU B 1 99 ? 19.021 30.692 20.376 1.00 61.38 80 LEU B N 1
ATOM 5376 C CA . LEU B 1 99 ? 18.806 31.386 21.637 1.00 63.74 80 LEU B CA 1
ATOM 5377 C C . LEU B 1 99 ? 20.072 32.123 22.071 1.00 61.23 80 LEU B C 1
ATOM 5378 O O . LEU B 1 99 ? 21.087 32.134 21.371 1.00 65.02 80 LEU B O 1
ATOM 5383 N N . THR B 1 100 ? 20.029 32.681 23.278 1.00 73.77 81 THR B N 1
ATOM 5384 C CA . THR B 1 100 ? 21.052 33.583 23.820 1.00 75.61 81 THR B CA 1
ATOM 5385 C C . THR B 1 100 ? 21.374 34.716 22.844 1.00 67.69 81 THR B C 1
ATOM 5386 O O . THR B 1 100 ? 20.847 35.826 22.985 1.00 57.59 81 THR B O 1
ATOM 5390 N N . PRO B 1 119 ? 23.591 4.772 13.640 1.00 67.45 100 PRO B N 1
ATOM 5391 C CA . PRO B 1 119 ? 24.913 5.386 13.438 1.00 76.04 100 PRO B CA 1
ATOM 5392 C C . PRO B 1 119 ? 24.873 6.552 12.434 1.00 78.35 100 PRO B C 1
ATOM 5393 O O . PRO B 1 119 ? 24.818 6.329 11.221 1.00 77.92 100 PRO B O 1
ATOM 5397 N N . ASN B 1 120 ? 24.917 7.784 12.946 1.00 78.01 101 ASN B N 1
ATOM 5398 C CA . ASN B 1 120 ? 24.613 8.975 12.147 1.00 75.42 101 ASN B CA 1
ATOM 5399 C C . ASN B 1 120 ? 25.896 9.546 11.545 1.00 74.01 101 ASN B C 1
ATOM 5400 O O . ASN B 1 120 ? 26.429 10.573 11.968 1.00 73.42 101 ASN B O 1
ATOM 5405 N N . ILE B 1 121 ? 26.380 8.851 10.517 1.00 76.94 102 ILE B N 1
ATOM 5406 C CA . ILE B 1 121 ? 27.537 9.333 9.769 1.00 75.17 102 ILE B CA 1
ATOM 5407 C C . ILE B 1 121 ? 27.224 10.668 9.105 1.00 73.87 102 ILE B C 1
ATOM 5408 O O . ILE B 1 121 ? 28.044 11.596 9.118 1.00 71.93 102 ILE B O 1
ATOM 5413 N N . PHE B 1 122 ? 26.039 10.774 8.498 1.00 72.38 103 PHE B N 1
ATOM 5414 C CA . PHE B 1 122 ? 25.671 11.979 7.765 1.00 71.57 103 PHE B CA 1
ATOM 5415 C C . PHE B 1 122 ? 25.563 13.181 8.695 1.00 70.57 103 PHE B C 1
ATOM 5416 O O . PHE B 1 122 ? 26.115 14.251 8.413 1.00 70.05 103 PHE B O 1
ATOM 5424 N N . GLY B 1 123 ? 24.822 13.034 9.796 1.00 70.77 104 GLY B N 1
ATOM 5425 C CA . GLY B 1 123 ? 24.720 14.122 10.753 1.00 72.83 104 GLY B CA 1
ATOM 5426 C C . GLY B 1 123 ? 26.065 14.509 11.329 1.00 74.68 104 GLY B C 1
ATOM 5427 O O . GLY B 1 123 ? 26.301 15.679 11.646 1.00 72.90 104 GLY B O 1
ATOM 5428 N N . ALA B 1 124 ? 26.964 13.535 11.467 1.00 75.58 105 ALA B N 1
ATOM 5429 C CA . ALA B 1 124 ? 28.322 13.826 11.907 1.00 75.89 105 ALA B CA 1
ATOM 5430 C C . ALA B 1 124 ? 29.120 14.527 10.819 1.00 77.56 105 ALA B C 1
ATOM 5431 O O . ALA B 1 124 ? 30.013 15.319 11.130 1.00 78.93 105 ALA B O 1
ATOM 5433 N N . ALA B 1 125 ? 28.851 14.204 9.548 1.00 73.76 106 ALA B N 1
ATOM 5434 C CA . ALA B 1 125 ? 29.569 14.817 8.433 1.00 67.71 106 ALA B CA 1
ATOM 5435 C C . ALA B 1 125 ? 29.236 16.298 8.268 1.00 68.99 106 ALA B C 1
ATOM 5436 O O . ALA B 1 125 ? 30.105 17.091 7.891 1.00 67.43 106 ALA B O 1
ATOM 5438 N N . ILE B 1 126 ? 27.987 16.692 8.511 1.00 71.25 107 ILE B N 1
ATOM 5439 C CA . ILE B 1 126 ? 27.618 18.085 8.277 1.00 73.08 107 ILE B CA 1
ATOM 5440 C C . ILE B 1 126 ? 27.938 18.967 9.482 1.00 77.98 107 ILE B C 1
ATOM 5441 O O . ILE B 1 126 ? 28.301 20.137 9.313 1.00 77.80 107 ILE B O 1
ATOM 5446 N N . THR B 1 127 ? 27.905 18.374 10.646 1.00 76.97 108 THR B N 1
ATOM 5447 C CA . THR B 1 127 ? 28.535 19.008 11.781 1.00 80.87 108 THR B CA 1
ATOM 5448 C C . THR B 1 127 ? 30.066 18.662 11.650 1.00 82.09 108 THR B C 1
ATOM 5449 O O . THR B 1 127 ? 30.487 17.851 10.832 1.00 82.09 108 THR B O 1
ATOM 5453 N N . PHE B 1 128 ? 30.917 19.262 12.452 1.00 84.99 109 PHE B N 1
ATOM 5454 C CA . PHE B 1 128 ? 32.379 18.994 12.392 1.00 89.56 109 PHE B CA 1
ATOM 5455 C C . PHE B 1 128 ? 33.027 19.104 11.035 1.00 84.54 109 PHE B C 1
ATOM 5456 O O . PHE B 1 128 ? 33.598 18.171 10.526 1.00 86.62 109 PHE B O 1
ATOM 5464 N N . GLY B 1 129 ? 33.004 20.294 10.487 1.00 85.55 110 GLY B N 1
ATOM 5465 C CA . GLY B 1 129 ? 33.554 20.504 9.176 1.00 86.37 110 GLY B CA 1
ATOM 5466 C C . GLY B 1 129 ? 35.033 20.330 9.059 1.00 89.33 110 GLY B C 1
ATOM 5467 O O . GLY B 1 129 ? 35.557 20.334 7.960 1.00 89.57 110 GLY B O 1
ATOM 5468 N N . LYS B 1 130 ? 35.715 20.147 10.178 1.00 92.76 111 LYS B N 1
ATOM 5469 C CA . LYS B 1 130 ? 37.172 20.039 10.104 1.00 93.07 111 LYS B CA 1
ATOM 5470 C C . LYS B 1 130 ? 37.731 18.628 10.177 1.00 93.41 111 LYS B C 1
ATOM 5471 O O . LYS B 1 130 ? 38.954 18.480 10.250 1.00 95.21 111 LYS B O 1
ATOM 5477 N N . SER B 1 131 ? 36.894 17.604 10.176 1.00 89.91 112 SER B N 1
ATOM 5478 C CA . SER B 1 131 ? 37.417 16.257 10.302 1.00 91.49 112 SER B CA 1
ATOM 5479 C C . SER B 1 131 ? 38.091 15.866 8.989 1.00 87.98 112 SER B C 1
ATOM 5480 O O . SER B 1 131 ? 37.556 16.168 7.920 1.00 90.50 112 SER B O 1
ATOM 5483 N N . PRO B 1 132 ? 39.279 15.248 9.037 1.00 88.48 113 PRO B N 1
ATOM 5484 C CA . PRO B 1 132 ? 40.028 14.968 7.797 1.00 91.53 113 PRO B CA 1
ATOM 5485 C C . PRO B 1 132 ? 39.225 14.327 6.672 1.00 87.96 113 PRO B C 1
ATOM 5486 O O . PRO B 1 132 ? 39.517 14.608 5.502 1.00 89.15 113 PRO B O 1
ATOM 5490 N N . VAL B 1 133 ? 38.241 13.469 6.965 1.00 86.68 114 VAL B N 1
ATOM 5491 C CA . VAL B 1 133 ? 37.415 12.958 5.877 1.00 89.54 114 VAL B CA 1
ATOM 5492 C C . VAL B 1 133 ? 36.434 14.033 5.433 1.00 84.42 114 VAL B C 1
ATOM 5493 O O . VAL B 1 133 ? 36.175 14.190 4.236 1.00 82.37 114 VAL B O 1
ATOM 5497 N N . VAL B 1 134 ? 35.894 14.809 6.376 1.00 82.88 115 VAL B N 1
ATOM 5498 C CA . VAL B 1 134 ? 34.929 15.822 5.986 1.00 81.88 115 VAL B CA 1
ATOM 5499 C C . VAL B 1 134 ? 35.563 16.810 5.041 1.00 81.67 115 VAL B C 1
ATOM 5500 O O . VAL B 1 134 ? 34.884 17.383 4.190 1.00 83.54 115 VAL B O 1
ATOM 5504 N N . LYS B 1 135 ? 36.856 16.904 5.173 1.00 86.75 116 LYS B N 1
ATOM 5505 C CA . LYS B 1 135 ? 37.691 17.777 4.404 1.00 86.03 116 LYS B CA 1
ATOM 5506 C C . LYS B 1 135 ? 37.858 17.198 3.017 1.00 82.59 116 LYS B C 1
ATOM 5507 O O . LYS B 1 135 ? 37.888 17.903 2.043 1.00 84.13 116 LYS B O 1
ATOM 5513 N N . LEU B 1 136 ? 37.998 15.894 2.952 1.00 81.55 117 LEU B N 1
ATOM 5514 C CA . LEU B 1 136 ? 38.166 15.168 1.694 1.00 83.43 117 LEU B CA 1
ATOM 5515 C C . LEU B 1 136 ? 36.829 15.006 0.976 1.00 79.54 117 LEU B C 1
ATOM 5516 O O . LEU B 1 136 ? 36.793 14.978 -0.252 1.00 80.83 117 LEU B O 1
ATOM 5521 N N . LEU B 1 137 ? 35.713 14.957 1.704 1.00 78.79 118 LEU B N 1
ATOM 5522 C CA . LEU B 1 137 ? 34.408 14.945 1.041 1.00 75.58 118 LEU B CA 1
ATOM 5523 C C . LEU B 1 137 ? 34.154 16.261 0.308 1.00 75.46 118 LEU B C 1
ATOM 5524 O O . LEU B 1 137 ? 33.712 16.269 -0.846 1.00 77.44 118 LEU B O 1
ATOM 5529 N N . LYS B 1 138 ? 34.400 17.388 0.987 1.00 77.93 119 LYS B N 1
ATOM 5530 C CA . LYS B 1 138 ? 34.344 18.696 0.336 1.00 74.23 119 LYS B CA 1
ATOM 5531 C C . LYS B 1 138 ? 35.315 18.779 -0.847 1.00 77.74 119 LYS B C 1
ATOM 5532 O O . LYS B 1 138 ? 35.012 19.436 -1.847 1.00 76.08 119 LYS B O 1
ATOM 5538 N N . GLN B 1 139 ? 36.385 18.023 -0.799 1.00 78.33 120 GLN B N 1
ATOM 5539 C CA . GLN B 1 139 ? 37.292 18.086 -1.898 1.00 79.77 120 GLN B CA 1
ATOM 5540 C C . GLN B 1 139 ? 36.646 17.501 -3.105 1.00 75.76 120 GLN B C 1
ATOM 5541 O O . GLN B 1 139 ? 36.554 18.114 -4.113 1.00 72.39 120 GLN B O 1
ATOM 5547 N N . ASN B 1 140 ? 36.166 16.297 -2.968 1.00 77.23 121 ASN B N 1
ATOM 5548 C CA . ASN B 1 140 ? 35.542 15.600 -4.073 1.00 78.55 121 ASN B CA 1
ATOM 5549 C C . ASN B 1 140 ? 34.290 16.317 -4.522 1.00 75.83 121 ASN B C 1
ATOM 5550 O O . ASN B 1 140 ? 34.021 16.405 -5.723 1.00 78.06 121 ASN B O 1
ATOM 5555 N N . ALA B 1 141 ? 33.505 16.828 -3.567 1.00 74.28 122 ALA B N 1
ATOM 5556 C CA . ALA B 1 141 ? 32.307 17.572 -3.925 1.00 74.37 122 ALA B CA 1
ATOM 5557 C C . ALA B 1 141 ? 32.655 18.696 -4.888 1.00 76.26 122 ALA B C 1
ATOM 5558 O O . ALA B 1 141 ? 31.970 18.899 -5.895 1.00 71.42 122 ALA B O 1
ATOM 5560 N N . ARG B 1 142 ? 33.736 19.426 -4.600 1.00 78.12 123 ARG B N 1
ATOM 5561 C CA . ARG B 1 142 ? 34.145 20.508 -5.487 1.00 76.60 123 ARG B CA 1
ATOM 5562 C C . ARG B 1 142 ? 34.713 19.982 -6.794 1.00 74.99 123 ARG B C 1
ATOM 5563 O O . ARG B 1 142 ? 34.548 20.624 -7.835 1.00 77.88 123 ARG B O 1
ATOM 5571 N N . GLU B 1 143 ? 35.377 18.824 -6.769 1.00 75.20 124 GLU B N 1
ATOM 5572 C CA . GLU B 1 143 ? 35.911 18.265 -8.009 1.00 78.03 124 GLU B CA 1
ATOM 5573 C C . GLU B 1 143 ? 34.788 17.800 -8.928 1.00 76.49 124 GLU B C 1
ATOM 5574 O O . GLU B 1 143 ? 34.822 18.053 -10.138 1.00 75.65 124 GLU B O 1
ATOM 5580 N N . ILE B 1 144 ? 33.792 17.103 -8.369 1.00 78.57 125 ILE B N 1
ATOM 5581 C CA . ILE B 1 144 ? 32.636 16.677 -9.156 1.00 75.87 125 ILE B CA 1
ATOM 5582 C C . ILE B 1 144 ? 31.940 17.879 -9.782 1.00 72.76 125 ILE B C 1
ATOM 5583 O O . ILE B 1 144 ? 31.496 17.828 -10.936 1.00 74.56 125 ILE B O 1
ATOM 5588 N N . CYS B 1 145 ? 31.876 18.992 -9.051 1.00 73.45 126 CYS B N 1
ATOM 5589 C CA . CYS B 1 145 ? 31.128 20.147 -9.530 1.00 73.05 126 CYS B CA 1
ATOM 5590 C C . CYS B 1 145 ? 31.831 20.796 -10.713 1.00 74.59 126 CYS B C 1
ATOM 5591 O O . CYS B 1 145 ? 31.196 21.123 -11.721 1.00 75.52 126 CYS B O 1
ATOM 5594 N N . GLU B 1 146 ? 33.150 20.978 -10.615 1.00 76.37 127 GLU B N 1
ATOM 5595 C CA . GLU B 1 146 ? 33.900 21.521 -11.741 1.00 78.13 127 GLU B CA 1
ATOM 5596 C C . GLU B 1 146 ? 33.858 20.601 -12.956 1.00 73.17 127 GLU B C 1
ATOM 5597 O O . GLU B 1 146 ? 34.019 21.075 -14.086 1.00 71.54 127 GLU B O 1
ATOM 5603 N N . SER B 1 147 ? 33.609 19.306 -12.753 1.00 71.99 128 SER B N 1
ATOM 5604 C CA . SER B 1 147 ? 33.455 18.387 -13.875 1.00 73.01 128 SER B CA 1
ATOM 5605 C C . SER B 1 147 ? 32.064 18.488 -14.495 1.00 74.88 128 SER B C 1
ATOM 5606 O O . SER B 1 147 ? 31.932 18.699 -15.704 1.00 76.86 128 SER B O 1
ATOM 5609 N N . ILE B 1 148 ? 31.014 18.344 -13.682 1.00 77.53 129 ILE B N 1
ATOM 5610 C CA . ILE B 1 148 ? 29.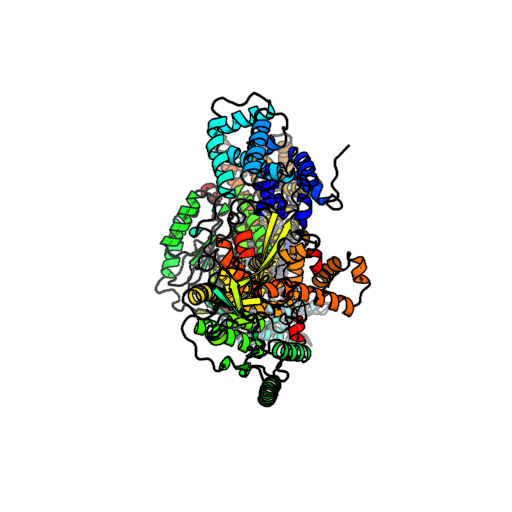658 18.248 -14.223 1.00 71.50 129 ILE B CA 1
ATOM 5611 C C . ILE B 1 148 ? 29.042 19.599 -14.576 1.00 68.60 129 ILE B C 1
ATOM 5612 O O . ILE B 1 148 ? 28.110 19.641 -15.392 1.00 71.07 129 ILE B O 1
ATOM 5617 N N . LEU B 1 149 ? 29.535 20.703 -14.018 1.00 68.49 130 LEU B N 1
ATOM 5618 C CA . LEU B 1 149 ? 28.901 21.997 -14.221 1.00 69.89 130 LEU B CA 1
ATOM 5619 C C . LEU B 1 149 ? 29.607 22.796 -15.313 1.00 75.81 130 LEU B C 1
ATOM 5620 O O . LEU B 1 149 ? 30.726 22.488 -15.732 1.00 78.72 130 LEU B O 1
ATOM 5625 N N . MET B 1 150 ? 28.967 23.895 -15.705 1.00 75.72 131 MET B N 1
ATOM 5626 C CA . MET B 1 150 ? 29.415 24.747 -16.800 1.00 77.85 131 MET B CA 1
ATOM 5627 C C . MET B 1 150 ? 30.227 25.915 -16.294 1.00 80.68 131 MET B C 1
ATOM 5628 O O . MET B 1 150 ? 31.167 26.363 -16.958 1.00 80.46 131 MET B O 1
ATOM 5633 N N . ASP B 1 151 ? 29.853 26.414 -15.125 1.00 81.31 132 ASP B N 1
ATOM 5634 C CA . ASP B 1 151 ? 30.500 27.567 -14.541 1.00 82.15 132 ASP B CA 1
ATOM 5635 C C . ASP B 1 151 ? 31.161 27.191 -13.227 1.00 82.85 132 ASP B C 1
ATOM 5636 O O . ASP B 1 151 ? 31.366 26.014 -12.909 1.00 84.31 132 ASP B O 1
ATOM 5641 N N . GLU B 1 152 ? 31.477 28.211 -12.475 1.00 87.96 133 GLU B N 1
ATOM 5642 C CA . GLU B 1 152 ? 32.255 28.102 -11.257 1.00 85.76 133 GLU B CA 1
ATOM 5643 C C . GLU B 1 152 ? 31.351 27.661 -10.106 1.00 82.05 133 GLU B C 1
ATOM 5644 O O . GLU B 1 152 ? 30.338 28.327 -9.835 1.00 77.70 133 GLU B O 1
ATOM 5650 N N . PRO B 1 153 ? 31.650 26.542 -9.440 1.00 83.87 134 PRO B N 1
ATOM 5651 C CA . PRO B 1 153 ? 30.708 25.960 -8.475 1.00 78.99 134 PRO B CA 1
ATOM 5652 C C . PRO B 1 153 ? 30.190 26.943 -7.434 1.00 80.32 134 PRO B C 1
ATOM 5653 O O . PRO B 1 153 ? 30.934 27.756 -6.879 1.00 84.51 134 PRO B O 1
ATOM 5657 N N . ASN B 1 154 ? 28.892 26.833 -7.166 1.00 77.00 135 ASN B N 1
ATOM 5658 C CA . ASN B 1 154 ? 28.210 27.562 -6.112 1.00 76.39 135 ASN B CA 1
ATOM 5659 C C . ASN B 1 154 ? 28.589 27.001 -4.747 1.00 75.86 135 ASN B C 1
ATOM 5660 O O . ASN B 1 154 ? 29.108 25.890 -4.631 1.00 76.53 135 ASN B O 1
ATOM 5665 N N . LEU B 1 155 ? 28.314 27.780 -3.699 1.00 73.29 136 LEU B N 1
ATOM 5666 C CA . LEU B 1 155 ? 28.480 27.246 -2.351 1.00 73.44 136 LEU B CA 1
ATOM 5667 C C . LEU B 1 155 ? 27.391 26.226 -2.052 1.00 74.88 136 LEU B C 1
ATOM 5668 O O . LEU B 1 155 ? 27.642 25.205 -1.400 1.00 74.43 136 LEU B O 1
ATOM 5673 N N . LYS B 1 156 ? 26.171 26.493 -2.528 1.00 72.69 137 LYS B N 1
ATOM 5674 C CA . LYS B 1 156 ? 25.081 25.533 -2.405 1.00 66.51 137 LYS B CA 1
ATOM 5675 C C . LYS B 1 156 ? 25.337 24.293 -3.254 1.00 66.94 137 LYS B C 1
ATOM 5676 O O . LYS B 1 156 ? 24.950 23.180 -2.877 1.00 62.74 137 LYS B O 1
ATOM 5682 N N . GLN B 1 157 ? 25.971 24.471 -4.414 1.00 67.36 138 GLN B N 1
ATOM 5683 C CA . GLN B 1 157 ? 26.191 23.348 -5.316 1.00 66.56 138 GLN B CA 1
ATOM 5684 C C . GLN B 1 157 ? 27.201 22.355 -4.757 1.00 68.91 138 GLN B C 1
ATOM 5685 O O . GLN B 1 157 ? 27.116 21.159 -5.063 1.00 63.44 138 GLN B O 1
ATOM 5691 N N . VAL B 1 158 ? 28.162 22.812 -3.946 1.00 72.26 139 VAL B N 1
ATOM 5692 C CA . VAL B 1 158 ? 29.075 21.847 -3.343 1.00 69.42 139 VAL B CA 1
ATOM 5693 C C . VAL B 1 158 ? 28.399 21.155 -2.169 1.00 66.77 139 VAL B C 1
ATOM 5694 O O . VAL B 1 158 ? 28.528 19.938 -2.006 1.00 67.10 139 VAL B O 1
ATOM 5698 N N . GLU B 1 159 ? 27.606 21.899 -1.389 1.00 65.44 140 GLU B N 1
ATOM 5699 C CA . GLU B 1 159 ? 26.851 21.300 -0.295 1.00 59.69 140 GLU B CA 1
ATOM 5700 C C . GLU B 1 159 ? 25.952 20.180 -0.797 1.00 60.75 140 GLU B C 1
ATOM 5701 O O . GLU B 1 159 ? 25.827 19.136 -0.149 1.00 57.57 140 GLU B O 1
ATOM 5707 N N . TYR B 1 160 ? 25.326 20.384 -1.962 1.00 65.98 141 TYR B N 1
ATOM 5708 C CA . TYR B 1 160 ? 24.457 19.372 -2.556 1.00 58.47 141 TYR B CA 1
ATOM 5709 C C . TYR B 1 160 ? 25.221 18.091 -2.864 1.00 57.16 141 TYR B C 1
ATOM 5710 O O . TYR B 1 160 ? 24.828 17.000 -2.435 1.00 54.14 141 TYR B O 1
ATOM 5719 N N . ILE B 1 161 ? 26.311 18.204 -3.623 1.00 57.66 142 ILE B N 1
ATOM 5720 C CA . ILE B 1 161 ? 27.102 17.024 -3.954 1.00 61.09 142 ILE B CA 1
ATOM 5721 C C . ILE B 1 161 ? 27.800 16.484 -2.713 1.00 60.73 142 ILE B C 1
ATOM 5722 O O . ILE B 1 161 ? 28.004 15.270 -2.582 1.00 60.83 142 ILE B O 1
ATOM 5727 N N . PHE B 1 162 ? 28.155 17.365 -1.775 1.00 64.28 143 PHE B N 1
ATOM 5728 C CA . PHE B 1 162 ? 28.805 16.926 -0.541 1.00 62.43 143 PHE B CA 1
ATOM 5729 C C . PHE B 1 162 ? 27.877 16.032 0.270 1.00 62.81 143 PHE B C 1
ATOM 5730 O O . PHE B 1 162 ? 28.270 14.942 0.704 1.00 62.18 143 PHE B O 1
ATOM 5738 N N . ARG B 1 163 ? 26.629 16.470 0.468 1.00 62.78 144 ARG B N 1
ATOM 5739 C CA . ARG B 1 163 ? 25.675 15.647 1.204 1.00 62.64 144 ARG B CA 1
ATOM 5740 C C . ARG B 1 163 ? 25.309 14.389 0.432 1.00 61.80 144 ARG B C 1
ATOM 5741 O O . ARG B 1 163 ? 25.003 13.360 1.044 1.00 60.95 144 ARG B O 1
ATOM 5749 N N . LEU B 1 164 ? 25.353 14.444 -0.902 1.00 59.27 145 LEU B N 1
ATOM 5750 C CA . LEU B 1 164 ? 25.213 13.227 -1.696 1.00 61.39 145 LEU B CA 1
ATOM 5751 C C . LEU B 1 164 ? 26.322 12.235 -1.357 1.00 63.53 145 LEU B C 1
ATOM 5752 O O . LEU B 1 164 ? 26.065 11.049 -1.118 1.00 58.16 145 LEU B O 1
ATOM 5757 N N . LEU B 1 165 ? 27.568 12.712 -1.325 1.00 65.92 146 LEU B N 1
ATOM 5758 C CA . LEU B 1 165 ? 28.683 11.848 -0.954 1.00 66.08 146 LEU B CA 1
ATOM 5759 C C . LEU B 1 165 ? 28.534 11.349 0.479 1.00 63.72 146 LEU B C 1
ATOM 5760 O O . LEU B 1 165 ? 28.672 10.150 0.748 1.00 64.54 146 LEU B O 1
ATOM 5765 N N . ALA B 1 166 ? 28.218 12.251 1.410 1.00 63.31 147 ALA B N 1
ATOM 5766 C CA . ALA B 1 166 ? 28.154 11.872 2.820 1.00 67.41 147 ALA B CA 1
ATOM 5767 C C . ALA B 1 166 ? 27.094 10.803 3.060 1.00 68.31 147 ALA B C 1
ATOM 5768 O O . ALA B 1 166 ? 27.351 9.799 3.735 1.00 66.51 147 ALA B O 1
ATOM 5770 N N . LEU B 1 167 ? 25.897 10.988 2.495 1.00 69.10 148 LEU B N 1
ATOM 5771 C CA . LEU B 1 167 ? 24.826 10.029 2.740 1.00 67.12 148 LEU B CA 1
ATOM 5772 C C . LEU B 1 167 ? 25.095 8.713 2.025 1.00 68.62 148 LEU B C 1
ATOM 5773 O O . LEU B 1 167 ? 24.685 7.650 2.502 1.00 73.56 148 LEU B O 1
ATOM 5778 N N . GLN B 1 168 ? 25.800 8.762 0.898 1.00 70.07 149 GLN B N 1
ATOM 5779 C CA . GLN B 1 168 ? 26.202 7.530 0.236 1.00 73.07 149 GLN B CA 1
ATOM 5780 C C . GLN B 1 168 ? 27.274 6.797 1.032 1.00 75.77 149 GLN B C 1
ATOM 5781 O O . GLN B 1 168 ? 27.318 5.562 1.019 1.00 77.25 149 GLN B O 1
ATOM 5787 N N . VAL B 1 169 ? 28.138 7.538 1.730 1.00 75.45 150 VAL B N 1
ATOM 5788 C CA . VAL B 1 169 ? 29.132 6.912 2.598 1.00 73.75 150 VAL B CA 1
ATOM 5789 C C . VAL B 1 169 ? 28.461 6.230 3.782 1.00 75.87 150 VAL B C 1
ATOM 5790 O O . VAL B 1 169 ? 28.808 5.100 4.146 1.00 80.35 150 VAL B O 1
ATOM 5794 N N . GLN B 1 170 ? 27.471 6.891 4.380 1.00 74.68 151 GLN B N 1
ATOM 5795 C CA . GLN B 1 170 ? 26.763 6.301 5.508 1.00 76.25 151 GLN B CA 1
ATOM 5796 C C . GLN B 1 170 ? 26.048 5.012 5.125 1.00 81.62 151 GLN B C 1
ATOM 5797 O O . GLN B 1 170 ? 25.894 4.118 5.966 1.00 84.47 151 GLN B O 1
ATOM 5803 N N . GLU B 1 171 ? 25.596 4.892 3.879 1.00 78.67 152 GLU B N 1
ATOM 5804 C CA . GLU B 1 171 ? 24.864 3.701 3.470 1.00 82.82 152 GLU B CA 1
ATOM 5805 C C . GLU B 1 171 ? 25.726 2.618 2.821 1.00 84.21 152 GLU B C 1
ATOM 5806 O O . GLU B 1 171 ? 25.213 1.521 2.573 1.00 85.36 152 GLU B O 1
ATOM 5812 N N . THR B 1 172 ? 27.000 2.881 2.520 1.00 84.04 153 THR B N 1
ATOM 5813 C CA . THR B 1 172 ? 27.868 1.792 2.081 1.00 82.86 153 THR B CA 1
ATOM 5814 C C . THR B 1 172 ? 28.619 1.168 3.250 1.00 87.29 153 THR B C 1
ATOM 5815 O O . THR B 1 172 ? 29.014 -0.003 3.173 1.00 88.94 153 THR B O 1
ATOM 5819 N N . TYR B 1 173 ? 28.828 1.933 4.321 1.00 84.64 154 TYR B N 1
ATOM 5820 C CA . TYR B 1 173 ? 29.433 1.436 5.550 1.00 88.52 154 TYR B CA 1
ATOM 5821 C C . TYR B 1 173 ? 28.367 0.824 6.449 1.00 92.23 154 TYR B C 1
ATOM 5822 O O . TYR B 1 173 ? 27.213 1.257 6.446 1.00 94.83 154 TYR B O 1
ATOM 5831 N N . SER B 1 174 ? 28.756 -0.211 7.196 1.00 93.40 155 SER B N 1
ATOM 5832 C CA . SER B 1 174 ? 27.894 -0.767 8.233 1.00 96.73 155 SER B CA 1
ATOM 5833 C C . SER B 1 174 ? 28.734 -1.578 9.212 1.00 101.20 155 SER B C 1
ATOM 5834 O O . SER B 1 174 ? 29.859 -1.967 8.905 1.00 103.16 155 SER B O 1
ATOM 5837 N N . GLY B 1 175 ? 28.167 -1.831 10.396 1.00 96.74 156 GLY B N 1
ATOM 5838 C CA . GLY B 1 175 ? 28.808 -2.621 11.440 1.00 101.85 156 GLY B CA 1
ATOM 5839 C C . GLY B 1 175 ? 29.740 -1.782 12.303 1.00 104.67 156 GLY B C 1
ATOM 5840 O O . GLY B 1 175 ? 29.411 -0.625 12.560 1.00 104.24 156 GLY B O 1
ATOM 5841 N N . GLU B 1 176 ? 30.897 -2.308 12.748 1.00 109.23 157 GLU B N 1
ATOM 5842 C CA . GLU B 1 176 ? 31.810 -1.534 13.608 1.00 109.06 157 GLU B CA 1
ATOM 5843 C C . GLU B 1 176 ? 32.493 -0.376 12.895 1.00 105.70 157 GLU B C 1
ATOM 5844 O O . GLU B 1 176 ? 32.665 0.699 13.488 1.00 103.95 157 GLU B O 1
ATOM 5850 N N . GLN B 1 177 ? 32.863 -0.543 11.637 1.00 103.15 158 GLN B N 1
ATOM 5851 C CA . GLN B 1 177 ? 33.597 0.562 11.065 1.00 104.38 158 GLN B CA 1
ATOM 5852 C C . GLN B 1 177 ? 32.705 1.689 10.562 1.00 99.57 158 GLN B C 1
ATOM 5853 O O . GLN B 1 177 ? 33.224 2.760 10.234 1.00 96.95 158 GLN B O 1
ATOM 5859 N N . ALA B 1 178 ? 31.389 1.486 10.473 1.00 99.41 159 ALA B N 1
ATOM 5860 C CA . ALA B 1 178 ? 30.501 2.642 10.449 1.00 98.83 159 ALA B CA 1
ATOM 5861 C C . ALA B 1 178 ? 30.624 3.378 11.776 1.00 97.74 159 ALA B C 1
ATOM 5862 O O . ALA B 1 178 ? 30.658 4.612 11.820 1.00 95.97 159 ALA B O 1
ATOM 5864 N N . GLU B 1 179 ? 30.701 2.621 12.874 1.00 100.22 160 GLU B N 1
ATOM 5865 C CA . GLU B 1 179 ? 30.793 3.218 14.201 1.00 101.68 160 GLU B CA 1
ATOM 5866 C C . GLU B 1 179 ? 32.116 3.958 14.433 1.00 100.10 160 GLU B C 1
ATOM 5867 O O . GLU B 1 179 ? 32.108 5.042 15.039 1.00 98.16 160 GLU B O 1
ATOM 5873 N N . LYS B 1 180 ? 33.267 3.396 14.005 1.00 97.62 161 LYS B N 1
ATOM 5874 C CA . LYS B 1 180 ? 34.520 4.139 14.166 1.00 97.96 161 LYS B CA 1
ATOM 5875 C C . LYS B 1 180 ? 34.415 5.361 13.286 1.00 96.12 161 LYS B C 1
ATOM 5876 O O . LYS B 1 180 ? 34.604 6.480 13.768 1.00 93.47 161 LYS B O 1
ATOM 5882 N N . LEU B 1 181 ? 34.165 5.180 11.981 1.00 99.12 162 LEU B N 1
ATOM 5883 C CA . LEU B 1 181 ? 34.292 6.346 11.130 1.00 91.06 162 LEU B CA 1
ATOM 5884 C C . LEU B 1 181 ? 33.363 7.427 11.631 1.00 91.40 162 LEU B C 1
ATOM 5885 O O . LEU B 1 181 ? 33.697 8.603 11.505 1.00 91.86 162 LEU B O 1
ATOM 5890 N N . TYR B 1 182 ? 32.303 7.048 12.351 1.00 89.62 163 TYR B N 1
ATOM 5891 C CA . TYR B 1 182 ? 31.566 8.024 13.139 1.00 92.12 163 TYR B CA 1
ATOM 5892 C C . TYR B 1 182 ? 32.428 8.532 14.294 1.00 96.04 163 TYR B C 1
ATOM 5893 O O . TYR B 1 182 ? 32.510 9.744 14.523 1.00 95.40 163 TYR B O 1
ATOM 5902 N N . GLU B 1 183 ? 33.133 7.633 14.990 1.00 98.24 164 GLU B N 1
ATOM 5903 C CA . GLU B 1 183 ? 34.088 8.084 16.002 1.00 97.24 164 GLU B CA 1
ATOM 5904 C C . GLU B 1 183 ? 35.242 8.840 15.355 1.00 95.62 164 GLU B C 1
ATOM 5905 O O . GLU B 1 183 ? 35.746 9.819 15.914 1.00 97.56 164 GLU B O 1
ATOM 5911 N N . CYS B 1 184 ? 35.648 8.413 14.157 1.00 95.14 165 CYS B N 1
ATOM 5912 C CA . CYS B 1 184 ? 36.695 9.111 13.420 1.00 95.43 165 CYS B CA 1
ATOM 5913 C C . CYS B 1 184 ? 36.268 10.533 13.063 1.00 98.10 165 CYS B C 1
ATOM 5914 O O . CYS B 1 184 ? 37.114 11.434 13.008 1.00 98.82 165 CYS B O 1
ATOM 5917 N N . ILE B 1 185 ? 34.966 10.762 12.825 1.00 96.63 166 ILE B N 1
ATOM 5918 C CA . ILE B 1 185 ? 34.474 12.104 12.505 1.00 96.81 166 ILE B CA 1
ATOM 5919 C C . ILE B 1 185 ? 34.384 13.068 13.696 1.00 98.31 166 ILE B C 1
ATOM 5920 O O . ILE B 1 185 ? 34.420 14.292 13.521 1.00 98.77 166 ILE B O 1
ATOM 5925 N N . ARG B 1 186 ? 34.183 12.530 14.915 1.00 97.39 167 ARG B N 1
ATOM 5926 C CA . ARG B 1 186 ? 34.171 13.454 16.047 1.00 98.57 167 ARG B CA 1
ATOM 5927 C C . ARG B 1 186 ? 35.594 13.779 16.568 1.00 98.55 167 ARG B C 1
ATOM 5928 O O . ARG B 1 186 ? 35.804 14.858 17.134 1.00 101.07 167 ARG B O 1
ATOM 5936 N N . ASP B 1 187 ? 36.562 12.884 16.378 1.00 99.05 168 ASP B N 1
ATOM 5937 C CA . ASP B 1 187 ? 37.913 13.116 16.868 1.00 99.99 168 ASP B CA 1
ATOM 5938 C C . ASP B 1 187 ? 38.832 13.658 15.786 1.00 98.90 168 ASP B C 1
ATOM 5939 O O . ASP B 1 187 ? 40.037 13.792 16.025 1.00 102.54 168 ASP B O 1
ATOM 5944 N N . LYS B 1 188 ? 38.286 14.003 14.619 1.00 94.84 169 LYS B N 1
ATOM 5945 C CA . LYS B 1 188 ? 39.083 14.505 13.502 1.00 95.10 169 LYS B CA 1
ATOM 5946 C C . LYS B 1 188 ? 40.321 13.640 13.289 1.00 94.01 169 LYS B C 1
ATOM 5947 O O . LYS B 1 188 ? 41.400 14.129 12.943 1.00 94.18 169 LYS B O 1
ATOM 5953 N N . LYS B 1 189 ? 40.163 12.338 13.509 1.00 92.81 170 LYS B N 1
ATOM 5954 C CA . LYS B 1 189 ? 41.245 11.415 13.237 1.00 93.07 170 LYS B CA 1
ATOM 5955 C C . LYS B 1 189 ? 41.553 11.452 11.743 1.00 94.69 170 LYS B C 1
ATOM 5956 O O . LYS B 1 189 ? 40.657 11.698 10.927 1.00 96.35 170 LYS B O 1
ATOM 5962 N N . PRO B 1 190 ? 42.809 11.235 11.355 1.00 92.75 171 PRO B N 1
ATOM 5963 C CA . PRO B 1 190 ? 43.140 11.252 9.931 1.00 93.17 171 PRO B CA 1
ATOM 5964 C C . PRO B 1 190 ? 42.288 10.241 9.185 1.00 93.79 171 PRO B C 1
ATOM 5965 O O . PRO B 1 190 ? 41.689 9.335 9.773 1.00 92.78 171 PRO B O 1
ATOM 5969 N N . ILE B 1 191 ? 42.232 10.412 7.874 1.00 95.97 172 ILE B N 1
ATOM 5970 C CA . ILE B 1 191 ? 41.316 9.582 7.089 1.00 95.27 172 ILE B CA 1
ATOM 5971 C C . ILE B 1 191 ? 41.763 8.130 7.193 1.00 97.18 172 ILE B C 1
ATOM 5972 O O . ILE B 1 191 ? 42.979 7.856 7.171 1.00 96.78 172 ILE B O 1
ATOM 5977 N N . PRO B 1 192 ? 40.845 7.185 7.368 1.00 97.56 173 PRO B N 1
ATOM 5978 C CA . PRO B 1 192 ? 41.258 5.805 7.626 1.00 97.73 173 PRO B CA 1
ATOM 5979 C C . PRO B 1 192 ? 42.004 5.204 6.449 1.00 100.39 173 PRO B C 1
ATOM 5980 O O . PRO B 1 192 ? 41.877 5.640 5.301 1.00 96.68 173 PRO B O 1
ATOM 5984 N N . SER B 1 193 ? 42.822 4.203 6.759 1.00 103.59 174 SER B N 1
ATOM 5985 C CA . SER B 1 193 ? 43.283 3.307 5.715 1.00 104.79 174 SER B CA 1
ATOM 5986 C C . SER B 1 193 ? 42.047 2.690 5.077 1.00 103.61 174 SER B C 1
ATOM 5987 O O . SER B 1 193 ? 41.056 2.414 5.763 1.00 102.82 174 SER B O 1
ATOM 5990 N N . LYS B 1 194 ? 42.089 2.513 3.756 1.00 102.58 175 LYS B N 1
ATOM 5991 C CA . LYS B 1 194 ? 41.004 1.933 2.968 1.00 102.28 175 LYS B CA 1
ATOM 5992 C C . LYS B 1 194 ? 39.799 2.855 2.836 1.00 97.69 175 LYS B C 1
ATOM 5993 O O . LYS B 1 194 ? 38.736 2.400 2.403 1.00 95.78 175 LYS B O 1
ATOM 5999 N N . PHE B 1 195 ? 39.908 4.129 3.207 1.00 97.05 176 PHE B N 1
ATOM 6000 C CA . PHE B 1 195 ? 38.757 5.003 3.004 1.00 93.23 176 PHE B CA 1
ATOM 6001 C C . PHE B 1 195 ? 38.691 5.629 1.619 1.00 90.63 176 PHE B C 1
ATOM 6002 O O . PHE B 1 195 ? 37.607 5.699 1.032 1.00 89.28 176 PHE B O 1
ATOM 6010 N N . GLU B 1 196 ? 39.820 6.072 1.064 1.00 88.93 177 GLU B N 1
ATOM 6011 C CA . GLU B 1 196 ? 39.713 6.806 -0.187 1.00 89.59 177 GLU B CA 1
ATOM 6012 C C . GLU B 1 196 ? 39.400 5.933 -1.395 1.00 93.37 177 GLU B C 1
ATOM 6013 O O . GLU B 1 196 ? 38.943 6.474 -2.407 1.00 94.39 177 GLU B O 1
ATOM 6019 N N . GLU B 1 197 ? 39.611 4.615 -1.352 1.00 94.25 178 GLU B N 1
ATOM 6020 C CA . GLU B 1 197 ? 39.082 3.852 -2.480 1.00 97.52 178 GLU B CA 1
ATOM 6021 C C . GLU B 1 197 ? 37.736 3.190 -2.178 1.00 91.35 178 GLU B C 1
ATOM 6022 O O . GLU B 1 197 ? 37.114 2.653 -3.103 1.00 89.37 178 GLU B O 1
ATOM 6028 N N . ILE B 1 198 ? 37.293 3.163 -0.914 1.00 86.95 179 ILE B N 1
ATOM 6029 C CA . ILE B 1 198 ? 35.869 2.933 -0.671 1.00 87.63 179 ILE B CA 1
ATOM 6030 C C . ILE B 1 198 ? 35.078 4.094 -1.256 1.00 88.89 179 ILE B C 1
ATOM 6031 O O . ILE B 1 198 ? 33.955 3.919 -1.747 1.00 83.97 179 ILE B O 1
ATOM 6036 N N . LEU B 1 199 ? 35.671 5.290 -1.257 1.00 89.80 180 LEU B N 1
ATOM 6037 C CA . LEU B 1 199 ? 35.009 6.516 -1.682 1.00 85.71 180 LEU B CA 1
ATOM 6038 C C . LEU B 1 199 ? 35.122 6.761 -3.186 1.00 83.81 180 LEU B C 1
ATOM 6039 O O . LEU B 1 199 ? 34.378 7.598 -3.719 1.00 84.61 180 LEU B O 1
ATOM 6044 N N . LEU B 1 200 ? 36.013 6.053 -3.909 1.00 82.79 181 LEU B N 1
ATOM 6045 C CA . LEU B 1 200 ? 36.146 6.353 -5.339 1.00 84.34 181 LEU B CA 1
ATOM 6046 C C . LEU B 1 200 ? 34.892 5.953 -6.121 1.00 79.47 181 LEU B C 1
ATOM 6047 O O . LEU B 1 200 ? 34.380 6.782 -6.898 1.00 78.51 181 LEU B O 1
ATOM 6052 N N . PRO B 1 201 ? 34.351 4.731 -5.982 1.00 81.18 182 PRO B N 1
ATOM 6053 C CA . PRO B 1 201 ? 33.129 4.375 -6.731 1.00 81.85 182 PRO B CA 1
ATOM 6054 C C . PRO B 1 201 ? 31.956 5.252 -6.373 1.00 79.39 182 PRO B C 1
ATOM 6055 O O . PRO B 1 201 ? 31.131 5.556 -7.241 1.00 81.79 182 PRO B O 1
ATOM 6059 N N . ILE B 1 202 ? 31.877 5.688 -5.114 1.00 73.99 183 ILE B N 1
ATOM 6060 C CA . ILE B 1 202 ? 30.865 6.661 -4.724 1.00 75.74 183 ILE B CA 1
ATOM 6061 C C . ILE B 1 202 ? 31.023 7.926 -5.553 1.00 76.18 183 ILE B C 1
ATOM 6062 O O . ILE B 1 202 ? 30.064 8.415 -6.161 1.00 74.53 183 ILE B O 1
ATOM 6067 N N . VAL B 1 203 ? 32.249 8.455 -5.614 1.00 74.28 184 VAL B N 1
ATOM 6068 C CA . VAL B 1 203 ? 32.484 9.713 -6.319 1.00 74.90 184 VAL B CA 1
ATOM 6069 C C . VAL B 1 203 ? 32.180 9.557 -7.802 1.00 73.03 184 VAL B C 1
ATOM 6070 O O . VAL B 1 203 ? 31.494 10.394 -8.401 1.00 70.98 184 VAL B O 1
ATOM 6074 N N . ASN B 1 204 ? 32.673 8.476 -8.412 1.00 74.41 185 ASN B N 1
ATOM 6075 C CA . ASN B 1 204 ? 32.503 8.308 -9.851 1.00 74.85 185 ASN B CA 1
ATOM 6076 C C . ASN B 1 204 ? 31.059 8.022 -10.217 1.00 73.41 185 ASN B C 1
ATOM 6077 O O . ASN B 1 204 ? 30.631 8.351 -11.326 1.00 74.34 185 ASN B O 1
ATOM 6082 N N . ARG B 1 205 ? 30.284 7.467 -9.289 1.00 74.39 186 ARG B N 1
ATOM 6083 C CA . ARG B 1 205 ? 28.899 7.138 -9.597 1.00 73.51 186 ARG B CA 1
ATOM 6084 C C . ARG B 1 205 ? 28.020 8.382 -9.540 1.00 70.47 186 ARG B C 1
ATOM 6085 O O . ARG B 1 205 ? 27.256 8.654 -10.476 1.00 66.82 186 ARG B O 1
ATOM 6093 N N . ILE B 1 206 ? 28.149 9.164 -8.464 1.00 65.13 187 ILE B N 1
ATOM 6094 C CA . ILE B 1 206 ? 27.469 10.451 -8.363 1.00 63.85 187 ILE B CA 1
ATOM 6095 C C . ILE B 1 206 ? 27.822 11.341 -9.548 1.00 68.16 187 ILE B C 1
ATOM 6096 O O . ILE B 1 206 ? 26.976 12.095 -10.049 1.00 61.47 187 ILE B O 1
ATOM 6101 N N . LYS B 1 207 ? 29.055 11.239 -10.045 1.00 68.65 188 LYS B N 1
ATOM 6102 C CA . LYS B 1 207 ? 29.489 12.159 -11.086 1.00 67.67 188 LYS B CA 1
ATOM 6103 C C . LYS B 1 207 ? 28.903 11.802 -12.447 1.00 66.24 188 LYS B C 1
ATOM 6104 O O . LYS B 1 207 ? 28.459 12.694 -13.173 1.00 63.15 188 LYS B O 1
ATOM 6110 N N . GLU B 1 208 ? 28.850 10.519 -12.808 1.00 62.92 189 GLU B N 1
ATOM 6111 C CA . GLU B 1 208 ? 28.245 10.198 -14.097 1.00 65.33 189 GLU B CA 1
ATOM 6112 C C . GLU B 1 208 ? 26.731 10.294 -14.060 1.00 66.24 189 GLU B C 1
ATOM 6113 O O . GLU B 1 208 ? 26.112 10.486 -15.111 1.00 66.90 189 GLU B O 1
ATOM 6119 N N . ASN B 1 209 ? 26.125 10.165 -12.878 1.00 66.83 190 ASN B N 1
ATOM 6120 C CA . ASN B 1 209 ? 24.704 10.446 -12.739 1.00 63.38 190 ASN B CA 1
ATOM 6121 C C . ASN B 1 209 ? 24.383 11.888 -13.087 1.00 61.96 190 ASN B C 1
ATOM 6122 O O . ASN B 1 209 ? 23.222 12.200 -13.367 1.00 63.24 190 ASN B O 1
ATOM 6127 N N . HIS B 1 210 ? 25.378 12.775 -13.074 1.00 58.25 191 HIS B N 1
ATOM 6128 C CA . HIS B 1 210 ? 25.160 14.178 -13.392 1.00 61.04 191 HIS B CA 1
ATOM 6129 C C . HIS B 1 210 ? 25.821 14.603 -14.699 1.00 62.21 191 HIS B C 1
ATOM 6130 O O . HIS B 1 210 ? 25.822 15.797 -15.013 1.00 66.70 191 HIS B O 1
ATOM 6137 N N . THR B 1 211 ? 26.364 13.660 -15.486 1.00 64.19 192 THR B N 1
ATOM 6138 C CA . THR B 1 211 ? 27.003 13.994 -16.763 1.00 63.11 192 THR B CA 1
ATOM 6139 C C . THR B 1 211 ? 26.439 13.193 -17.922 1.00 64.20 192 THR B C 1
ATOM 6140 O O . THR B 1 211 ? 26.281 13.733 -19.024 1.00 67.07 192 THR B O 1
ATOM 6144 N N . GLU B 1 212 ? 26.112 11.926 -17.707 1.00 61.11 193 GLU B N 1
ATOM 6145 C CA . GLU B 1 212 ? 25.649 11.110 -18.811 1.00 60.54 193 GLU B CA 1
ATOM 6146 C C . GLU B 1 212 ? 24.172 11.387 -19.053 1.00 64.64 193 GLU B C 1
ATOM 6147 O O . GLU B 1 212 ? 23.385 11.545 -18.112 1.00 59.47 193 GLU B O 1
ATOM 6153 N N . ILE B 1 213 ? 23.799 11.432 -20.331 1.00 62.86 194 ILE B N 1
ATOM 6154 C CA . ILE B 1 213 ? 22.398 11.561 -20.692 1.00 58.57 194 ILE B CA 1
ATOM 6155 C C . ILE B 1 213 ? 21.639 10.366 -20.141 1.00 59.60 194 ILE B C 1
ATOM 6156 O O . ILE B 1 213 ? 22.097 9.221 -20.246 1.00 61.41 194 ILE B O 1
ATOM 6161 N N . LEU B 1 214 ? 20.477 10.623 -19.541 1.00 58.86 195 LEU B N 1
ATOM 6162 C CA . LEU B 1 214 ? 19.649 9.531 -19.043 1.00 57.96 195 LEU B CA 1
ATOM 6163 C C . LEU B 1 214 ? 19.302 8.558 -20.162 1.00 62.07 195 LEU B C 1
ATOM 6164 O O . LEU B 1 214 ? 19.064 8.959 -21.306 1.00 62.10 195 LEU B O 1
ATOM 6169 N N . ASN B 1 215 ? 19.270 7.276 -19.818 1.00 61.36 196 ASN B N 1
ATOM 6170 C CA . ASN B 1 215 ? 19.008 6.196 -20.749 1.00 69.49 196 ASN B CA 1
ATOM 6171 C C . ASN B 1 215 ? 17.527 6.123 -21.107 1.00 65.14 196 ASN B C 1
ATOM 6172 O O . ASN B 1 215 ? 16.680 6.838 -20.557 1.00 64.88 196 ASN B O 1
ATOM 6177 N N . GLU B 1 216 ? 17.213 5.227 -22.051 1.00 66.81 197 GLU B N 1
ATOM 6178 C CA . GLU B 1 216 ? 15.825 5.077 -22.488 1.00 65.71 197 GLU B CA 1
ATOM 6179 C C . GLU B 1 216 ? 14.957 4.422 -21.419 1.00 63.03 197 GLU B C 1
ATOM 6180 O O . GLU B 1 216 ? 13.752 4.684 -21.367 1.00 61.10 197 GLU B O 1
ATOM 6186 N N . SER B 1 217 ? 15.548 3.606 -20.535 1.00 63.25 198 SER B N 1
ATOM 6187 C CA . SER B 1 217 ? 14.755 2.909 -19.528 1.00 66.74 198 SER B CA 1
ATOM 6188 C C . SER B 1 217 ? 14.331 3.827 -18.398 1.00 60.60 198 SER B C 1
ATOM 6189 O O . SER B 1 217 ? 13.333 3.539 -17.735 1.00 57.97 198 SER B O 1
ATOM 6192 N N . LYS B 1 218 ? 15.050 4.929 -18.189 1.00 59.91 199 LYS B N 1
ATOM 6193 C CA . LYS B 1 218 ? 14.696 5.944 -17.208 1.00 60.09 199 LYS B CA 1
ATOM 6194 C C . LYS B 1 218 ? 13.917 7.097 -17.820 1.00 60.11 199 LYS B C 1
ATOM 6195 O O . LYS B 1 218 ? 13.627 8.072 -17.120 1.00 53.93 199 LYS B O 1
ATOM 6201 N N . ARG B 1 219 ? 13.579 7.013 -19.111 1.00 57.23 200 ARG B N 1
ATOM 6202 C CA . ARG B 1 219 ? 12.784 8.032 -19.784 1.00 50.32 200 ARG B CA 1
ATOM 6203 C C . ARG B 1 219 ? 11.451 7.477 -20.266 1.00 51.72 200 ARG B C 1
ATOM 6204 O O . ARG B 1 219 ? 10.811 8.076 -21.135 1.00 52.67 200 ARG B O 1
ATOM 6212 N N . ASN B 1 220 ? 11.016 6.346 -19.722 1.00 48.88 201 ASN B N 1
ATOM 6213 C CA . ASN B 1 220 ? 9.775 5.713 -20.154 1.00 47.46 201 ASN B CA 1
ATOM 6214 C C . ASN B 1 220 ? 8.603 6.423 -19.491 1.00 52.41 201 ASN B C 1
ATOM 6215 O O . ASN B 1 220 ? 8.446 6.370 -18.266 1.00 56.72 201 ASN B O 1
ATOM 6220 N N . HIS B 1 221 ? 7.791 7.101 -20.295 1.00 46.89 202 HIS B N 1
ATOM 6221 C CA . HIS B 1 221 ? 6.711 7.958 -19.813 1.00 46.22 202 HIS B CA 1
ATOM 6222 C C . HIS B 1 221 ? 5.417 7.446 -20.426 1.00 46.75 202 HIS B C 1
ATOM 6223 O O . HIS B 1 221 ? 5.214 7.558 -21.640 1.00 48.32 202 HIS B O 1
ATOM 6230 N N . LEU B 1 222 ? 4.553 6.874 -19.592 1.00 44.14 203 LEU B N 1
ATOM 6231 C CA . LEU B 1 222 ? 3.295 6.285 -20.044 1.00 44.58 203 LEU B CA 1
ATOM 6232 C C . LEU B 1 222 ? 3.546 5.199 -21.091 1.00 54.16 203 LEU B C 1
ATOM 6233 O O . LEU B 1 222 ? 2.823 5.079 -22.089 1.00 54.96 203 LEU B O 1
ATOM 6238 N N . GLY B 1 223 ? 4.602 4.416 -20.873 1.00 50.51 204 GLY B N 1
ATOM 6239 C CA . GLY B 1 223 ? 4.923 3.303 -21.741 1.00 49.45 204 GLY B CA 1
ATOM 6240 C C . GLY B 1 223 ? 5.656 3.667 -23.010 1.00 50.95 204 GLY B C 1
ATOM 6241 O O . GLY B 1 223 ? 5.894 2.784 -23.839 1.00 45.69 204 GLY B O 1
ATOM 6242 N N . VAL B 1 224 ? 6.045 4.930 -23.179 1.00 46.10 205 VAL B N 1
ATOM 6243 C CA . VAL B 1 224 ? 6.703 5.394 -24.392 1.00 47.78 205 VAL B CA 1
ATOM 6244 C C . VAL B 1 224 ? 7.961 6.154 -24.012 1.00 48.84 205 VAL B C 1
ATOM 6245 O O . VAL B 1 224 ? 7.931 7.004 -23.116 1.00 47.97 205 VAL B O 1
ATOM 6249 N N . THR B 1 225 ? 9.056 5.866 -24.710 1.00 49.46 206 THR B N 1
ATOM 6250 C CA . THR B 1 225 ? 10.321 6.538 -24.452 1.00 47.10 206 THR B CA 1
ATOM 6251 C C . THR B 1 225 ? 10.228 8.010 -24.837 1.00 49.39 206 THR B C 1
ATOM 6252 O O . THR B 1 225 ? 9.753 8.350 -25.929 1.00 49.37 206 THR B O 1
ATOM 6256 N N . ILE B 1 226 ? 10.654 8.885 -23.924 1.00 45.71 207 ILE B N 1
ATOM 6257 C CA . ILE B 1 226 ? 10.809 10.299 -24.244 1.00 43.85 207 ILE B CA 1
ATOM 6258 C C . ILE B 1 226 ? 12.066 10.457 -25.087 1.00 50.97 207 ILE B C 1
ATOM 6259 O O . ILE B 1 226 ? 13.180 10.187 -24.620 1.00 47.73 207 ILE B O 1
ATOM 6264 N N . GLN B 1 227 ? 11.886 10.894 -26.333 1.00 46.16 208 GLN B N 1
ATOM 6265 C CA . GLN B 1 227 ? 12.969 11.027 -27.295 1.00 46.46 208 GLN B CA 1
ATOM 6266 C C . GLN B 1 227 ? 13.569 12.422 -27.236 1.00 46.89 208 GLN B C 1
ATOM 6267 O O . GLN B 1 227 ? 12.851 13.416 -27.098 1.00 48.04 208 GLN B O 1
ATOM 6273 N N . LEU B 1 228 ? 14.893 12.494 -27.342 1.00 44.70 209 LEU B N 1
ATOM 6274 C CA . LEU B 1 228 ? 15.580 13.774 -27.258 1.00 46.07 209 LEU B CA 1
ATOM 6275 C C . LEU B 1 228 ? 15.730 14.480 -28.610 1.00 49.16 209 LEU B C 1
ATOM 6276 O O . LEU B 1 228 ? 16.166 15.639 -28.636 1.00 48.19 209 LEU B O 1
ATOM 6281 N N . ASN B 1 229 ? 15.391 13.822 -29.724 1.00 42.03 210 ASN B N 1
ATOM 6282 C CA . ASN B 1 229 ? 15.443 14.425 -31.053 1.00 47.27 210 ASN B CA 1
ATOM 6283 C C . ASN B 1 229 ? 14.092 14.971 -31.509 1.00 50.76 210 ASN B C 1
ATOM 6284 O O . ASN B 1 229 ? 13.935 15.305 -32.697 1.00 48.06 210 ASN B O 1
ATOM 6289 N N . ASP B 1 230 ? 13.106 15.013 -30.611 1.00 45.04 211 ASP B N 1
ATOM 6290 C CA . ASP B 1 230 ? 11.789 15.573 -30.864 1.00 41.64 211 ASP B CA 1
ATOM 6291 C C . ASP B 1 230 ? 11.165 15.135 -32.194 1.00 43.46 211 ASP B C 1
ATOM 6292 O O . ASP B 1 230 ? 10.887 15.951 -33.058 1.00 40.64 211 ASP B O 1
ATOM 6297 N N . PRO B 1 231 ? 10.886 13.831 -32.354 1.00 44.50 212 PRO B N 1
ATOM 6298 C CA . PRO B 1 231 ? 10.353 13.360 -33.641 1.00 45.76 212 PRO B CA 1
ATOM 6299 C C . PRO B 1 231 ? 8.845 13.496 -33.804 1.00 46.19 212 PRO B C 1
ATOM 6300 O O . PRO B 1 231 ? 8.348 13.261 -34.912 1.00 45.03 212 PRO B O 1
ATOM 6304 N N . TYR B 1 232 ? 8.092 13.816 -32.756 1.00 41.73 213 TYR B N 1
ATOM 6305 C CA . TYR B 1 232 ? 6.634 13.861 -32.862 1.00 41.08 213 TYR B CA 1
ATOM 6306 C C . TYR B 1 232 ? 6.163 15.264 -33.216 1.00 39.64 213 TYR B C 1
ATOM 6307 O O . TYR B 1 232 ? 6.653 16.254 -32.669 1.00 41.87 213 TYR B O 1
ATOM 6316 N N . SER B 1 233 ? 5.210 15.350 -34.129 1.00 40.49 214 SER B N 1
ATOM 6317 C CA . SER B 1 233 ? 4.733 16.641 -34.595 1.00 43.22 214 SER B CA 1
ATOM 6318 C C . SER B 1 233 ? 3.390 16.982 -33.958 1.00 39.46 214 SER B C 1
ATOM 6319 O O . SER B 1 233 ? 2.587 16.100 -33.626 1.00 36.43 214 SER B O 1
ATOM 6322 N N . PHE B 1 234 ? 3.165 18.283 -33.781 1.00 36.81 215 PHE B N 1
ATOM 6323 C CA . PHE B 1 234 ? 1.987 18.805 -33.110 1.00 43.37 215 PHE B CA 1
ATOM 6324 C C . PHE B 1 234 ? 1.477 20.016 -33.866 1.00 42.68 215 PHE B C 1
ATOM 6325 O O . PHE B 1 234 ? 2.229 20.701 -34.567 1.00 42.37 215 PHE B O 1
ATOM 6333 N N . SER B 1 235 ? 0.193 20.299 -33.680 1.00 44.47 216 SER B N 1
ATOM 6334 C CA . SER B 1 235 ? -0.439 21.466 -34.271 1.00 43.35 216 SER B CA 1
ATOM 6335 C C . SER B 1 235 ? -0.561 22.571 -33.234 1.00 41.68 216 SER B C 1
ATOM 6336 O O . SER B 1 235 ? -0.900 22.316 -32.076 1.00 42.18 216 SER B O 1
ATOM 6339 N N . THR B 1 236 ? -0.282 23.798 -33.656 1.00 43.01 217 THR B N 1
ATOM 6340 C CA . THR B 1 236 ? -0.529 24.978 -32.842 1.00 42.75 217 THR B CA 1
ATOM 6341 C C . THR B 1 236 ? -1.876 25.614 -33.139 1.00 43.70 217 THR B C 1
ATOM 6342 O O . THR B 1 236 ? -2.133 26.726 -32.673 1.00 45.36 217 THR B O 1
ATOM 6346 N N . LYS B 1 237 ? -2.728 24.957 -33.929 1.00 43.78 218 LYS B N 1
ATOM 6347 C CA . LYS B 1 237 ? -3.987 25.572 -34.328 1.00 44.72 218 LYS B CA 1
ATOM 6348 C C . LYS B 1 237 ? -5.182 24.673 -34.026 1.00 41.72 218 LYS B C 1
ATOM 6349 O O . LYS B 1 237 ? -6.254 25.173 -33.680 1.00 44.30 218 LYS B O 1
ATOM 6355 N N . ASN B 1 238 ? -5.014 23.355 -34.138 1.00 39.80 219 ASN B N 1
ATOM 6356 C CA . ASN B 1 238 ? -6.087 22.425 -33.802 1.00 41.86 219 ASN B CA 1
ATOM 6357 C C . ASN B 1 238 ? -6.237 22.294 -32.293 1.00 42.97 219 ASN B C 1
ATOM 6358 O O . ASN B 1 238 ? -5.250 22.107 -31.572 1.00 41.90 219 ASN B O 1
ATOM 6363 N N . SER B 1 239 ? -7.477 22.354 -31.822 1.00 40.87 220 SER B N 1
ATOM 6364 C CA . SER B 1 239 ? -7.750 22.151 -30.414 1.00 39.05 220 SER B CA 1
ATOM 6365 C C . SER B 1 239 ? -9.168 21.620 -30.258 1.00 41.33 220 SER B C 1
ATOM 6366 O O . SER B 1 239 ? -10.029 21.849 -31.116 1.00 37.69 220 SER B O 1
ATOM 6369 N N . PHE B 1 240 ? -9.403 20.893 -29.164 1.00 35.88 221 PHE B N 1
ATOM 6370 C CA . PHE B 1 240 ? -10.759 20.541 -28.763 1.00 36.01 221 PHE B CA 1
ATOM 6371 C C . PHE B 1 240 ? -10.933 20.812 -27.276 1.00 38.96 221 PHE B C 1
ATOM 6372 O O . PHE B 1 240 ? -9.964 20.872 -26.518 1.00 33.53 221 PHE B O 1
ATOM 6380 N N . CYS B 1 241 ? -12.178 21.054 -26.885 1.00 38.95 222 CYS B N 1
ATOM 6381 C CA . CYS B 1 241 ? -12.543 21.213 -25.487 1.00 40.00 222 CYS B CA 1
ATOM 6382 C C . CYS B 1 241 ? -13.846 20.466 -25.265 1.00 41.14 222 CYS B C 1
ATOM 6383 O O . CYS B 1 241 ? -14.457 19.941 -26.206 1.00 42.18 222 CYS B O 1
ATOM 6386 N N . ILE B 1 242 ? -14.274 20.430 -24.010 1.00 34.39 223 ILE B N 1
ATOM 6387 C CA . ILE B 1 242 ? -15.419 19.633 -23.587 1.00 38.91 223 ILE B CA 1
ATOM 6388 C C . ILE B 1 242 ? -16.291 20.489 -22.681 1.00 40.35 223 ILE B C 1
ATOM 6389 O O . ILE B 1 242 ? -15.779 21.223 -21.828 1.00 40.25 223 ILE B O 1
ATOM 6394 N N . TRP B 1 243 ? -17.611 20.409 -22.862 1.00 38.94 224 TRP B N 1
ATOM 6395 C CA . TRP B 1 243 ? -18.515 21.101 -21.945 1.00 43.22 224 TRP B CA 1
ATOM 6396 C C . TRP B 1 243 ? -19.825 20.332 -21.859 1.00 46.60 224 TRP B C 1
ATOM 6397 O O . TRP B 1 243 ? -20.630 20.355 -22.795 1.00 45.09 224 TRP B O 1
ATOM 6408 N N . PHE B 1 244 ? -20.040 19.668 -20.729 1.00 45.96 225 PHE B N 1
ATOM 6409 C CA . PHE B 1 244 ? -21.293 18.981 -20.445 1.00 43.04 225 PHE B CA 1
ATOM 6410 C C . PHE B 1 244 ? -22.068 19.853 -19.461 1.00 47.95 225 PHE B C 1
ATOM 6411 O O . PHE B 1 244 ? -21.763 19.883 -18.261 1.00 42.24 225 PHE B O 1
ATOM 6419 N N . SER B 1 245 ? -23.076 20.564 -19.964 1.00 44.08 226 SER B N 1
ATOM 6420 C CA . SER B 1 245 ? -23.832 21.461 -19.100 1.00 47.87 226 SER B CA 1
ATOM 6421 C C . SER B 1 245 ? -24.668 20.674 -18.101 1.00 51.56 226 SER B C 1
ATOM 6422 O O . SER B 1 245 ? -25.256 19.641 -18.435 1.00 48.44 226 SER B O 1
ATOM 6425 N N . ASN B 1 246 ? -24.710 21.165 -16.863 1.00 44.78 227 ASN B N 1
ATOM 6426 C CA . ASN B 1 246 ? -25.633 20.662 -15.858 1.00 49.87 227 ASN B CA 1
ATOM 6427 C C . ASN B 1 246 ? -26.969 21.387 -15.905 1.00 51.27 227 ASN B C 1
ATOM 6428 O O . ASN B 1 246 ? -27.806 21.176 -15.023 1.00 53.43 227 ASN B O 1
ATOM 6433 N N . ASN B 1 247 ? -27.165 22.248 -16.898 1.00 50.63 228 ASN B N 1
ATOM 6434 C CA . ASN B 1 247 ? -28.395 23.018 -17.078 1.00 48.23 228 ASN B CA 1
ATOM 6435 C C . ASN B 1 247 ? -28.949 22.752 -18.472 1.00 49.26 228 ASN B C 1
ATOM 6436 O O . ASN B 1 247 ? -28.418 23.289 -19.464 1.00 45.84 228 ASN B O 1
ATOM 6441 N N . PRO B 1 248 ? -30.026 21.975 -18.603 1.00 52.20 229 PRO B N 1
ATOM 6442 C CA . PRO B 1 248 ? -30.534 21.636 -19.943 1.00 49.46 229 PRO B CA 1
ATOM 6443 C C . PRO B 1 248 ? -30.981 22.840 -20.758 1.00 49.35 229 PRO B C 1
ATOM 6444 O O . PRO B 1 248 ? -31.150 22.699 -21.974 1.00 48.12 229 PRO B O 1
ATOM 6448 N N . ASN B 1 249 ? -31.158 24.014 -20.147 1.00 47.58 230 ASN B N 1
ATOM 6449 C CA . ASN B 1 249 ? -31.614 25.201 -20.863 1.00 52.70 230 ASN B CA 1
ATOM 6450 C C . ASN B 1 249 ? -30.487 26.150 -21.250 1.00 51.63 230 ASN B C 1
ATOM 6451 O O . ASN B 1 249 ? -30.743 27.140 -21.945 1.00 52.85 230 ASN B O 1
ATOM 6456 N N . SER B 1 250 ? -29.249 25.856 -20.855 1.00 49.16 231 SER B N 1
ATOM 6457 C CA . SER B 1 250 ? -28.084 26.660 -21.226 1.00 50.88 231 SER B CA 1
ATOM 6458 C C . SER B 1 250 ? -26.951 25.699 -21.570 1.00 52.74 231 SER B C 1
ATOM 6459 O O . SER B 1 250 ? -26.380 25.071 -20.674 1.00 48.83 231 SER B O 1
ATOM 6462 N N . ALA B 1 251 ? -26.656 25.550 -22.868 1.00 49.01 232 ALA B N 1
ATOM 6463 C CA . ALA B 1 251 ? -25.630 24.590 -23.267 1.00 50.30 232 ALA B CA 1
ATOM 6464 C C . ALA B 1 251 ? -24.237 24.971 -22.774 1.00 47.53 232 ALA B C 1
ATOM 6465 O O . ALA B 1 251 ? -23.402 24.079 -22.584 1.00 46.69 232 ALA B O 1
ATOM 6467 N N . MET B 1 252 ? -23.981 26.262 -22.520 1.00 47.58 233 MET B N 1
ATOM 6468 C CA . MET B 1 252 ? -22.638 26.776 -22.253 1.00 47.15 233 MET B CA 1
ATOM 6469 C C . MET B 1 252 ? -22.734 28.249 -21.881 1.00 48.56 233 MET B C 1
ATOM 6470 O O . MET B 1 252 ? -23.408 29.011 -22.583 1.00 50.35 233 MET B O 1
ATOM 6475 N N . PRO B 1 253 ? -22.097 28.684 -20.787 1.00 48.57 234 PRO B N 1
ATOM 6476 C CA . PRO B 1 253 ? -22.167 30.100 -20.404 1.00 48.45 234 PRO B CA 1
ATOM 6477 C C . PRO B 1 253 ? -21.664 31.025 -21.505 1.00 46.63 234 PRO B C 1
ATOM 6478 O O . PRO B 1 253 ? -20.831 30.657 -22.336 1.00 47.64 234 PRO B O 1
ATOM 6482 N N . LYS B 1 254 ? -22.181 32.254 -21.481 1.00 50.03 235 LYS B N 1
ATOM 6483 C CA . LYS B 1 254 ? -21.880 33.238 -22.512 1.00 47.75 235 LYS B CA 1
ATOM 6484 C C . LYS B 1 254 ? -20.397 33.587 -22.558 1.00 50.80 235 LYS B C 1
ATOM 6485 O O . LYS B 1 254 ? -19.852 33.823 -23.640 1.00 53.32 235 LYS B O 1
ATOM 6491 N N . LYS B 1 255 ? -19.723 33.618 -21.404 1.00 54.86 236 LYS B N 1
ATOM 6492 C CA . LYS B 1 255 ? -18.323 34.029 -21.386 1.00 51.63 236 LYS B CA 1
ATOM 6493 C C . LYS B 1 255 ? -17.402 32.952 -21.926 1.00 47.05 236 LYS B C 1
ATOM 6494 O O . LYS B 1 255 ? -16.312 33.267 -22.409 1.00 51.60 236 LYS B O 1
ATOM 6500 N N . ILE B 1 256 ? -17.809 31.688 -21.844 1.00 44.44 237 ILE B N 1
ATOM 6501 C CA . ILE B 1 256 ? -17.024 30.628 -22.461 1.00 48.19 237 ILE B CA 1
ATOM 6502 C C . ILE B 1 256 ? -17.279 30.579 -23.962 1.00 48.10 237 ILE B C 1
ATOM 6503 O O . ILE B 1 256 ? -16.358 30.333 -24.747 1.00 47.18 237 ILE B O 1
ATOM 6508 N N . LYS B 1 257 ? -18.521 30.838 -24.388 1.00 48.20 238 LYS B N 1
ATOM 6509 C CA . LYS B 1 257 ? -18.802 30.974 -25.815 1.00 50.46 238 LYS B CA 1
ATOM 6510 C C . LYS B 1 257 ? -17.936 32.058 -26.443 1.00 51.32 238 LYS B C 1
ATOM 6511 O O . LYS B 1 257 ? -17.399 31.873 -27.541 1.00 49.94 238 LYS B O 1
ATOM 6517 N N . ASP B 1 258 ? -17.794 33.201 -25.763 1.00 49.65 239 ASP B N 1
ATOM 6518 C CA . ASP B 1 258 ? -16.964 34.271 -26.304 1.00 50.16 239 ASP B CA 1
ATOM 6519 C C . ASP B 1 258 ? -15.515 33.828 -26.424 1.00 47.97 239 ASP B C 1
ATOM 6520 O O . ASP B 1 258 ? -14.826 34.186 -27.384 1.00 49.75 239 ASP B O 1
ATOM 6525 N N . ILE B 1 259 ? -15.028 33.068 -25.444 1.00 49.49 240 ILE B N 1
ATOM 6526 C CA . ILE B 1 259 ? -13.656 32.575 -25.505 1.00 50.07 240 ILE B CA 1
ATOM 6527 C C . ILE B 1 259 ? -13.474 31.659 -26.710 1.00 44.12 240 ILE B C 1
ATOM 6528 O O . ILE B 1 259 ? -12.464 31.734 -27.420 1.00 43.85 240 ILE B O 1
ATOM 6533 N N . LEU B 1 260 ? -14.467 30.813 -26.984 1.00 39.09 241 LEU B N 1
ATOM 6534 C CA . LEU B 1 260 ? -14.358 29.870 -28.089 1.00 46.76 241 LEU B CA 1
ATOM 6535 C C . LEU B 1 260 ? -14.521 30.553 -29.441 1.00 48.13 241 LEU B C 1
ATOM 6536 O O . LEU B 1 260 ? -13.857 30.169 -30.415 1.00 47.66 241 LEU B O 1
ATOM 6541 N N . GLU B 1 261 ? -15.399 31.557 -29.526 1.00 45.75 242 GLU B N 1
ATOM 6542 C CA . GLU B 1 261 ? -15.497 32.329 -30.759 1.00 47.99 242 GLU B CA 1
ATOM 6543 C C . GLU B 1 261 ? -14.163 32.983 -31.099 1.00 44.86 242 GLU B C 1
ATOM 6544 O O . GLU B 1 261 ? -13.740 32.980 -32.261 1.00 44.67 242 GLU B O 1
ATOM 6550 N N . GLU B 1 262 ? -13.468 33.517 -30.089 1.00 43.56 243 GLU B N 1
ATOM 6551 C CA . GLU B 1 262 ? -12.155 34.107 -30.331 1.00 44.24 243 GLU B CA 1
ATOM 6552 C C . GLU B 1 262 ? -11.139 33.032 -30.692 1.00 44.22 243 GLU B C 1
ATOM 6553 O O . GLU B 1 262 ? -10.274 33.252 -31.546 1.00 49.32 243 GLU B O 1
ATOM 6559 N N . ARG B 1 263 ? -11.212 31.874 -30.034 1.00 42.30 244 ARG B N 1
ATOM 6560 C CA . ARG B 1 263 ? -10.279 30.791 -30.320 1.00 43.41 244 ARG B CA 1
ATOM 6561 C C . ARG B 1 263 ? -10.449 30.277 -31.746 1.00 45.28 244 ARG B C 1
ATOM 6562 O O . ARG B 1 263 ? -9.464 30.047 -32.456 1.00 45.80 244 ARG B O 1
ATOM 6570 N N . ALA B 1 264 ? -11.699 30.076 -32.177 1.00 42.62 245 ALA B N 1
ATOM 6571 C CA . ALA B 1 264 ? -11.959 29.615 -33.538 1.00 47.47 245 ALA B CA 1
ATOM 6572 C C . ALA B 1 264 ? -11.492 30.636 -34.572 1.00 49.14 245 ALA B C 1
ATOM 6573 O O . ALA B 1 264 ? -10.904 30.271 -35.603 1.00 47.25 245 ALA B O 1
ATOM 6575 N N . LYS B 1 265 ? -11.707 31.926 -34.296 1.00 48.24 246 LYS B N 1
ATOM 6576 C CA . LYS B 1 265 ? -11.308 32.946 -35.260 1.00 50.71 246 LYS B CA 1
ATOM 6577 C C . LYS B 1 265 ? -9.800 33.090 -35.333 1.00 50.86 246 LYS B C 1
ATOM 6578 O O . LYS B 1 265 ? -9.257 33.341 -36.410 1.00 51.42 246 LYS B O 1
ATOM 6584 N N . GLN B 1 266 ? -9.132 32.923 -34.231 1.00 49.69 247 GLN B N 1
ATOM 6585 C CA . GLN B 1 266 ? -7.719 33.104 -34.188 1.00 51.76 247 GLN B CA 1
ATOM 6586 C C . GLN B 1 266 ? -6.952 31.947 -34.687 1.00 48.30 247 GLN B C 1
ATOM 6587 O O . GLN B 1 266 ? -5.928 32.108 -35.234 1.00 49.04 247 GLN B O 1
ATOM 6593 N N . ASN B 1 267 ? -7.515 30.764 -34.594 1.00 47.51 248 ASN B N 1
ATOM 6594 C CA . ASN B 1 267 ? -6.876 29.559 -35.045 1.00 49.10 248 ASN B CA 1
ATOM 6595 C C . ASN B 1 267 ? -6.929 29.144 -36.526 1.00 46.27 248 ASN B C 1
ATOM 6596 O O . ASN B 1 267 ? -6.674 28.053 -36.909 1.00 46.01 248 ASN B O 1
ATOM 6601 N N . ALA B 1 268 ? -7.249 30.148 -37.317 1.00 48.78 249 ALA B N 1
ATOM 6602 C CA . ALA B 1 268 ? -7.342 30.212 -38.738 1.00 48.98 249 ALA B CA 1
ATOM 6603 C C . ALA B 1 268 ? -8.177 29.151 -39.257 1.00 44.78 249 ALA B C 1
ATOM 6604 O O . ALA B 1 268 ? -9.314 29.085 -38.865 1.00 43.70 249 ALA B O 1
ATOM 6606 N N . PRO B 1 269 ? -7.633 28.336 -40.140 1.00 48.96 250 PRO B N 1
ATOM 6607 C CA . PRO B 1 269 ? -8.277 27.197 -40.746 1.00 45.55 250 PRO B CA 1
ATOM 6608 C C . PRO B 1 269 ? -8.072 25.949 -39.961 1.00 46.12 250 PRO B C 1
ATOM 6609 O O . PRO B 1 269 ? -8.442 24.933 -40.440 1.00 43.85 250 PRO B O 1
ATOM 6613 N N . GLY B 1 270 ? -7.506 26.024 -38.774 1.00 47.37 251 GLY B N 1
ATOM 6614 C CA . GLY B 1 270 ? -7.367 24.868 -37.932 1.00 42.98 251 GLY B CA 1
ATOM 6615 C C . GLY B 1 270 ? -8.681 24.526 -37.268 1.00 43.93 251 GLY B C 1
ATOM 6616 O O . GLY B 1 270 ? -9.566 25.325 -37.191 1.00 45.14 251 GLY B O 1
ATOM 6617 N N . VAL B 1 271 ? -8.799 23.320 -36.774 1.00 41.23 252 VAL B N 1
ATOM 6618 C CA . VAL B 1 271 ? -10.005 22.913 -36.112 1.00 45.56 252 VAL B CA 1
ATOM 6619 C C . VAL B 1 271 ? -10.161 23.483 -34.721 1.00 44.72 252 VAL B C 1
ATOM 6620 O O . VAL B 1 271 ? -9.225 23.593 -34.012 1.00 42.48 252 VAL B O 1
ATOM 6624 N N . THR B 1 272 ? -11.347 23.916 -34.403 1.00 39.81 253 THR B N 1
ATOM 6625 C CA . THR B 1 272 ? -11.709 24.301 -33.041 1.00 43.20 253 THR B CA 1
ATOM 6626 C C . THR B 1 272 ? -12.913 23.450 -32.636 1.00 43.55 253 THR B C 1
ATOM 6627 O O . THR B 1 272 ? -14.064 23.791 -32.915 1.00 44.65 253 THR B O 1
ATOM 6631 N N . LYS B 1 273 ? -12.640 22.333 -31.977 1.00 38.52 254 LYS B N 1
ATOM 6632 C CA . LYS B 1 273 ? -13.650 21.328 -31.706 1.00 33.13 254 LYS B CA 1
ATOM 6633 C C . LYS B 1 273 ? -14.205 21.484 -30.294 1.00 41.47 254 LYS B C 1
ATOM 6634 O O . LYS B 1 273 ? -13.482 21.844 -29.355 1.00 38.74 254 LYS B O 1
ATOM 6640 N N . LEU B 1 274 ? -15.502 21.228 -30.159 1.00 40.94 255 LEU B N 1
ATOM 6641 C CA . LEU B 1 274 ? -16.201 21.331 -28.892 1.00 40.56 255 LEU B CA 1
ATOM 6642 C C . LEU B 1 274 ? -17.035 20.072 -28.716 1.00 41.44 255 LEU B C 1
ATOM 6643 O O . LEU B 1 274 ? -17.945 19.817 -29.508 1.00 41.09 255 LEU B O 1
ATOM 6648 N N . VAL B 1 275 ? -16.738 19.305 -27.663 1.00 39.66 256 VAL B N 1
ATOM 6649 C CA . VAL B 1 275 ? -17.437 18.065 -27.354 1.00 38.96 256 VAL B CA 1
ATOM 6650 C C . VAL B 1 275 ? -18.506 18.359 -26.318 1.00 38.88 256 VAL B C 1
ATOM 6651 O O . VAL B 1 275 ? -18.267 19.101 -25.357 1.00 40.77 256 VAL B O 1
ATOM 6655 N N . TYR B 1 276 ? -19.697 17.801 -26.523 1.00 36.00 257 TYR B N 1
ATOM 6656 C CA . TYR B 1 276 ? -20.797 18.005 -25.597 1.00 38.16 257 TYR B CA 1
ATOM 6657 C C . TYR B 1 276 ? -21.670 16.757 -25.589 1.00 39.39 257 TYR B C 1
ATOM 6658 O O . TYR B 1 276 ? -21.341 15.733 -26.196 1.00 37.12 257 TYR B O 1
ATOM 6667 N N . SER B 1 277 ? -22.767 16.831 -24.844 1.00 40.69 258 SER B N 1
ATOM 6668 C CA . SER B 1 277 ? -23.708 15.728 -24.738 1.00 45.57 258 SER B CA 1
ATOM 6669 C C . SER B 1 277 ? -25.095 16.220 -25.107 1.00 44.24 258 SER B C 1
ATOM 6670 O O . SER B 1 277 ? -25.658 17.082 -24.416 1.00 42.59 258 SER B O 1
ATOM 6673 N N . ARG B 1 278 ? -25.656 15.644 -26.172 1.00 44.80 259 ARG B N 1
ATOM 6674 C CA . ARG B 1 278 ? -27.009 16.010 -26.557 1.00 44.58 259 ARG B CA 1
ATOM 6675 C C . ARG B 1 278 ? -28.011 15.649 -25.462 1.00 41.82 259 ARG B C 1
ATOM 6676 O O . ARG B 1 278 ? -28.960 16.402 -25.232 1.00 43.66 259 ARG B O 1
ATOM 6684 N N . ALA B 1 279 ? -27.793 14.543 -24.743 1.00 38.62 260 ALA B N 1
ATOM 6685 C CA . ALA B 1 279 ? -28.721 14.140 -23.687 1.00 43.72 260 ALA B CA 1
ATOM 6686 C C . ALA B 1 279 ? -28.780 15.123 -22.522 1.00 45.19 260 ALA B C 1
ATOM 6687 O O . ALA B 1 279 ? -29.717 15.044 -21.721 1.00 43.94 260 ALA B O 1
ATOM 6689 N N . CYS B 1 280 ? -27.829 16.048 -22.406 1.00 42.65 261 CYS B N 1
ATOM 6690 C CA . CYS B 1 280 ? -27.845 17.015 -21.316 1.00 45.72 261 CYS B CA 1
ATOM 6691 C C . CYS B 1 280 ? -28.586 18.287 -21.682 1.00 47.04 261 CYS B C 1
ATOM 6692 O O . CYS B 1 280 ? -28.741 19.166 -20.826 1.00 43.10 261 CYS B O 1
ATOM 6695 N N . LEU B 1 281 ? -29.028 18.416 -22.930 1.00 42.00 262 LEU B N 1
ATOM 6696 C CA . LEU B 1 281 ? -29.714 19.614 -23.380 1.00 47.16 262 LEU B CA 1
ATOM 6697 C C . LEU B 1 281 ? -31.154 19.290 -23.767 1.00 45.72 262 LEU B C 1
ATOM 6698 O O . LEU B 1 281 ? -31.499 18.139 -24.053 1.00 46.50 262 LEU B O 1
ATOM 6703 N N . THR B 1 282 ? -32.003 20.318 -23.736 1.00 46.97 263 THR B N 1
ATOM 6704 C CA . THR B 1 282 ? -33.321 20.229 -24.354 1.00 51.17 263 THR B CA 1
ATOM 6705 C C . THR B 1 282 ? -33.187 20.285 -25.871 1.00 48.68 263 THR B C 1
ATOM 6706 O O . THR B 1 282 ? -32.173 20.732 -26.413 1.00 48.37 263 THR B O 1
ATOM 6710 N N . LYS B 1 283 ? -34.236 19.837 -26.564 1.00 50.61 264 LYS B N 1
ATOM 6711 C CA . LYS B 1 283 ? -34.228 19.905 -28.023 1.00 48.93 264 LYS B CA 1
ATOM 6712 C C . LYS B 1 283 ? -34.046 21.341 -28.499 1.00 50.84 264 LYS B C 1
ATOM 6713 O O . LYS B 1 283 ? -33.221 21.615 -29.383 1.00 48.05 264 LYS B O 1
ATOM 6719 N N . LYS B 1 284 ? -34.783 22.274 -27.891 1.00 46.80 265 LYS B N 1
ATOM 6720 C CA . LYS B 1 284 ? -34.705 23.673 -28.291 1.00 47.73 265 LYS B CA 1
ATOM 6721 C C . LYS B 1 284 ? -33.318 24.250 -28.027 1.00 49.77 265 LYS B C 1
ATOM 6722 O O . LYS B 1 284 ? -32.752 24.941 -28.883 1.00 54.50 265 LYS B O 1
ATOM 6728 N N . GLU B 1 285 ? -32.744 23.960 -26.856 1.00 50.05 266 GLU B N 1
ATOM 6729 C CA . GLU B 1 285 ? -31.432 24.509 -26.529 1.00 51.09 266 GLU B CA 1
ATOM 6730 C C . GLU B 1 285 ? -30.342 23.881 -27.387 1.00 46.10 266 GLU B C 1
ATOM 6731 O O . GLU B 1 285 ? -29.413 24.573 -27.828 1.00 45.95 266 GLU B O 1
ATOM 6737 N N . ASN B 1 286 ? -30.441 22.573 -27.645 1.00 40.91 267 ASN B N 1
ATOM 6738 C CA . ASN B 1 286 ? -29.501 21.932 -28.558 1.00 43.91 267 ASN B CA 1
ATOM 6739 C C . ASN B 1 286 ? -29.557 22.581 -29.941 1.00 50.38 267 ASN B C 1
ATOM 6740 O O . ASN B 1 286 ? -28.517 22.827 -30.571 1.00 42.09 267 ASN B O 1
ATOM 6745 N N . THR B 1 287 ? -30.768 22.865 -30.427 1.00 46.48 268 THR B N 1
ATOM 6746 C CA . THR B 1 287 ? -30.918 23.523 -31.721 1.00 47.47 268 THR B CA 1
ATOM 6747 C C . THR B 1 287 ? -30.214 24.873 -31.728 1.00 47.72 268 THR B C 1
ATOM 6748 O O . THR B 1 287 ? -29.469 25.194 -32.664 1.00 50.91 268 THR B O 1
ATOM 6752 N N . ASN B 1 288 ? -30.433 25.672 -30.678 1.00 45.90 269 ASN B N 1
ATOM 6753 C CA . ASN B 1 288 ? -29.746 26.952 -30.538 1.00 44.96 269 ASN B CA 1
ATOM 6754 C C . ASN B 1 288 ? -28.235 26.756 -30.494 1.00 46.71 269 ASN B C 1
ATOM 6755 O O . ASN B 1 288 ? -27.479 27.539 -31.085 1.00 48.70 269 ASN B O 1
ATOM 6760 N N . PHE B 1 289 ? -27.781 25.723 -29.777 1.00 47.26 270 PHE B N 1
ATOM 6761 C CA . PHE B 1 289 ? -26.352 25.447 -29.626 1.00 50.52 270 PHE B CA 1
ATOM 6762 C C . PHE B 1 289 ? -25.723 25.056 -30.954 1.00 45.87 270 PHE B C 1
ATOM 6763 O O . PHE B 1 289 ? -24.659 25.566 -31.330 1.00 43.14 270 PHE B O 1
ATOM 6771 N N . VAL B 1 290 ? -26.363 24.132 -31.669 1.00 44.33 271 VAL B N 1
ATOM 6772 C CA . VAL B 1 290 ? -25.827 23.680 -32.944 1.00 45.62 271 VAL B CA 1
ATOM 6773 C C . VAL B 1 290 ? -25.648 24.863 -33.891 1.00 43.95 271 VAL B C 1
ATOM 6774 O O . VAL B 1 290 ? -24.668 24.932 -34.644 1.00 45.89 271 VAL B O 1
ATOM 6778 N N . GLN B 1 291 ? -26.577 25.821 -33.852 1.00 41.71 272 GLN B N 1
ATOM 6779 C CA . GLN B 1 291 ? -26.482 26.980 -34.740 1.00 42.65 272 GLN B CA 1
ATOM 6780 C C . GLN B 1 291 ? -25.396 27.951 -34.298 1.00 42.56 272 GLN B C 1
ATOM 6781 O O . GLN B 1 291 ? -24.679 28.502 -35.138 1.00 48.60 272 GLN B O 1
ATOM 6787 N N . TRP B 1 292 ? -25.271 28.201 -32.992 1.00 47.31 273 TRP B N 1
ATOM 6788 C CA . TRP B 1 292 ? -24.208 29.085 -32.525 1.00 42.72 273 TRP B CA 1
ATOM 6789 C C . TRP B 1 292 ? -22.841 28.581 -32.976 1.00 42.26 273 TRP B C 1
ATOM 6790 O O . TRP B 1 292 ? -21.995 29.370 -33.412 1.00 44.37 273 TRP B O 1
ATOM 6801 N N . ALA B 1 293 ? -22.607 27.266 -32.885 1.00 43.01 274 ALA B N 1
ATOM 6802 C CA . ALA B 1 293 ? -21.332 26.718 -33.337 1.00 47.37 274 ALA B CA 1
ATOM 6803 C C . ALA B 1 293 ? -21.164 26.898 -34.842 1.00 40.90 274 ALA B C 1
ATOM 6804 O O . ALA B 1 293 ? -20.056 27.168 -35.320 1.00 38.71 274 ALA B O 1
ATOM 6806 N N . LYS B 1 294 ? -22.250 26.755 -35.606 1.00 41.74 275 LYS B N 1
ATOM 6807 C CA . LYS B 1 294 ? -22.154 26.932 -37.057 1.00 47.51 275 LYS B CA 1
ATOM 6808 C C . LYS B 1 294 ? -21.824 28.374 -37.411 1.00 44.61 275 LYS B C 1
ATOM 6809 O O . LYS B 1 294 ? -21.015 28.636 -38.305 1.00 43.84 275 LYS B O 1
ATOM 6815 N N . GLU B 1 295 ? -22.428 29.325 -36.709 1.00 46.09 276 GLU B N 1
ATOM 6816 C CA . GLU B 1 295 ? -22.208 30.727 -37.027 1.00 47.25 276 GLU B CA 1
ATOM 6817 C C . GLU B 1 295 ? -20.808 31.205 -36.659 1.00 45.42 276 GLU B C 1
ATOM 6818 O O . GLU B 1 295 ? -20.415 32.304 -37.061 1.00 47.76 276 GLU B O 1
ATOM 6824 N N . ASN B 1 296 ? -20.058 30.433 -35.869 1.00 48.54 277 ASN B N 1
ATOM 6825 C CA . ASN B 1 296 ? -18.782 30.918 -35.356 1.00 49.60 277 ASN B CA 1
ATOM 6826 C C . ASN B 1 296 ? -17.611 29.996 -35.671 1.00 49.00 277 ASN B C 1
ATOM 6827 O O . ASN B 1 296 ? -16.535 30.176 -35.094 1.00 44.88 277 ASN B O 1
ATOM 6832 N N . GLY B 1 297 ? -17.785 29.030 -36.572 1.00 48.78 278 GLY B N 1
ATOM 6833 C CA . GLY B 1 297 ? -16.675 28.202 -37.010 1.00 44.81 278 GLY B CA 1
ATOM 6834 C C . GLY B 1 297 ? -16.215 27.162 -36.015 1.00 46.34 278 GLY B C 1
ATOM 6835 O O . GLY B 1 297 ? -15.056 26.737 -36.066 1.00 48.01 278 GLY B O 1
ATOM 6836 N N . ILE B 1 298 ? -17.103 26.707 -35.137 1.00 41.22 279 ILE B N 1
ATOM 6837 C CA . ILE B 1 298 ? -16.770 25.747 -34.093 1.00 41.76 279 ILE B CA 1
ATOM 6838 C C . ILE B 1 298 ? -17.332 24.397 -34.503 1.00 42.54 279 ILE B C 1
ATOM 6839 O O . ILE B 1 298 ? -18.525 24.283 -34.809 1.00 44.85 279 ILE B O 1
ATOM 6844 N N . THR B 1 299 ? -16.483 23.371 -34.482 1.00 44.13 280 THR B N 1
ATOM 6845 C CA . THR B 1 299 ? -16.878 22.020 -34.877 1.00 44.40 280 THR B CA 1
ATOM 6846 C C . THR B 1 299 ? -17.428 21.290 -33.652 1.00 44.89 280 THR B C 1
ATOM 6847 O O . THR B 1 299 ? -16.670 20.912 -32.755 1.00 39.34 280 THR B O 1
ATOM 6851 N N . LEU B 1 300 ? -18.742 21.084 -33.627 1.00 41.32 281 LEU B N 1
ATOM 6852 C CA . LEU B 1 300 ? -19.400 20.368 -32.545 1.00 41.65 281 LEU B CA 1
ATOM 6853 C C . LEU B 1 300 ? -19.253 18.868 -32.731 1.00 43.96 281 LEU B C 1
ATOM 6854 O O . LEU B 1 300 ? -19.316 18.359 -33.857 1.00 44.42 281 LEU B O 1
ATOM 6859 N N . LEU B 1 301 ? -19.066 18.161 -31.620 1.00 37.37 282 LEU B N 1
ATOM 6860 C CA . LEU B 1 301 ? -19.115 16.704 -31.592 1.00 38.40 282 LEU B CA 1
ATOM 6861 C C . LEU B 1 301 ? -20.014 16.280 -30.445 1.00 44.49 282 LEU B C 1
ATOM 6862 O O . LEU B 1 301 ? -19.723 16.582 -29.282 1.00 42.11 282 LEU B O 1
ATOM 6867 N N . ASP B 1 302 ? -21.127 15.632 -30.779 1.00 42.59 283 ASP B N 1
ATOM 6868 C CA . ASP B 1 302 ? -22.041 15.070 -29.793 1.00 40.58 283 ASP B CA 1
ATOM 6869 C C . ASP B 1 302 ? -21.534 13.679 -29.430 1.00 43.89 283 ASP B C 1
ATOM 6870 O O . ASP B 1 302 ? -21.683 12.732 -30.207 1.00 40.76 283 ASP B O 1
ATOM 6875 N N . PHE B 1 303 ? -20.910 13.546 -28.255 1.00 42.23 284 PHE B N 1
ATOM 6876 C CA . PHE B 1 303 ? -20.305 12.255 -27.947 1.00 39.13 284 PHE B CA 1
ATOM 6877 C C . PHE B 1 303 ? -21.334 11.169 -27.639 1.00 38.00 284 PHE B C 1
ATOM 6878 O O . PHE B 1 303 ? -20.942 10.004 -27.524 1.00 38.10 284 PHE B O 1
ATOM 6886 N N . ASP B 1 304 ? -22.626 11.507 -27.501 1.00 39.08 285 ASP B N 1
ATOM 6887 C CA . ASP B 1 304 ? -23.646 10.464 -27.369 1.00 41.61 285 ASP B CA 1
ATOM 6888 C C . ASP B 1 304 ? -23.714 9.577 -28.615 1.00 46.01 285 ASP B C 1
ATOM 6889 O O . ASP B 1 304 ? -24.045 8.387 -28.514 1.00 42.96 285 ASP B O 1
ATOM 6894 N N . GLU B 1 305 ? -23.411 10.128 -29.792 1.00 40.33 286 GLU B N 1
ATOM 6895 C CA . GLU B 1 305 ? -23.492 9.373 -31.036 1.00 48.75 286 GLU B CA 1
ATOM 6896 C C . GLU B 1 305 ? -22.209 8.616 -31.348 1.00 50.47 286 GLU B C 1
ATOM 6897 O O . GLU B 1 305 ? -22.184 7.840 -32.305 1.00 50.68 286 GLU B O 1
ATOM 6903 N N . LEU B 1 306 ? -21.163 8.786 -30.544 1.00 48.32 287 LEU B N 1
ATOM 6904 C CA . LEU B 1 306 ? -19.888 8.147 -30.837 1.00 50.44 287 LEU B CA 1
ATOM 6905 C C . LEU B 1 306 ? -19.989 6.636 -30.649 1.00 49.68 287 LEU B C 1
ATOM 6906 O O . LEU B 1 306 ? -20.597 6.156 -29.690 1.00 52.81 287 LEU B O 1
ATOM 6911 N N . LYS B 1 307 ? -19.389 5.884 -31.574 1.00 50.66 288 LYS B N 1
ATOM 6912 C CA . LYS B 1 307 ? -19.312 4.427 -31.497 1.00 51.26 288 LYS B CA 1
ATOM 6913 C C . LYS B 1 307 ? -17.891 4.029 -31.122 1.00 54.01 288 LYS B C 1
ATOM 6914 O O . LYS B 1 307 ? -16.940 4.365 -31.839 1.00 49.71 288 LYS B O 1
ATOM 6920 N N . CYS B 1 308 ? -17.752 3.332 -29.995 1.00 45.01 289 CYS B N 1
ATOM 6921 C CA . CYS B 1 308 ? -16.466 3.005 -29.399 1.00 45.99 289 CYS B CA 1
ATOM 6922 C C . CYS B 1 308 ? -16.321 1.503 -29.197 1.00 47.23 289 CYS B C 1
ATOM 6923 O O . CYS B 1 308 ? -17.303 0.758 -29.140 1.00 47.33 289 CYS B O 1
ATOM 6926 N N . GLN B 1 309 ? -15.070 1.082 -29.028 1.00 49.50 290 GLN B N 1
ATOM 6927 C CA . GLN B 1 309 ? -14.724 -0.286 -28.677 1.00 49.85 290 GLN B CA 1
ATOM 6928 C C . GLN B 1 309 ? -13.591 -0.256 -27.659 1.00 45.65 290 GLN B C 1
ATOM 6929 O O . GLN B 1 309 ? -12.885 0.748 -27.517 1.00 41.43 290 GLN B O 1
ATOM 6935 N N . GLY B 1 310 ? -13.421 -1.372 -26.952 1.00 37.46 291 GLY B N 1
ATOM 6936 C CA . GLY B 1 310 ? -12.289 -1.513 -26.047 1.00 49.58 291 GLY B CA 1
ATOM 6937 C C . GLY B 1 310 ? -12.274 -0.475 -24.936 1.00 43.54 291 GLY B C 1
ATOM 6938 O O . GLY B 1 310 ? -13.315 -0.091 -24.389 1.00 40.04 291 GLY B O 1
ATOM 6939 N N . GLU B 1 311 ? -11.064 -0.013 -24.602 1.00 36.40 292 GLU B N 1
ATOM 6940 C CA . GLU B 1 311 ? -10.897 1.004 -23.563 1.00 44.78 292 GLU B CA 1
ATOM 6941 C C . GLU B 1 311 ? -11.731 2.246 -23.859 1.00 46.96 292 GLU B C 1
ATOM 6942 O O . GLU B 1 311 ? -12.361 2.809 -22.957 1.00 48.75 292 GLU B O 1
ATOM 6948 N N . ASP B 1 312 ? -11.716 2.708 -25.116 1.00 48.46 293 ASP B N 1
ATOM 6949 C CA . ASP B 1 312 ? -12.592 3.799 -25.543 1.00 44.20 293 ASP B CA 1
ATOM 6950 C C . ASP B 1 312 ? -14.008 3.607 -25.016 1.00 44.29 293 ASP B C 1
ATOM 6951 O O . ASP B 1 312 ? -14.642 4.556 -24.542 1.00 44.85 293 ASP B O 1
ATOM 6956 N N . LEU B 1 313 ? -14.544 2.385 -25.150 1.00 46.35 294 LEU B N 1
ATOM 6957 C CA . LEU B 1 313 ? -15.922 2.126 -24.738 1.00 48.24 294 LEU B CA 1
ATOM 6958 C C . LEU B 1 313 ? -16.056 2.069 -23.222 1.00 41.93 294 LEU B C 1
ATOM 6959 O O . LEU B 1 313 ? -17.089 2.477 -22.672 1.00 40.15 294 LEU B O 1
ATOM 6964 N N . GLU B 1 314 ? -15.025 1.591 -22.529 1.00 42.15 295 GLU B N 1
ATOM 6965 C CA . GLU B 1 314 ? -15.065 1.604 -21.070 1.00 43.73 295 GLU B CA 1
ATOM 6966 C C . GLU B 1 314 ? -15.088 3.033 -20.537 1.00 37.07 295 GLU B C 1
ATOM 6967 O O . GLU B 1 314 ? -15.882 3.350 -19.647 1.00 38.41 295 GLU B O 1
ATOM 6973 N N . LEU B 1 315 ? -14.280 3.930 -21.114 1.00 43.37 296 LEU B N 1
ATOM 6974 C CA . LEU B 1 315 ? -14.339 5.335 -20.715 1.00 44.27 296 LEU B CA 1
ATOM 6975 C C . LEU B 1 315 ? -15.688 5.948 -21.067 1.00 42.60 296 LEU B C 1
ATOM 6976 O O . LEU B 1 315 ? -16.268 6.690 -20.266 1.00 40.82 296 LEU B O 1
ATOM 6981 N N . TRP B 1 316 ? -16.200 5.648 -22.260 1.00 38.75 297 TRP B N 1
ATOM 6982 C CA . TRP B 1 316 ? -17.486 6.190 -22.695 1.00 38.70 297 TRP B CA 1
ATOM 6983 C C . TRP B 1 316 ? -18.612 5.760 -21.760 1.00 36.51 297 TRP B C 1
ATOM 6984 O O . TRP B 1 316 ? -19.471 6.572 -21.390 1.00 38.19 297 TRP B O 1
ATOM 6995 N N . ASN B 1 317 ? -18.628 4.489 -21.360 1.00 38.26 298 ASN B N 1
ATOM 6996 C CA . ASN B 1 317 ? -19.676 4.034 -20.446 1.00 40.01 298 ASN B CA 1
ATOM 6997 C C . ASN B 1 317 ? -19.573 4.743 -19.100 1.00 43.68 298 ASN B C 1
ATOM 6998 O O . ASN B 1 317 ? -20.594 5.092 -18.488 1.00 42.11 298 ASN B O 1
ATOM 7003 N N . LEU B 1 318 ? -18.348 4.937 -18.607 1.00 39.11 299 LEU B N 1
ATOM 7004 C CA . LEU B 1 318 ? -18.174 5.612 -17.324 1.00 41.90 299 LEU B CA 1
ATOM 7005 C C . LEU B 1 318 ? -18.566 7.083 -17.415 1.00 43.69 299 LEU B C 1
ATOM 7006 O O . LEU B 1 318 ? -19.151 7.634 -16.477 1.00 39.84 299 LEU B O 1
ATOM 7011 N N . ALA B 1 319 ? -18.243 7.739 -18.533 1.00 41.24 300 ALA B N 1
ATOM 7012 C CA . ALA B 1 319 ? -18.624 9.136 -18.700 1.00 41.03 300 ALA B CA 1
ATOM 7013 C C . ALA B 1 319 ? -20.137 9.291 -18.799 1.00 42.27 300 ALA B C 1
ATOM 7014 O O . ALA B 1 319 ? -20.707 10.236 -18.245 1.00 42.80 300 ALA B O 1
ATOM 7016 N N . GLN B 1 320 ? -20.800 8.396 -19.536 1.00 42.38 301 GLN B N 1
ATOM 7017 C CA . GLN B 1 320 ? -22.256 8.435 -19.612 1.00 43.36 301 GLN B CA 1
ATOM 7018 C C . GLN B 1 320 ? -22.884 8.181 -18.248 1.00 42.73 301 GLN B C 1
ATOM 7019 O O . GLN B 1 320 ? -23.874 8.826 -17.885 1.00 41.03 301 GLN B O 1
ATOM 7025 N N . ALA B 1 321 ? -22.311 7.257 -17.474 1.00 41.73 302 ALA B N 1
ATOM 7026 C CA . ALA B 1 321 ? -22.816 7.017 -16.123 1.00 46.39 302 ALA B CA 1
ATOM 7027 C C . ALA B 1 321 ? -22.703 8.271 -15.264 1.00 41.39 302 ALA B C 1
ATOM 7028 O O . ALA B 1 321 ? -23.654 8.642 -14.569 1.00 44.27 302 ALA B O 1
ATOM 7030 N N . GLU B 1 322 ? -21.555 8.957 -15.321 1.00 40.73 303 GLU B N 1
ATOM 7031 C CA . GLU B 1 322 ? -21.390 10.189 -14.551 1.00 39.69 303 GLU B CA 1
ATOM 7032 C C . GLU B 1 322 ? -22.454 11.213 -14.912 1.00 44.19 303 GLU B C 1
ATOM 7033 O O . GLU B 1 322 ? -23.094 11.798 -14.029 1.00 45.09 303 GLU B O 1
ATOM 7039 N N . LEU B 1 323 ? -22.646 11.448 -16.214 1.00 36.84 304 LEU B N 1
ATOM 7040 C CA . LEU B 1 323 ? -23.588 12.460 -16.680 1.00 41.07 304 LEU B CA 1
ATOM 7041 C C . LEU B 1 323 ? -25.031 12.064 -16.378 1.00 43.70 304 LEU B C 1
ATOM 7042 O O . LEU B 1 323 ? -25.878 12.927 -16.117 1.00 43.45 304 LEU B O 1
ATOM 7047 N N . LYS B 1 324 ? -25.347 10.769 -16.464 1.00 43.16 305 LYS B N 1
ATOM 7048 C CA . LYS B 1 324 ? -26.687 10.332 -16.092 1.00 48.23 305 LYS B CA 1
ATOM 7049 C C . LYS B 1 324 ? -26.921 10.541 -14.597 1.00 49.17 305 LYS B C 1
ATOM 7050 O O . LYS B 1 324 ? -27.967 11.066 -14.190 1.00 47.06 305 LYS B O 1
ATOM 7056 N N . ALA B 1 325 ? -25.930 10.207 -13.767 1.00 41.45 306 ALA B N 1
ATOM 7057 C CA . ALA B 1 325 ? -26.076 10.461 -12.337 1.00 52.34 306 ALA B CA 1
ATOM 7058 C C . ALA B 1 325 ? -26.103 11.954 -12.032 1.00 51.14 306 ALA B C 1
ATOM 7059 O O . ALA B 1 325 ? -26.656 12.357 -11.005 1.00 48.30 306 ALA B O 1
ATOM 7061 N N . MET B 1 326 ? -25.498 12.789 -12.885 1.00 47.08 307 MET B N 1
ATOM 7062 C CA . MET B 1 326 ? -25.628 14.231 -12.686 1.00 44.73 307 MET B CA 1
ATOM 7063 C C . MET B 1 326 ? -27.062 14.692 -12.938 1.00 50.65 307 MET B C 1
ATOM 7064 O O . MET B 1 326 ? -27.626 15.452 -12.140 1.00 49.26 307 MET B O 1
ATOM 7069 N N . ARG B 1 327 ? -27.665 14.252 -14.058 1.00 47.87 308 ARG B N 1
ATOM 7070 C CA . ARG B 1 327 ? -29.018 14.681 -14.412 1.00 49.94 308 ARG B CA 1
ATOM 7071 C C . ARG B 1 327 ? -30.036 14.235 -13.372 1.00 48.28 308 ARG B C 1
ATOM 7072 O O . ARG B 1 327 ? -30.999 14.959 -13.095 1.00 47.85 308 ARG B O 1
ATOM 7080 N N . GLU B 1 328 ? -29.828 13.069 -12.770 1.00 48.51 309 GLU B N 1
ATOM 7081 C CA . GLU B 1 328 ? -30.737 12.518 -11.780 1.00 50.72 309 GLU B CA 1
ATOM 7082 C C . GLU B 1 328 ? -30.408 12.957 -10.360 1.00 54.51 309 GLU B C 1
ATOM 7083 O O . GLU B 1 328 ? -31.074 12.508 -9.421 1.00 57.15 309 GLU B O 1
ATOM 7089 N N . GLY B 1 329 ? -29.414 13.822 -10.180 1.00 53.70 310 GLY B N 1
ATOM 7090 C CA . GLY B 1 329 ? -29.039 14.268 -8.845 1.00 53.74 310 GLY B CA 1
ATOM 7091 C C . GLY B 1 329 ? -28.566 13.159 -7.930 1.00 56.55 310 GLY B C 1
ATOM 7092 O O . GLY B 1 329 ? -28.889 13.160 -6.734 1.00 58.77 310 GLY B O 1
ATOM 7093 N N . LYS B 1 330 ? -27.790 12.217 -8.462 1.00 49.94 311 LYS B N 1
ATOM 7094 C CA . LYS B 1 330 ? -27.328 11.046 -7.729 1.00 50.55 311 LYS B CA 1
ATOM 7095 C C . LYS B 1 330 ? -25.804 10.980 -7.682 1.00 47.93 311 LYS B C 1
ATOM 7096 O O . LYS B 1 330 ? -25.208 9.903 -7.780 1.00 47.96 311 LYS B O 1
ATOM 7102 N N . GLY B 1 331 ? -25.155 12.139 -7.559 1.00 44.10 312 GLY B N 1
ATOM 7103 C CA . GLY B 1 331 ? -23.730 12.208 -7.306 1.00 44.63 312 GLY B CA 1
ATOM 7104 C C . GLY B 1 331 ? -22.825 12.274 -8.521 1.00 47.73 312 GLY B C 1
ATOM 7105 O O . GLY B 1 331 ? -21.599 12.271 -8.354 1.00 48.14 312 GLY B O 1
ATOM 7106 N N . GLY B 1 332 ? -23.379 12.359 -9.729 1.00 46.61 313 GLY B N 1
ATOM 7107 C CA . GLY B 1 332 ? -22.555 12.451 -10.916 1.00 45.32 313 GLY B CA 1
ATOM 7108 C C . GLY B 1 332 ? -22.028 13.855 -11.148 1.00 43.25 313 GLY B C 1
ATOM 7109 O O . GLY B 1 332 ? -22.631 14.852 -10.749 1.00 40.63 313 GLY B O 1
ATOM 7110 N N . ASN B 1 333 ? -20.872 13.926 -11.806 1.00 41.31 314 ASN B N 1
ATOM 7111 C CA . ASN B 1 333 ? -20.186 15.194 -11.994 1.00 44.20 314 ASN B CA 1
ATOM 7112 C C . ASN B 1 333 ? -19.797 15.385 -13.457 1.00 38.15 314 ASN B C 1
ATOM 7113 O O . ASN B 1 333 ? -19.242 14.461 -14.078 1.00 37.36 314 ASN B O 1
ATOM 7118 N N . PRO B 1 334 ? -20.067 16.554 -14.049 1.00 39.28 315 PRO B N 1
ATOM 7119 C CA . PRO B 1 334 ? -19.725 16.755 -15.470 1.00 40.68 315 PRO B CA 1
ATOM 7120 C C . PRO B 1 334 ? -18.234 16.948 -15.732 1.00 45.37 315 PRO B C 1
ATOM 7121 O O . PRO B 1 334 ? -17.795 16.721 -16.872 1.00 41.35 315 PRO B O 1
ATOM 7125 N N . ALA B 1 335 ? -17.447 17.389 -14.740 1.00 38.22 316 ALA B N 1
ATOM 7126 C CA . ALA B 1 335 ? -16.001 17.454 -14.936 1.00 40.93 316 ALA B CA 1
ATOM 7127 C C . ALA B 1 335 ? -15.369 16.069 -14.905 1.00 40.91 316 ALA B C 1
ATOM 7128 O O . ALA B 1 335 ? -14.385 15.816 -15.611 1.00 42.87 316 ALA B O 1
ATOM 7130 N N . ALA B 1 336 ? -15.878 15.173 -14.055 1.00 40.68 317 ALA B N 1
ATOM 7131 C CA . ALA B 1 336 ? -15.401 13.793 -14.086 1.00 41.98 317 ALA B CA 1
ATOM 7132 C C . ALA B 1 336 ? -15.649 13.176 -15.456 1.00 38.73 317 ALA B C 1
ATOM 7133 O O . ALA B 1 336 ? -14.796 12.460 -15.995 1.00 38.37 317 ALA B O 1
ATOM 7135 N N . ALA B 1 337 ? -16.821 13.439 -16.037 1.00 37.53 318 ALA B N 1
ATOM 7136 C CA . ALA B 1 337 ? -17.078 12.961 -17.394 1.00 39.86 318 ALA B CA 1
ATOM 7137 C C . ALA B 1 337 ? -16.106 13.593 -18.391 1.00 38.51 318 ALA B C 1
ATOM 7138 O O . ALA B 1 337 ? -15.534 12.899 -19.243 1.00 34.77 318 ALA B O 1
ATOM 7140 N N . SER B 1 338 ? -15.877 14.902 -18.275 1.00 34.02 319 SER B N 1
ATOM 7141 C CA . SER B 1 338 ? -14.912 15.560 -19.146 1.00 35.30 319 SER B CA 1
ATOM 7142 C C . SER B 1 338 ? -13.511 14.981 -18.960 1.00 39.38 319 SER B C 1
ATOM 7143 O O . SER B 1 338 ? -12.756 14.842 -19.933 1.00 35.57 319 SER B O 1
ATOM 7146 N N . ASP B 1 339 ? -13.152 14.622 -17.719 1.00 35.68 320 ASP B N 1
ATOM 7147 C CA . ASP B 1 339 ? -11.831 14.053 -17.443 1.00 35.03 320 ASP B CA 1
ATOM 7148 C C . ASP B 1 339 ? -11.603 12.753 -18.202 1.00 34.65 320 ASP B C 1
ATOM 7149 O O . ASP B 1 339 ? -10.469 12.457 -18.591 1.00 36.37 320 ASP B O 1
ATOM 7154 N N . LEU B 1 340 ? -12.660 11.969 -18.421 1.00 34.25 321 LEU B N 1
ATOM 7155 C CA . LEU B 1 340 ? -12.563 10.668 -19.074 1.00 38.79 321 LEU B CA 1
ATOM 7156 C C . LEU B 1 340 ? -12.662 10.758 -20.602 1.00 40.59 321 LEU B C 1
ATOM 7157 O O . LEU B 1 340 ? -11.883 10.110 -21.309 1.00 36.79 321 LEU B O 1
ATOM 7162 N N . VAL B 1 341 ? -13.609 11.538 -21.134 1.00 36.36 322 VAL B N 1
ATOM 7163 C CA . VAL B 1 341 ? -13.788 11.533 -22.584 1.00 42.28 322 VAL B CA 1
ATOM 7164 C C . VAL B 1 341 ? -12.600 12.186 -23.293 1.00 38.81 322 VAL B C 1
ATOM 7165 O O . VAL B 1 341 ? -12.310 11.858 -24.445 1.00 38.60 322 VAL B O 1
ATOM 7169 N N . ARG B 1 342 ? -11.904 13.103 -22.617 1.00 38.26 323 ARG B N 1
ATOM 7170 C CA . ARG B 1 342 ? -10.577 13.623 -22.941 1.00 32.83 323 ARG B CA 1
ATOM 7171 C C . ARG B 1 342 ? -9.654 12.598 -23.592 1.00 38.26 323 ARG B C 1
ATOM 7172 O O . ARG B 1 342 ? -8.763 12.942 -24.378 1.00 35.87 323 ARG B O 1
ATOM 7180 N N . TRP B 1 343 ? -9.773 11.349 -23.154 1.00 40.19 324 TRP B N 1
ATOM 7181 C CA . TRP B 1 343 ? -8.841 10.287 -23.506 1.00 42.35 324 TRP B CA 1
ATOM 7182 C C . TRP B 1 343 ? -9.429 9.283 -24.489 1.00 37.39 324 TRP B C 1
ATOM 7183 O O . TRP B 1 343 ? -8.815 8.244 -24.749 1.00 35.98 324 TRP B O 1
ATOM 7194 N N . ILE B 1 344 ? -10.599 9.565 -25.030 1.00 35.43 325 ILE B N 1
ATOM 7195 C CA . ILE B 1 344 ? -11.224 8.683 -26.005 1.00 43.44 325 ILE B CA 1
ATOM 7196 C C . ILE B 1 344 ? -10.655 8.987 -27.391 1.00 39.62 325 ILE B C 1
ATOM 7197 O O . ILE B 1 344 ? -10.616 10.147 -27.821 1.00 41.82 325 ILE B O 1
ATOM 7202 N N . SER B 1 345 ? -10.210 7.943 -28.101 1.00 42.01 326 SER B N 1
ATOM 7203 C CA . SER B 1 345 ? -9.516 8.153 -29.375 1.00 47.60 326 SER B CA 1
ATOM 7204 C C . SER B 1 345 ? -10.427 8.790 -30.418 1.00 41.15 326 SER B C 1
ATOM 7205 O O . SER B 1 345 ? -9.981 9.625 -31.212 1.00 38.74 326 SER B O 1
ATOM 7208 N N . GLY B 1 346 ? -11.703 8.397 -30.450 1.00 45.27 327 GLY B N 1
ATOM 7209 C CA . GLY B 1 346 ? -12.632 9.022 -31.379 1.00 39.17 327 GLY B CA 1
ATOM 7210 C C . GLY B 1 346 ? -12.989 10.450 -31.025 1.00 41.95 327 GLY B C 1
ATOM 7211 O O . GLY B 1 346 ? -13.415 11.204 -31.906 1.00 39.39 327 GLY B O 1
ATOM 7212 N N . VAL B 1 347 ? -12.827 10.838 -29.755 1.00 42.22 328 VAL B N 1
ATOM 7213 C CA . VAL B 1 347 ? -12.998 12.232 -29.351 1.00 36.65 328 VAL B CA 1
ATOM 7214 C C . VAL B 1 347 ? -11.785 13.052 -29.766 1.00 36.75 328 VAL B C 1
ATOM 7215 O O . VAL B 1 347 ? -11.914 14.122 -30.375 1.00 34.29 328 VAL B O 1
ATOM 7219 N N . ILE B 1 348 ? -10.586 12.550 -29.459 1.00 39.80 329 ILE B N 1
ATOM 7220 C CA . ILE B 1 348 ? -9.350 13.256 -29.808 1.00 38.58 329 ILE B CA 1
ATOM 7221 C C . ILE B 1 348 ? -9.232 13.411 -31.320 1.00 41.89 329 ILE B C 1
ATOM 7222 O O . ILE B 1 348 ? -8.966 14.503 -31.837 1.00 40.38 329 ILE B O 1
ATOM 7227 N N . GLY B 1 349 ? -9.414 12.318 -32.053 1.00 41.95 330 GLY B N 1
ATOM 7228 C CA . GLY B 1 349 ? -9.273 12.365 -33.497 1.00 42.86 330 GLY B CA 1
ATOM 7229 C C . GLY B 1 349 ? -7.875 11.984 -33.941 1.00 46.05 330 GLY B C 1
ATOM 7230 O O . GLY B 1 349 ? -6.958 11.764 -33.140 1.00 42.19 330 GLY B O 1
ATOM 7231 N N . ASP B 1 350 ? -7.708 11.948 -35.264 1.00 39.31 331 ASP B N 1
ATOM 7232 C CA . ASP B 1 350 ? -6.536 11.354 -35.896 1.00 46.07 331 ASP B CA 1
ATOM 7233 C C . ASP B 1 350 ? -5.426 12.341 -36.243 1.00 42.51 331 ASP B C 1
ATOM 7234 O O . ASP B 1 350 ? -4.313 11.900 -36.547 1.00 43.56 331 ASP B O 1
ATOM 7239 N N . VAL B 1 351 ? -5.709 13.638 -36.300 1.00 39.23 332 VAL B N 1
ATOM 7240 C CA . VAL B 1 351 ? -4.685 14.624 -36.641 1.00 39.56 332 VAL B CA 1
ATOM 7241 C C . VAL B 1 351 ? -4.151 15.221 -35.350 1.00 43.52 332 VAL B C 1
ATOM 7242 O O . VAL B 1 351 ? -4.834 15.148 -34.323 1.00 38.93 332 VAL B O 1
ATOM 7246 N N . PRO B 1 352 ? -2.954 15.808 -35.350 1.00 44.08 333 PRO B N 1
ATOM 7247 C CA . PRO B 1 352 ? -2.456 16.470 -34.140 1.00 41.78 333 PRO B CA 1
ATOM 7248 C C . PRO B 1 352 ? -3.458 17.496 -33.621 1.00 41.76 333 PRO B C 1
ATOM 7249 O O . PRO B 1 352 ? -4.055 18.254 -34.391 1.00 41.54 333 PRO B O 1
ATOM 7253 N N . ILE B 1 353 ? -3.662 17.503 -32.303 1.00 38.12 334 ILE B N 1
ATOM 7254 C CA . ILE B 1 353 ? -4.667 18.369 -31.696 1.00 38.03 334 ILE B CA 1
ATOM 7255 C C . ILE B 1 353 ? -4.358 18.505 -30.205 1.00 42.23 334 ILE B C 1
ATOM 7256 O O . ILE B 1 353 ? -3.875 17.565 -29.565 1.00 38.85 334 ILE B O 1
ATOM 7261 N N . ALA B 1 354 ? -4.659 19.677 -29.646 1.00 40.18 335 ALA B N 1
ATOM 7262 C CA . ALA B 1 354 ? -4.488 19.945 -28.227 1.00 38.88 335 ALA B CA 1
ATOM 7263 C C . ALA B 1 354 ? -5.843 19.914 -27.536 1.00 39.71 335 ALA B C 1
ATOM 7264 O O . ALA B 1 354 ? -6.778 20.588 -27.977 1.00 37.23 335 ALA B O 1
ATOM 7266 N N . TYR B 1 355 ? -5.953 19.141 -26.453 1.00 38.89 336 TYR B N 1
ATOM 7267 C CA . TYR B 1 355 ? -7.056 19.364 -25.529 1.00 40.20 336 TYR B CA 1
ATOM 7268 C C . TYR B 1 355 ? -6.789 20.636 -24.734 1.00 35.88 336 TYR B C 1
ATOM 7269 O O . TYR B 1 355 ? -5.656 20.907 -24.336 1.00 37.29 336 TYR B O 1
ATOM 7278 N N . VAL B 1 356 ? -7.835 21.430 -24.510 1.00 38.79 337 VAL B N 1
ATOM 7279 C CA . VAL B 1 356 ? -7.765 22.582 -23.616 1.00 39.18 337 VAL B CA 1
ATOM 7280 C C . VAL B 1 356 ? -9.065 22.666 -22.833 1.00 43.96 337 VAL B C 1
ATOM 7281 O O . VAL B 1 356 ? -10.123 22.229 -23.301 1.00 45.34 337 VAL B O 1
ATOM 7285 N N . ASP B 1 357 ? -8.974 23.232 -21.667 1.00 42.66 338 ASP B N 1
ATOM 7286 C CA . ASP B 1 357 ? -10.139 23.500 -20.901 1.00 43.56 338 ASP B CA 1
ATOM 7287 C C . ASP B 1 357 ? -10.907 24.517 -21.729 1.00 39.29 338 ASP B C 1
ATOM 7288 O O . ASP B 1 357 ? -10.351 25.393 -22.334 1.00 37.26 338 ASP B O 1
ATOM 7293 N N . ALA B 1 358 ? -12.214 24.444 -21.681 1.00 37.55 339 ALA B N 1
ATOM 7294 C CA . ALA B 1 358 ? -13.035 25.329 -22.453 1.00 44.25 339 ALA B CA 1
ATOM 7295 C C . ALA B 1 358 ? -12.791 26.818 -22.260 1.00 47.00 339 ALA B C 1
ATOM 7296 O O . ALA B 1 358 ? -12.840 27.541 -23.199 1.00 38.35 339 ALA B O 1
ATOM 7298 N N . ASP B 1 359 ? -12.479 27.259 -21.059 1.00 40.01 340 ASP B N 1
ATOM 7299 C CA . ASP B 1 359 ? -12.226 28.659 -20.820 1.00 43.56 340 ASP B CA 1
ATOM 7300 C C . ASP B 1 359 ? -10.790 29.071 -20.935 1.00 47.40 340 ASP B C 1
ATOM 7301 O O . ASP B 1 359 ? -10.453 30.098 -20.469 1.00 53.91 340 ASP B O 1
ATOM 7306 N N . MET B 1 360 ? -9.945 28.264 -21.532 1.00 45.01 341 MET B N 1
ATOM 7307 C CA . MET B 1 360 ? -8.546 28.587 -21.628 1.00 45.01 341 MET B CA 1
ATOM 7308 C C . MET B 1 360 ? -8.239 29.655 -22.636 1.00 46.95 341 MET B C 1
ATOM 7309 O O . MET B 1 360 ? -8.571 29.551 -23.759 1.00 50.93 341 MET B O 1
ATOM 7314 N N . PRO B 1 361 ? -7.601 30.707 -22.202 1.00 51.18 342 PRO B N 1
ATOM 7315 C CA . PRO B 1 361 ? -7.221 31.787 -23.093 1.00 44.58 342 PRO B CA 1
ATOM 7316 C C . PRO B 1 361 ? -5.992 31.470 -23.868 1.00 49.19 342 PRO B C 1
ATOM 7317 O O . PRO B 1 361 ? -5.315 30.532 -23.599 1.00 51.43 342 PRO B O 1
ATOM 7321 N N . MET B 1 362 ? -5.707 32.285 -24.847 1.00 50.35 343 MET B N 1
ATOM 7322 C CA . MET B 1 362 ? -4.553 32.073 -25.658 1.00 57.75 343 MET B CA 1
ATOM 7323 C C . MET B 1 362 ? -3.680 33.270 -25.745 1.00 63.62 343 MET B C 1
ATOM 7324 O O . MET B 1 362 ? -4.065 34.329 -25.439 1.00 65.86 343 MET B O 1
ATOM 7329 N N . LEU B 1 363 ? -2.482 33.085 -26.242 1.00 69.43 344 LEU B N 1
ATOM 7330 C CA . LEU B 1 363 ? -1.499 34.132 -26.385 1.00 74.88 344 LEU B CA 1
ATOM 7331 C C . LEU B 1 363 ? -1.602 34.869 -27.710 1.00 77.07 344 LEU B C 1
ATOM 7332 O O . LEU B 1 363 ? -0.608 35.244 -28.256 1.00 84.46 344 LEU B O 1
ATOM 7337 N N . THR B 1 364 ? -2.792 35.114 -28.220 1.00 78.84 345 THR B N 1
ATOM 7338 C CA . THR B 1 364 ? -2.999 35.778 -29.492 1.00 84.86 345 THR B CA 1
ATOM 7339 C C . THR B 1 364 ? -2.220 37.033 -29.738 1.00 93.21 345 THR B C 1
ATOM 7340 O O . THR B 1 364 ? -2.025 37.853 -28.838 1.00 93.43 345 THR B O 1
ATOM 7344 N N . GLY B 1 365 ? -1.760 37.142 -30.980 1.00 89.62 346 GLY B N 1
ATOM 7345 C CA . GLY B 1 365 ? -1.103 38.360 -31.419 1.00 94.98 346 GLY B CA 1
ATOM 7346 C C . GLY B 1 365 ? 0.359 38.109 -31.808 1.00 98.98 346 GLY B C 1
ATOM 7347 O O . GLY B 1 365 ? 0.697 37.138 -32.435 1.00 97.71 346 GLY B O 1
ATOM 7348 N N . ASN B 1 366 ? 1.196 39.088 -31.418 1.00 102.13 347 ASN B N 1
ATOM 7349 C CA . ASN B 1 366 ? 2.635 39.082 -31.652 1.00 103.25 347 ASN B CA 1
ATOM 7350 C C . ASN B 1 366 ? 3.354 38.195 -30.645 1.00 100.64 347 ASN B C 1
ATOM 7351 O O . ASN B 1 366 ? 4.530 37.867 -30.841 1.00 102.17 347 ASN B O 1
ATOM 7356 N N . LYS B 1 367 ? 2.643 37.694 -29.661 1.00 96.79 348 LYS B N 1
ATOM 7357 C CA . LYS B 1 367 ? 3.339 36.819 -28.754 1.00 95.49 348 LYS B CA 1
ATOM 7358 C C . LYS B 1 367 ? 3.175 35.352 -29.085 1.00 90.33 348 LYS B C 1
ATOM 7359 O O . LYS B 1 367 ? 3.968 34.547 -28.651 1.00 94.71 348 LYS B O 1
ATOM 7365 N N . SER B 1 368 ? 2.196 35.030 -29.913 1.00 87.81 349 SER B N 1
ATOM 7366 C CA . SER B 1 368 ? 1.859 33.659 -30.266 1.00 81.40 349 SER B CA 1
ATOM 7367 C C . SER B 1 368 ? 2.936 33.014 -31.147 1.00 78.33 349 SER B C 1
ATOM 7368 O O . SER B 1 368 ? 3.925 33.639 -31.552 1.00 76.42 349 SER B O 1
ATOM 7371 N N . ILE B 1 369 ? 2.715 31.736 -31.453 1.00 74.29 350 ILE B N 1
ATOM 7372 C CA . ILE B 1 369 ? 3.571 30.938 -32.323 1.00 67.34 350 ILE B CA 1
ATOM 7373 C C . ILE B 1 369 ? 2.969 30.974 -33.718 1.00 63.51 350 ILE B C 1
ATOM 7374 O O . ILE B 1 369 ? 1.800 30.613 -33.904 1.00 64.51 350 ILE B O 1
ATOM 7379 N N . LYS B 1 370 ? 3.767 31.408 -34.699 1.00 63.91 351 LYS B N 1
ATOM 7380 C CA . LYS B 1 370 ? 3.262 31.613 -36.054 1.00 58.14 351 LYS B CA 1
ATOM 7381 C C . LYS B 1 370 ? 3.187 30.324 -36.867 1.00 59.28 351 LYS B C 1
ATOM 7382 O O . LYS B 1 370 ? 2.311 30.194 -37.731 1.00 60.21 351 LYS B O 1
ATOM 7388 N N . SER B 1 371 ? 4.090 29.379 -36.638 1.00 60.28 352 SER B N 1
ATOM 7389 C CA . SER B 1 371 ? 4.080 28.138 -37.402 1.00 57.21 352 SER B CA 1
ATOM 7390 C C . SER B 1 371 ? 2.947 27.226 -36.951 1.00 53.83 352 SER B C 1
ATOM 7391 O O . SER B 1 371 ? 2.659 27.114 -35.757 1.00 51.31 352 SER B O 1
ATOM 7394 N N . GLU B 1 372 ? 2.330 26.539 -37.910 1.00 51.85 353 GLU B N 1
ATOM 7395 C CA . GLU B 1 372 ? 1.261 25.610 -37.566 1.00 52.69 353 GLU B CA 1
ATOM 7396 C C . GLU B 1 372 ? 1.791 24.328 -36.933 1.00 48.39 353 GLU B C 1
ATOM 7397 O O . GLU B 1 372 ? 1.041 23.642 -36.236 1.00 47.39 353 GLU B O 1
ATOM 7403 N N . GLU B 1 373 ? 3.058 23.994 -37.154 1.00 48.54 354 GLU B N 1
ATOM 7404 C CA . GLU B 1 373 ? 3.625 22.713 -36.753 1.00 47.98 354 GLU B CA 1
ATOM 7405 C C . GLU B 1 373 ? 4.815 22.935 -35.825 1.00 47.80 354 GLU B C 1
ATOM 7406 O O . GLU B 1 373 ? 5.690 23.759 -36.116 1.00 43.49 354 GLU B O 1
ATOM 7412 N N . VAL B 1 374 ? 4.841 22.205 -34.707 1.00 42.30 355 VAL B N 1
ATOM 7413 C CA . VAL B 1 374 ? 5.989 22.169 -33.813 1.00 41.43 355 VAL B CA 1
ATOM 7414 C C . VAL B 1 374 ? 6.272 20.708 -33.480 1.00 41.34 355 VAL B C 1
ATOM 7415 O O . VAL B 1 374 ? 5.477 19.816 -33.770 1.00 44.11 355 VAL B O 1
ATOM 7419 N N . TYR B 1 375 ? 7.413 20.468 -32.848 1.00 43.45 356 TYR B N 1
ATOM 7420 C C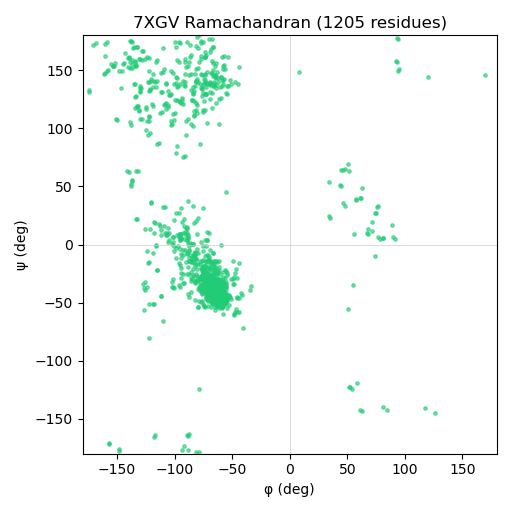A . TYR B 1 375 ? 7.820 19.109 -32.538 1.00 43.28 356 TYR B CA 1
ATOM 7421 C C . TYR B 1 375 ? 8.116 18.994 -31.053 1.00 40.24 356 TYR B C 1
ATOM 7422 O O . TYR B 1 375 ? 8.353 19.995 -30.368 1.00 40.19 356 TYR B O 1
ATOM 7431 N N . ALA B 1 376 ? 8.089 17.755 -30.563 1.00 38.46 357 ALA B N 1
ATOM 7432 C CA . ALA B 1 376 ? 8.389 17.466 -29.163 1.00 43.93 357 ALA B CA 1
ATOM 7433 C C . ALA B 1 376 ? 8.794 16.002 -29.064 1.00 40.91 357 ALA B C 1
ATOM 7434 O O . ALA B 1 376 ? 8.747 15.262 -30.047 1.00 37.37 357 ALA B O 1
ATOM 7436 N N . GLY B 1 377 ? 9.219 15.594 -27.870 1.00 37.44 358 GLY B N 1
ATOM 7437 C CA . GLY B 1 377 ? 9.836 14.294 -27.707 1.00 32.98 358 GLY B CA 1
ATOM 7438 C C . GLY B 1 377 ? 8.923 13.171 -27.274 1.00 36.28 358 GLY B C 1
ATOM 7439 O O . GLY B 1 377 ? 9.410 12.060 -27.035 1.00 34.40 358 GLY B O 1
ATOM 7440 N N . HIS B 1 378 ? 7.617 13.414 -27.175 1.00 34.70 359 HIS B N 1
ATOM 7441 C CA . HIS B 1 378 ? 6.665 12.436 -26.672 1.00 34.84 359 HIS B CA 1
ATOM 7442 C C . HIS B 1 378 ? 5.334 12.652 -27.373 1.00 36.22 359 HIS B C 1
ATOM 7443 O O . HIS B 1 378 ? 5.000 13.793 -27.709 1.00 38.54 359 HIS B O 1
ATOM 7450 N N . PRO B 1 379 ? 4.539 11.595 -27.577 1.00 39.23 360 PRO B N 1
ATOM 7451 C CA . PRO B 1 379 ? 3.270 11.760 -28.315 1.00 38.64 360 PRO B CA 1
ATOM 7452 C C . PRO B 1 379 ? 2.161 12.447 -27.529 1.00 41.25 360 PRO B C 1
ATOM 7453 O O . PRO B 1 379 ? 1.184 12.895 -28.144 1.00 36.48 360 PRO B O 1
ATOM 7457 N N . VAL B 1 380 ? 2.244 12.509 -26.202 1.00 37.34 361 VAL B N 1
ATOM 7458 C CA . VAL B 1 380 ? 1.214 13.118 -25.366 1.00 38.07 361 VAL B CA 1
ATOM 7459 C C . VAL B 1 380 ? 1.920 14.082 -24.426 1.00 37.88 361 VAL B C 1
ATOM 7460 O O . VAL B 1 380 ? 2.626 13.647 -23.510 1.00 35.52 361 VAL B O 1
ATOM 7464 N N . LEU B 1 381 ? 1.753 15.374 -24.652 1.00 35.10 362 LEU B N 1
ATOM 7465 C CA . LEU B 1 381 ? 2.424 16.391 -23.850 1.00 35.69 362 LEU B CA 1
ATOM 7466 C C . LEU B 1 381 ? 1.432 16.910 -22.818 1.00 38.90 362 LEU B C 1
ATOM 7467 O O . LEU B 1 381 ? 0.438 17.548 -23.170 1.00 39.24 362 LEU B O 1
ATOM 7472 N N . LEU B 1 382 ? 1.694 16.636 -21.546 1.00 40.79 363 LEU B N 1
ATOM 7473 C CA . LEU B 1 382 ? 0.853 17.188 -20.497 1.00 40.73 363 LEU B CA 1
ATOM 7474 C C . LEU B 1 382 ? 1.351 18.577 -20.105 1.00 38.35 363 LEU B C 1
ATOM 7475 O O . LEU B 1 382 ? 2.494 18.942 -20.371 1.00 35.34 363 LEU B O 1
ATOM 7480 N N . ASN B 1 383 ? 0.481 19.351 -19.455 1.00 41.02 364 ASN B N 1
ATOM 7481 C CA . ASN B 1 383 ? 0.911 20.636 -18.910 1.00 41.59 364 ASN B CA 1
ATOM 7482 C C . ASN B 1 383 ? 1.783 20.364 -17.699 1.00 41.37 364 ASN B C 1
ATOM 7483 O O . ASN B 1 383 ? 1.432 19.533 -16.859 1.00 42.03 364 ASN B O 1
ATOM 7488 N N . MET B 1 384 ? 2.967 20.976 -17.659 1.00 41.44 365 MET B N 1
ATOM 7489 C CA . MET B 1 384 ? 3.870 20.771 -16.539 1.00 40.32 365 MET B CA 1
ATOM 7490 C C . MET B 1 384 ? 4.493 22.093 -16.114 1.00 42.95 365 MET B C 1
ATOM 7491 O O . MET B 1 384 ? 4.586 23.051 -16.894 1.00 39.55 365 MET B O 1
ATOM 7496 N N . GLY B 1 385 ? 4.888 22.125 -14.846 1.00 38.12 366 GLY B N 1
ATOM 7497 C CA . GLY B 1 385 ? 5.677 23.182 -14.260 1.00 40.23 366 GLY B CA 1
ATOM 7498 C C . GLY B 1 385 ? 6.377 22.622 -13.034 1.00 45.09 366 GLY B C 1
ATOM 7499 O O . GLY B 1 385 ? 6.376 21.408 -12.799 1.00 45.29 366 GLY B O 1
ATOM 7500 N N . SER B 1 386 ? 6.993 23.512 -12.254 1.00 38.55 367 SER B N 1
ATOM 7501 C CA . SER B 1 386 ? 7.671 23.058 -11.048 1.00 43.38 367 SER B CA 1
ATOM 7502 C C . SER B 1 386 ? 7.813 24.220 -10.067 1.00 45.18 367 SER B C 1
ATOM 7503 O O . SER B 1 386 ? 7.917 25.386 -10.463 1.00 45.53 367 SER B O 1
ATOM 7506 N N . ALA B 1 387 ? 7.815 23.887 -8.782 1.00 43.64 368 ALA B N 1
ATOM 7507 C CA . ALA B 1 387 ? 7.985 24.867 -7.718 1.00 46.76 368 ALA B CA 1
ATOM 7508 C C . ALA B 1 387 ? 9.278 24.562 -6.976 1.00 46.28 368 ALA B C 1
ATOM 7509 O O . ALA B 1 387 ? 9.580 23.394 -6.693 1.00 41.76 368 ALA B O 1
ATOM 7511 N N . LEU B 1 388 ? 10.052 25.610 -6.695 1.00 46.02 369 LEU B N 1
ATOM 7512 C CA . LEU B 1 388 ? 11.328 25.478 -5.998 1.00 52.38 369 LEU B CA 1
ATOM 7513 C C . LEU B 1 388 ? 11.104 25.674 -4.504 1.00 55.15 369 LEU B C 1
ATOM 7514 O O . LEU B 1 388 ? 10.575 26.710 -4.088 1.00 56.91 369 LEU B O 1
ATOM 7519 N N . VAL B 1 389 ? 11.521 24.700 -3.699 1.00 49.05 370 VAL B N 1
ATOM 7520 C CA . VAL B 1 389 ? 11.349 24.747 -2.250 1.00 58.34 370 VAL B CA 1
ATOM 7521 C C . VAL B 1 389 ? 12.710 24.959 -1.594 1.00 58.39 370 VAL B C 1
ATOM 7522 O O . VAL B 1 389 ? 13.622 24.136 -1.748 1.00 51.95 370 VAL B O 1
ATOM 7526 N N . LYS B 1 390 ? 12.837 26.056 -0.851 1.00 61.00 371 LYS B N 1
ATOM 7527 C CA . LYS B 1 390 ? 14.090 26.367 -0.176 1.00 62.40 371 LYS B CA 1
ATOM 7528 C C . LYS B 1 390 ? 14.446 25.288 0.840 1.00 57.49 371 LYS B C 1
ATOM 7529 O O . LYS B 1 390 ? 13.581 24.765 1.553 1.00 53.44 371 LYS B O 1
ATOM 7535 N N . ASP B 1 391 ? 15.737 24.953 0.895 1.00 55.46 372 ASP B N 1
ATOM 7536 C CA . ASP B 1 391 ? 16.244 23.882 1.748 1.00 64.46 372 ASP B CA 1
ATOM 7537 C C . ASP B 1 391 ? 17.579 24.298 2.379 1.00 61.73 372 ASP B C 1
ATOM 7538 O O . ASP B 1 391 ? 18.627 23.695 2.155 1.00 59.29 372 ASP B O 1
ATOM 7543 N N . GLY B 1 392 ? 17.537 25.358 3.186 1.00 63.90 373 GLY B N 1
ATOM 7544 C CA . GLY B 1 392 ? 18.696 25.802 3.939 1.00 62.28 373 GLY B CA 1
ATOM 7545 C C . GLY B 1 392 ? 19.947 26.005 3.111 1.00 62.37 373 GLY B C 1
ATOM 7546 O O . GLY B 1 392 ? 19.959 26.763 2.136 1.00 63.62 373 GLY B O 1
ATOM 7547 N N . VAL B 1 393 ? 21.011 25.288 3.487 1.00 62.74 374 VAL B N 1
ATOM 7548 C CA . VAL B 1 393 ? 22.306 25.428 2.834 1.00 64.55 374 VAL B CA 1
ATOM 7549 C C . VAL B 1 393 ? 22.439 24.538 1.604 1.00 63.44 374 VAL B C 1
ATOM 7550 O O . VAL B 1 393 ? 23.502 24.537 0.968 1.00 63.30 374 VAL B O 1
ATOM 7554 N N . ASN B 1 394 ? 21.402 23.778 1.255 1.00 57.66 375 ASN B N 1
ATOM 7555 C CA . ASN B 1 394 ? 21.419 22.892 0.098 1.00 58.90 375 ASN B CA 1
ATOM 7556 C C . ASN B 1 394 ? 20.781 23.568 -1.117 1.00 56.29 375 ASN B C 1
ATOM 7557 O O . ASN B 1 394 ? 20.231 24.671 -1.041 1.00 54.47 375 ASN B O 1
ATOM 7562 N N . LEU B 1 395 ? 20.860 22.887 -2.254 1.00 52.40 376 LEU B N 1
ATOM 7563 C CA . LEU B 1 395 ? 20.154 23.367 -3.428 1.00 54.05 376 LEU B CA 1
ATOM 7564 C C . LEU B 1 395 ? 18.652 23.227 -3.193 1.00 50.24 376 LEU B C 1
ATOM 7565 O O . LEU B 1 395 ? 18.209 22.319 -2.483 1.00 47.39 376 LEU B O 1
ATOM 7570 N N . PRO B 1 396 ? 17.845 24.127 -3.747 1.00 49.56 377 PRO B N 1
ATOM 7571 C CA . PRO B 1 396 ? 16.399 24.021 -3.529 1.00 51.93 377 PRO B CA 1
ATOM 7572 C C . PRO B 1 396 ? 15.846 22.773 -4.198 1.00 45.25 377 PRO B C 1
ATOM 7573 O O . PRO B 1 396 ? 16.304 22.359 -5.265 1.00 52.61 377 PRO B O 1
ATOM 7577 N N . MET B 1 397 ? 14.859 22.171 -3.554 1.00 46.54 378 MET B N 1
ATOM 7578 C CA . MET B 1 397 ? 14.183 21.026 -4.134 1.00 49.60 378 MET B CA 1
ATOM 7579 C C . MET B 1 397 ? 13.237 21.522 -5.217 1.00 48.74 378 MET B C 1
ATOM 7580 O O . MET B 1 397 ? 12.675 22.618 -5.117 1.00 49.74 378 MET B O 1
ATOM 7585 N N . GLU B 1 398 ? 13.088 20.729 -6.265 1.00 45.44 379 GLU B N 1
ATOM 7586 C CA . GLU B 1 398 ? 12.216 21.065 -7.380 1.00 46.14 379 GLU B CA 1
ATOM 7587 C C . GLU B 1 398 ? 11.035 20.104 -7.347 1.00 40.89 379 GLU B C 1
ATOM 7588 O O . GLU B 1 398 ? 11.204 18.895 -7.549 1.00 40.07 379 GLU B O 1
ATOM 7594 N N . ASN B 1 399 ? 9.844 20.637 -7.089 1.00 35.19 380 ASN B N 1
ATOM 7595 C CA . ASN B 1 399 ? 8.629 19.834 -7.032 1.00 40.55 380 ASN B CA 1
ATOM 7596 C C . ASN B 1 399 ? 7.891 20.012 -8.353 1.00 39.55 380 ASN B C 1
ATOM 7597 O O . ASN B 1 399 ? 7.336 21.081 -8.619 1.00 44.90 380 ASN B O 1
ATOM 7602 N N . VAL B 1 400 ? 7.915 18.976 -9.192 1.00 41.74 381 VAL B N 1
ATOM 7603 C CA . VAL B 1 400 ? 7.264 19.052 -10.493 1.00 37.45 381 VAL B CA 1
ATOM 7604 C C . VAL B 1 400 ? 5.749 18.986 -10.317 1.00 37.68 381 VAL B C 1
ATOM 7605 O O . VAL B 1 400 ? 5.227 18.307 -9.420 1.00 41.31 381 VAL B O 1
ATOM 7609 N N . ALA B 1 401 ? 5.029 19.699 -11.180 1.00 39.75 382 ALA B N 1
ATOM 7610 C CA . ALA B 1 401 ? 3.574 19.697 -11.176 1.00 38.66 382 ALA B CA 1
ATOM 7611 C C . ALA B 1 401 ? 3.067 19.256 -12.545 1.00 43.27 382 ALA B C 1
ATOM 7612 O O . ALA B 1 401 ? 3.630 19.629 -13.584 1.00 42.65 382 ALA B O 1
ATOM 7614 N N . PHE B 1 402 ? 2.009 18.451 -12.537 1.00 39.83 383 PHE B N 1
ATOM 7615 C CA . PHE B 1 402 ? 1.372 17.965 -13.749 1.00 43.03 383 PHE B CA 1
ATOM 7616 C C . PHE B 1 402 ? -0.080 18.420 -13.773 1.00 47.79 383 PHE B C 1
ATOM 7617 O O . PHE B 1 402 ? -0.757 18.403 -12.739 1.00 35.85 383 PHE B O 1
ATOM 7625 N N . ASN B 1 403 ? -0.573 18.781 -14.964 1.00 41.07 384 ASN B N 1
ATOM 7626 C CA . ASN B 1 403 ? -1.974 19.149 -15.103 1.00 38.68 384 ASN B CA 1
ATOM 7627 C C . ASN B 1 403 ? -2.511 18.676 -16.444 1.00 42.68 384 ASN B C 1
ATOM 7628 O O . ASN B 1 403 ? -1.769 18.488 -17.412 1.00 41.95 384 ASN B O 1
ATOM 7633 N N . THR B 1 404 ? -3.831 18.496 -16.489 1.00 39.42 385 THR B N 1
ATOM 7634 C CA . THR B 1 404 ? -4.522 18.076 -17.700 1.00 38.02 385 THR B CA 1
ATOM 7635 C C . THR B 1 404 ? -5.355 19.197 -18.307 1.00 41.57 385 THR B C 1
ATOM 7636 O O . THR B 1 404 ? -6.255 18.923 -19.109 1.00 34.63 385 THR B O 1
ATOM 7640 N N . ASP B 1 405 ? -5.115 20.451 -17.904 1.00 39.98 386 ASP B N 1
ATOM 7641 C CA . ASP B 1 405 ? -5.878 21.553 -18.481 1.00 42.34 386 ASP B CA 1
ATOM 7642 C C . ASP B 1 405 ? -5.428 21.876 -19.901 1.00 41.40 386 ASP B C 1
ATOM 7643 O O . ASP B 1 405 ? -6.186 22.495 -20.661 1.00 40.26 386 ASP B O 1
ATOM 7648 N N . ILE B 1 406 ? -4.202 21.501 -20.262 1.00 41.72 387 ILE B N 1
ATOM 7649 C CA . ILE B 1 406 ? -3.739 21.493 -21.645 1.00 39.24 387 ILE B CA 1
ATOM 7650 C C . ILE B 1 406 ? -3.018 20.180 -21.890 1.00 39.03 387 ILE B C 1
ATOM 7651 O O . ILE B 1 406 ? -2.085 19.845 -21.156 1.00 35.86 387 ILE B O 1
ATOM 7656 N N . ILE B 1 407 ? -3.421 19.456 -22.934 1.00 35.59 388 ILE B N 1
ATOM 7657 C CA . ILE B 1 407 ? -2.767 18.215 -23.344 1.00 39.40 388 ILE B CA 1
ATOM 7658 C C . ILE B 1 407 ? -2.555 18.276 -24.848 1.00 41.61 388 ILE B C 1
ATOM 7659 O O . ILE B 1 407 ? -3.526 18.376 -25.609 1.00 37.77 388 ILE B O 1
ATOM 7664 N N . ASN B 1 408 ? -1.300 18.219 -25.280 1.00 38.56 389 ASN B N 1
ATOM 7665 C CA . ASN B 1 408 ? -0.978 18.248 -26.699 1.00 40.10 389 ASN B CA 1
ATOM 7666 C C . ASN B 1 408 ? -0.816 16.813 -27.190 1.00 40.91 389 ASN B C 1
ATOM 7667 O O . ASN B 1 408 ? -0.015 16.051 -26.630 1.00 40.36 389 ASN B O 1
ATOM 7672 N N . PHE B 1 409 ? -1.607 16.439 -28.199 1.00 35.43 390 PHE B N 1
ATOM 7673 C CA . PHE B 1 409 ? -1.557 15.115 -28.813 1.00 37.47 390 PHE B CA 1
ATOM 7674 C C . PHE B 1 409 ? -0.925 15.210 -30.196 1.00 39.39 390 PHE B C 1
ATOM 7675 O O . PHE B 1 409 ? -1.232 16.123 -30.971 1.00 39.85 390 PHE B O 1
ATOM 7683 N N . THR B 1 410 ? -0.064 14.254 -30.517 1.00 39.34 391 THR B N 1
ATOM 7684 C CA . THR B 1 410 ? 0.411 14.117 -31.878 1.00 37.74 391 THR B CA 1
ATOM 7685 C C . THR B 1 410 ? -0.659 13.406 -32.712 1.00 41.62 391 THR B C 1
ATOM 7686 O O . THR B 1 410 ? -1.759 13.108 -32.235 1.00 38.20 391 THR B O 1
ATOM 7690 N N . GLY B 1 411 ? -0.366 13.163 -33.988 1.00 41.42 392 GLY B N 1
ATOM 7691 C CA . GLY B 1 411 ? -1.295 12.437 -34.828 1.00 35.24 392 GLY B CA 1
ATOM 7692 C C . GLY B 1 411 ? -1.412 10.987 -34.405 1.00 39.28 392 GLY B C 1
ATOM 7693 O O . GLY B 1 411 ? -0.647 10.475 -33.589 1.00 42.01 392 GLY B O 1
ATOM 7694 N N . GLU B 1 412 ? -2.419 10.319 -34.954 1.00 39.84 393 GLU B N 1
ATOM 7695 C CA . GLU B 1 412 ? -2.615 8.896 -34.696 1.00 42.12 393 GLU B CA 1
ATOM 7696 C C . GLU B 1 412 ? -1.353 8.120 -35.043 1.00 44.53 393 GLU B C 1
ATOM 7697 O O . GLU B 1 412 ? -0.747 8.346 -36.092 1.00 45.84 393 GLU B O 1
ATOM 7703 N N . CYS B 1 413 ? -0.905 7.272 -34.121 1.00 49.79 394 CYS B N 1
ATOM 7704 C CA . CYS B 1 413 ? 0.255 6.415 -34.348 1.00 43.65 394 CYS B CA 1
ATOM 7705 C C . CYS B 1 413 ? 0.338 5.433 -33.186 1.00 49.79 394 CYS B C 1
ATOM 7706 O O . CYS B 1 413 ? -0.365 5.572 -32.178 1.00 48.11 394 CYS B O 1
ATOM 7709 N N . LYS B 1 414 ? 1.238 4.455 -33.319 1.00 47.01 395 LYS B N 1
ATOM 7710 C CA . LYS B 1 414 ? 1.293 3.407 -32.309 1.00 53.14 395 LYS B CA 1
ATOM 7711 C C . LYS B 1 414 ? 1.706 3.958 -30.946 1.00 47.79 395 LYS B C 1
ATOM 7712 O O . LYS B 1 414 ? 1.160 3.544 -29.921 1.00 46.55 395 LYS B O 1
ATOM 7718 N N . ASP B 1 415 ? 2.641 4.909 -30.919 1.00 47.22 396 ASP B N 1
ATOM 7719 C CA . ASP B 1 415 ? 3.128 5.436 -29.651 1.00 49.64 396 ASP B CA 1
ATOM 7720 C C . ASP B 1 415 ? 2.062 6.249 -28.929 1.00 49.56 396 ASP B C 1
ATOM 7721 O O . ASP B 1 415 ? 1.893 6.114 -27.710 1.00 43.87 396 ASP B O 1
ATOM 7726 N N . ARG B 1 416 ? 1.329 7.091 -29.661 1.00 43.87 397 ARG B N 1
ATOM 7727 C CA . ARG B 1 416 ? 0.234 7.825 -29.039 1.00 46.20 397 ARG B CA 1
ATOM 7728 C C . ARG B 1 416 ? -0.804 6.870 -28.465 1.00 47.83 397 ARG B C 1
ATOM 7729 O O . ARG B 1 416 ? -1.348 7.114 -27.379 1.00 43.50 397 ARG B O 1
ATOM 7737 N N . SER B 1 417 ? -1.058 5.752 -29.153 1.00 41.58 398 SER B N 1
ATOM 7738 C CA . SER B 1 417 ? -2.046 4.801 -28.656 1.00 43.99 398 SER B CA 1
ATOM 7739 C C . SER B 1 417 ? -1.590 4.121 -27.369 1.00 45.20 398 SER B C 1
ATOM 7740 O O . SER B 1 417 ? -2.423 3.827 -26.504 1.00 42.35 398 SER B O 1
ATOM 7743 N N . ILE B 1 418 ? -0.289 3.861 -27.232 1.00 43.59 399 ILE B N 1
ATOM 7744 C CA . ILE B 1 418 ? 0.241 3.268 -26.005 1.00 43.90 399 ILE B CA 1
ATOM 7745 C C . ILE B 1 418 ? 0.021 4.209 -24.822 1.00 46.34 399 ILE B C 1
ATOM 7746 O O . ILE B 1 418 ? -0.546 3.823 -23.790 1.00 42.92 399 ILE B O 1
ATOM 7751 N N . ALA B 1 419 ? 0.446 5.469 -24.966 1.00 43.71 400 ALA B N 1
ATOM 7752 C CA . ALA B 1 419 ? 0.369 6.407 -23.850 1.00 44.70 400 ALA B CA 1
ATOM 7753 C C . ALA B 1 419 ? -1.074 6.644 -23.428 1.00 45.15 400 ALA B C 1
ATOM 7754 O O . ALA B 1 419 ? -1.378 6.708 -22.229 1.00 50.55 400 ALA B O 1
ATOM 7756 N N . ILE B 1 420 ? -1.973 6.764 -24.400 1.00 40.75 401 ILE B N 1
ATOM 7757 C CA . ILE B 1 420 ? -3.385 6.981 -24.111 1.00 43.32 401 ILE B CA 1
ATOM 7758 C C . ILE B 1 420 ? -3.968 5.775 -23.389 1.00 44.86 401 ILE B C 1
ATOM 7759 O O . ILE B 1 420 ? -4.683 5.912 -22.388 1.00 42.93 401 ILE B O 1
ATOM 7764 N N . LYS B 1 421 ? -3.671 4.575 -23.897 1.00 43.66 402 LYS B N 1
ATOM 7765 C CA . LYS B 1 421 ? -4.200 3.352 -23.307 1.00 44.35 402 LYS B CA 1
ATOM 7766 C C . LYS B 1 421 ? -3.743 3.201 -21.869 1.00 47.36 402 LYS B C 1
ATOM 7767 O O . LYS B 1 421 ? -4.530 2.822 -20.990 1.00 43.37 402 LYS B O 1
ATOM 7773 N N . ARG B 1 422 ? -2.473 3.516 -21.618 1.00 46.31 403 ARG B N 1
ATOM 7774 C CA . ARG B 1 422 ? -1.940 3.475 -20.272 1.00 44.17 403 ARG B CA 1
ATOM 7775 C C . ARG B 1 422 ? -2.743 4.396 -19.360 1.00 47.49 403 ARG B C 1
ATOM 7776 O O . ARG B 1 422 ? -3.132 4.000 -18.256 1.00 43.79 403 ARG B O 1
ATOM 7784 N N . ILE B 1 423 ? -3.079 5.598 -19.838 1.00 43.24 404 ILE B N 1
ATOM 7785 C CA . ILE B 1 423 ? -3.912 6.486 -19.031 1.00 42.13 404 ILE B CA 1
ATOM 7786 C C . ILE B 1 423 ? -5.316 5.916 -18.889 1.00 44.74 404 ILE B C 1
ATOM 7787 O O . ILE B 1 423 ? -5.860 5.838 -17.781 1.00 40.41 404 ILE B O 1
ATOM 7792 N N . ALA B 1 424 ? -5.937 5.536 -20.014 1.00 43.97 405 ALA B N 1
ATOM 7793 C CA . ALA B 1 424 ? -7.317 5.056 -19.975 1.00 41.95 405 ALA B CA 1
ATOM 7794 C C . ALA B 1 424 ? -7.465 3.855 -19.045 1.00 44.25 405 ALA B C 1
ATOM 7795 O O . ALA B 1 424 ? -8.438 3.764 -18.290 1.00 42.90 405 ALA B O 1
ATOM 7797 N N . GLN B 1 425 ? -6.524 2.911 -19.098 1.00 46.09 406 GLN B N 1
ATOM 7798 C CA . GLN B 1 425 ? -6.592 1.757 -18.210 1.00 45.82 406 GLN B CA 1
ATOM 7799 C C . GLN B 1 425 ? -6.514 2.184 -16.750 1.00 48.49 406 GLN B C 1
ATOM 7800 O O . GLN B 1 425 ? -7.150 1.577 -15.880 1.00 43.94 406 GLN B O 1
ATOM 7806 N N . SER B 1 426 ? -5.725 3.222 -16.468 1.00 45.41 407 SER B N 1
ATOM 7807 C CA . SER B 1 426 ? -5.582 3.720 -15.106 1.00 43.15 407 SER B CA 1
ATOM 7808 C C . SER B 1 426 ? -6.899 4.278 -14.583 1.00 45.14 407 SER B C 1
ATOM 7809 O O . SER B 1 426 ? -7.347 3.929 -13.483 1.00 44.12 407 SER B O 1
ATOM 7812 N N . LEU B 1 427 ? -7.535 5.149 -15.368 1.00 47.52 408 LEU B N 1
ATOM 7813 C CA . LEU B 1 427 ? -8.783 5.775 -14.943 1.00 47.88 408 LEU B CA 1
ATOM 7814 C C . LEU B 1 427 ? -9.896 4.742 -14.795 1.00 47.48 408 LEU B C 1
ATOM 7815 O O . LEU B 1 427 ? -10.609 4.737 -13.784 1.00 48.01 408 LEU B O 1
ATOM 7820 N N . ILE B 1 428 ? -10.014 3.819 -15.760 1.00 43.27 409 ILE B N 1
ATOM 7821 C CA . ILE B 1 428 ? -11.013 2.754 -15.673 1.00 42.64 409 ILE B CA 1
ATOM 7822 C C . ILE B 1 428 ? -10.795 1.926 -14.412 1.00 45.09 409 ILE B C 1
ATOM 7823 O O . ILE B 1 428 ? -11.751 1.532 -13.737 1.00 46.57 409 ILE B O 1
ATOM 7828 N N . GLY B 1 429 ? -9.536 1.671 -14.063 1.00 42.98 410 GLY B N 1
ATOM 7829 C CA . GLY B 1 429 ? -9.244 0.920 -12.856 1.00 49.40 410 GLY B CA 1
ATOM 7830 C C . GLY B 1 429 ? -9.606 1.659 -11.579 1.00 47.66 410 GLY B C 1
ATOM 7831 O O . GLY B 1 429 ? -9.995 1.034 -10.591 1.00 49.82 410 GLY B O 1
ATOM 7832 N N . ASN B 1 430 ? -9.488 2.991 -11.578 1.00 45.64 411 ASN B N 1
ATOM 7833 C CA . ASN B 1 430 ? -9.875 3.763 -10.400 1.00 41.45 411 ASN B CA 1
ATOM 7834 C C . ASN B 1 430 ? -11.370 3.659 -10.137 1.00 48.75 411 ASN B C 1
ATOM 7835 O O . ASN B 1 430 ? -11.798 3.575 -8.976 1.00 45.57 411 ASN B O 1
ATOM 7840 N N . TYR B 1 431 ? -12.175 3.620 -11.206 1.00 40.27 412 TYR B N 1
ATOM 7841 C CA . TYR B 1 431 ? -13.625 3.537 -11.070 1.00 38.62 412 TYR B CA 1
ATOM 7842 C C . TYR B 1 431 ? -14.082 2.140 -10.684 1.00 41.85 412 TYR B C 1
ATOM 7843 O O . TYR B 1 431 ? -15.102 1.995 -10.002 1.00 46.58 412 TYR B O 1
ATOM 7852 N N . LEU B 1 432 ? -13.338 1.105 -11.075 1.00 43.32 413 LEU B N 1
ATOM 7853 C CA . LEU B 1 432 ? -13.717 -0.253 -10.705 1.00 49.35 413 LEU B CA 1
ATOM 7854 C C . LEU B 1 432 ? -13.265 -0.640 -9.298 1.00 51.04 413 LEU B C 1
ATOM 7855 O O . LEU B 1 432 ? -13.683 -1.694 -8.804 1.00 48.07 413 LEU B O 1
ATOM 7860 N N . HIS B 1 433 ? -12.426 0.172 -8.647 1.00 47.08 414 HIS B N 1
ATOM 7861 C CA . HIS B 1 433 ? -11.861 -0.154 -7.333 1.00 52.49 414 HIS B CA 1
ATOM 7862 C C . HIS B 1 433 ? -11.892 1.074 -6.421 1.00 43.20 414 HIS B C 1
ATOM 7863 O O . HIS B 1 433 ? -10.878 1.511 -5.893 1.00 45.24 414 HIS B O 1
ATOM 7870 N N . VAL B 1 434 ? -13.079 1.653 -6.241 1.00 41.08 415 VAL B N 1
ATOM 7871 C CA . VAL B 1 434 ? -13.185 2.902 -5.488 1.00 43.50 415 VAL B CA 1
ATOM 7872 C C . VAL B 1 434 ? -12.648 2.728 -4.070 1.00 49.81 415 VAL B C 1
ATOM 7873 O O . VAL B 1 434 ? -11.792 3.499 -3.611 1.00 47.15 415 VAL B O 1
ATOM 7877 N N . THR B 1 435 ? -13.133 1.714 -3.347 1.00 48.11 416 THR B N 1
ATOM 7878 C CA . THR B 1 435 ? -12.729 1.617 -1.946 1.00 49.46 416 THR B CA 1
ATOM 7879 C C . THR B 1 435 ? -11.251 1.268 -1.805 1.00 48.47 416 THR B C 1
ATOM 7880 O O . THR B 1 435 ? -10.594 1.739 -0.869 1.00 45.21 416 THR B O 1
ATOM 7884 N N . GLU B 1 436 ? -10.682 0.522 -2.756 1.00 50.71 417 GLU B N 1
ATOM 7885 C CA . GLU B 1 436 ? -9.265 0.216 -2.622 1.00 46.26 417 GLU B CA 1
ATOM 7886 C C . GLU B 1 436 ? -8.403 1.428 -2.941 1.00 50.06 417 GLU B C 1
ATOM 7887 O O . GLU B 1 436 ? -7.341 1.603 -2.337 1.00 52.99 417 GLU B O 1
ATOM 7893 N N . ARG B 1 437 ? -8.867 2.314 -3.827 1.00 49.76 418 ARG B N 1
ATOM 7894 C CA . ARG B 1 437 ? -8.081 3.508 -4.120 1.00 49.92 418 ARG B CA 1
ATOM 7895 C C . ARG B 1 437 ? -8.123 4.491 -2.958 1.00 43.98 418 ARG B C 1
ATOM 7896 O O . ARG B 1 437 ? -7.118 5.151 -2.668 1.00 46.15 418 ARG B O 1
ATOM 7904 N N . ILE B 1 438 ? -9.287 4.638 -2.318 1.00 40.64 419 ILE B N 1
ATOM 7905 C CA . ILE B 1 438 ? -9.392 5.466 -1.115 1.00 52.01 419 ILE B CA 1
ATOM 7906 C C . ILE B 1 438 ? -8.509 4.914 -0.001 1.00 49.94 419 ILE B C 1
ATOM 7907 O O . ILE B 1 438 ? -7.792 5.662 0.671 1.00 45.47 419 ILE B O 1
ATOM 7912 N N . SER B 1 439 ? -8.500 3.625 0.164 1.00 50.34 420 SER B N 1
ATOM 7913 C CA . SER B 1 439 ? -7.737 3.002 1.180 1.00 53.07 420 SER B CA 1
ATOM 7914 C C . SER B 1 439 ? -6.280 3.255 1.045 1.00 54.68 420 SER B C 1
ATOM 7915 O O . SER B 1 439 ? -5.646 3.605 1.987 1.00 50.81 420 SER B O 1
ATOM 7918 N N . LYS B 1 440 ? -5.758 3.088 -0.151 1.00 53.61 421 LYS B N 1
ATOM 7919 C CA . LYS B 1 440 ? -4.344 3.281 -0.447 1.00 53.94 421 LYS B CA 1
ATOM 7920 C C . LYS B 1 440 ? -4.005 4.717 -0.818 1.00 48.87 421 LYS B C 1
ATOM 7921 O O . LYS B 1 440 ? -2.866 4.990 -1.210 1.00 47.99 421 LYS B O 1
ATOM 7927 N N . SER B 1 441 ? -4.966 5.630 -0.731 1.00 46.91 422 SER B N 1
ATOM 7928 C CA . SER B 1 441 ? -4.735 6.989 -1.192 1.00 45.87 422 SER B CA 1
ATOM 7929 C C . SER B 1 441 ? -3.705 7.698 -0.332 1.00 54.10 422 SER B C 1
ATOM 7930 O O . SER B 1 441 ? -3.733 7.620 0.899 1.00 58.65 422 SER B O 1
ATOM 7933 N N . GLY B 1 442 ? -2.802 8.407 -0.990 1.00 54.52 423 GLY B N 1
ATOM 7934 C CA . GLY B 1 442 ? -1.957 9.351 -0.300 1.00 47.35 423 GLY B CA 1
ATOM 7935 C C . GLY B 1 442 ? -2.586 10.707 -0.095 1.00 53.97 423 GLY B C 1
ATOM 7936 O O . GLY B 1 442 ? -1.937 11.605 0.446 1.00 58.47 423 GLY B O 1
ATOM 7937 N N . ASN B 1 443 ? -3.823 10.899 -0.539 1.00 53.07 424 ASN B N 1
ATOM 7938 C CA . ASN B 1 443 ? -4.487 12.186 -0.360 1.00 52.75 424 ASN B CA 1
ATOM 7939 C C . ASN B 1 443 ? -4.943 12.333 1.086 1.00 55.88 424 ASN B C 1
ATOM 7940 O O . ASN B 1 443 ? -5.681 11.474 1.579 1.00 53.25 424 ASN B O 1
ATOM 7945 N N . PRO B 1 444 ? -4.591 13.435 1.767 1.00 56.83 425 PRO B N 1
ATOM 7946 C CA . PRO B 1 444 ? -4.962 13.565 3.188 1.00 58.43 425 PRO B CA 1
ATOM 7947 C C . PRO B 1 444 ? -6.458 13.570 3.426 1.00 60.01 425 PRO B C 1
ATOM 7948 O O . PRO B 1 444 ? -6.919 12.994 4.424 1.00 58.94 425 PRO B O 1
ATOM 7952 N N . GLU B 1 445 ? -7.237 14.236 2.568 1.00 51.41 426 GLU B N 1
ATOM 7953 C CA . GLU B 1 445 ? -8.673 14.248 2.800 1.00 54.60 426 GLU B CA 1
ATOM 7954 C C . GLU B 1 445 ? -9.271 12.866 2.593 1.00 51.11 426 GLU B C 1
ATOM 7955 O O . GLU B 1 445 ? -10.254 12.512 3.251 1.00 51.58 426 GLU B O 1
ATOM 7961 N N . LEU B 1 446 ? -8.696 12.069 1.696 1.00 52.64 427 LEU B N 1
ATOM 7962 C CA . LEU B 1 446 ? -9.201 10.716 1.510 1.00 53.67 427 LEU B CA 1
ATOM 7963 C C . LEU B 1 446 ? -8.768 9.808 2.656 1.00 49.47 427 LEU B C 1
ATOM 7964 O O . LEU B 1 446 ? -9.480 8.855 3.000 1.00 47.82 427 LEU B O 1
ATOM 7969 N N . LYS B 1 447 ? -7.617 10.094 3.265 1.00 50.59 428 LYS B N 1
ATOM 7970 C CA . LYS B 1 447 ? -7.206 9.336 4.440 1.00 53.82 428 LYS B CA 1
ATOM 7971 C C . LYS B 1 447 ? -8.148 9.599 5.606 1.00 51.15 428 LYS B C 1
ATOM 7972 O O . LYS B 1 447 ? -8.514 8.670 6.337 1.00 49.08 428 LYS B O 1
ATOM 7978 N N . ARG B 1 448 ? -8.579 10.854 5.770 1.00 49.55 429 ARG B N 1
ATOM 7979 C CA . ARG B 1 448 ? -9.557 11.175 6.803 1.00 52.13 429 ARG B CA 1
ATOM 7980 C C . ARG B 1 448 ? -10.881 10.479 6.534 1.00 51.95 429 ARG B C 1
ATOM 7981 O O . ARG B 1 448 ? -11.546 10.001 7.467 1.00 40.34 429 ARG B O 1
ATOM 7989 N N . LEU B 1 449 ? -11.273 10.401 5.258 1.00 45.51 430 LEU B N 1
ATOM 7990 C CA . LEU B 1 449 ? -12.539 9.766 4.928 1.00 43.89 430 LEU B CA 1
ATOM 7991 C C . LEU B 1 449 ? -12.517 8.288 5.289 1.00 45.89 430 LEU B C 1
ATOM 7992 O O . LEU B 1 449 ? -13.512 7.749 5.786 1.00 48.03 430 LEU B O 1
ATOM 7997 N N . GLY B 1 450 ? -11.367 7.633 5.120 1.00 47.27 431 GLY B N 1
ATOM 7998 C CA . GLY B 1 450 ? -11.282 6.217 5.432 1.00 50.98 431 GLY B CA 1
ATOM 7999 C C . GLY B 1 450 ? -11.428 5.896 6.908 1.00 54.80 431 GLY B C 1
ATOM 8000 O O . GLY B 1 450 ? -11.709 4.743 7.253 1.00 53.92 431 GLY B O 1
ATOM 8001 N N . LEU B 1 451 ? -11.267 6.886 7.785 1.00 51.14 432 LEU B N 1
ATOM 8002 C CA . LEU B 1 451 ? -11.437 6.666 9.216 1.00 56.70 432 LEU B CA 1
ATOM 8003 C C . LEU B 1 451 ? -12.784 7.158 9.720 1.00 55.15 432 LEU B C 1
ATOM 8004 O O . LEU B 1 451 ? -13.047 7.075 10.923 1.00 56.53 432 LEU B O 1
ATOM 8009 N N . MET B 1 452 ? -13.646 7.678 8.834 1.00 48.44 433 MET B N 1
ATOM 8010 C CA . MET B 1 452 ? -14.892 8.190 9.372 1.00 49.44 433 MET B CA 1
ATOM 8011 C C . MET B 1 452 ? -15.884 7.050 9.578 1.00 53.91 433 MET B C 1
ATOM 8012 O O . MET B 1 452 ? -16.024 6.186 8.708 1.00 55.22 433 MET B O 1
ATOM 8017 N N . PRO B 1 453 ? -16.586 7.036 10.715 1.00 57.29 434 PRO B N 1
ATOM 8018 C CA . PRO B 1 453 ? -17.578 5.971 10.948 1.00 55.14 434 PRO B CA 1
ATOM 8019 C C . PRO B 1 453 ? -18.690 5.956 9.917 1.00 47.48 434 PRO B C 1
ATOM 8020 O O . PRO B 1 453 ? -19.179 4.876 9.561 1.00 50.49 434 PRO B O 1
ATOM 8024 N N . GLY B 1 454 ? -19.133 7.124 9.456 1.00 47.60 435 GLY B N 1
ATOM 8025 C CA . GLY B 1 454 ? -20.119 7.154 8.390 1.00 53.33 435 GLY B CA 1
ATOM 8026 C C . GLY B 1 454 ? -19.642 6.477 7.117 1.00 50.68 435 GLY B C 1
ATOM 8027 O O . GLY B 1 454 ? -20.439 5.879 6.391 1.00 48.24 435 GLY B O 1
ATOM 8028 N N . TYR B 1 455 ? -18.342 6.569 6.824 1.00 51.39 436 TYR B N 1
ATOM 8029 C CA . TYR B 1 455 ? -17.790 5.881 5.661 1.00 53.23 436 TYR B CA 1
ATOM 8030 C C . TYR B 1 455 ? -17.755 4.375 5.879 1.00 54.94 436 TYR B C 1
ATOM 8031 O O . TYR B 1 455 ? -18.133 3.601 4.988 1.00 50.90 436 TYR B O 1
ATOM 8040 N N . HIS B 1 456 ? -17.319 3.951 7.070 1.00 54.85 437 HIS B N 1
ATOM 8041 C CA . HIS B 1 456 ? -17.308 2.534 7.428 1.00 53.68 437 HIS B CA 1
ATOM 8042 C C . HIS B 1 456 ? -18.708 1.954 7.357 1.00 54.81 437 HIS B C 1
ATOM 8043 O O . HIS B 1 456 ? -18.915 0.843 6.856 1.00 58.08 437 HIS B O 1
ATOM 8050 N N . GLN B 1 457 ? -19.682 2.687 7.894 1.00 57.50 438 GLN B N 1
ATOM 8051 C CA . GLN B 1 457 ? -21.063 2.230 7.841 1.00 58.94 438 GLN B CA 1
ATOM 8052 C C . GLN B 1 457 ? -21.542 2.112 6.404 1.00 57.10 438 GLN B C 1
ATOM 8053 O O . GLN B 1 457 ? -22.179 1.119 6.035 1.00 60.58 438 GLN B O 1
ATOM 8059 N N . LEU B 1 458 ? -21.223 3.109 5.573 1.00 59.44 439 LEU B N 1
ATOM 8060 C CA . LEU B 1 458 ? -21.621 3.070 4.169 1.00 55.54 439 LEU B CA 1
ATOM 8061 C C . LEU B 1 458 ? -21.064 1.834 3.468 1.00 53.88 439 LEU B C 1
ATOM 8062 O O . LEU B 1 458 ? -21.783 1.161 2.719 1.00 52.37 439 LEU B O 1
ATOM 8067 N N . LEU B 1 459 ? -19.786 1.514 3.707 1.00 50.90 440 LEU B N 1
ATOM 8068 C CA . LEU B 1 459 ? -19.203 0.305 3.132 1.00 52.01 440 LEU B CA 1
ATOM 8069 C C . LEU B 1 459 ? -19.942 -0.939 3.604 1.00 59.29 440 LEU B C 1
ATOM 8070 O O . LEU B 1 459 ? -20.118 -1.892 2.839 1.00 58.38 440 LEU B O 1
ATOM 8075 N N . LYS B 1 460 ? -20.333 -0.973 4.882 1.00 62.22 441 LYS B N 1
ATOM 8076 C CA . LYS B 1 460 ? -21.029 -2.144 5.405 1.00 61.09 441 LYS B CA 1
ATOM 8077 C C . LYS B 1 460 ? -22.385 -2.328 4.741 1.00 60.85 441 LYS B C 1
ATOM 8078 O O . LYS B 1 460 ? -22.753 -3.453 4.384 1.00 68.79 441 LYS B O 1
ATOM 8084 N N . ASP B 1 461 ? -23.148 -1.241 4.571 1.00 57.34 442 ASP B N 1
ATOM 8085 C CA . ASP B 1 461 ? -24.407 -1.329 3.831 1.00 63.17 442 ASP B CA 1
ATOM 8086 C C . ASP B 1 461 ? -24.199 -1.976 2.468 1.00 68.04 442 ASP B C 1
ATOM 8087 O O . ASP B 1 461 ? -24.989 -2.829 2.046 1.00 69.32 442 ASP B O 1
ATOM 8092 N N . CYS B 1 462 ? -23.143 -1.564 1.760 1.00 64.24 443 CYS B N 1
ATOM 8093 C CA . CYS B 1 462 ? -22.899 -2.061 0.410 1.00 68.55 443 CYS B CA 1
ATOM 8094 C C . CYS B 1 462 ? -22.577 -3.551 0.413 1.00 67.63 443 CYS B C 1
ATOM 8095 O O . CYS B 1 462 ? -23.012 -4.284 -0.481 1.00 67.70 443 CYS B O 1
ATOM 8098 N N . GLU B 1 463 ? -21.827 -4.022 1.413 1.00 65.54 444 GLU B N 1
ATOM 8099 C CA . GLU B 1 463 ? -21.515 -5.446 1.488 1.00 69.97 444 GLU B CA 1
ATOM 8100 C C . GLU B 1 463 ? -22.726 -6.254 1.946 1.00 71.65 444 GLU B C 1
ATOM 8101 O O . GLU B 1 463 ? -22.977 -7.352 1.437 1.00 72.28 444 GLU B O 1
ATOM 8107 N N . GLU B 1 464 ? -23.518 -5.713 2.871 1.00 71.03 445 GLU B N 1
ATOM 8108 C CA . GLU B 1 464 ? -24.688 -6.454 3.332 1.00 76.11 445 GLU B CA 1
ATOM 8109 C C . GLU B 1 464 ? -25.798 -6.504 2.288 1.00 76.32 445 GLU B C 1
ATOM 8110 O O . GLU B 1 464 ? -26.539 -7.487 2.234 1.00 79.50 445 GLU B O 1
ATOM 8116 N N . ASN B 1 465 ? -25.926 -5.478 1.453 1.00 74.17 446 ASN B N 1
ATOM 8117 C CA . ASN B 1 465 ? -26.934 -5.445 0.398 1.00 75.08 446 ASN B CA 1
ATOM 8118 C C . ASN B 1 465 ? -26.398 -5.911 -0.949 1.00 74.34 446 ASN B C 1
ATOM 8119 O O . ASN B 1 465 ? -27.161 -5.981 -1.918 1.00 72.80 446 ASN B O 1
ATOM 8124 N N . ASN B 1 466 ? -25.098 -6.203 -1.027 1.00 74.39 447 ASN B N 1
ATOM 8125 C CA . ASN B 1 466 ? -24.446 -6.777 -2.201 1.00 70.10 447 ASN B CA 1
ATOM 8126 C C . ASN B 1 466 ? -24.527 -5.851 -3.413 1.00 72.07 447 ASN B C 1
ATOM 8127 O O . ASN B 1 466 ? -24.882 -6.269 -4.515 1.00 72.38 447 ASN B O 1
ATOM 8132 N N . ASN B 1 467 ? -24.178 -4.583 -3.206 1.00 67.38 448 ASN B N 1
ATOM 8133 C CA . ASN B 1 467 ? -24.069 -3.626 -4.298 1.00 72.20 448 ASN B CA 1
ATOM 8134 C C . ASN B 1 467 ? -22.728 -2.924 -4.168 1.00 68.51 448 ASN B C 1
ATOM 8135 O O . ASN B 1 467 ? -22.312 -2.558 -3.066 1.00 73.07 448 ASN B O 1
ATOM 8140 N N . LYS B 1 468 ? -22.038 -2.770 -5.288 1.00 69.15 449 LYS B N 1
ATOM 8141 C CA . LYS B 1 468 ? -20.722 -2.157 -5.259 1.00 65.90 449 LYS B CA 1
ATOM 8142 C C . LYS B 1 468 ? -20.847 -0.661 -4.978 1.00 60.43 449 LYS B C 1
ATOM 8143 O O . LYS B 1 468 ? -21.841 -0.019 -5.329 1.00 63.63 449 LYS B O 1
ATOM 8149 N N . LEU B 1 469 ? -19.846 -0.111 -4.299 1.00 56.49 450 LEU B N 1
ATOM 8150 C CA . LEU B 1 469 ? -19.849 1.316 -4.001 1.00 58.09 450 LEU B CA 1
ATOM 8151 C C . LEU B 1 469 ? -19.309 2.038 -5.224 1.00 52.04 450 LEU B C 1
ATOM 8152 O O . LEU B 1 469 ? -18.116 1.944 -5.528 1.00 55.01 450 LEU B O 1
ATOM 8157 N N . SER B 1 470 ? -20.149 2.776 -5.902 1.00 52.33 451 SER B N 1
ATOM 8158 C CA . SER B 1 470 ? -19.709 3.531 -7.041 1.00 53.66 451 SER B CA 1
ATOM 8159 C C . SER B 1 470 ? -19.292 4.914 -6.622 1.00 50.65 451 SER B C 1
ATOM 8160 O O . SER B 1 470 ? -19.732 5.429 -5.643 1.00 53.38 451 SER B O 1
ATOM 8163 N N . LEU B 1 471 ? -18.461 5.526 -7.418 1.00 49.60 452 LEU B N 1
ATOM 8164 C CA . LEU B 1 471 ? -17.988 6.844 -7.140 1.00 47.97 452 LEU B CA 1
ATOM 8165 C C . LEU B 1 471 ? -19.090 7.855 -6.996 1.00 46.48 452 LEU B C 1
ATOM 8166 O O . LEU B 1 471 ? -19.017 8.657 -6.140 1.00 50.88 452 LEU B O 1
ATOM 8171 N N . PRO B 1 472 ? -20.114 7.822 -7.806 1.00 50.50 453 PRO B N 1
ATOM 8172 C CA . PRO B 1 472 ? -21.206 8.769 -7.659 1.00 48.15 453 PRO B CA 1
ATOM 8173 C C . PRO B 1 472 ? -21.984 8.469 -6.415 1.00 48.50 453 PRO B C 1
ATOM 8174 O O . PRO B 1 472 ? -22.441 9.371 -5.808 1.00 51.56 453 PRO B O 1
ATOM 8178 N N . MET B 1 473 ? -22.112 7.223 -6.017 1.00 43.63 454 MET B N 1
ATOM 8179 C CA . MET B 1 473 ? -22.820 6.897 -4.812 1.00 50.34 454 MET B CA 1
ATOM 8180 C C . MET B 1 473 ? -22.100 7.508 -3.641 1.00 51.62 454 MET B C 1
ATOM 8181 O O . MET B 1 473 ? -22.705 8.048 -2.777 1.00 50.91 454 MET B O 1
ATOM 8186 N N . LEU B 1 474 ? -20.794 7.385 -3.617 1.00 44.41 455 LEU B N 1
ATOM 8187 C CA . LEU B 1 474 ? -20.017 7.964 -2.584 1.00 47.53 455 LEU B CA 1
ATOM 8188 C C . LEU B 1 474 ? -20.235 9.465 -2.518 1.00 48.86 455 LEU B C 1
ATOM 8189 O O . LEU B 1 474 ? -20.558 9.975 -1.501 1.00 48.49 455 LEU B O 1
ATOM 8194 N N . ARG B 1 475 ? -20.108 10.154 -3.627 1.00 43.15 456 ARG B N 1
ATOM 8195 C CA . ARG B 1 475 ? -20.309 11.572 -3.660 1.00 46.58 456 ARG B CA 1
ATOM 8196 C C . ARG B 1 475 ? -21.682 11.934 -3.184 1.00 50.79 456 ARG B C 1
ATOM 8197 O O . ARG B 1 475 ? -21.819 12.810 -2.409 1.00 47.30 456 ARG B O 1
ATOM 8205 N N . LYS B 1 476 ? -22.700 11.234 -3.636 1.00 49.08 457 LYS B N 1
ATOM 8206 C CA . LYS B 1 476 ? -24.049 11.511 -3.205 1.00 50.24 457 LYS B CA 1
ATOM 8207 C C . LYS B 1 476 ? -24.227 11.344 -1.697 1.00 49.68 457 LYS B C 1
ATOM 8208 O O . LYS B 1 476 ? -24.804 12.165 -1.055 1.00 48.91 457 LYS B O 1
ATOM 8214 N N . ALA B 1 477 ? -23.700 10.269 -1.153 1.00 46.65 458 ALA B N 1
ATOM 8215 C CA . ALA B 1 477 ? -23.783 10.004 0.258 1.00 49.22 458 ALA B CA 1
ATOM 8216 C C . ALA B 1 477 ? -23.138 11.084 1.068 1.00 50.95 458 ALA B C 1
ATOM 8217 O O . ALA B 1 477 ? -23.679 11.492 2.036 1.00 52.36 458 ALA B O 1
ATOM 8219 N N . LEU B 1 478 ? -21.993 11.586 0.641 1.00 49.10 459 LEU B N 1
ATOM 8220 C CA . LEU B 1 478 ? -21.321 12.622 1.369 1.00 49.55 459 LEU B CA 1
ATOM 8221 C C . LEU B 1 478 ? -22.102 13.897 1.357 1.00 50.32 459 LEU B C 1
ATOM 8222 O O . LEU B 1 478 ? -22.111 14.588 2.317 1.00 54.61 459 LEU B O 1
ATOM 8227 N N . THR B 1 479 ? -22.759 14.188 0.260 1.00 49.32 460 THR B N 1
ATOM 8228 C CA . THR B 1 479 ? -23.534 15.378 0.096 1.00 50.41 460 THR B CA 1
ATOM 8229 C C . THR B 1 479 ? -24.668 15.394 1.073 1.00 51.16 460 THR B C 1
ATOM 8230 O O . THR B 1 479 ? -24.918 16.360 1.720 1.00 51.66 460 THR B O 1
ATOM 8234 N N . GLN B 1 480 ? -25.325 14.276 1.217 1.00 55.31 461 GLN B N 1
ATOM 8235 C CA . GLN B 1 480 ? -26.425 14.169 2.144 1.00 57.89 461 GLN B CA 1
ATOM 8236 C C . GLN B 1 480 ? -26.037 14.082 3.598 1.00 56.84 461 GLN B C 1
ATOM 8237 O O . GLN B 1 480 ? -26.843 14.324 4.453 1.00 57.91 461 GLN B O 1
ATOM 8243 N N . ALA B 1 481 ? -24.791 13.743 3.855 1.00 52.21 462 ALA B N 1
ATOM 8244 C CA . ALA B 1 481 ? -24.232 13.798 5.153 1.00 49.63 462 ALA B CA 1
ATOM 8245 C C . ALA B 1 481 ? -23.894 15.204 5.576 1.00 55.80 462 ALA B C 1
ATOM 8246 O O . ALA B 1 481 ? -23.997 15.526 6.716 1.00 51.23 462 ALA B O 1
ATOM 8248 N N . HIS B 1 482 ? -23.475 16.037 4.658 1.00 50.19 463 HIS B N 1
ATOM 8249 C CA . HIS B 1 482 ? -23.183 17.422 5.004 1.00 45.67 463 HIS B CA 1
ATOM 8250 C C . HIS B 1 482 ? -24.399 18.330 4.874 1.00 53.14 463 HIS B C 1
ATOM 8251 O O . HIS B 1 482 ? -24.238 19.555 4.849 1.00 55.61 463 HIS B O 1
ATOM 8258 N N . SER B 1 483 ? -25.604 17.767 4.749 1.00 50.74 464 SER B N 1
ATOM 8259 C CA . SER B 1 483 ? -26.797 18.594 4.616 1.00 57.18 464 SER B CA 1
ATOM 8260 C C . SER B 1 483 ? -27.375 19.046 5.955 1.00 55.12 464 SER B C 1
ATOM 8261 O O . SER B 1 483 ? -28.250 19.917 5.964 1.00 55.93 464 SER B O 1
ATOM 8264 N N . ASN B 1 484 ? -26.932 18.479 7.078 1.00 59.11 465 ASN B N 1
ATOM 8265 C CA . ASN B 1 484 ? -27.329 18.977 8.393 1.00 58.76 465 ASN B CA 1
ATOM 8266 C C . ASN B 1 484 ? -26.244 18.628 9.399 1.00 58.30 465 ASN B C 1
ATOM 8267 O O . ASN B 1 484 ? -25.536 17.626 9.248 1.00 58.13 465 ASN B O 1
ATOM 8272 N N . LEU B 1 485 ? -26.160 19.428 10.464 1.00 60.09 466 LEU B N 1
ATOM 8273 C CA . LEU B 1 485 ? -25.059 19.256 11.405 1.00 55.77 466 LEU B CA 1
ATOM 8274 C C . LEU B 1 485 ? -25.094 17.890 12.077 1.00 51.24 466 LEU B C 1
ATOM 8275 O O . LEU B 1 485 ? -24.036 17.314 12.365 1.00 47.66 466 LEU B O 1
ATOM 8280 N N . SER B 1 486 ? -26.284 17.326 12.281 1.00 51.17 467 SER B N 1
ATOM 8281 C CA . SER B 1 486 ? -26.381 16.067 13.015 1.00 56.43 467 SER B CA 1
ATOM 8282 C C . SER B 1 486 ? -25.824 14.908 12.190 1.00 56.00 467 SER B C 1
ATOM 8283 O O . SER B 1 486 ? -24.953 14.163 12.660 1.00 52.96 467 SER B O 1
ATOM 8286 N N . SER B 1 487 ? -26.314 14.741 10.949 1.00 56.58 468 SER B N 1
ATOM 8287 C CA . SER B 1 487 ? -25.733 13.740 10.052 1.00 56.15 468 SER B CA 1
ATOM 8288 C C . SER B 1 487 ? -24.249 13.983 9.844 1.00 48.54 468 SER B C 1
ATOM 8289 O O . SER B 1 487 ? -23.458 13.032 9.805 1.00 50.18 468 SER B O 1
ATOM 8292 N N . TYR B 1 488 ? -23.850 15.251 9.716 1.00 45.03 469 TYR B N 1
ATOM 8293 C CA . TYR B 1 488 ? -22.434 15.551 9.545 1.00 50.54 469 TYR B CA 1
ATOM 8294 C C . TYR B 1 488 ? -21.611 15.004 10.702 1.00 51.07 469 TYR B C 1
ATOM 8295 O O . TYR B 1 488 ? -20.631 14.278 10.489 1.00 49.34 469 TYR B O 1
ATOM 8304 N N . VAL B 1 489 ? -21.999 15.338 11.941 1.00 52.83 470 VAL B N 1
ATOM 8305 C CA . VAL B 1 489 ? -21.245 14.865 13.101 1.00 49.06 470 VAL B CA 1
ATOM 8306 C C . VAL B 1 489 ? -21.315 13.348 13.200 1.00 47.50 470 VAL B C 1
ATOM 8307 O O . VAL B 1 489 ? -20.307 12.684 13.461 1.00 47.45 470 VAL B O 1
ATOM 8311 N N . ARG B 1 490 ? -22.471 12.812 12.941 1.00 48.11 471 ARG B N 1
ATOM 8312 C CA . ARG B 1 490 ? -22.607 11.409 12.991 1.00 52.05 471 ARG B CA 1
ATOM 8313 C C . ARG B 1 490 ? -21.744 10.734 11.956 1.00 53.55 471 ARG B C 1
ATOM 8314 O O . ARG B 1 490 ? -21.174 9.720 12.222 1.00 50.94 471 ARG B O 1
ATOM 8322 N N . PHE B 1 491 ? -21.647 11.317 10.774 1.00 49.31 472 PHE B N 1
ATOM 8323 C CA . PHE B 1 491 ? -20.844 10.761 9.709 1.00 46.69 472 PHE B CA 1
ATOM 8324 C C . PHE B 1 491 ? -19.380 10.794 10.010 1.00 48.82 472 PHE B C 1
ATOM 8325 O O . PHE B 1 491 ? -18.733 9.807 9.879 1.00 50.27 472 PHE B O 1
ATOM 8333 N N . ILE B 1 492 ? -18.866 11.922 10.450 1.00 48.94 473 ILE B N 1
ATOM 8334 C CA . ILE B 1 492 ? -17.449 12.010 10.721 1.00 51.21 473 ILE B CA 1
ATOM 8335 C C . ILE B 1 492 ? -17.006 11.517 12.063 1.00 50.33 473 ILE B C 1
ATOM 8336 O O . ILE B 1 492 ? -15.866 11.306 12.265 1.00 52.51 473 ILE B O 1
ATOM 8341 N N . GLY B 1 493 ? -17.923 11.325 12.972 1.00 51.66 474 GLY B N 1
ATOM 8342 C CA . GLY B 1 493 ? -17.583 10.869 14.294 1.00 50.79 474 GLY B CA 1
ATOM 8343 C C . GLY B 1 493 ? -17.423 12.012 15.272 1.00 58.65 474 GLY B C 1
ATOM 8344 O O . GLY B 1 493 ? -17.038 13.090 14.905 1.00 56.08 474 GLY B O 1
ATOM 8345 N N . VAL B 1 494 ? -17.692 11.754 16.534 1.00 56.02 475 VAL B N 1
ATOM 8346 C CA . VAL B 1 494 ? -17.574 12.775 17.522 1.00 54.03 475 VAL B CA 1
ATOM 8347 C C . VAL B 1 494 ? -16.139 13.065 17.800 1.00 56.55 475 VAL B C 1
ATOM 8348 O O . VAL B 1 494 ? -15.806 14.170 18.064 1.00 59.98 475 VAL B O 1
ATOM 8352 N N . GLN B 1 495 ? -15.287 12.072 17.716 1.00 58.48 476 GLN B N 1
ATOM 8353 C CA . GLN B 1 495 ? -13.891 12.256 17.981 1.00 60.28 476 GLN B CA 1
ATOM 8354 C C . GLN B 1 495 ? -13.302 13.223 17.005 1.00 65.87 476 GLN B C 1
ATOM 8355 O O . GLN B 1 495 ? -12.576 14.085 17.396 1.00 66.37 476 GLN B O 1
ATOM 8361 N N . ARG B 1 496 ? -13.619 13.077 15.733 1.00 61.58 477 ARG B N 1
ATOM 8362 C CA . ARG B 1 496 ? -13.098 13.970 14.750 1.00 58.49 477 ARG B CA 1
ATOM 8363 C C . ARG B 1 496 ? -13.775 15.306 14.846 1.00 58.86 477 ARG B C 1
ATOM 8364 O O . ARG B 1 496 ? -13.160 16.297 14.634 1.00 61.55 477 ARG B O 1
ATOM 8372 N N . PHE B 1 497 ? -15.036 15.334 15.214 1.00 56.49 478 PHE B N 1
ATOM 8373 C CA . PHE B 1 497 ? -15.748 16.582 15.339 1.00 60.60 478 PHE B CA 1
ATOM 8374 C C . PHE B 1 497 ? -15.227 17.374 16.495 1.00 62.22 478 PHE B C 1
ATOM 8375 O O . PHE B 1 497 ? -15.118 18.554 16.418 1.00 63.01 478 PHE B O 1
ATOM 8383 N N . ALA B 1 498 ? -14.908 16.708 17.574 1.00 60.05 479 ALA B N 1
ATOM 8384 C CA . ALA B 1 498 ? -14.387 17.376 18.733 1.00 65.31 479 ALA B CA 1
ATOM 8385 C C . ALA B 1 498 ? -13.031 17.980 18.472 1.00 68.12 479 ALA B C 1
ATOM 8386 O O . ALA B 1 498 ? -12.786 19.105 18.813 1.00 66.43 479 ALA B O 1
ATOM 8388 N N . GLU B 1 499 ? -12.159 17.244 17.817 1.00 66.96 480 GLU B N 1
ATOM 8389 C CA . GLU B 1 499 ? -10.850 17.754 17.504 1.00 65.87 480 GLU B CA 1
ATOM 8390 C C . GLU B 1 499 ? -10.884 18.944 16.571 1.00 65.26 480 GLU B C 1
ATOM 8391 O O . GLU B 1 499 ? -10.082 19.833 16.695 1.00 66.60 480 GLU B O 1
ATOM 8397 N N . MET B 1 500 ? -11.823 18.983 15.650 1.00 65.11 481 MET B N 1
ATOM 8398 C CA . MET B 1 500 ? -11.910 20.080 14.733 1.00 66.27 481 MET B CA 1
ATOM 8399 C C . MET B 1 500 ? -12.414 21.300 15.417 1.00 67.00 481 MET B C 1
ATOM 8400 O O . MET B 1 500 ? -11.948 22.369 15.145 1.00 67.19 481 MET B O 1
ATOM 8405 N N . VAL B 1 501 ? -13.347 21.148 16.331 1.00 62.81 482 VAL B N 1
ATOM 8406 C CA . VAL B 1 501 ? -13.885 22.307 16.997 1.00 66.52 482 VAL B CA 1
ATOM 8407 C C . VAL B 1 501 ? -13.080 22.799 18.196 1.00 70.60 482 VAL B C 1
ATOM 8408 O O . VAL B 1 501 ? -13.444 23.768 18.814 1.00 71.88 482 VAL B O 1
ATOM 8412 N N . GLY B 1 502 ? -11.983 22.133 18.510 1.00 69.20 483 GLY B N 1
ATOM 8413 C CA . GLY B 1 502 ? -11.114 22.566 19.573 1.00 69.20 483 GLY B CA 1
ATOM 8414 C C . GLY B 1 502 ? -11.444 22.037 20.930 1.00 72.93 483 GLY B C 1
ATOM 8415 O O . GLY B 1 502 ? -10.981 22.536 21.914 1.00 72.09 483 GLY B O 1
ATOM 8416 N N . ALA B 1 503 ? -12.237 21.001 20.975 1.00 69.93 484 ALA B N 1
ATOM 8417 C CA . ALA B 1 503 ? -12.624 20.421 22.261 1.00 68.50 484 ALA B CA 1
ATOM 8418 C C . ALA B 1 503 ? -12.433 18.908 22.227 1.00 69.29 484 ALA B C 1
ATOM 8419 O O . ALA B 1 503 ? -13.394 18.146 22.367 1.00 70.40 484 ALA B O 1
ATOM 8421 N N . PRO B 1 504 ? -11.192 18.436 22.056 1.00 68.45 485 PRO B N 1
ATOM 8422 C CA . PRO B 1 504 ? -10.984 16.978 21.953 1.00 69.22 485 PRO B CA 1
ATOM 8423 C C . PRO B 1 504 ? -11.502 16.198 23.152 1.00 70.70 485 PRO B C 1
ATOM 8424 O O . PRO B 1 504 ? -12.024 15.088 22.987 1.00 69.72 485 PRO B O 1
ATOM 8428 N N . GLU B 1 505 ? -11.398 16.766 24.356 1.00 73.74 486 GLU B N 1
ATOM 8429 C CA . GLU B 1 505 ? -11.859 16.111 25.577 1.00 71.92 486 GLU B CA 1
ATOM 8430 C C . GLU B 1 505 ? -13.380 16.046 25.677 1.00 71.90 486 GLU B C 1
ATOM 8431 O O . GLU B 1 505 ? -13.899 15.307 26.523 1.00 69.88 486 GLU B O 1
ATOM 8437 N N . ASP B 1 506 ? -14.104 16.805 24.855 1.00 69.27 487 ASP B N 1
ATOM 8438 C CA . ASP B 1 506 ? -15.557 16.855 24.914 1.00 65.29 487 ASP B CA 1
ATOM 8439 C C . ASP B 1 506 ? -16.231 15.909 23.929 1.00 66.50 487 ASP B C 1
ATOM 8440 O O . ASP B 1 506 ? -17.460 15.947 23.797 1.00 61.15 487 ASP B O 1
ATOM 8445 N N . ALA B 1 507 ? -15.463 15.072 23.231 1.00 66.38 488 ALA B N 1
ATOM 8446 C CA . ALA B 1 507 ? -16.061 14.052 22.373 1.00 65.40 488 ALA B CA 1
ATOM 8447 C C . ALA B 1 507 ? -17.083 13.172 23.091 1.00 66.20 488 ALA B C 1
ATOM 8448 O O . ALA B 1 507 ? -18.145 12.906 22.499 1.00 64.98 488 ALA B O 1
ATOM 8450 N N . PRO B 1 508 ? -16.848 12.686 24.321 1.00 69.50 489 PRO B N 1
ATOM 8451 C CA . PRO B 1 508 ? -17.913 11.934 25.015 1.00 67.89 489 PRO B CA 1
ATOM 8452 C C . PRO B 1 508 ? -19.168 12.753 25.267 1.00 66.33 489 PRO B C 1
ATOM 8453 O O . PRO B 1 508 ? -20.284 12.218 25.182 1.00 62.55 489 PRO B O 1
ATOM 8457 N N . LEU B 1 509 ? -19.019 14.044 25.568 1.00 64.36 490 LEU B N 1
ATOM 8458 C CA . LEU B 1 509 ? -20.192 14.888 25.755 1.00 61.57 490 LEU B CA 1
ATOM 8459 C C . LEU B 1 509 ? -20.984 15.011 24.463 1.00 61.92 490 LEU B C 1
ATOM 8460 O O . LEU B 1 509 ? -22.218 14.911 24.467 1.00 62.35 490 LEU B O 1
ATOM 8465 N N . PHE B 1 510 ? -20.288 15.210 23.342 1.00 66.40 491 PHE B N 1
ATOM 8466 C CA . PHE B 1 510 ? -20.973 15.328 22.062 1.00 60.04 491 PHE B CA 1
ATOM 8467 C C . PHE B 1 510 ? -21.702 14.036 21.710 1.00 60.31 491 PHE B C 1
ATOM 8468 O O . PHE B 1 510 ? -22.808 14.071 21.156 1.00 57.92 491 PHE B O 1
ATOM 8476 N N . GLN B 1 511 ? -21.114 12.886 22.057 1.00 57.81 492 GLN B N 1
ATOM 8477 C CA . GLN B 1 511 ? -21.772 11.610 21.791 1.00 60.56 492 GLN B CA 1
ATOM 8478 C C . GLN B 1 511 ? -23.120 11.528 22.496 1.00 64.46 492 GLN B C 1
ATOM 8479 O O . GLN B 1 511 ? -24.130 11.152 21.886 1.00 60.36 492 GLN B O 1
ATOM 8485 N N . GLU B 1 512 ? -23.152 11.890 23.786 1.00 64.11 493 GLU B N 1
ATOM 8486 C CA . GLU B 1 512 ? -24.401 11.856 24.543 1.00 63.43 493 GLU B CA 1
ATOM 8487 C C . GLU B 1 512 ? -25.404 12.846 23.973 1.00 61.95 493 GLU B C 1
ATOM 8488 O O . GLU B 1 512 ? -26.573 12.508 23.751 1.00 64.05 493 GLU B O 1
ATOM 8494 N N . ALA B 1 513 ? -24.964 14.084 23.750 1.00 59.05 494 ALA B N 1
ATOM 8495 C CA . ALA B 1 513 ? -25.822 15.056 23.089 1.00 63.04 494 ALA B CA 1
ATOM 8496 C C . ALA B 1 513 ? -26.302 14.529 21.746 1.00 66.26 494 ALA B C 1
ATOM 8497 O O . ALA B 1 513 ? -27.478 14.695 21.395 1.00 66.05 494 ALA B O 1
ATOM 8499 N N . LEU B 1 514 ? -25.408 13.883 20.986 1.00 67.01 495 LEU B N 1
ATOM 8500 C CA . LEU B 1 514 ? -25.800 13.281 19.711 1.00 68.16 495 LEU B CA 1
ATOM 8501 C C . LEU B 1 514 ? -26.921 12.260 19.888 1.00 68.18 495 LEU B C 1
ATOM 8502 O O . LEU B 1 514 ? -28.016 12.430 19.334 1.00 68.25 495 LEU B O 1
ATOM 8507 N N . GLN B 1 515 ? -26.682 11.204 20.692 1.00 70.01 496 GLN B N 1
ATOM 8508 C CA . GLN B 1 515 ? -27.717 10.181 20.866 1.00 74.20 496 GLN B CA 1
ATOM 8509 C C . GLN B 1 515 ? -28.965 10.775 21.503 1.00 76.11 496 GLN B C 1
ATOM 8510 O O . GLN B 1 515 ? -30.075 10.579 21.000 1.00 78.43 496 GLN B O 1
ATOM 8516 N N . GLN B 1 516 ? -28.816 11.583 22.558 1.00 69.40 497 GLN B N 1
ATOM 8517 C CA . GLN B 1 516 ? -30.047 12.038 23.192 1.00 69.36 497 GLN B CA 1
ATOM 8518 C C . GLN B 1 516 ? -30.721 13.140 22.401 1.00 70.50 497 GLN B C 1
ATOM 8519 O O . GLN B 1 516 ? -31.800 13.585 22.792 1.00 70.08 497 GLN B O 1
ATOM 8525 N N . GLY B 1 517 ? -30.165 13.516 21.252 1.00 71.33 498 GLY B N 1
ATOM 8526 C CA . GLY B 1 517 ? -30.825 14.480 20.401 1.00 69.60 498 GLY B CA 1
ATOM 8527 C C . GLY B 1 517 ? -30.717 15.899 20.903 1.00 67.79 498 GLY B C 1
ATOM 8528 O O . GLY B 1 517 ? -31.638 16.692 20.692 1.00 66.76 498 GLY B O 1
ATOM 8529 N N . ASN B 1 518 ? -29.609 16.245 21.560 1.00 68.32 499 ASN B N 1
ATOM 8530 C CA . ASN B 1 518 ? -29.408 17.572 22.135 1.00 69.04 499 ASN B CA 1
ATOM 8531 C C . ASN B 1 518 ? -28.549 18.371 21.156 1.00 66.77 499 ASN B C 1
ATOM 8532 O O . ASN B 1 518 ? -27.347 18.578 21.347 1.00 64.46 499 ASN B O 1
ATOM 8537 N N . THR B 1 519 ? -29.200 18.864 20.102 1.00 63.58 500 THR B N 1
ATOM 8538 C CA . THR B 1 519 ? -28.454 19.373 18.958 1.00 63.59 500 THR B CA 1
ATOM 8539 C C . THR B 1 519 ? -27.822 20.732 19.219 1.00 61.26 500 THR B C 1
ATOM 8540 O O . THR B 1 519 ? -26.809 21.056 18.587 1.00 55.58 500 THR B O 1
ATOM 8544 N N . ILE B 1 520 ? -28.364 21.516 20.156 1.00 63.90 501 ILE B N 1
ATOM 8545 C CA . ILE B 1 520 ? -27.816 22.845 20.409 1.00 61.88 501 ILE B CA 1
ATOM 8546 C C . ILE B 1 520 ? -26.380 22.754 20.924 1.00 58.31 501 ILE B C 1
ATOM 8547 O O . ILE B 1 520 ? -25.596 23.697 20.756 1.00 58.92 501 ILE B O 1
ATOM 8552 N N . VAL B 1 521 ? -26.001 21.630 21.532 1.00 56.04 502 VAL B N 1
ATOM 8553 C CA . VAL B 1 521 ? -24.615 21.485 21.960 1.00 58.27 502 VAL B CA 1
ATOM 8554 C C . VAL B 1 521 ? -23.700 21.404 20.745 1.00 57.39 502 VAL B C 1
ATOM 8555 O O . VAL B 1 521 ? -22.656 22.065 20.686 1.00 57.67 502 VAL B O 1
ATOM 8559 N N . LEU B 1 522 ? -24.106 20.632 19.733 1.00 61.24 503 LEU B N 1
ATOM 8560 C CA . LEU B 1 522 ? -23.339 20.547 18.493 1.00 56.56 503 LEU B CA 1
ATOM 8561 C C . LEU B 1 522 ? -23.278 21.902 17.798 1.00 52.94 503 LEU B C 1
ATOM 8562 O O . LEU B 1 522 ? -22.197 22.370 17.419 1.00 52.78 503 LEU B O 1
ATOM 8567 N N . THR B 1 523 ? -24.435 22.554 17.644 1.00 49.98 504 THR B N 1
ATOM 8568 C CA . THR B 1 523 ? -24.499 23.905 17.101 1.00 53.19 504 THR B CA 1
ATOM 8569 C C . THR B 1 523 ? -23.499 24.833 17.778 1.00 57.51 504 THR B C 1
ATOM 8570 O O . THR B 1 523 ? -22.591 25.373 17.135 1.00 63.06 504 THR B O 1
ATOM 8574 N N . ASN B 1 524 ? -23.641 25.009 19.092 1.00 61.22 505 ASN B N 1
ATOM 8575 C CA . ASN B 1 524 ? -22.842 26.008 19.792 1.00 59.32 505 ASN B CA 1
ATOM 8576 C C . ASN B 1 524 ? -21.365 25.635 19.825 1.00 58.86 505 ASN B C 1
ATOM 8577 O O . ASN B 1 524 ? -20.505 26.517 19.742 1.00 69.07 505 ASN B O 1
ATOM 8582 N N . ALA B 1 525 ? -21.039 24.347 19.962 1.00 48.49 506 ALA B N 1
ATOM 8583 C CA . ALA B 1 525 ? -19.629 23.965 19.966 1.00 51.17 506 ALA B CA 1
ATOM 8584 C C . ALA B 1 525 ? -18.947 24.324 18.641 1.00 62.22 506 ALA B C 1
ATOM 8585 O O . ALA B 1 525 ? -17.801 24.794 18.633 1.00 59.95 506 ALA B O 1
ATOM 8587 N N . LEU B 1 526 ? -19.637 24.127 17.510 1.00 55.82 507 LEU B N 1
ATOM 8588 C CA . LEU B 1 526 ? -19.024 24.434 16.217 1.00 63.78 507 LEU B CA 1
ATOM 8589 C C . LEU B 1 526 ? -18.933 25.939 15.999 1.00 67.33 507 LEU B C 1
ATOM 8590 O O . LEU B 1 526 ? -17.895 26.450 15.562 1.00 62.29 507 LEU B O 1
ATOM 8595 N N . VAL B 1 527 ? -20.018 26.666 16.287 1.00 68.73 508 VAL B N 1
ATOM 8596 C CA . VAL B 1 527 ? -19.985 28.120 16.148 1.00 73.83 508 VAL B CA 1
ATOM 8597 C C . VAL B 1 527 ? -18.937 28.723 17.082 1.00 74.71 508 VAL B C 1
ATOM 8598 O O . VAL B 1 527 ? -18.244 29.682 16.722 1.00 77.66 508 VAL B O 1
ATOM 8602 N N . ALA B 1 528 ? -18.792 28.163 18.288 1.00 71.21 509 ALA B N 1
ATOM 8603 C CA . ALA B 1 528 ? -17.797 28.680 19.223 1.00 74.38 509 ALA B CA 1
ATOM 8604 C C . ALA B 1 528 ? -16.390 28.559 18.660 1.00 78.85 509 ALA B C 1
ATOM 8605 O O . ALA B 1 528 ? -15.534 29.408 18.939 1.00 81.40 509 ALA B O 1
ATOM 8607 N N . TYR B 1 529 ? -16.123 27.498 17.895 1.00 74.64 510 TYR B N 1
ATOM 8608 C CA . TYR B 1 529 ? -14.835 27.382 17.223 1.00 75.65 510 TYR B CA 1
ATOM 8609 C C . TYR B 1 529 ? -14.719 28.386 16.084 1.00 76.45 510 TYR B C 1
ATOM 8610 O O . TYR B 1 529 ? -13.611 28.830 15.757 1.00 78.13 510 TYR B O 1
ATOM 8619 N N . LEU B 1 530 ? -15.845 28.757 15.476 1.00 74.77 511 LEU B N 1
ATOM 8620 C CA . LEU B 1 530 ? -15.825 29.707 14.370 1.00 77.35 511 LEU B CA 1
ATOM 8621 C C . LEU B 1 530 ? -15.587 31.131 14.861 1.00 82.36 511 LEU B C 1
ATOM 8622 O O . LEU B 1 530 ? -14.678 31.819 14.381 1.00 85.43 511 LEU B O 1
ATOM 8627 N N . VAL B 1 531 ? -16.388 31.582 15.827 1.00 84.17 512 VAL B N 1
ATOM 8628 C CA . VAL B 1 531 ? -16.354 32.962 16.301 1.00 85.70 512 VAL B CA 1
ATOM 8629 C C . VAL B 1 531 ? -15.445 33.075 17.522 1.00 86.12 512 VAL B C 1
ATOM 8630 O O . VAL B 1 531 ? -15.639 33.935 18.390 1.00 87.25 512 VAL B O 1
ATOM 8634 N N . HIS B 1 532 ? -14.417 32.225 17.562 1.00 87.39 513 HIS B N 1
ATOM 8635 C CA . HIS B 1 532 ? -13.328 32.252 18.538 1.00 88.13 513 HIS B CA 1
ATOM 8636 C C . HIS B 1 532 ? -13.726 32.191 20.008 1.00 90.06 513 HIS B C 1
ATOM 8637 O O . HIS B 1 532 ? -12.859 32.317 20.881 1.00 88.22 513 HIS B O 1
ATOM 8644 N N . GLY B 1 533 ? -14.994 31.934 20.310 1.00 89.30 514 GLY B N 1
ATOM 8645 C CA . GLY B 1 533 ? -15.360 31.800 21.703 1.00 85.53 514 GLY B CA 1
ATOM 8646 C C . GLY B 1 533 ? -16.846 31.746 21.963 1.00 88.32 514 GLY B C 1
ATOM 8647 O O . GLY B 1 533 ? -17.640 32.383 21.259 1.00 84.14 514 GLY B O 1
ATOM 8648 N N . MET B 1 534 ? -17.231 30.971 22.984 1.00 87.97 515 MET B N 1
ATOM 8649 C CA . MET B 1 534 ? -18.636 30.914 23.372 1.00 88.79 515 MET B CA 1
ATOM 8650 C C . MET B 1 534 ? -19.123 32.283 23.822 1.00 90.70 515 MET B C 1
ATOM 8651 O O . MET B 1 534 ? -20.304 32.611 23.648 1.00 87.27 515 MET B O 1
ATOM 8656 N N . ASP B 1 535 ? -18.219 33.097 24.385 1.00 91.08 516 ASP B N 1
ATOM 8657 C CA . ASP B 1 535 ? -18.541 34.482 24.709 1.00 90.32 516 ASP B CA 1
ATOM 8658 C C . ASP B 1 535 ? -19.152 35.177 23.500 1.00 89.50 516 ASP B C 1
ATOM 8659 O O . ASP B 1 535 ? -20.198 35.827 23.600 1.00 87.94 516 ASP B O 1
ATOM 8664 N N . ASN B 1 536 ? -18.521 35.011 22.332 1.00 94.38 517 ASN B N 1
ATOM 8665 C CA . ASN B 1 536 ? -19.009 35.631 21.105 1.00 90.65 517 ASN B CA 1
ATOM 8666 C C . ASN B 1 536 ? -20.300 34.987 20.605 1.00 89.29 517 ASN B C 1
ATOM 8667 O O . ASN B 1 536 ? -21.101 35.660 19.948 1.00 94.63 517 ASN B O 1
ATOM 8672 N N . VAL B 1 537 ? -20.515 33.694 20.888 1.00 88.37 518 VAL B N 1
ATOM 8673 C CA . VAL B 1 537 ? -21.674 32.981 20.347 1.00 91.77 518 VAL B CA 1
ATOM 8674 C C . VAL B 1 537 ? -22.978 33.551 20.889 1.00 93.01 518 VAL B C 1
ATOM 8675 O O . VAL B 1 537 ? -23.999 33.564 20.185 1.00 88.02 518 VAL B O 1
ATOM 8679 N N . SER B 1 538 ? -22.970 34.081 22.113 1.00 94.18 519 SER B N 1
ATOM 8680 C CA . SER B 1 538 ? -24.250 34.414 22.730 1.00 95.75 519 SER B CA 1
ATOM 8681 C C . SER B 1 538 ? -24.941 35.608 22.099 1.00 97.65 519 SER B C 1
ATOM 8682 O O . SER B 1 538 ? -26.164 35.733 22.220 1.00 96.34 519 SER B O 1
ATOM 8685 N N . ARG B 1 539 ? -24.228 36.463 21.395 1.00 98.38 520 ARG B N 1
ATOM 8686 C CA . ARG B 1 539 ? -24.942 37.575 20.785 1.00 102.41 520 ARG B CA 1
ATOM 8687 C C . ARG B 1 539 ? -25.457 37.281 19.379 1.00 100.31 520 ARG B C 1
ATOM 8688 O O . ARG B 1 539 ? -25.828 38.193 18.660 1.00 100.19 520 ARG B O 1
ATOM 8696 N N . LEU B 1 540 ? -25.480 36.029 18.973 1.00 101.10 521 LEU B N 1
ATOM 8697 C CA . LEU B 1 540 ? -26.013 35.740 17.657 1.00 101.08 521 LEU B CA 1
ATOM 8698 C C . LEU B 1 540 ? -27.292 34.997 17.840 1.00 100.71 521 LEU B C 1
ATOM 8699 O O . LEU B 1 540 ? -27.447 34.205 18.759 1.00 101.42 521 LEU B O 1
ATOM 8704 N N . ASN B 1 541 ? -28.206 35.216 16.930 1.00 99.98 522 ASN B N 1
ATOM 8705 C CA . ASN B 1 541 ? -29.531 34.634 17.055 1.00 99.18 522 ASN B CA 1
ATOM 8706 C C . ASN B 1 541 ? -29.539 33.313 16.295 1.00 101.64 522 ASN B C 1
ATOM 8707 O O . ASN B 1 541 ? -28.520 32.884 15.748 1.00 101.15 522 ASN B O 1
ATOM 8712 N N . SER B 1 542 ? -30.706 32.665 16.255 1.00 103.67 523 SER B N 1
ATOM 8713 C CA . SER B 1 542 ? -30.852 31.388 15.557 1.00 102.40 523 SER B CA 1
ATOM 8714 C C . SER B 1 542 ? -30.378 31.472 14.111 1.00 101.65 523 SER B C 1
ATOM 8715 O O . SER B 1 542 ? -29.650 30.596 13.627 1.00 99.72 523 SER B O 1
ATOM 8718 N N . SER B 1 543 ? -30.793 32.521 13.404 1.00 101.44 524 SER B N 1
ATOM 8719 C CA . SER B 1 543 ? -30.653 32.535 11.956 1.00 97.73 524 SER B CA 1
ATOM 8720 C C . SER B 1 543 ? -29.195 32.671 11.529 1.00 97.08 524 SER B C 1
ATOM 8721 O O . SER B 1 543 ? -28.804 32.127 10.489 1.00 96.55 524 SER B O 1
ATOM 8724 N N . GLU B 1 544 ? -28.428 33.425 12.259 1.00 94.32 525 GLU B N 1
ATOM 8725 C CA . GLU B 1 544 ? -27.106 33.665 11.791 1.00 95.71 525 GLU B CA 1
ATOM 8726 C C . GLU B 1 544 ? -26.229 32.446 11.828 1.00 93.58 525 GLU B C 1
ATOM 8727 O O . GLU B 1 544 ? -25.558 32.107 10.876 1.00 91.11 525 GLU B O 1
ATOM 8733 N N . LYS B 1 545 ? -26.300 31.739 12.936 1.00 92.71 526 LYS B N 1
ATOM 8734 C CA . LYS B 1 545 ? -25.460 30.583 13.103 1.00 90.72 526 LYS B CA 1
ATOM 8735 C C . LYS B 1 545 ? -25.913 29.506 12.168 1.00 85.80 526 LYS B C 1
ATOM 8736 O O . LYS B 1 545 ? -25.164 28.696 11.676 1.00 81.16 526 LYS B O 1
ATOM 8742 N N . GLU B 1 546 ? -27.171 29.507 11.903 1.00 86.83 527 GLU B N 1
ATOM 8743 C CA . GLU B 1 546 ? -27.647 28.518 10.957 1.00 86.12 527 GLU B CA 1
ATOM 8744 C C . GLU B 1 546 ? -27.072 28.795 9.571 1.00 83.94 527 GLU B C 1
ATOM 8745 O O . GLU B 1 546 ? -26.941 27.865 8.771 1.00 78.96 527 GLU B O 1
ATOM 8751 N N . ASN B 1 547 ? -26.688 30.045 9.283 1.00 84.28 528 ASN B N 1
ATOM 8752 C CA . ASN B 1 547 ? -26.023 30.359 8.023 1.00 81.66 528 ASN B CA 1
ATOM 8753 C C . ASN B 1 547 ? -24.503 30.233 8.096 1.00 80.29 528 ASN B C 1
ATOM 8754 O O . ASN B 1 547 ? -23.868 30.000 7.059 1.00 77.54 528 ASN B O 1
ATOM 8759 N N . LEU B 1 548 ? -23.891 30.366 9.280 1.00 79.61 529 LEU B N 1
ATOM 8760 C CA . LEU B 1 548 ? -22.475 30.030 9.366 1.00 77.33 529 LEU B CA 1
ATOM 8761 C C . LEU B 1 548 ? -22.246 28.530 9.390 1.00 74.20 529 LEU B C 1
ATOM 8762 O O . LEU B 1 548 ? -21.180 28.074 8.957 1.00 73.04 529 LEU B O 1
ATOM 8767 N N . ILE B 1 549 ? -23.228 27.754 9.857 1.00 72.58 530 ILE B N 1
ATOM 8768 C CA . ILE B 1 549 ? -23.086 26.303 9.844 1.00 71.38 530 ILE B CA 1
ATOM 8769 C C . ILE B 1 549 ? -23.223 25.769 8.418 1.00 64.05 530 ILE B C 1
ATOM 8770 O O . ILE B 1 549 ? -22.538 24.814 8.035 1.00 55.61 530 ILE B O 1
ATOM 8775 N N . LYS B 1 550 ? -24.090 26.386 7.606 1.00 67.44 531 LYS B N 1
ATOM 8776 C CA . LYS B 1 550 ? -24.221 25.962 6.212 1.00 68.95 531 LYS B CA 1
ATOM 8777 C C . LYS B 1 550 ? -22.936 26.212 5.437 1.00 61.63 531 LYS B C 1
ATOM 8778 O O . LYS B 1 550 ? -22.480 25.342 4.687 1.00 63.27 531 LYS B O 1
ATOM 8784 N N . LYS B 1 551 ? -22.336 27.394 5.605 1.00 61.51 532 LYS B N 1
ATOM 8785 C CA . LYS B 1 551 ? -21.080 27.683 4.919 1.00 63.09 532 LYS B CA 1
ATOM 8786 C C . LYS B 1 551 ? -19.993 26.702 5.330 1.00 60.05 532 LYS B C 1
ATOM 8787 O O . LYS B 1 551 ? -19.239 26.201 4.488 1.00 61.93 532 LYS B O 1
ATOM 8793 N N . TYR B 1 552 ? -19.898 26.419 6.622 1.00 61.38 533 TYR B N 1
ATOM 8794 C CA . TYR B 1 552 ? -18.871 25.516 7.117 1.00 57.81 533 TYR B CA 1
ATOM 8795 C C . TYR B 1 552 ? -19.077 24.095 6.612 1.00 51.24 533 TYR B C 1
ATOM 8796 O O . TYR B 1 552 ? -18.108 23.394 6.303 1.00 50.95 533 TYR B O 1
ATOM 8805 N N . LEU B 1 553 ? -20.322 23.623 6.604 1.00 49.97 534 LEU B N 1
ATOM 8806 C CA . LEU B 1 553 ? -20.580 22.279 6.106 1.00 54.15 534 LEU B CA 1
ATOM 8807 C C . LEU B 1 553 ? -20.236 22.175 4.624 1.00 51.83 534 LEU B C 1
ATOM 8808 O O . LEU B 1 553 ? -19.600 21.204 4.195 1.00 49.01 534 LEU B O 1
ATOM 8813 N N . GLY B 1 554 ? -20.620 23.186 3.836 1.00 51.99 535 GLY B N 1
ATOM 8814 C CA . GLY B 1 554 ? -20.260 23.202 2.425 1.00 53.76 535 GLY B CA 1
ATOM 8815 C C . GLY B 1 554 ? -18.759 23.216 2.201 1.00 54.59 535 GLY B C 1
ATOM 8816 O O . GLY B 1 554 ? -18.251 22.541 1.302 1.00 52.28 535 GLY B O 1
ATOM 8817 N N . THR B 1 555 ? -18.025 23.987 3.013 1.00 53.87 536 THR B N 1
ATOM 8818 C CA . THR B 1 555 ? -16.571 24.001 2.874 1.00 49.33 536 THR B CA 1
ATOM 8819 C C . THR B 1 555 ? -15.974 22.628 3.165 1.00 51.31 536 THR B C 1
ATOM 8820 O O . THR B 1 555 ? -15.053 22.183 2.467 1.00 51.44 536 THR B O 1
ATOM 8824 N N . GLN B 1 556 ? -16.469 21.944 4.202 1.00 48.43 537 GLN B N 1
ATOM 8825 C CA . GLN B 1 556 ? -15.948 20.615 4.514 1.00 49.33 537 GLN B CA 1
ATOM 8826 C C . GLN B 1 556 ? -16.324 19.610 3.432 1.00 50.61 537 GLN B C 1
ATOM 8827 O O . GLN B 1 556 ? -15.542 18.704 3.118 1.00 46.23 537 GLN B O 1
ATOM 8833 N N . LEU B 1 557 ? -17.525 19.751 2.864 1.00 49.07 538 LEU B N 1
ATOM 8834 C CA . LEU B 1 557 ? -17.940 18.874 1.778 1.00 51.02 538 LEU B CA 1
ATOM 8835 C C . LEU B 1 557 ? -17.045 19.053 0.560 1.00 49.98 538 LEU B C 1
ATOM 8836 O O . LEU B 1 557 ? -16.631 18.070 -0.064 1.00 48.10 538 LEU B O 1
ATOM 8841 N N . SER B 1 558 ? -16.711 20.303 0.228 1.00 54.14 539 SER B N 1
ATOM 8842 C CA . SER B 1 558 ? -15.869 20.565 -0.934 1.00 50.44 539 SER B CA 1
ATOM 8843 C C . SER B 1 558 ? -14.503 19.919 -0.786 1.00 50.37 539 SER B C 1
ATOM 8844 O O . SER B 1 558 ? -13.964 19.363 -1.750 1.00 49.13 539 SER B O 1
ATOM 8847 N N . LEU B 1 559 ? -13.951 19.942 0.430 1.00 49.83 540 LEU B N 1
ATOM 8848 C CA . LEU B 1 559 ? -12.641 19.354 0.675 1.00 48.14 540 LEU B CA 1
ATOM 8849 C C . LEU B 1 559 ? -12.628 17.868 0.353 1.00 46.82 540 LEU B C 1
ATOM 8850 O O . LEU B 1 559 ? -11.577 17.320 0.011 1.00 51.07 540 LEU B O 1
ATOM 8855 N N . LEU B 1 560 ? -13.762 17.188 0.497 1.00 42.85 541 LEU B N 1
ATOM 8856 C CA . LEU B 1 560 ? -13.826 15.786 0.101 1.00 43.81 541 LEU B CA 1
ATOM 8857 C C . LEU B 1 560 ? -14.288 15.619 -1.343 1.00 48.00 541 LEU B C 1
ATOM 8858 O O . LEU B 1 560 ? -13.863 14.675 -2.021 1.00 40.52 541 LEU B O 1
ATOM 8863 N N . TYR B 1 561 ? -15.157 16.509 -1.824 1.00 46.03 542 TYR B N 1
ATOM 8864 C CA . TYR B 1 561 ? -15.688 16.365 -3.176 1.00 49.67 542 TYR B CA 1
ATOM 8865 C C . TYR B 1 561 ? -14.581 16.522 -4.213 1.00 48.95 542 TYR B C 1
ATOM 8866 O O . TYR B 1 561 ? -14.435 15.682 -5.110 1.00 46.43 542 TYR B O 1
ATOM 8875 N N . LYS B 1 562 ? -13.741 17.548 -4.059 1.00 50.61 543 LYS B N 1
ATOM 8876 C CA . LYS B 1 562 ? -12.679 17.807 -5.031 1.00 53.85 543 LYS B CA 1
ATOM 8877 C C . LYS B 1 562 ? -11.769 16.602 -5.271 1.00 49.11 543 LYS B C 1
ATOM 8878 O O . LYS B 1 562 ? -11.556 16.250 -6.439 1.00 48.54 543 LYS B O 1
ATOM 8884 N N . PRO B 1 563 ? -11.242 15.909 -4.254 1.00 51.40 544 PRO B N 1
ATOM 8885 C CA . PRO B 1 563 ? -10.470 14.689 -4.554 1.00 43.35 544 PRO B CA 1
ATOM 8886 C C . PRO B 1 563 ? -11.332 13.573 -5.115 1.00 41.85 544 PRO B C 1
ATOM 8887 O O . PRO B 1 563 ? -10.820 12.735 -5.869 1.00 48.41 544 PRO B O 1
ATOM 8891 N N . LEU B 1 564 ? -12.629 13.542 -4.801 1.00 40.78 545 LEU B N 1
ATOM 8892 C CA . LEU B 1 564 ? -13.496 12.508 -5.357 1.00 42.67 545 LEU B CA 1
ATOM 8893 C C . LEU B 1 564 ? -13.772 12.718 -6.851 1.00 45.16 545 LEU B C 1
ATOM 8894 O O . LEU B 1 564 ? -14.561 11.972 -7.450 1.00 36.83 545 LEU B O 1
ATOM 8899 N N . VAL B 1 565 ? -13.146 13.721 -7.453 1.00 39.84 546 VAL B N 1
ATOM 8900 C CA . VAL B 1 565 ? -13.055 13.853 -8.896 1.00 46.14 546 VAL B CA 1
ATOM 8901 C C . VAL B 1 565 ? -11.601 13.806 -9.346 1.00 46.73 546 VAL B C 1
ATOM 8902 O O . VAL B 1 565 ? -11.223 12.980 -10.186 1.00 44.35 546 VAL B O 1
ATOM 8906 N N . MET B 1 566 ? -10.749 14.627 -8.728 1.00 43.99 547 MET B N 1
ATOM 8907 C CA . MET B 1 566 ? -9.381 14.780 -9.216 1.00 43.50 547 MET B CA 1
ATOM 8908 C C . MET B 1 566 ? -8.549 13.512 -9.051 1.00 44.17 547 MET B C 1
ATOM 8909 O O . MET B 1 566 ? -7.706 13.215 -9.912 1.00 41.22 547 MET B O 1
ATOM 8914 N N . GLU B 1 567 ? -8.782 12.743 -7.980 1.00 41.13 548 GLU B N 1
ATOM 8915 C CA . GLU B 1 567 ? -7.984 11.553 -7.694 1.00 41.21 548 GLU B CA 1
ATOM 8916 C C . GLU B 1 567 ? -8.408 10.323 -8.491 1.00 40.00 548 GLU B C 1
ATOM 8917 O O . GLU B 1 567 ? -7.674 9.330 -8.500 1.00 41.10 548 GLU B O 1
ATOM 8923 N N . PHE B 1 568 ? -9.564 10.353 -9.151 1.00 38.97 549 PHE B N 1
ATOM 8924 C CA . PHE B 1 568 ? -10.070 9.198 -9.885 1.00 41.28 549 PHE B CA 1
ATOM 8925 C C . PHE B 1 568 ? -10.083 9.407 -11.391 1.00 42.62 549 PHE B C 1
ATOM 8926 O O . PHE B 1 568 ? -9.627 8.539 -12.134 1.00 40.94 549 PHE B O 1
ATOM 8934 N N . SER B 1 569 ? -10.539 10.560 -11.862 1.00 38.08 550 SER B N 1
ATOM 8935 C CA . SER B 1 569 ? -10.514 10.859 -13.278 1.00 39.98 550 SER B CA 1
ATOM 8936 C C . SER B 1 569 ? -9.598 12.021 -13.624 1.00 38.15 550 SER B C 1
ATOM 8937 O O . SER B 1 569 ? -9.124 12.083 -14.760 1.00 36.81 550 SER B O 1
ATOM 8940 N N . GLY B 1 570 ? -9.294 12.903 -12.669 1.00 36.60 551 GLY B N 1
ATOM 8941 C CA . GLY B 1 570 ? -8.604 14.146 -12.942 1.00 37.30 551 GLY B CA 1
ATOM 8942 C C . GLY B 1 570 ? -7.086 14.074 -12.923 1.00 38.02 551 GLY B C 1
ATOM 8943 O O . GLY B 1 570 ? -6.485 12.999 -13.034 1.00 35.30 551 GLY B O 1
ATOM 8944 N N . PRO B 1 571 ? -6.434 15.241 -12.812 1.00 36.96 552 PRO B N 1
ATOM 8945 C CA . PRO B 1 571 ? -4.967 15.271 -12.923 1.00 39.11 552 PRO B CA 1
ATOM 8946 C C . PRO B 1 571 ? -4.237 14.528 -11.811 1.00 42.44 552 PRO B C 1
ATOM 8947 O O . PRO B 1 571 ? -3.127 14.037 -12.049 1.00 41.28 552 PRO B O 1
ATOM 8951 N N . CYS B 1 572 ? -4.789 14.455 -10.596 1.00 37.80 553 CYS B N 1
ATOM 8952 C CA . CYS B 1 572 ? -4.113 13.680 -9.559 1.00 40.73 553 CYS B CA 1
ATOM 8953 C C . CYS B 1 572 ? -4.088 12.197 -9.917 1.00 39.04 553 CYS B C 1
ATOM 8954 O O . CYS B 1 572 ? -3.083 11.514 -9.685 1.00 39.90 553 CYS B O 1
ATOM 8957 N N . ALA B 1 573 ? -5.15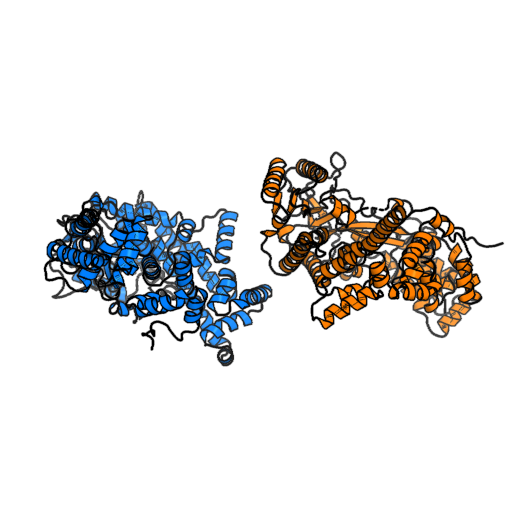9 11.699 -10.539 1.00 39.91 554 ALA B N 1
ATOM 8958 C CA . ALA B 1 573 ? -5.156 10.327 -11.041 1.00 43.46 554 ALA B CA 1
ATOM 8959 C C . ALA B 1 573 ? -4.124 10.139 -12.149 1.00 42.94 554 ALA B C 1
ATOM 8960 O O . ALA B 1 573 ? -3.428 9.116 -12.192 1.00 42.84 554 ALA B O 1
ATOM 8962 N N . VAL B 1 574 ? -3.991 11.121 -13.043 1.00 37.60 555 VAL B N 1
ATOM 8963 C CA . VAL B 1 574 ? -3.019 11.003 -14.130 1.00 41.14 555 VAL B CA 1
ATOM 8964 C C . VAL B 1 574 ? -1.595 11.087 -13.582 1.00 40.32 555 VAL B C 1
ATOM 8965 O O . VAL B 1 574 ? -0.697 10.358 -14.019 1.00 42.41 555 VAL B O 1
ATOM 8969 N N . THR B 1 575 ? -1.375 11.976 -12.617 1.00 41.81 556 THR B N 1
ATOM 8970 C CA . THR B 1 575 ? -0.075 12.100 -11.960 1.00 47.14 556 THR B CA 1
ATOM 8971 C C . THR B 1 575 ? 0.352 10.795 -11.293 1.00 43.45 556 THR B C 1
ATOM 8972 O O . THR B 1 575 ? 1.535 10.426 -11.321 1.00 42.60 556 THR B O 1
ATOM 8976 N N . ARG B 1 576 ? -0.598 10.082 -10.689 1.00 38.93 557 ARG B N 1
ATOM 8977 C CA . ARG B 1 576 ? -0.281 8.797 -10.080 1.00 45.75 557 ARG B CA 1
ATOM 8978 C C . ARG B 1 576 ? 0.252 7.815 -11.109 1.00 49.16 557 ARG B C 1
ATOM 8979 O O . ARG B 1 576 ? 1.093 6.969 -10.787 1.00 52.23 557 ARG B O 1
ATOM 8987 N N . GLU B 1 577 ? -0.215 7.915 -12.352 1.00 49.45 558 GLU B N 1
ATOM 8988 C CA . GLU B 1 577 ? 0.288 7.059 -13.417 1.00 48.56 558 GLU B CA 1
ATOM 8989 C C . GLU B 1 577 ? 1.659 7.491 -13.921 1.00 52.52 558 GLU B C 1
ATOM 8990 O O . GLU B 1 577 ? 2.322 6.715 -14.621 1.00 62.21 558 GLU B O 1
ATOM 8996 N N . ILE B 1 578 ? 2.100 8.696 -13.580 1.00 48.92 559 ILE B N 1
ATOM 8997 C CA . ILE B 1 578 ? 3.326 9.269 -14.120 1.00 49.45 559 ILE B CA 1
ATOM 8998 C C . ILE B 1 578 ? 4.484 9.141 -13.139 1.00 50.66 559 ILE B C 1
ATOM 8999 O O . ILE B 1 578 ? 5.621 8.905 -13.546 1.00 49.70 559 ILE B O 1
ATOM 9004 N N . LEU B 1 579 ? 4.199 9.304 -11.840 1.00 54.03 560 LEU B N 1
ATOM 9005 C CA . LEU B 1 579 ? 5.181 9.349 -10.760 1.00 49.34 560 LEU B CA 1
ATOM 9006 C C . LEU B 1 579 ? 6.214 8.222 -10.765 1.00 49.38 560 LEU B C 1
ATOM 9007 O O . LEU B 1 579 ? 7.362 8.466 -10.379 1.00 55.52 560 LEU B O 1
ATOM 9012 N N . PRO B 1 580 ? 5.879 6.994 -11.186 1.00 52.99 561 PRO B N 1
ATOM 9013 C CA . PRO B 1 580 ? 6.934 5.975 -11.358 1.00 55.41 561 PRO B CA 1
ATOM 9014 C C . PRO B 1 580 ? 8.145 6.446 -12.152 1.00 56.96 561 PRO B C 1
ATOM 9015 O O . PRO B 1 580 ? 9.257 5.948 -11.927 1.00 57.97 561 PRO B O 1
ATOM 9019 N N . LEU B 1 581 ? 7.965 7.402 -13.067 1.00 53.29 562 LEU B N 1
ATOM 9020 C CA . LEU B 1 581 ? 9.088 7.957 -13.810 1.00 56.40 562 LEU B CA 1
ATOM 9021 C C . LEU B 1 581 ? 10.062 8.707 -12.909 1.00 55.56 562 LEU B C 1
ATOM 9022 O O . LEU B 1 581 ? 11.234 8.865 -13.272 1.00 55.75 562 LEU B O 1
ATOM 9027 N N . LEU B 1 582 ? 9.628 9.128 -11.754 1.00 53.35 563 LEU B N 1
ATOM 9028 C CA . LEU B 1 582 ? 10.505 9.943 -10.928 1.00 60.08 563 LEU B CA 1
ATOM 9029 C C . LEU B 1 582 ? 11.329 9.069 -9.979 1.00 58.65 563 LEU B C 1
ATOM 9030 O O . LEU B 1 582 ? 10.851 8.031 -9.506 1.00 56.20 563 LEU B O 1
ATOM 9035 N N . PRO B 1 583 ? 12.568 9.492 -9.688 1.00 64.43 564 PRO B N 1
ATOM 9036 C CA . PRO B 1 583 ? 13.599 8.549 -9.196 1.00 65.61 564 PRO B CA 1
ATOM 9037 C C . PRO B 1 583 ? 13.399 7.990 -7.787 1.00 65.88 564 PRO B C 1
ATOM 9038 O O . PRO B 1 583 ? 14.209 7.138 -7.392 1.00 73.34 564 PRO B O 1
ATOM 9042 N N . THR B 1 584 ? 12.401 8.432 -7.057 1.00 67.04 565 THR B N 1
ATOM 9043 C CA . THR B 1 584 ? 12.087 7.856 -5.753 1.00 68.56 565 THR B CA 1
ATOM 9044 C C . THR B 1 584 ? 13.218 7.360 -4.884 1.00 76.69 565 THR B C 1
ATOM 9045 O O . THR B 1 584 ? 13.025 6.525 -4.048 1.00 79.53 565 THR B O 1
ATOM 9049 N N . GLY B 1 585 ? 14.406 7.872 -5.075 1.00 74.91 566 GLY B N 1
ATOM 9050 C CA . GLY B 1 585 ? 15.495 7.848 -4.099 1.00 72.92 566 GLY B CA 1
ATOM 9051 C C . GLY B 1 585 ? 15.926 9.151 -3.432 1.00 77.45 566 GLY B C 1
ATOM 9052 O O . GLY B 1 585 ? 15.732 9.376 -2.242 1.00 68.81 566 GLY B O 1
ATOM 9053 N N . GLU B 1 586 ? 16.462 10.079 -4.197 1.00 82.40 567 GLU B N 1
ATOM 9054 C CA . GLU B 1 586 ? 16.696 11.378 -3.617 1.00 79.16 567 GLU B CA 1
ATOM 9055 C C . GLU B 1 586 ? 15.859 12.444 -4.258 1.00 75.42 567 GLU B C 1
ATOM 9056 O O . GLU B 1 586 ? 15.660 12.444 -5.432 1.00 75.26 567 GLU B O 1
ATOM 9062 N N . PRO B 1 587 ? 15.357 13.355 -3.464 1.00 72.37 568 PRO B N 1
ATOM 9063 C CA . PRO B 1 587 ? 14.576 14.467 -4.014 1.00 66.95 568 PRO B CA 1
ATOM 9064 C C . PRO B 1 587 ? 15.256 15.029 -5.258 1.00 63.46 568 PRO B C 1
ATOM 9065 O O . PRO B 1 587 ? 16.474 14.929 -5.429 1.00 62.71 568 PRO B O 1
ATOM 9069 N N . THR B 1 588 ? 14.453 15.596 -6.140 1.00 53.03 569 THR B N 1
ATOM 9070 C CA . THR B 1 588 ? 14.973 16.272 -7.314 1.00 52.84 569 THR B CA 1
ATOM 9071 C C . THR B 1 588 ? 15.338 17.704 -6.939 1.00 46.06 569 THR B C 1
ATOM 9072 O O . THR B 1 588 ? 14.507 18.437 -6.394 1.00 40.66 569 THR B O 1
ATOM 9076 N N . ARG B 1 589 ? 16.589 18.090 -7.190 1.00 44.58 570 ARG B N 1
ATOM 9077 C CA . ARG B 1 589 ? 17.052 19.442 -6.916 1.00 45.76 570 ARG B CA 1
ATOM 9078 C C . ARG B 1 589 ? 17.299 20.183 -8.221 1.00 46.76 570 ARG B C 1
ATOM 9079 O O . ARG B 1 589 ? 17.710 19.592 -9.224 1.00 46.82 570 ARG B O 1
ATOM 9087 N N . TYR B 1 590 ? 17.092 21.495 -8.185 1.00 46.12 571 TYR B N 1
ATOM 9088 C CA . TYR B 1 590 ? 17.317 22.325 -9.361 1.00 52.69 571 TYR B CA 1
ATOM 9089 C C . TYR B 1 590 ? 18.799 22.669 -9.461 1.00 55.76 571 TYR B C 1
ATOM 9090 O O . TYR B 1 590 ? 19.344 23.363 -8.593 1.00 52.46 571 TYR B O 1
ATOM 9099 N N . ILE B 1 591 ? 19.443 22.176 -10.516 1.00 51.29 572 ILE B N 1
ATOM 9100 C CA . ILE B 1 591 ? 20.813 22.528 -10.868 1.00 55.19 572 ILE B CA 1
ATOM 9101 C C . ILE B 1 591 ? 20.751 23.418 -12.102 1.00 59.73 572 ILE B C 1
ATOM 9102 O O . ILE B 1 591 ? 20.197 23.023 -13.136 1.00 62.38 572 ILE B O 1
ATOM 9107 N N . GLU B 1 592 ? 21.303 24.627 -11.989 1.00 61.73 573 GLU B N 1
ATOM 9108 C CA . GLU B 1 592 ? 21.044 25.664 -12.982 1.00 63.69 573 GLU B CA 1
ATOM 9109 C C . GLU B 1 592 ? 21.922 25.528 -14.220 1.00 67.97 573 GLU B C 1
ATOM 9110 O O . GLU B 1 592 ? 21.476 25.862 -15.324 1.00 66.02 573 GLU B O 1
ATOM 9116 N N . ASN B 1 593 ? 23.142 25.014 -14.077 1.00 66.79 574 ASN B N 1
ATOM 9117 C CA . ASN B 1 593 ? 24.117 25.054 -15.166 1.00 68.52 574 ASN B CA 1
ATOM 9118 C C . ASN B 1 593 ? 24.876 23.735 -15.281 1.00 67.62 574 ASN B C 1
ATOM 9119 O O . ASN B 1 593 ? 26.106 23.704 -15.318 1.00 70.30 574 ASN B O 1
ATOM 9124 N N . LEU B 1 594 ? 24.150 22.621 -15.328 1.00 63.70 575 LEU B N 1
ATOM 9125 C CA . LEU B 1 594 ? 24.770 21.361 -15.714 1.00 65.76 575 LEU B CA 1
ATOM 9126 C C . LEU B 1 594 ? 25.214 21.437 -17.168 1.00 66.61 575 LEU B C 1
ATOM 9127 O O . LEU B 1 594 ? 24.488 21.954 -18.022 1.00 69.24 575 LEU B O 1
ATOM 9132 N N . LYS B 1 595 ? 26.424 20.944 -17.452 1.00 68.12 576 LYS B N 1
ATOM 9133 C CA . LYS B 1 595 ? 26.851 20.861 -18.848 1.00 69.75 576 LYS B CA 1
ATOM 9134 C C . LYS B 1 595 ? 25.903 19.988 -19.653 1.00 66.14 576 LYS B C 1
ATOM 9135 O O . LYS B 1 595 ? 25.551 20.326 -20.788 1.00 70.66 576 LYS B O 1
ATOM 9141 N N . GLN B 1 596 ? 25.451 18.878 -19.071 1.00 63.52 577 GLN B N 1
ATOM 9142 C CA . GLN B 1 596 ? 24.479 17.998 -19.713 1.00 64.60 577 GLN B CA 1
ATOM 9143 C C . GLN B 1 596 ? 23.169 18.041 -18.931 1.00 65.33 577 GLN B C 1
ATOM 9144 O O . GLN B 1 596 ? 22.949 17.216 -18.028 1.00 62.77 577 GLN B O 1
ATOM 9150 N N . PRO B 1 597 ? 22.268 18.984 -19.226 1.00 65.01 578 PRO B N 1
ATOM 9151 C CA . PRO B 1 597 ? 20.988 19.020 -18.500 1.00 60.58 578 PRO B CA 1
ATOM 9152 C C . PRO B 1 597 ? 20.135 17.785 -18.713 1.00 57.17 578 PRO B C 1
ATOM 9153 O O . PRO B 1 597 ? 19.340 17.446 -17.828 1.00 57.50 578 PRO B O 1
ATOM 9157 N N . ASP B 1 598 ? 20.301 17.075 -19.818 1.00 56.28 579 ASP B N 1
ATOM 9158 C CA . ASP B 1 598 ? 19.543 15.846 -20.030 1.00 54.32 579 ASP B CA 1
ATOM 9159 C C . ASP B 1 598 ? 19.988 14.722 -19.109 1.00 56.40 579 ASP B C 1
ATOM 9160 O O . ASP B 1 598 ? 19.580 13.554 -19.224 1.00 55.65 579 ASP B O 1
ATOM 9165 N N . ALA B 1 599 ? 20.821 15.047 -18.125 1.00 58.13 580 ALA B N 1
ATOM 9166 C CA . ALA B 1 599 ? 21.114 14.089 -17.074 1.00 60.76 580 ALA B CA 1
ATOM 9167 C C . ALA B 1 599 ? 20.026 14.056 -16.008 1.00 53.50 580 ALA B C 1
ATOM 9168 O O . ALA B 1 599 ? 19.922 13.058 -15.288 1.00 51.82 580 ALA B O 1
ATOM 9170 N N . GLN B 1 600 ? 19.173 15.078 -15.949 1.00 52.48 581 GLN B N 1
ATOM 9171 C CA . GLN B 1 600 ? 18.120 15.188 -14.945 1.00 51.31 581 GLN B CA 1
ATOM 9172 C C . GLN B 1 600 ? 16.745 15.038 -15.595 1.00 50.31 581 GLN B C 1
ATOM 9173 O O . GLN B 1 600 ? 16.437 15.725 -16.576 1.00 47.78 581 GLN B O 1
ATOM 9179 N N . ILE B 1 601 ? 15.902 14.182 -15.006 1.00 48.44 582 ILE B N 1
ATOM 9180 C CA . ILE B 1 601 ? 14.629 13.826 -15.633 1.00 44.59 582 ILE B CA 1
ATOM 9181 C C . ILE B 1 601 ? 13.719 15.043 -15.770 1.00 45.96 582 ILE B C 1
ATOM 9182 O O . ILE B 1 601 ? 12.994 15.179 -16.765 1.00 46.30 582 ILE B O 1
ATOM 9187 N N . LEU B 1 602 ? 13.744 15.958 -14.795 1.00 44.46 583 LEU B N 1
ATOM 9188 C CA . LEU B 1 602 ? 12.854 17.113 -14.894 1.00 46.62 583 LEU B CA 1
ATOM 9189 C C . LEU B 1 602 ? 13.242 18.017 -16.054 1.00 44.35 583 LEU B C 1
ATOM 9190 O O . LEU B 1 602 ? 12.372 18.633 -16.680 1.00 41.99 583 LEU B O 1
ATOM 9195 N N . ARG B 1 603 ? 14.541 18.135 -16.335 1.00 39.66 584 ARG B N 1
ATOM 9196 C CA . ARG B 1 603 ? 14.975 18.901 -17.495 1.00 45.06 584 ARG B CA 1
ATOM 9197 C C . ARG B 1 603 ? 14.615 18.189 -18.794 1.00 44.57 584 ARG B C 1
ATOM 9198 O O . ARG B 1 603 ? 14.336 18.847 -19.802 1.00 43.21 584 ARG B O 1
ATOM 9206 N N . VAL B 1 604 ? 14.610 16.853 -18.785 1.00 41.48 585 VAL B N 1
ATOM 9207 C CA . VAL B 1 604 ? 14.131 16.099 -19.936 1.00 44.77 585 VAL B CA 1
ATOM 9208 C C . VAL B 1 604 ? 12.631 16.314 -20.128 1.00 46.32 585 VAL B C 1
ATOM 9209 O O . VAL B 1 604 ? 12.152 16.499 -21.253 1.00 42.91 585 VAL B O 1
ATOM 9213 N N . LEU B 1 605 ? 11.861 16.263 -19.037 1.00 44.40 586 LEU B N 1
ATOM 9214 C CA . LEU B 1 605 ? 10.435 16.549 -19.139 1.00 40.49 586 LEU B CA 1
ATOM 9215 C C . LEU B 1 605 ? 10.209 17.975 -19.610 1.00 43.28 586 LEU B C 1
ATOM 9216 O O . LEU B 1 605 ? 9.421 18.216 -20.532 1.00 39.25 586 LEU B O 1
ATOM 9221 N N . GLN B 1 606 ? 10.927 18.940 -19.020 1.00 35.57 587 GLN B N 1
ATOM 9222 C CA . GLN B 1 606 ? 10.642 20.333 -19.350 1.00 41.39 587 GLN B CA 1
ATOM 9223 C C . GLN B 1 606 ? 10.851 20.611 -20.837 1.00 41.92 587 GLN B C 1
ATOM 9224 O O . GLN B 1 606 ? 10.021 21.270 -21.479 1.00 34.20 587 GLN B O 1
ATOM 9230 N N . THR B 1 607 ? 11.920 20.071 -21.412 1.00 38.77 588 THR B N 1
ATOM 9231 C CA . THR B 1 607 ? 12.289 20.379 -22.785 1.00 41.70 588 THR B CA 1
ATOM 9232 C C . THR B 1 607 ? 11.566 19.504 -23.807 1.00 42.72 588 THR B C 1
ATOM 9233 O O . THR B 1 607 ? 11.338 19.949 -24.940 1.00 46.02 588 THR B O 1
ATOM 9237 N N . HIS B 1 608 ? 11.206 18.269 -23.449 1.00 40.44 589 HIS B N 1
ATOM 9238 C CA . HIS B 1 608 ? 10.820 17.289 -24.448 1.00 42.76 589 HIS B CA 1
ATOM 9239 C C . HIS B 1 608 ? 9.439 16.672 -24.274 1.00 47.01 589 HIS B C 1
ATOM 9240 O O . HIS B 1 608 ? 8.939 16.084 -25.235 1.00 40.14 589 HIS B O 1
ATOM 9247 N N . ALA B 1 609 ? 8.798 16.781 -23.107 1.00 34.93 590 ALA B N 1
ATOM 9248 C CA . ALA B 1 609 ? 7.563 16.024 -22.911 1.00 37.26 590 ALA B CA 1
ATOM 9249 C C . ALA B 1 609 ? 6.428 16.858 -22.324 1.00 35.93 590 ALA B C 1
ATOM 9250 O O . ALA B 1 609 ? 5.489 16.294 -21.753 1.00 38.54 590 ALA B O 1
ATOM 9252 N N . CYS B 1 610 ? 6.465 18.181 -22.464 1.00 33.64 591 CYS B N 1
ATOM 9253 C CA . CYS B 1 610 ? 5.400 19.009 -21.915 1.00 40.63 591 CYS B CA 1
ATOM 9254 C C . CYS B 1 610 ? 4.998 20.071 -22.936 1.00 39.52 591 CYS B C 1
ATOM 9255 O O . CYS B 1 610 ? 5.660 20.265 -23.961 1.00 44.43 591 CYS B O 1
ATOM 9258 N N . VAL B 1 611 ? 3.887 20.763 -22.661 1.00 40.27 592 VAL B N 1
ATOM 9259 C CA . VAL B 1 611 ? 3.338 21.684 -23.661 1.00 43.23 592 VAL B CA 1
ATOM 9260 C C . VAL B 1 611 ? 3.997 23.052 -23.666 1.00 46.57 592 VAL B C 1
ATOM 9261 O O . VAL B 1 611 ? 3.702 23.854 -24.561 1.00 45.24 592 VAL B O 1
ATOM 9265 N N . ALA B 1 612 ? 4.872 23.348 -22.703 1.00 46.66 593 ALA B N 1
ATOM 9266 C CA . ALA B 1 612 ? 5.479 24.673 -22.614 1.00 47.42 593 ALA B CA 1
ATOM 9267 C C . ALA B 1 612 ? 6.287 24.984 -23.865 1.00 50.08 593 ALA B C 1
ATOM 9268 O O . ALA B 1 612 ? 7.209 24.246 -24.222 1.00 47.24 593 ALA B O 1
ATOM 9270 N N . GLY B 1 613 ? 5.968 26.110 -24.497 1.00 49.48 594 GLY B N 1
ATOM 9271 C CA . GLY B 1 613 ? 6.592 26.493 -25.739 1.00 49.86 594 GLY B CA 1
ATOM 9272 C C . GLY B 1 613 ? 6.071 25.774 -26.959 1.00 54.43 594 GLY B C 1
ATOM 9273 O O . GLY B 1 613 ? 6.603 25.992 -28.054 1.00 64.47 594 GLY B O 1
ATOM 9274 N N . LYS B 1 614 ? 5.037 24.941 -26.821 1.00 47.49 595 LYS B N 1
ATOM 9275 C CA . LYS B 1 614 ? 4.490 24.200 -27.955 1.00 49.67 595 LYS B CA 1
ATOM 9276 C C . LYS B 1 614 ? 3.052 24.578 -28.273 1.00 51.92 595 LYS B C 1
ATOM 9277 O O . LYS B 1 614 ? 2.474 24.035 -29.226 1.00 55.49 595 LYS B O 1
ATOM 9283 N N . THR B 1 615 ? 2.465 25.499 -27.519 1.00 47.43 596 THR B N 1
ATOM 9284 C CA . THR B 1 615 ? 1.070 25.856 -27.666 1.00 44.21 596 THR B CA 1
ATOM 9285 C C . THR B 1 615 ? 0.925 27.365 -27.523 1.00 47.20 596 THR B C 1
ATOM 9286 O O . THR B 1 615 ? 1.798 28.044 -26.979 1.00 53.51 596 THR B O 1
ATOM 9290 N N . ASN B 1 616 ? -0.190 27.889 -28.022 1.00 48.46 597 ASN B N 1
ATOM 9291 C CA . ASN B 1 616 ? -0.527 29.289 -27.798 1.00 55.28 597 ASN B CA 1
ATOM 9292 C C . ASN B 1 616 ? -1.407 29.500 -26.571 1.00 54.96 597 ASN B C 1
ATOM 9293 O O . ASN B 1 616 ? -1.631 30.648 -26.176 1.00 55.02 597 ASN B O 1
ATOM 9298 N N . PHE B 1 617 ? -1.913 28.430 -25.969 1.00 48.20 598 PHE B N 1
ATOM 9299 C CA . PHE B 1 617 ? -2.795 28.558 -24.821 1.00 54.17 598 PHE B CA 1
ATOM 9300 C C . PHE B 1 617 ? -1.981 28.824 -23.557 1.00 49.61 598 PHE B C 1
ATOM 9301 O O . PHE B 1 617 ? -0.892 28.272 -23.372 1.00 47.86 598 PHE B O 1
ATOM 9309 N N . THR B 1 618 ? -2.485 29.714 -22.710 1.00 45.68 599 THR B N 1
ATOM 9310 C CA . THR B 1 618 ? -1.754 30.147 -21.525 1.00 54.35 599 THR B CA 1
ATOM 9311 C C . THR B 1 618 ? -2.566 29.795 -20.282 1.00 45.67 599 THR B C 1
ATOM 9312 O O . THR B 1 618 ? -3.720 30.214 -20.147 1.00 50.35 599 THR B O 1
ATOM 9316 N N . SER B 1 619 ? -1.980 28.996 -19.399 1.00 46.07 600 SER B N 1
ATOM 9317 C CA . SER B 1 619 ? -2.651 28.510 -18.202 1.00 48.61 600 SER B CA 1
ATOM 9318 C C . SER B 1 619 ? -1.930 28.997 -16.953 1.00 48.36 600 SER B C 1
ATOM 9319 O O . SER B 1 619 ? -0.697 29.050 -16.922 1.00 52.95 600 SER B O 1
ATOM 9322 N N . ASP B 1 620 ? -2.701 29.372 -15.930 1.00 49.31 601 ASP B N 1
ATOM 9323 C CA . ASP B 1 620 ? -2.148 29.673 -14.613 1.00 55.44 601 ASP B CA 1
ATOM 9324 C C . ASP B 1 620 ? -2.600 28.673 -13.549 1.00 53.70 601 ASP B C 1
ATOM 9325 O O . ASP B 1 620 ? -2.513 28.964 -12.353 1.00 56.52 601 ASP B O 1
ATOM 9330 N N . ASN B 1 621 ? -3.097 27.504 -13.958 1.00 51.15 602 ASN B N 1
ATOM 9331 C CA . ASN B 1 621 ? -3.611 26.540 -12.991 1.00 50.96 602 ASN B CA 1
ATOM 9332 C C . ASN B 1 621 ? -2.490 25.823 -12.261 1.00 47.80 602 ASN B C 1
ATOM 9333 O O . ASN B 1 621 ? -2.694 25.349 -11.140 1.00 55.24 602 ASN B O 1
ATOM 9338 N N . ILE B 1 622 ? -1.321 25.713 -12.881 1.00 46.62 603 ILE B N 1
ATOM 9339 C CA . ILE B 1 622 ? -0.112 25.239 -12.208 1.00 44.67 603 ILE B CA 1
ATOM 9340 C C . ILE B 1 622 ? 1.000 26.230 -12.520 1.00 46.55 603 ILE B C 1
ATOM 9341 O O . ILE B 1 622 ? 0.893 27.026 -13.467 1.00 49.99 603 ILE B O 1
ATOM 9346 N N . PRO B 1 623 ? 2.058 26.247 -11.720 1.00 46.18 604 PRO B N 1
ATOM 9347 C CA . PRO B 1 623 ? 3.163 27.173 -11.986 1.00 46.90 604 PRO B CA 1
ATOM 9348 C C . PRO B 1 623 ? 3.915 26.823 -13.259 1.00 45.20 604 PRO B C 1
ATOM 9349 O O . PRO B 1 623 ? 3.885 25.692 -13.755 1.00 43.71 604 PRO B O 1
ATOM 9353 N N . ASN B 1 624 ? 4.594 27.832 -13.795 1.00 42.75 605 ASN B N 1
ATOM 9354 C CA . ASN B 1 624 ? 5.571 27.593 -14.836 1.00 45.02 605 ASN B CA 1
ATOM 9355 C C . ASN B 1 624 ? 6.757 26.809 -14.279 1.00 47.11 605 ASN B C 1
ATOM 9356 O O . ASN B 1 624 ? 6.909 26.618 -13.062 1.00 41.53 605 ASN B O 1
ATOM 9361 N N . TRP B 1 625 ? 7.613 26.358 -15.192 1.00 46.56 606 TRP B N 1
ATOM 9362 C CA . TRP B 1 625 ? 8.788 25.608 -14.779 1.00 46.09 606 TRP B CA 1
ATOM 9363 C C . TRP B 1 625 ? 9.656 26.454 -13.857 1.00 42.59 606 TRP B C 1
ATOM 9364 O O . TRP B 1 625 ? 9.744 27.676 -14.009 1.00 40.81 606 TRP B O 1
ATOM 9375 N N . ILE B 1 626 ? 10.261 25.783 -12.871 1.00 47.57 607 ILE B N 1
ATOM 9376 C CA . ILE B 1 626 ? 11.197 26.323 -11.880 1.00 49.84 607 ILE B CA 1
ATOM 9377 C C . ILE B 1 626 ? 10.733 27.661 -11.310 1.00 50.31 607 ILE B C 1
ATOM 9378 O O . ILE B 1 626 ? 11.492 28.636 -11.237 1.00 50.54 607 ILE B O 1
ATOM 9383 N N . THR B 1 627 ? 9.492 27.692 -10.848 1.00 48.21 608 THR B N 1
ATOM 9384 C CA . THR B 1 627 ? 8.949 28.882 -10.224 1.00 52.91 608 THR B CA 1
ATOM 9385 C C . THR B 1 627 ? 9.342 28.911 -8.760 1.00 55.84 608 THR B C 1
ATOM 9386 O O . THR B 1 627 ? 9.138 27.933 -8.032 1.00 53.16 608 THR B O 1
ATOM 9390 N N . SER B 1 628 ? 9.869 30.050 -8.325 1.00 57.51 609 SER B N 1
ATOM 9391 C CA . SER B 1 628 ? 10.267 30.201 -6.940 1.00 65.15 609 SER B CA 1
ATOM 9392 C C . SER B 1 628 ? 9.053 30.057 -6.031 1.00 67.71 609 SER B C 1
ATOM 9393 O O . SER B 1 628 ? 7.951 30.500 -6.365 1.00 64.71 609 SER B O 1
ATOM 9396 N N . SER B 1 629 ? 9.265 29.426 -4.871 1.00 72.35 610 SER B N 1
ATOM 9397 C CA . SER B 1 629 ? 8.181 29.231 -3.906 1.00 76.98 610 SER B CA 1
ATOM 9398 C C . SER B 1 629 ? 7.533 30.556 -3.554 1.00 78.88 610 SER B C 1
ATOM 9399 O O . SER B 1 629 ? 6.366 30.609 -3.145 1.00 77.64 610 SER B O 1
ATOM 9402 N N . GLU B 1 630 ? 8.296 31.629 -3.711 1.00 81.09 611 GLU B N 1
ATOM 9403 C CA . GLU B 1 630 ? 7.869 32.945 -3.293 1.00 82.73 611 GLU B CA 1
ATOM 9404 C C . GLU B 1 630 ? 6.804 33.452 -4.258 1.00 84.38 611 GLU B C 1
ATOM 9405 O O . GLU B 1 630 ? 5.764 33.985 -3.849 1.00 84.67 611 GLU B O 1
ATOM 9411 N N . GLU B 1 631 ? 7.057 33.266 -5.566 1.00 83.94 612 GLU B N 1
ATOM 9412 C CA . GLU B 1 631 ? 6.127 33.626 -6.635 1.00 85.99 612 GLU B CA 1
ATOM 9413 C C . GLU B 1 631 ? 4.932 32.679 -6.709 1.00 87.93 612 GLU B C 1
ATOM 9414 O O . GLU B 1 631 ? 3.944 33.014 -7.359 1.00 93.98 612 GLU B O 1
ATOM 9420 N N . VAL B 1 632 ? 4.995 31.505 -6.068 1.00 83.84 613 VAL B N 1
ATOM 9421 C CA . VAL B 1 632 ? 3.848 30.594 -6.020 1.00 88.93 613 VAL B CA 1
ATOM 9422 C C . VAL B 1 632 ? 2.875 31.094 -4.948 1.00 98.52 613 VAL B C 1
ATOM 9423 O O . VAL B 1 632 ? 2.030 30.348 -4.437 1.00 98.52 613 VAL B O 1
ATOM 9427 N N . GLU B 1 633 ? 2.955 32.386 -4.623 1.00 101.72 614 GLU B N 1
ATOM 9428 C CA . GLU B 1 633 ? 1.843 32.988 -3.903 1.00 104.08 614 GLU B CA 1
ATOM 9429 C C . GLU B 1 633 ? 0.605 33.124 -4.774 1.00 108.38 614 GLU B C 1
ATOM 9430 O O . GLU B 1 633 ? -0.473 33.395 -4.242 1.00 112.37 614 GLU B O 1
ATOM 9436 N N . ARG B 1 634 ? 0.723 32.906 -6.086 1.00 108.01 615 ARG B N 1
ATOM 9437 C CA . ARG B 1 634 ? -0.375 33.072 -7.038 1.00 109.67 615 ARG B CA 1
ATOM 9438 C C . ARG B 1 634 ? -1.663 32.373 -6.600 1.00 112.73 615 ARG B C 1
ATOM 9439 O O . ARG B 1 634 ? -2.731 32.619 -7.172 1.00 113.54 615 ARG B O 1
ATOM 9447 N N . THR B 1 635 ? -1.565 31.484 -5.604 1.00 110.37 616 THR B N 1
ATOM 9448 C CA . THR B 1 635 ? -2.721 30.709 -5.166 1.00 112.28 616 THR B CA 1
ATOM 9449 C C . THR B 1 635 ? -3.738 31.564 -4.411 1.00 115.55 616 THR B C 1
ATOM 9450 O O . THR B 1 635 ? -4.948 31.399 -4.603 1.00 115.40 616 THR B O 1
ATOM 9454 N N . GLY B 1 642 ? -14.189 29.538 -6.771 1.00 115.38 623 GLY B N 1
ATOM 9455 C CA . GLY B 1 642 ? -14.028 28.101 -6.739 1.00 106.17 623 GLY B CA 1
ATOM 9456 C C . GLY B 1 642 ? -14.149 27.472 -8.106 1.00 97.82 623 GLY B C 1
ATOM 9457 O O . GLY B 1 642 ? -14.550 28.117 -9.034 1.00 101.98 623 GLY B O 1
ATOM 9458 N N . LEU B 1 643 ? -13.805 26.208 -8.233 1.00 92.66 624 LEU B N 1
ATOM 9459 C CA . LEU B 1 643 ? -13.888 25.546 -9.522 1.00 87.69 624 LEU B CA 1
ATOM 9460 C C . LEU B 1 643 ? -15.327 25.432 -10.031 1.00 82.57 624 LEU B C 1
ATOM 9461 O O . LEU B 1 643 ? -16.250 25.194 -9.278 1.00 80.98 624 LEU B O 1
ATOM 9466 N N . SER B 1 644 ? -15.514 25.550 -11.331 1.00 82.09 625 SER B N 1
ATOM 9467 C CA . SER B 1 644 ? -16.849 25.506 -11.889 1.00 76.47 625 SER B CA 1
ATOM 9468 C C . SER B 1 644 ? -17.624 24.210 -11.814 1.00 76.39 625 SER B C 1
ATOM 9469 O O . SER B 1 644 ? -18.795 24.236 -12.011 1.00 79.59 625 SER B O 1
ATOM 9472 N N . TRP B 1 645 ? -16.997 23.091 -11.512 1.00 74.83 626 TRP B N 1
ATOM 9473 C CA . TRP B 1 645 ? -17.694 21.827 -11.420 1.00 70.27 626 TRP B CA 1
ATOM 9474 C C . TRP B 1 645 ? -17.899 21.381 -10.015 1.00 69.83 626 TRP B C 1
ATOM 9475 O O . TRP B 1 645 ? -18.255 20.250 -9.796 1.00 64.27 626 TRP B O 1
ATOM 9486 N N . MET B 1 646 ? -17.610 22.261 -9.070 1.00 74.53 627 MET B N 1
ATOM 9487 C CA . MET B 1 646 ? -17.782 22.006 -7.657 1.00 74.34 627 MET B CA 1
ATOM 9488 C C . MET B 1 646 ? -19.204 22.371 -7.254 1.00 76.88 627 MET B C 1
ATOM 9489 O O . MET B 1 646 ? -19.879 23.127 -7.962 1.00 76.71 627 MET B O 1
ATOM 9494 N N . PRO B 1 647 ? -19.714 21.790 -6.143 1.00 80.29 628 PRO B N 1
ATOM 9495 C CA . PRO B 1 647 ? -21.126 21.993 -5.761 1.00 78.05 628 PRO B CA 1
ATOM 9496 C C . PRO B 1 647 ? -21.653 23.426 -5.817 1.00 77.02 628 PRO B C 1
ATOM 9497 O O . PRO B 1 647 ? -22.761 23.660 -6.312 1.00 76.37 628 PRO B O 1
ATOM 9501 N N . SER B 1 648 ? -20.885 24.390 -5.303 1.00 79.89 629 SER B N 1
ATOM 9502 C CA . SER B 1 648 ? -21.368 25.770 -5.257 1.00 83.88 629 SER B CA 1
ATOM 9503 C C . SER B 1 648 ? -21.541 26.358 -6.656 1.00 81.59 629 SER B C 1
ATOM 9504 O O . SER B 1 648 ? -22.519 27.068 -6.922 1.00 80.25 629 SER B O 1
ATOM 9507 N N . GLU B 1 649 ? -20.613 26.069 -7.565 1.00 81.02 630 GLU B N 1
ATOM 9508 C CA . GLU B 1 649 ? -20.689 26.616 -8.915 1.00 84.62 630 GLU B CA 1
ATOM 9509 C C . GLU B 1 649 ? -21.677 25.831 -9.765 1.00 79.48 630 GLU B C 1
ATOM 9510 O O . GLU B 1 649 ? -22.318 26.402 -10.655 1.00 80.78 630 GLU B O 1
ATOM 9516 N N . GLN B 1 650 ? -21.817 24.532 -9.485 1.00 78.75 631 GLN B N 1
ATOM 9517 C CA . GLN B 1 650 ? -22.828 23.701 -10.125 1.00 78.63 631 GLN B CA 1
ATOM 9518 C C . GLN B 1 650 ? -24.230 23.991 -9.600 1.00 82.44 631 GLN B C 1
ATOM 9519 O O . GLN B 1 650 ? -25.211 23.729 -10.309 1.00 82.04 631 GLN B O 1
ATOM 9525 N N . ALA B 1 651 ? -24.348 24.553 -8.390 1.00 82.57 632 ALA B N 1
ATOM 9526 C CA . ALA B 1 651 ? -25.649 24.971 -7.879 1.00 84.08 632 ALA B CA 1
ATOM 9527 C C . ALA B 1 651 ? -26.149 26.268 -8.508 1.00 81.05 632 ALA B C 1
ATOM 9528 O O . ALA B 1 651 ? -27.360 26.507 -8.510 1.00 81.98 632 ALA B O 1
ATOM 9530 N N . ARG B 1 652 ? -25.262 27.082 -9.077 1.00 80.39 633 ARG B N 1
ATOM 9531 C CA . ARG B 1 652 ? -25.639 28.358 -9.674 1.00 83.55 633 ARG B CA 1
ATOM 9532 C C . ARG B 1 652 ? -25.719 28.287 -11.189 1.00 80.61 633 ARG B C 1
ATOM 9533 O O . ARG B 1 652 ? -26.514 29.017 -11.790 1.00 78.78 633 ARG B O 1
ATOM 9541 N N . LEU B 1 653 ? -24.929 27.411 -11.812 1.00 79.05 634 LEU B N 1
ATOM 9542 C CA . LEU B 1 653 ? -24.952 27.261 -13.259 1.00 78.18 634 LEU B CA 1
ATOM 9543 C C . LEU B 1 653 ? -26.190 26.504 -13.726 1.00 77.17 634 LEU B C 1
ATOM 9544 O O . LEU B 1 653 ? -26.379 26.330 -14.935 1.00 71.07 634 LEU B O 1
ATOM 9549 N N . SER B 1 654 ? -27.040 26.074 -12.794 1.00 77.89 635 SER B N 1
ATOM 9550 C CA . SER B 1 654 ? -28.342 25.504 -13.107 1.00 72.86 635 SER B CA 1
ATOM 9551 C C . SER B 1 654 ? -29.448 26.227 -12.340 1.00 75.28 635 SER B C 1
ATOM 9552 O O . SER B 1 654 ? -30.369 26.788 -12.932 1.00 76.81 635 SER B O 1
#

Solvent-accessible surface area: 59394 Å² total; per-residue (Å²): 111,89,120,24,8,66,56,9,0,70,12,33,0,45,9,70,114,88,34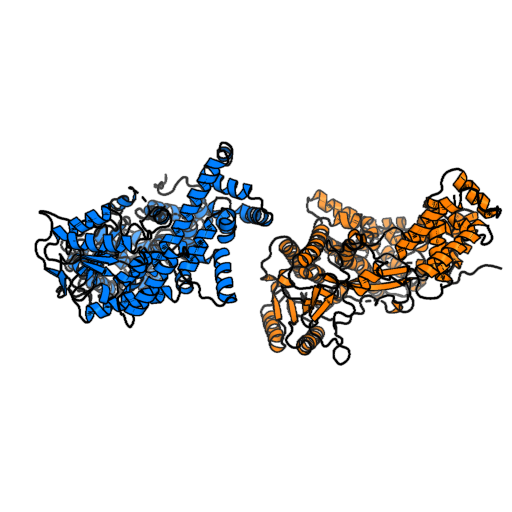,0,54,119,1,29,114,55,51,188,99,53,21,28,97,13,5,55,63,56,45,2,4,86,29,0,41,62,82,17,81,183,38,35,48,33,1,58,92,22,18,142,162,57,160,113,32,71,101,11,133,103,119,192,127,55,4,4,8,5,3,43,98,49,42,110,0,51,2,2,126,23,4,67,95,19,0,103,95,2,2,107,48,4,5,120,85,152,21,87,143,82,15,6,25,16,2,3,34,26,0,1,28,73,3,47,117,68,23,93,55,124,95,6,68,105,4,64,64,12,2,90,67,78,122,97,50,52,104,137,1,104,105,63,5,102,84,13,10,66,113,15,61,59,72,15,63,93,71,25,81,104,94,107,24,68,1,7,20,7,26,0,52,51,117,34,66,25,33,2,3,2,39,17,1,0,0,7,39,9,8,30,27,60,107,47,2,4,36,148,150,14,30,53,45,0,46,90,1,11,146,78,4,53,123,18,53,1,25,0,0,11,2,70,52,3,14,46,163,176,25,23,71,78,0,42,102,30,1,145,146,44,59,11,69,41,41,27,0,30,119,36,180,12,146,45,49,26,63,76,0,50,78,33,0,33,53,2,0,111,13,24,101,85,49,114,15,10,1,12,17,0,0,12,12,0,0,12,2,0,51,38,0,1,19,93,82,32,3,0,4,0,38,6,73,5,77,38,85,72,50,152,178,32,48,187,64,79,86,22,98,0,0,0,0,0,0,0,14,5,0,0,21,31,21,104,5,19,74,9,14,26,17,3,83,33,25,16,19,6,4,3,0,0,0,7,17,115,46,153,47,5,56,52,0,14,96,89,0,2,92,22,0,11,14,3,18,86,82,3,50,81,62,3,69,152,19,72,30,52,37,1,113,81,0,25,144,15,59,13,9,95,95,35,51,120,62,11,119,127,103,129,73,125,3,38,1,19,66,0,1,74,22,1,54,114,8,11,71,63,12,21,43,4,0,131,19,5,12,17,122,80,1,0,109,42,11,54,16,72,120,49,9,96,95,3,47,105,7,16,117,125,57,61,64,94,35,1,24,27,20,0,0,22,110,50,32,158,28,103,89,50,3,86,179,47,87,96,70,81,32,80,96,60,5,78,144,24,2,34,63,24,15,36,80,6,20,85,11,0,1,50,27,2,1,1,20,46,1,2,33,94,50,2,88,113,25,26,72,120,63,68,48,34,8,38,7,131,25,6,120,53,60,23,5,27,13,4,22,0,0,51,77,14,0,2,6,49,67,33,11,10,15,62,20,135,88,26,33,108,23,57,10,50,35,89,79,53,113,165,116,145,148,87,81,48,37,14,37,78,50,32,72,150,37,66,214,50,142,141,16,17,78,59,15,0,72,17,24,0,49,10,78,109,90,31,0,46,109,0,25,68,22,2,92,196,119,132,52,2,28,105,10,11,70,60,47,45,3,5,78,37,0,41,70,77,13,82,181,39,27,50,34,0,59,62,19,14,129,162,58,146,109,19,92,105,11,121,98,118,193,121,57,3,7,8,5,2,47,65,84,48,143,0,27,2,1,141,17,4,72,92,17,0,104,83,0,0,108,38,3,6,118,88,159,25,77,146,75,14,8,23,16,1,3,28,28,0,0,36,49,3,39,134,70,30,99,56,128,98,2,82,75,2,72,74,4,1,125,73,85,115,96,65,14,106,170,1,95,138,66,2,100,82,11,11,60,124,7,64,90,72,14,38,111,78,28,59,104,94,119,20,66,1,6,19,8,27,0,58,48,114,35,67,26,30,1,5,6,39,17,1,0,0,7,42,10,9,29,27,64,107,46,2,4,40,151,166,18,29,62,49,0,53,96,2,10,178,62,2,55,126,20,53,2,28,0,0,11,1,77,52,4,12,50,160,175,26,22,68,79,0,45,103,29,2,152,149,45,58,10,71,42,40,28,0,32,123,34,177,14,99,40,50,30,65,79,0,51,77,34,0,30,52,1,0,116,14,26,102,92,48,116,13,12,2,11,18,0,0,12,13,0,0,13,1,0,48,38,0,1,18,93,82,33,2,3,5,0,37,6,70,4,72,23,60,62,42,158,147,20,46,179,63,80,88,25,99,0,0,0,0,0,0,1,15,5,0,0,20,28,15,109,4,18,75,9,12,27,11,3,61,30,25,18,18,7,6,4,0,1,0,7,14,114,50,157,37,6,59,65,0,13,96,95,0,2,92,21,0,10,12,2,22,118,83,5,52,70,70,3,84,158,18,69,30,74,38,2,121,91,0,22,142,15,62,13,8,91,100,31,47,110,60,9,117,120,113,127,70,152,17,44,1,16,68,0,1,73,27,1,56,109,8,12,54,58,18,23,36,4,0,128,21,4,10,18,119,76,0,0,88,33,11,53,17,78,126,45,11,99,96,4,91,97,7,19,148,136,52,68,75,103,39,1,27,34,20,0,0,19,113,52,34,171,15,95,118,74,7,83,216,41,76,76,66,77,33,103,82,46,12,100,125,20,2,33,74,33,15,29,77,5,19,79,8,0,2,48,24,1,2,1,21,44,0,2,31,96,48,3,89,108,22,27,74,119,61,80,54,32,18,42,8,137,22,7,115,53,58,25,6,28,14,5,24,0,0,51,76,15,0,2,4,50,63,35,14,6,14,61,25,136,91,25,38,114,23,56,15,43,51,100,87,43,105,176,153,107,70,48,32,12,42,72,19,33,81,158,56,84